Protein AF-0000000080321240 (afdb_homodimer)

Structure (mmCIF, N/CA/C/O backbone):
data_AF-0000000080321240-model_v1
#
loop_
_entity.id
_entity.type
_entity.pdbx_description
1 polymer 'Putative acetamidase/formamidase'
#
loop_
_atom_site.group_PDB
_atom_site.id
_atom_site.type_symbol
_atom_site.label_atom_id
_atom_site.label_alt_id
_atom_site.label_comp_id
_atom_site.label_asym_id
_atom_site.label_entity_id
_atom_site.label_seq_id
_atom_site.pdbx_PDB_ins_code
_atom_site.Cartn_x
_atom_site.Cartn_y
_atom_site.Cartn_z
_atom_site.occupancy
_atom_site.B_iso_or_equiv
_atom_site.auth_seq_id
_atom_site.auth_comp_id
_atom_site.auth_asym_id
_atom_site.auth_atom_id
_atom_site.pdbx_PDB_model_num
ATOM 1 N N . MET A 1 1 ? -25.672 -35.656 -16.016 1 33.12 1 MET A N 1
ATOM 2 C CA . MET A 1 1 ? -24.859 -36.25 -14.945 1 33.12 1 MET A CA 1
ATOM 3 C C . MET A 1 1 ? -25.25 -35.656 -13.594 1 33.12 1 MET A C 1
ATOM 5 O O . MET A 1 1 ? -25 -34.5 -13.312 1 33.12 1 MET A O 1
ATOM 9 N N . SER A 1 2 ? -26.344 -35.844 -13.008 1 41.62 2 SER A N 1
ATOM 10 C CA . SER A 1 2 ? -27.109 -35.344 -11.859 1 41.62 2 SER A CA 1
ATOM 11 C C . SER A 1 2 ? -26.234 -35.281 -10.609 1 41.62 2 SER A C 1
ATOM 13 O O . SER A 1 2 ? -26.234 -36.188 -9.789 1 41.62 2 SER A O 1
ATOM 15 N N . SER A 1 3 ? -24.781 -35.219 -10.641 1 54.66 3 SER A N 1
ATOM 16 C CA . SER A 1 3 ? -23.734 -35.75 -9.758 1 54.66 3 SER A CA 1
ATOM 17 C C . SER A 1 3 ? -23.828 -35.125 -8.375 1 54.66 3 SER A C 1
ATOM 19 O O . SER A 1 3 ? -23.938 -33.906 -8.242 1 54.66 3 SER A O 1
ATOM 21 N N . ASN A 1 4 ? -24.25 -35.938 -7.402 1 82.19 4 ASN A N 1
ATOM 22 C CA . ASN A 1 4 ? -24.406 -35.656 -5.977 1 82.19 4 ASN A CA 1
ATOM 23 C C . ASN A 1 4 ? -23.234 -34.875 -5.418 1 82.19 4 ASN A C 1
ATOM 25 O O . ASN A 1 4 ? -22.078 -35.188 -5.699 1 82.19 4 ASN A O 1
ATOM 29 N N . ALA A 1 5 ? -23.547 -33.75 -4.859 1 92.56 5 ALA A N 1
ATOM 30 C CA . ALA A 1 5 ? -22.547 -32.938 -4.184 1 92.56 5 ALA A CA 1
ATOM 31 C C . ALA A 1 5 ? -21.844 -33.719 -3.072 1 92.56 5 ALA A C 1
ATOM 33 O O . ALA A 1 5 ? -22.5 -34.5 -2.346 1 92.56 5 ALA A O 1
ATOM 34 N N . GLU A 1 6 ? -20.562 -33.75 -3.08 1 97.12 6 GLU A N 1
ATOM 35 C CA . GLU A 1 6 ? -19.766 -34.438 -2.059 1 97.12 6 GLU A CA 1
ATOM 36 C C . GLU A 1 6 ? -19.469 -33.5 -0.889 1 97.12 6 GLU A C 1
ATOM 38 O O . GLU A 1 6 ? -19.469 -32.281 -1.053 1 97.12 6 GLU A O 1
ATOM 43 N N . ASP A 1 7 ? -19.234 -34.125 0.281 1 98 7 ASP A N 1
ATOM 44 C CA . ASP A 1 7 ? -18.859 -33.344 1.445 1 98 7 ASP A CA 1
ATOM 45 C C . ASP A 1 7 ? -17.438 -32.781 1.31 1 98 7 ASP A C 1
ATOM 47 O O . ASP A 1 7 ? -17.125 -31.719 1.806 1 98 7 ASP A O 1
ATOM 51 N N . VAL A 1 8 ? -16.594 -33.656 0.767 1 98.5 8 VAL A N 1
ATOM 52 C CA . VAL A 1 8 ? -15.219 -33.281 0.484 1 98.5 8 VAL A CA 1
ATOM 53 C C . VAL A 1 8 ? -14.883 -33.594 -0.967 1 98.5 8 VAL A C 1
ATOM 55 O O . VAL A 1 8 ? -15.094 -34.75 -1.419 1 98.5 8 VAL A O 1
ATOM 58 N N . VAL A 1 9 ? -14.422 -32.625 -1.737 1 98.44 9 VAL A N 1
ATOM 59 C CA . VAL A 1 9 ? -13.945 -32.844 -3.102 1 98.44 9 VAL A CA 1
ATOM 60 C C . VAL A 1 9 ? -12.422 -32.719 -3.141 1 98.44 9 VAL A C 1
ATOM 62 O O . VAL A 1 9 ? -11.859 -31.734 -2.668 1 98.44 9 VAL A O 1
ATOM 65 N N . TYR A 1 10 ? -11.742 -33.75 -3.596 1 98.12 10 TYR A N 1
ATOM 66 C CA . TYR A 1 10 ? -10.312 -33.688 -3.877 1 98.12 10 TYR A CA 1
ATOM 67 C C . TYR A 1 10 ? -10.055 -33.344 -5.336 1 98.12 10 TYR A C 1
ATOM 69 O O . TYR A 1 10 ? -10.367 -34.125 -6.238 1 98.12 10 TYR A O 1
ATOM 77 N N . CYS A 1 11 ? -9.539 -32.188 -5.574 1 97.56 11 CYS A N 1
ATOM 78 C CA . CYS A 1 11 ? -9.328 -31.688 -6.93 1 97.56 11 CYS A CA 1
ATOM 79 C C . CYS A 1 11 ? -7.836 -31.625 -7.25 1 97.56 11 CYS A C 1
ATOM 81 O O . CYS A 1 11 ? -7.152 -30.688 -6.828 1 97.56 11 CYS A O 1
ATOM 83 N N . ASP A 1 12 ? -7.312 -32.5 -8.062 1 95.44 12 ASP A N 1
ATOM 84 C CA . ASP A 1 12 ? -5.918 -32.5 -8.5 1 95.44 12 ASP A CA 1
ATOM 85 C C . ASP A 1 12 ? -5.82 -32.344 -10.016 1 95.44 12 ASP A C 1
ATOM 87 O O . ASP A 1 12 ? -4.773 -32.594 -10.609 1 95.44 12 ASP A O 1
ATOM 91 N N . THR A 1 13 ? -6.949 -32 -10.594 1 96.19 13 THR A N 1
ATOM 92 C CA . THR A 1 13 ? -6.977 -31.719 -12.023 1 96.19 13 THR A CA 1
ATOM 93 C C . THR A 1 13 ? -6.711 -30.234 -12.266 1 96.19 13 THR A C 1
ATOM 95 O O . THR A 1 13 ? -7.262 -29.375 -11.578 1 96.19 13 THR A O 1
ATOM 98 N N . LEU A 1 14 ? -5.852 -29.938 -13.242 1 97 14 LEU A N 1
ATOM 99 C CA . LEU A 1 14 ? -5.465 -28.562 -13.531 1 97 14 LEU A CA 1
ATOM 100 C C . LEU A 1 14 ? -6.012 -28.125 -14.883 1 97 14 LEU A C 1
ATOM 102 O O . LEU A 1 14 ? -6.203 -28.953 -15.781 1 97 14 LEU A O 1
ATOM 106 N N . THR A 1 15 ? -6.293 -26.875 -15.031 1 96.06 15 THR A N 1
ATOM 107 C CA . THR A 1 15 ? -6.699 -26.312 -16.312 1 96.06 15 THR A CA 1
ATOM 108 C C . THR A 1 15 ? -5.484 -26.062 -17.203 1 96.06 15 THR A C 1
ATOM 110 O O . THR A 1 15 ? -4.344 -26.188 -16.75 1 96.06 15 THR A O 1
ATOM 113 N N . ASP A 1 16 ? -5.734 -25.781 -18.469 1 92.81 16 ASP A N 1
ATOM 114 C CA . ASP A 1 16 ? -4.664 -25.469 -19.406 1 92.81 16 ASP A CA 1
ATOM 115 C C . ASP A 1 16 ? -4.457 -23.969 -19.516 1 92.81 16 ASP A C 1
ATOM 117 O O . ASP A 1 16 ? -4.133 -23.453 -20.594 1 92.81 16 ASP A O 1
ATOM 121 N N . GLY A 1 17 ? -4.906 -23.219 -18.453 1 95.31 17 GLY A N 1
ATOM 122 C CA . GLY A 1 17 ? -4.691 -21.781 -18.406 1 95.31 17 GLY A CA 1
ATOM 123 C C . GLY A 1 17 ? -5.953 -20.984 -18.672 1 95.31 17 GLY A C 1
ATOM 124 O O . GLY A 1 17 ? -5.934 -19.75 -18.625 1 95.31 17 GLY A O 1
ATOM 125 N N . ILE A 1 18 ? -7.027 -21.656 -18.953 1 96.88 18 ILE A N 1
ATOM 126 C CA . ILE A 1 18 ? -8.289 -20.984 -19.25 1 96.88 18 ILE A CA 1
ATOM 127 C C . ILE A 1 18 ? -9.328 -21.344 -18.188 1 96.88 18 ILE A C 1
ATOM 129 O O . ILE A 1 18 ? -9.422 -22.5 -17.766 1 96.88 18 ILE A O 1
ATOM 133 N N . ILE A 1 19 ? -10.062 -20.359 -17.734 1 97.88 19 ILE A N 1
ATOM 134 C CA . ILE A 1 19 ? -11.195 -20.578 -16.844 1 97.88 19 ILE A CA 1
ATOM 135 C C . ILE A 1 19 ? -12.445 -19.922 -17.422 1 97.88 19 ILE A C 1
ATOM 137 O O . ILE A 1 19 ? -12.352 -19.062 -18.297 1 97.88 19 ILE A O 1
ATOM 141 N N . GLY A 1 20 ? -13.578 -20.359 -16.938 1 97.75 20 GLY A N 1
ATOM 142 C CA . GLY A 1 20 ? -14.852 -19.859 -17.422 1 97.75 20 GLY A CA 1
ATOM 143 C C . GLY A 1 20 ? -15.938 -20.922 -17.469 1 97.75 20 GLY A C 1
ATOM 144 O O . GLY A 1 20 ? -15.75 -22.016 -16.969 1 97.75 20 GLY A O 1
ATOM 145 N N . PRO A 1 21 ? -17.078 -20.562 -18.125 1 97.25 21 PRO A N 1
ATOM 146 C CA . PRO A 1 21 ? -18.266 -21.422 -18.047 1 97.25 21 PRO A CA 1
ATOM 147 C C . PRO A 1 21 ? -18.078 -22.75 -18.797 1 97.25 21 PRO A C 1
ATOM 149 O O . PRO A 1 21 ? -18.734 -23.734 -18.469 1 97.25 21 PRO A O 1
ATOM 152 N N . ASP A 1 22 ? -17.172 -22.797 -19.75 1 95.81 22 ASP A N 1
ATOM 153 C CA . ASP A 1 22 ? -17.078 -23.969 -20.609 1 95.81 22 ASP A CA 1
ATOM 154 C C . ASP A 1 22 ? -15.922 -24.875 -20.188 1 95.81 22 ASP A C 1
ATOM 156 O O . ASP A 1 22 ? -15.656 -25.891 -20.812 1 95.81 22 ASP A O 1
ATOM 160 N N . VAL A 1 23 ? -15.258 -24.484 -19.172 1 95.94 23 VAL A N 1
ATOM 161 C CA . VAL A 1 23 ? -14.109 -25.266 -18.719 1 95.94 23 VAL A CA 1
ATOM 162 C C . VAL A 1 23 ? -14.586 -26.453 -17.891 1 95.94 23 VAL A C 1
ATOM 164 O O . VAL A 1 23 ? -15.547 -26.344 -17.125 1 95.94 23 VAL A O 1
ATOM 167 N N . ARG A 1 24 ? -13.93 -27.547 -18.094 1 93.62 24 ARG A N 1
ATOM 168 C CA . ARG A 1 24 ? -14.258 -28.766 -17.359 1 93.62 24 ARG A CA 1
ATOM 169 C C . ARG A 1 24 ? -14.219 -28.547 -15.859 1 93.62 24 ARG A C 1
ATOM 171 O O . ARG A 1 24 ? -13.281 -27.922 -15.344 1 93.62 24 ARG A O 1
ATOM 178 N N . ARG A 1 25 ? -15.148 -29.125 -15.188 1 95.12 25 ARG A N 1
ATOM 179 C CA . ARG A 1 25 ? -15.25 -28.953 -13.742 1 95.12 25 ARG A CA 1
ATOM 180 C C . ARG A 1 25 ? -14.445 -30.016 -13.008 1 95.12 25 ARG A C 1
ATOM 182 O O . ARG A 1 25 ? -14.297 -31.141 -13.5 1 95.12 25 ARG A O 1
ATOM 189 N N . GLY A 1 26 ? -13.945 -29.594 -11.844 1 96.5 26 GLY A N 1
ATOM 190 C CA . GLY A 1 26 ? -13.172 -30.5 -11.008 1 96.5 26 GLY A CA 1
ATOM 191 C C . GLY A 1 26 ? -14.039 -31.297 -10.047 1 96.5 26 GLY A C 1
ATOM 192 O O . GLY A 1 26 ? -13.539 -32.188 -9.359 1 96.5 26 GLY A O 1
ATOM 193 N N . GLY A 1 27 ? -15.359 -31.016 -10.016 1 97.31 27 GLY A N 1
ATOM 194 C CA . GLY A 1 27 ? -16.297 -31.672 -9.109 1 97.31 27 GLY A CA 1
ATOM 195 C C . GLY A 1 27 ? -17.391 -30.75 -8.609 1 97.31 27 GLY A C 1
ATOM 196 O O . GLY A 1 27 ? -17.562 -29.656 -9.125 1 97.31 27 GLY A O 1
ATOM 197 N N . ARG A 1 28 ? -18.172 -31.344 -7.695 1 98.06 28 ARG A N 1
ATOM 198 C CA . ARG A 1 28 ? -19.266 -30.609 -7.055 1 98.06 28 ARG A CA 1
ATOM 199 C C . ARG A 1 28 ? -19.266 -30.844 -5.547 1 98.06 28 ARG A C 1
ATOM 201 O O . ARG A 1 28 ? -19.344 -31.984 -5.09 1 98.06 28 ARG A O 1
ATOM 208 N N . VAL A 1 29 ? -19.109 -29.797 -4.812 1 98.81 29 VAL A N 1
ATOM 209 C CA . VAL A 1 29 ? -19.031 -29.875 -3.359 1 98.81 29 VAL A CA 1
ATOM 210 C C . VAL A 1 29 ? -20.328 -29.391 -2.742 1 98.81 29 VAL A C 1
ATOM 212 O O . VAL A 1 29 ? -20.969 -28.469 -3.277 1 98.81 29 VAL A O 1
ATOM 215 N N . ALA A 1 30 ? -20.734 -29.969 -1.613 1 98.62 30 ALA A N 1
ATOM 216 C CA . ALA A 1 30 ? -21.922 -29.547 -0.881 1 98.62 30 ALA A CA 1
ATOM 217 C C . ALA A 1 30 ? -21.734 -28.172 -0.246 1 98.62 30 ALA A C 1
ATOM 219 O O . ALA A 1 30 ? -20.609 -27.781 0.077 1 98.62 30 ALA A O 1
ATOM 220 N N . ASP A 1 31 ? -22.859 -27.469 -0.11 1 98.31 31 ASP A N 1
ATOM 221 C CA . ASP A 1 31 ? -22.828 -26.266 0.719 1 98.31 31 ASP A CA 1
ATOM 222 C C . ASP A 1 31 ? -22.359 -26.594 2.137 1 98.31 31 ASP A C 1
ATOM 224 O O . ASP A 1 31 ? -22.969 -27.422 2.818 1 98.31 31 ASP A O 1
ATOM 228 N N . GLY A 1 32 ? -21.328 -25.953 2.516 1 98.31 32 GLY A N 1
ATOM 229 C CA . GLY A 1 32 ? -20.766 -26.281 3.814 1 98.31 32 GLY A CA 1
ATOM 230 C C . GLY A 1 32 ? -19.641 -27.297 3.738 1 98.31 32 GLY A C 1
ATOM 231 O O . GLY A 1 32 ? -19.047 -27.641 4.758 1 98.31 32 GLY A O 1
ATOM 232 N N . GLY A 1 33 ? -19.297 -27.719 2.516 1 98.69 33 GLY A N 1
ATOM 233 C CA . GLY A 1 33 ? -18.281 -28.75 2.328 1 98.69 33 GLY A CA 1
ATOM 234 C C . GLY A 1 33 ? -16.875 -28.203 2.223 1 98.69 33 GLY A C 1
ATOM 235 O O . GLY A 1 33 ? -16.641 -27.031 2.553 1 98.69 33 GLY A O 1
ATOM 236 N N . ARG A 1 34 ? -15.93 -29.125 1.853 1 98.81 34 ARG A N 1
ATOM 237 C CA . ARG A 1 34 ? -14.516 -28.797 1.747 1 98.81 34 ARG A CA 1
ATOM 238 C C . ARG A 1 34 ? -13.961 -29.172 0.377 1 98.81 34 ARG A C 1
ATOM 240 O O . ARG A 1 34 ? -14.461 -30.109 -0.259 1 98.81 34 ARG A O 1
ATOM 247 N N . ILE A 1 35 ? -13.047 -28.438 -0.063 1 98.94 35 ILE A N 1
ATOM 248 C CA . ILE A 1 35 ? -12.297 -28.734 -1.275 1 98.94 35 ILE A CA 1
ATOM 249 C C . ILE A 1 35 ? -10.805 -28.812 -0.95 1 98.94 35 ILE A C 1
ATOM 251 O O . ILE A 1 35 ? -10.266 -27.938 -0.263 1 98.94 35 ILE A O 1
ATOM 255 N N . VAL A 1 36 ? -10.133 -29.859 -1.313 1 98.88 36 VAL A N 1
ATOM 256 C CA . VAL A 1 36 ? -8.68 -29.984 -1.259 1 98.88 36 VAL A CA 1
ATOM 257 C C . VAL A 1 36 ? -8.094 -29.828 -2.66 1 98.88 36 VAL A C 1
ATOM 259 O O . VAL A 1 36 ? -8.344 -30.656 -3.543 1 98.88 36 VAL A O 1
ATOM 262 N N . PHE A 1 37 ? -7.359 -28.781 -2.885 1 98.62 37 PHE A N 1
ATOM 263 C CA . PHE A 1 37 ? -6.719 -28.516 -4.164 1 98.62 37 PHE A CA 1
ATOM 264 C C . PHE A 1 37 ? -5.254 -28.938 -4.141 1 98.62 37 PHE A C 1
ATOM 266 O O . PHE A 1 37 ? -4.539 -28.672 -3.172 1 98.62 37 PHE A O 1
ATOM 273 N N . VAL A 1 38 ? -4.789 -29.609 -5.105 1 98.25 38 VAL A N 1
ATOM 274 C CA . VAL A 1 38 ? -3.365 -29.797 -5.371 1 98.25 38 VAL A CA 1
ATOM 275 C C . VAL A 1 38 ? -2.971 -29.031 -6.637 1 98.25 38 VAL A C 1
ATOM 277 O O . VAL A 1 38 ? -3.422 -29.375 -7.734 1 98.25 38 VAL A O 1
ATOM 280 N N . THR A 1 39 ? -2.176 -28.047 -6.473 1 97.69 39 THR A N 1
ATOM 281 C CA . THR A 1 39 ? -1.915 -27.141 -7.586 1 97.69 39 THR A CA 1
ATOM 282 C C . THR A 1 39 ? -0.422 -27.094 -7.898 1 97.69 39 THR A C 1
ATOM 284 O O . THR A 1 39 ? 0.408 -27.391 -7.039 1 97.69 39 THR A O 1
ATOM 287 N N . SER A 1 40 ? -0.097 -26.766 -9.117 1 97.69 40 SER A N 1
ATOM 288 C CA . SER A 1 40 ? 1.268 -26.578 -9.594 1 97.69 40 SER A CA 1
ATOM 289 C C . SER A 1 40 ? 1.703 -25.125 -9.438 1 97.69 40 SER A C 1
ATOM 291 O O . SER A 1 40 ? 0.875 -24.25 -9.195 1 97.69 40 SER A O 1
ATOM 293 N N . PRO A 1 41 ? 3.102 -24.891 -9.516 1 97.44 41 PRO A N 1
ATOM 294 C CA . PRO A 1 41 ? 3.553 -23.5 -9.516 1 97.44 41 PRO A CA 1
ATOM 295 C C . PRO A 1 41 ? 2.926 -22.672 -10.633 1 97.44 41 PRO A C 1
ATOM 297 O O . PRO A 1 41 ? 2.754 -23.172 -11.75 1 97.44 41 PRO A O 1
ATOM 300 N N . GLY A 1 42 ? 2.592 -21.438 -10.328 1 94.81 42 GLY A N 1
ATOM 301 C CA . GLY A 1 42 ? 2.086 -20.531 -11.344 1 94.81 42 GLY A CA 1
ATOM 302 C C . GLY A 1 42 ? 3.182 -19.75 -12.047 1 94.81 42 GLY A C 1
ATOM 303 O O . GLY A 1 42 ? 4.367 -20.031 -11.859 1 94.81 42 GLY A O 1
ATOM 304 N N . CYS A 1 43 ? 2.793 -18.891 -13 1 94.19 43 CYS A N 1
ATOM 305 C CA . CYS A 1 43 ? 3.592 -17.906 -13.719 1 94.19 43 CYS A CA 1
ATOM 306 C C . CYS A 1 43 ? 4.652 -18.594 -14.578 1 94.19 43 CYS A C 1
ATOM 308 O O . CYS A 1 43 ? 4.352 -19.125 -15.648 1 94.19 43 CYS A O 1
ATOM 310 N N . TRP A 1 44 ? 5.887 -18.781 -14.125 1 95.62 44 TRP A N 1
ATOM 311 C CA . TRP A 1 44 ? 7.051 -19.109 -14.938 1 95.62 44 TRP A CA 1
ATOM 312 C C . TRP A 1 44 ? 6.859 -20.453 -15.641 1 95.62 44 TRP A C 1
ATOM 314 O O . TRP A 1 44 ? 7.102 -20.562 -16.844 1 95.62 44 TRP A O 1
ATOM 324 N N . GLY A 1 45 ? 6.445 -21.5 -14.977 1 96.44 45 GLY A N 1
ATOM 325 C CA . GLY A 1 45 ? 6.219 -22.797 -15.594 1 96.44 45 GLY A CA 1
ATOM 326 C C . GLY A 1 45 ? 5.309 -22.734 -16.812 1 96.44 45 GLY A C 1
ATOM 327 O O . GLY A 1 45 ? 5.73 -23.016 -17.922 1 96.44 45 GLY A O 1
ATOM 328 N N . PRO A 1 46 ? 4.059 -22.297 -16.531 1 96.38 46 PRO A N 1
ATOM 329 C CA . PRO A 1 46 ? 3.133 -22.141 -17.656 1 96.38 46 PRO A CA 1
ATOM 330 C C . PRO A 1 46 ? 3.645 -21.156 -18.703 1 96.38 46 PRO A C 1
ATOM 332 O O . PRO A 1 46 ? 3.42 -21.344 -19.906 1 96.38 46 PRO A O 1
ATOM 335 N N . MET A 1 47 ? 4.367 -20.109 -18.328 1 95.75 47 MET A N 1
ATOM 336 C CA . MET A 1 47 ? 4.875 -19.078 -19.234 1 95.75 47 MET A CA 1
ATOM 337 C C . MET A 1 47 ? 5.875 -19.672 -20.219 1 95.75 47 MET A C 1
ATOM 339 O O . MET A 1 47 ? 5.898 -19.266 -21.391 1 95.75 47 MET A O 1
ATOM 343 N N . ILE A 1 48 ? 6.719 -20.672 -19.797 1 96.19 48 ILE A N 1
ATOM 344 C CA . ILE A 1 48 ? 7.793 -21.141 -20.672 1 96.19 48 ILE A CA 1
ATOM 345 C C . ILE A 1 48 ? 7.355 -22.406 -21.406 1 96.19 48 ILE A C 1
ATOM 347 O O . ILE A 1 48 ? 8.102 -22.938 -22.219 1 96.19 48 ILE A O 1
ATOM 351 N N . THR A 1 49 ? 6.188 -22.938 -21.062 1 96.56 49 THR A N 1
ATOM 352 C CA . THR A 1 49 ? 5.633 -24.109 -21.734 1 96.56 49 THR A CA 1
ATOM 353 C C . THR A 1 49 ? 4.746 -23.703 -22.906 1 96.56 49 THR A C 1
ATOM 355 O O . THR A 1 49 ? 3.623 -23.234 -22.703 1 96.56 49 THR A O 1
ATOM 358 N N . PRO A 1 50 ? 5.129 -23.922 -24.062 1 94 50 PRO A N 1
ATOM 359 C CA . PRO A 1 50 ? 4.523 -23.266 -25.234 1 94 50 PRO A CA 1
ATOM 360 C C . PRO A 1 50 ? 3.074 -23.688 -25.453 1 94 50 PRO A C 1
ATOM 362 O O . PRO A 1 50 ? 2.285 -22.922 -26.016 1 94 50 PRO A O 1
ATOM 365 N N . ASN A 1 51 ? 2.645 -24.828 -25.094 1 93.69 51 ASN A N 1
ATOM 366 C CA . ASN A 1 51 ? 1.315 -25.281 -25.484 1 93.69 51 ASN A CA 1
ATOM 367 C C . ASN A 1 51 ? 0.293 -25.031 -24.375 1 93.69 51 ASN A C 1
ATOM 369 O O . ASN A 1 51 ? -0.863 -25.453 -24.5 1 93.69 51 ASN A O 1
ATOM 373 N N . ILE A 1 52 ? 0.67 -24.438 -23.25 1 94.81 52 ILE A N 1
ATOM 374 C CA . ILE A 1 52 ? -0.273 -23.984 -22.234 1 94.81 52 ILE A CA 1
ATOM 375 C C . ILE A 1 52 ? -0.85 -22.625 -22.656 1 94.81 52 ILE A C 1
ATOM 377 O O . ILE A 1 52 ? -0.112 -21.734 -23.078 1 94.81 52 ILE A O 1
ATOM 381 N N . ARG A 1 53 ? -2.096 -22.422 -22.594 1 93.38 53 ARG A N 1
ATOM 382 C CA . ARG A 1 53 ? -2.801 -21.297 -23.203 1 93.38 53 ARG A CA 1
ATOM 383 C C . ARG A 1 53 ? -2.799 -20.078 -22.266 1 93.38 53 ARG A C 1
ATOM 385 O O . ARG A 1 53 ? -3.047 -18.953 -22.703 1 93.38 53 ARG A O 1
ATOM 392 N N . GLY A 1 54 ? -2.498 -20.188 -21.062 1 90.56 54 GLY A N 1
ATOM 393 C CA . GLY A 1 54 ? -2.498 -19.094 -20.109 1 90.56 54 GLY A CA 1
ATOM 394 C C . GLY A 1 54 ? -1.223 -19.016 -19.281 1 90.56 54 GLY A C 1
ATOM 395 O O . GLY A 1 54 ? -0.288 -19.797 -19.516 1 90.56 54 GLY A O 1
ATOM 396 N N . GLY A 1 55 ? -1.198 -18 -18.375 1 91.38 55 GLY A N 1
ATOM 397 C CA . GLY A 1 55 ? -0.017 -17.734 -17.578 1 91.38 55 GLY A CA 1
ATOM 398 C C . GLY A 1 55 ? 0.06 -18.594 -16.328 1 91.38 55 GLY A C 1
ATOM 399 O O . GLY A 1 55 ? 1.087 -18.625 -15.648 1 91.38 55 GLY A O 1
ATOM 400 N N . HIS A 1 56 ? -1.005 -19.344 -16.016 1 95.38 56 HIS A N 1
ATOM 401 C CA . HIS A 1 56 ? -1.044 -20.219 -14.844 1 95.38 56 HIS A CA 1
ATOM 402 C C . HIS A 1 56 ? -1.731 -21.531 -15.164 1 95.38 56 HIS A C 1
ATOM 404 O O . HIS A 1 56 ? -2.477 -21.625 -16.141 1 95.38 56 HIS A O 1
ATOM 410 N N . GLU A 1 57 ? -1.409 -22.578 -14.414 1 94.06 57 GLU A N 1
ATOM 411 C CA . GLU A 1 57 ? -2.17 -23.812 -14.281 1 94.06 57 GLU A CA 1
ATOM 412 C C . GLU A 1 57 ? -2.896 -23.875 -12.945 1 94.06 57 GLU A C 1
ATOM 414 O O . GLU A 1 57 ? -2.314 -24.281 -11.93 1 94.06 57 GLU A O 1
ATOM 419 N N . VAL A 1 58 ? -4.113 -23.484 -13.008 1 97.31 58 VAL A N 1
ATOM 420 C CA . VAL A 1 58 ? -4.871 -23.5 -11.758 1 97.31 58 VAL A CA 1
ATOM 421 C C . VAL A 1 58 ? -5.727 -24.75 -11.688 1 97.31 58 VAL A C 1
ATOM 423 O O . VAL A 1 58 ? -5.887 -25.469 -12.68 1 97.31 58 VAL A O 1
ATOM 426 N N . ALA A 1 59 ? -6.227 -25.047 -10.508 1 98 59 ALA A N 1
ATOM 427 C CA . ALA A 1 59 ? -7.117 -26.188 -10.336 1 98 59 ALA A CA 1
ATOM 428 C C . ALA A 1 59 ? -8.422 -26 -11.102 1 98 59 ALA A C 1
ATOM 430 O O . ALA A 1 59 ? -8.922 -24.875 -11.211 1 98 59 ALA A O 1
ATOM 431 N N . ALA A 1 60 ? -8.945 -27.125 -11.57 1 97.88 60 ALA A N 1
ATOM 432 C CA . ALA A 1 60 ? -10.258 -27.078 -12.219 1 97.88 60 ALA A CA 1
ATOM 433 C C . ALA A 1 60 ? -11.328 -26.562 -11.258 1 97.88 60 ALA A C 1
ATOM 435 O O . ALA A 1 60 ? -11.32 -26.906 -10.07 1 97.88 60 ALA A O 1
ATOM 436 N N . PRO A 1 61 ? -12.211 -25.719 -11.805 1 98.5 61 PRO A N 1
ATOM 437 C CA . PRO A 1 61 ? -13.227 -25.141 -10.93 1 98.5 61 PRO A CA 1
ATOM 438 C C . PRO A 1 61 ? -14.156 -26.188 -10.32 1 98.5 61 PRO A C 1
ATOM 440 O O . PRO A 1 61 ? -14.562 -27.125 -11 1 98.5 61 PRO A O 1
ATOM 443 N N . VAL A 1 62 ? -14.453 -26.047 -9.07 1 98.81 62 VAL A N 1
ATOM 444 C CA . VAL A 1 62 ? -15.359 -26.938 -8.352 1 98.81 62 VAL A CA 1
ATOM 445 C C . VAL A 1 62 ? -16.688 -26.219 -8.102 1 98.81 62 VAL A C 1
ATOM 447 O O . VAL A 1 62 ? -16.719 -25.141 -7.5 1 98.81 62 VAL A O 1
ATOM 450 N N . GLU A 1 63 ? -17.797 -26.828 -8.5 1 98.5 63 GLU A N 1
ATOM 451 C CA . GLU A 1 63 ? -19.125 -26.25 -8.297 1 98.5 63 GLU A CA 1
ATOM 452 C C . GLU A 1 63 ? -19.562 -26.391 -6.848 1 98.5 63 GLU A C 1
ATOM 454 O O . GLU A 1 63 ? -19.312 -27.422 -6.211 1 98.5 63 GLU A O 1
ATOM 459 N N . VAL A 1 64 ? -20.156 -25.391 -6.359 1 98.81 64 VAL A N 1
ATOM 460 C CA . VAL A 1 64 ? -20.734 -25.453 -5.023 1 98.81 64 VAL A CA 1
ATOM 461 C C . VAL A 1 64 ? -22.25 -25.609 -5.129 1 98.81 64 VAL A C 1
ATOM 463 O O . VAL A 1 64 ? -22.938 -24.797 -5.754 1 98.81 64 VAL A O 1
ATOM 466 N N . GLU A 1 65 ? -22.75 -26.594 -4.492 1 98.5 65 GLU A N 1
ATOM 467 C CA . GLU A 1 65 ? -24.188 -26.891 -4.543 1 98.5 65 GLU A CA 1
ATOM 468 C C . GLU A 1 65 ? -25.016 -25.703 -4.035 1 98.5 65 GLU A C 1
ATOM 470 O O . GLU A 1 65 ? -24.734 -25.172 -2.959 1 98.5 65 GLU A O 1
ATOM 475 N N . GLY A 1 66 ? -25.938 -25.281 -4.91 1 98.12 66 GLY A N 1
ATOM 476 C CA . GLY A 1 66 ? -26.891 -24.281 -4.473 1 98.12 66 GLY A CA 1
ATOM 477 C C . GLY A 1 66 ? -26.484 -22.859 -4.852 1 98.12 66 GLY A C 1
ATOM 478 O O . GLY A 1 66 ? -27.281 -21.938 -4.77 1 98.12 66 GLY A O 1
ATOM 479 N N . ALA A 1 67 ? -25.281 -22.656 -5.254 1 98.69 67 ALA A N 1
ATOM 480 C CA . ALA A 1 67 ? -24.828 -21.312 -5.641 1 98.69 67 ALA A CA 1
ATOM 481 C C . ALA A 1 67 ? -25.453 -20.906 -6.973 1 98.69 67 ALA A C 1
ATOM 483 O O . ALA A 1 67 ? -25.422 -21.656 -7.945 1 98.69 67 ALA A O 1
ATOM 484 N N . GLU A 1 68 ? -26.062 -19.75 -7.004 1 98.5 68 GLU A N 1
ATOM 485 C CA . GLU A 1 68 ? -26.688 -19.188 -8.195 1 98.5 68 GLU A CA 1
ATOM 486 C C . GLU A 1 68 ? -26.203 -17.766 -8.461 1 98.5 68 GLU A C 1
ATOM 488 O O . GLU A 1 68 ? -25.734 -17.078 -7.547 1 98.5 68 GLU A O 1
ATOM 493 N N . VAL A 1 69 ? -26.297 -17.391 -9.711 1 98.38 69 VAL A N 1
ATOM 494 C CA . VAL A 1 69 ? -25.938 -16.016 -10.07 1 98.38 69 VAL A CA 1
ATOM 495 C C . VAL A 1 69 ? -26.641 -15.031 -9.148 1 98.38 69 VAL A C 1
ATOM 497 O O . VAL A 1 69 ? -27.859 -15.125 -8.953 1 98.38 69 VAL A O 1
ATOM 500 N N . GLY A 1 70 ? -25.859 -14.07 -8.586 1 97.12 70 GLY A N 1
ATOM 501 C CA . GLY A 1 70 ? -26.422 -13.125 -7.641 1 97.12 70 GLY A CA 1
ATOM 502 C C . GLY A 1 70 ? -26.094 -13.445 -6.199 1 97.12 70 GLY A C 1
ATOM 503 O O . GLY A 1 70 ? -26.25 -12.609 -5.312 1 97.12 70 GLY A O 1
ATOM 504 N N . ASP A 1 71 ? -25.641 -14.703 -5.957 1 98.62 71 ASP A N 1
ATOM 505 C CA . ASP A 1 71 ? -25.141 -15.109 -4.648 1 98.62 71 ASP A CA 1
ATOM 506 C C . ASP A 1 71 ? -23.656 -14.766 -4.5 1 98.62 71 ASP A C 1
ATOM 508 O O . ASP A 1 71 ? -23.047 -14.219 -5.418 1 98.62 71 ASP A O 1
ATOM 512 N N . ALA A 1 72 ? -23.156 -15.055 -3.357 1 98.88 72 ALA A N 1
ATOM 513 C CA . ALA A 1 72 ? -21.719 -15.086 -3.084 1 98.88 72 ALA A CA 1
ATOM 514 C C . ALA A 1 72 ? -21.312 -16.391 -2.416 1 98.88 72 ALA A C 1
ATOM 516 O O . ALA A 1 72 ? -22.172 -17.141 -1.912 1 98.88 72 ALA A O 1
ATOM 517 N N . ILE A 1 73 ? -20.078 -16.719 -2.506 1 98.94 73 ILE A N 1
ATOM 518 C CA . ILE A 1 73 ? -19.547 -17.922 -1.855 1 98.94 73 ILE A CA 1
ATOM 519 C C . ILE A 1 73 ? -18.484 -17.531 -0.842 1 98.94 73 ILE A C 1
ATOM 521 O O . ILE A 1 73 ? -17.531 -16.812 -1.177 1 98.94 73 ILE A O 1
ATOM 525 N N . VAL A 1 74 ? -18.672 -17.938 0.404 1 98.94 74 VAL A N 1
ATOM 526 C CA . VAL A 1 74 ? -17.672 -17.781 1.458 1 98.94 74 VAL A CA 1
ATOM 527 C C . VAL A 1 74 ? -16.625 -18.891 1.354 1 98.94 74 VAL A C 1
ATOM 529 O O . VAL A 1 74 ? -16.969 -20.078 1.36 1 98.94 74 VAL A O 1
ATOM 532 N N . ILE A 1 75 ? -15.414 -18.547 1.206 1 98.94 75 ILE A N 1
ATOM 533 C CA . ILE A 1 75 ? -14.305 -19.484 1.1 1 98.94 75 ILE A CA 1
ATOM 534 C C . ILE A 1 75 ? -13.328 -19.266 2.258 1 98.94 75 ILE A C 1
ATOM 536 O O . ILE A 1 75 ? -12.672 -18.219 2.344 1 98.94 75 ILE A O 1
ATOM 540 N N . ARG A 1 76 ? -13.211 -20.219 3.152 1 98.88 76 ARG A N 1
ATOM 541 C CA . ARG A 1 76 ? -12.273 -20.172 4.273 1 98.88 76 ARG A CA 1
ATOM 542 C C . ARG A 1 76 ? -11.031 -21 3.984 1 98.88 76 ARG A C 1
ATOM 544 O O . ARG A 1 76 ? -11.133 -22.203 3.707 1 98.88 76 ARG A O 1
ATOM 551 N N . VAL A 1 77 ? -9.867 -20.391 4.02 1 98.94 77 VAL A N 1
ATOM 552 C CA . VAL A 1 77 ? -8.633 -21.141 3.809 1 98.94 77 VAL A CA 1
ATOM 553 C C . VAL A 1 77 ? -8.203 -21.812 5.109 1 98.94 77 VAL A C 1
ATOM 555 O O . VAL A 1 77 ? -7.797 -21.141 6.059 1 98.94 77 VAL A O 1
ATOM 558 N N . GLU A 1 78 ? -8.203 -23.109 5.121 1 98.88 78 GLU A N 1
ATOM 559 C CA . GLU A 1 78 ? -7.914 -23.859 6.336 1 98.88 78 GLU A CA 1
ATOM 560 C C . GLU A 1 78 ? -6.426 -24.188 6.441 1 98.88 78 GLU A C 1
ATOM 562 O O . GLU A 1 78 ? -5.852 -24.141 7.531 1 98.88 78 GLU A O 1
ATOM 567 N N . SER A 1 79 ? -5.855 -24.547 5.305 1 98.81 79 SER A N 1
ATOM 568 C CA . SER A 1 79 ? -4.438 -24.891 5.328 1 98.81 79 SER A CA 1
ATOM 569 C C . SER A 1 79 ? -3.811 -24.75 3.945 1 98.81 79 SER A C 1
ATOM 571 O O . SER A 1 79 ? -4.5 -24.875 2.932 1 98.81 79 SER A O 1
ATOM 573 N N . ILE A 1 80 ? -2.607 -24.453 3.895 1 98.88 80 ILE A N 1
ATOM 574 C CA . ILE A 1 80 ? -1.746 -24.453 2.717 1 98.88 80 ILE A CA 1
ATOM 575 C C . ILE A 1 80 ? -0.444 -25.188 3.033 1 98.88 80 ILE A C 1
ATOM 577 O O . ILE A 1 80 ? 0.306 -24.781 3.922 1 98.88 80 ILE A O 1
ATOM 581 N N . ARG A 1 81 ? -0.206 -26.203 2.352 1 98.56 81 ARG A N 1
ATOM 582 C CA . ARG A 1 81 ? 1.023 -26.984 2.518 1 98.56 81 ARG A CA 1
ATOM 583 C C . ARG A 1 81 ? 1.89 -26.906 1.266 1 98.56 81 ARG A C 1
ATOM 585 O O . ARG A 1 81 ? 1.484 -27.359 0.196 1 98.56 81 ARG A O 1
ATOM 592 N N . VAL A 1 82 ? 3.059 -26.344 1.428 1 98.75 82 VAL A N 1
ATOM 593 C CA . VAL A 1 82 ? 4.012 -26.25 0.325 1 98.75 82 VAL A CA 1
ATOM 594 C C . VAL A 1 82 ? 4.609 -27.625 0.04 1 98.75 82 VAL A C 1
ATOM 596 O O . VAL A 1 82 ? 5.066 -28.312 0.956 1 98.75 82 VAL A O 1
ATOM 599 N N . LEU A 1 83 ? 4.609 -27.984 -1.221 1 98.62 83 LEU A N 1
ATOM 600 C CA . LEU A 1 83 ? 5.125 -29.297 -1.611 1 98.62 83 LEU A CA 1
ATOM 601 C C . LEU A 1 83 ? 6.477 -29.172 -2.299 1 98.62 83 LEU A C 1
ATOM 603 O O . LEU A 1 83 ? 7.316 -30.062 -2.205 1 98.62 83 LEU A O 1
ATOM 607 N N . SER A 1 84 ? 6.723 -28.109 -2.967 1 98.81 84 SER A N 1
ATOM 608 C CA . SER A 1 84 ? 7.98 -27.875 -3.67 1 98.81 84 SER A CA 1
ATOM 609 C C . SER A 1 84 ? 9.156 -27.828 -2.697 1 98.81 84 SER A C 1
ATOM 611 O O . SER A 1 84 ? 9.031 -27.281 -1.6 1 98.81 84 SER A O 1
ATOM 613 N N . LYS A 1 85 ? 10.258 -28.328 -3.139 1 98.5 85 LYS A N 1
ATOM 614 C CA . LYS A 1 85 ? 11.492 -28.25 -2.371 1 98.5 85 LYS A CA 1
ATOM 615 C C . LYS A 1 85 ? 12.328 -27.047 -2.789 1 98.5 85 LYS A C 1
ATOM 617 O O . LYS A 1 85 ? 13.188 -26.594 -2.035 1 98.5 85 LYS A O 1
ATOM 622 N N . ALA A 1 86 ? 12.117 -26.641 -3.979 1 98.75 86 ALA A N 1
ATOM 623 C CA . ALA A 1 86 ? 12.797 -25.469 -4.539 1 98.75 86 ALA A CA 1
ATOM 624 C C . ALA A 1 86 ? 11.859 -24.672 -5.445 1 98.75 86 ALA A C 1
ATOM 626 O O . ALA A 1 86 ? 10.836 -25.188 -5.898 1 98.75 86 ALA A O 1
ATOM 627 N N . ALA A 1 87 ? 12.156 -23.453 -5.668 1 98.69 87 ALA A N 1
ATOM 628 C CA . ALA A 1 87 ? 11.469 -22.547 -6.59 1 98.69 87 ALA A CA 1
ATOM 629 C C . ALA A 1 87 ? 12.445 -21.609 -7.27 1 98.69 87 ALA A C 1
ATOM 631 O O . ALA A 1 87 ? 13.586 -21.438 -6.816 1 98.69 87 ALA A O 1
ATOM 632 N N . SER A 1 88 ? 12.102 -21.062 -8.375 1 98.62 88 SER A N 1
ATOM 633 C CA . SER A 1 88 ? 12.906 -20.094 -9.102 1 98.62 88 SER A CA 1
ATOM 634 C C . SER A 1 88 ? 12.039 -18.953 -9.648 1 98.62 88 SER A C 1
ATOM 636 O O . SER A 1 88 ? 10.859 -19.172 -9.961 1 98.62 88 SER A O 1
ATOM 638 N N . SER A 1 89 ? 12.555 -17.766 -9.641 1 98.56 89 SER A N 1
ATOM 639 C CA . SER A 1 89 ? 11.852 -16.594 -10.18 1 98.56 89 SER A CA 1
ATOM 640 C C . SER A 1 89 ? 12.836 -15.5 -10.555 1 98.56 89 SER A C 1
ATOM 642 O O . SER A 1 89 ? 14.039 -15.617 -10.312 1 98.56 89 SER A O 1
ATOM 644 N N . GLY A 1 90 ? 12.328 -14.492 -11.156 1 98.19 90 GLY A N 1
ATOM 645 C CA . GLY A 1 90 ? 13.117 -13.367 -11.633 1 98.19 90 GLY A CA 1
ATOM 646 C C . GLY A 1 90 ? 12.328 -12.414 -12.508 1 98.19 90 GLY A C 1
ATOM 647 O O . GLY A 1 90 ? 11.102 -12.516 -12.602 1 98.19 90 GLY A O 1
ATOM 648 N N . VAL A 1 91 ? 13.047 -11.5 -13.07 1 98.25 91 VAL A N 1
ATOM 649 C CA . VAL A 1 91 ? 12.461 -10.5 -13.953 1 98.25 91 VAL A CA 1
ATOM 650 C C . VAL A 1 91 ? 12.445 -11.023 -15.391 1 98.25 91 VAL A C 1
ATOM 652 O O . VAL A 1 91 ? 13.445 -11.562 -15.867 1 98.25 91 VAL A O 1
ATOM 655 N N . ASP A 1 92 ? 11.328 -10.891 -16.094 1 97 92 ASP A N 1
ATOM 656 C CA . ASP A 1 92 ? 11.18 -11.461 -17.422 1 97 92 ASP A CA 1
ATOM 657 C C . ASP A 1 92 ? 11.453 -10.422 -18.5 1 97 92 ASP A C 1
ATOM 659 O O . ASP A 1 92 ? 11.445 -9.219 -18.219 1 97 92 ASP A O 1
ATOM 663 N N . GLU A 1 93 ? 11.734 -10.875 -19.641 1 95.94 93 GLU A N 1
ATOM 664 C CA . GLU A 1 93 ? 11.766 -10.148 -20.906 1 95.94 93 GLU A CA 1
ATOM 665 C C . GLU A 1 93 ? 11.117 -10.969 -22.031 1 95.94 93 GLU A C 1
ATOM 667 O O . GLU A 1 93 ? 11.523 -12.102 -22.297 1 95.94 93 GLU A O 1
ATOM 672 N N . PRO A 1 94 ? 10.062 -10.445 -22.672 1 94.94 94 PRO A N 1
ATOM 673 C CA . PRO A 1 94 ? 9.43 -11.203 -23.75 1 94.94 94 PRO A CA 1
ATOM 674 C C . PRO A 1 94 ? 10.359 -11.383 -24.953 1 94.94 94 PRO A C 1
ATOM 676 O O . PRO A 1 94 ? 11.164 -10.5 -25.266 1 94.94 94 PRO A O 1
ATOM 679 N N . VAL A 1 95 ? 10.219 -12.508 -25.578 1 94.06 95 VAL A N 1
ATOM 680 C CA . VAL A 1 95 ? 10.969 -12.789 -26.797 1 94.06 95 VAL A CA 1
ATOM 681 C C . VAL A 1 95 ? 10.172 -12.312 -28.016 1 94.06 95 VAL A C 1
ATOM 683 O O . VAL A 1 95 ? 9.07 -12.805 -28.281 1 94.06 95 VAL A O 1
ATOM 686 N N . GLU A 1 96 ? 10.766 -11.414 -28.719 1 91.56 96 GLU A N 1
ATOM 687 C CA . GLU A 1 96 ? 10.102 -10.883 -29.906 1 91.56 96 GLU A CA 1
ATOM 688 C C . GLU A 1 96 ? 9.781 -11.984 -30.906 1 91.56 96 GLU A C 1
ATOM 690 O O . GLU A 1 96 ? 10.609 -12.859 -31.156 1 91.56 96 GLU A O 1
ATOM 695 N N . GLY A 1 97 ? 8.57 -11.984 -31.438 1 92.5 97 GLY A N 1
ATOM 696 C CA . GLY A 1 97 ? 8.156 -12.953 -32.438 1 92.5 97 GLY A CA 1
ATOM 697 C C . GLY A 1 97 ? 7.594 -14.227 -31.844 1 92.5 97 GLY A C 1
ATOM 698 O O . GLY A 1 97 ? 7.051 -15.07 -32.562 1 92.5 97 GLY A O 1
ATOM 699 N N . ALA A 1 98 ? 7.633 -14.336 -30.531 1 94.75 98 ALA A N 1
ATOM 700 C CA . ALA A 1 98 ? 7.23 -15.586 -29.906 1 94.75 98 ALA A CA 1
ATOM 701 C C . ALA A 1 98 ? 5.797 -15.508 -29.391 1 94.75 98 ALA A C 1
ATOM 703 O O . ALA A 1 98 ? 5.359 -16.359 -28.609 1 94.75 98 ALA A O 1
ATOM 704 N N . PHE A 1 99 ? 5.055 -14.492 -29.75 1 94.06 99 PHE A N 1
ATOM 705 C CA . PHE A 1 99 ? 3.684 -14.312 -29.297 1 94.06 99 PHE A CA 1
ATOM 706 C C . PHE A 1 99 ? 2.918 -13.375 -30.219 1 94.06 99 PHE A C 1
ATOM 708 O O . PHE A 1 99 ? 3.518 -12.68 -31.031 1 94.06 99 PHE A O 1
ATOM 715 N N . THR A 1 100 ? 1.652 -13.43 -30.141 1 93.19 100 THR A N 1
ATOM 716 C CA . THR A 1 100 ? 0.766 -12.492 -30.812 1 93.19 100 THR A CA 1
ATOM 717 C C . THR A 1 100 ? 0.032 -11.617 -29.797 1 93.19 100 THR A C 1
ATOM 719 O O . THR A 1 100 ? -0.949 -12.055 -29.188 1 93.19 100 THR A O 1
ATOM 722 N N . GLY A 1 101 ? 0.453 -10.32 -29.656 1 89.94 101 GLY A N 1
ATOM 723 C CA . GLY A 1 101 ? -0.239 -9.367 -28.812 1 89.94 101 GLY A CA 1
ATOM 724 C C . GLY A 1 101 ? 0.089 -9.531 -27.344 1 89.94 101 GLY A C 1
ATOM 725 O O . GLY A 1 101 ? 0.363 -8.547 -26.641 1 89.94 101 GLY A O 1
ATOM 726 N N . ASP A 1 102 ? 0.012 -10.719 -26.781 1 92.88 102 ASP A N 1
ATOM 727 C CA . ASP A 1 102 ? 0.176 -11.016 -25.359 1 92.88 102 ASP A CA 1
ATOM 728 C C . ASP A 1 102 ? 1.021 -12.273 -25.156 1 92.88 102 ASP A C 1
ATOM 730 O O . ASP A 1 102 ? 0.552 -13.383 -25.391 1 92.88 102 ASP A O 1
ATOM 734 N N . PRO A 1 103 ? 2.221 -12.094 -24.656 1 91.75 103 PRO A N 1
ATOM 735 C CA . PRO A 1 103 ? 3.119 -13.242 -24.516 1 91.75 103 PRO A CA 1
ATOM 736 C C . PRO A 1 103 ? 2.662 -14.227 -23.453 1 91.75 103 PRO A C 1
ATOM 738 O O . PRO A 1 103 ? 3.127 -15.375 -23.422 1 91.75 103 PRO A O 1
ATOM 741 N N . PHE A 1 104 ? 1.775 -13.875 -22.547 1 91.69 104 PHE A N 1
ATOM 742 C CA . PHE A 1 104 ? 1.282 -14.75 -21.5 1 91.69 104 PHE A CA 1
ATOM 743 C C . PHE A 1 104 ? 0.204 -15.688 -22.016 1 91.69 104 PHE A C 1
ATOM 745 O O . PHE A 1 104 ? -0.108 -16.703 -21.391 1 91.69 104 PHE A O 1
ATOM 752 N N . VAL A 1 105 ? -0.365 -15.328 -23.172 1 91.62 105 VAL A N 1
ATOM 753 C CA . VAL A 1 105 ? -1.584 -15.992 -23.609 1 91.62 105 VAL A CA 1
ATOM 754 C C . VAL A 1 105 ? -1.377 -16.547 -25.016 1 91.62 105 VAL A C 1
ATOM 756 O O . VAL A 1 105 ? -1.549 -17.75 -25.25 1 91.62 105 VAL A O 1
ATOM 759 N N . ALA A 1 106 ? -0.947 -15.742 -25.969 1 93.62 106 ALA A N 1
ATOM 760 C CA . ALA A 1 106 ? -0.932 -16.078 -27.391 1 93.62 106 ALA A CA 1
ATOM 761 C C . ALA A 1 106 ? 0.481 -16.422 -27.859 1 93.62 106 ALA A C 1
ATOM 763 O O . ALA A 1 106 ? 1.061 -15.695 -28.672 1 93.62 106 ALA A O 1
ATOM 764 N N . LYS A 1 107 ? 0.939 -17.609 -27.469 1 95.75 107 LYS A N 1
ATOM 765 C CA . LYS A 1 107 ? 2.303 -18.062 -27.75 1 95.75 107 LYS A CA 1
ATOM 766 C C . LYS A 1 107 ? 2.422 -18.609 -29.172 1 95.75 107 LYS A C 1
ATOM 768 O O . LYS A 1 107 ? 1.469 -19.188 -29.703 1 95.75 107 LYS A O 1
ATOM 773 N N . ARG A 1 108 ? 3.572 -18.312 -29.766 1 95.62 108 ARG A N 1
ATOM 774 C CA . ARG A 1 108 ? 3.875 -18.844 -31.094 1 95.62 108 ARG A CA 1
ATOM 775 C C . ARG A 1 108 ? 5.363 -19.141 -31.234 1 95.62 108 ARG A C 1
ATOM 777 O O . ARG A 1 108 ? 6.199 -18.484 -30.594 1 95.62 108 ARG A O 1
ATOM 784 N N . CYS A 1 109 ? 5.645 -20.188 -32.062 1 96.25 109 CYS A N 1
ATOM 785 C CA . CYS A 1 109 ? 7.047 -20.469 -32.312 1 96.25 109 CYS A CA 1
ATOM 786 C C . CYS A 1 109 ? 7.676 -19.375 -33.156 1 96.25 109 CYS A C 1
ATOM 788 O O . CYS A 1 109 ? 7.176 -19.047 -34.25 1 96.25 109 CYS A O 1
ATOM 790 N N . PRO A 1 110 ? 8.734 -18.844 -32.625 1 93.94 110 PRO A N 1
ATOM 791 C CA . PRO A 1 110 ? 9.375 -17.781 -33.438 1 93.94 110 PRO A CA 1
ATOM 792 C C . PRO A 1 110 ? 10.047 -18.328 -34.688 1 93.94 110 PRO A C 1
ATOM 794 O O . PRO A 1 110 ? 10.352 -17.562 -35.594 1 93.94 110 PRO A O 1
ATOM 797 N N . GLY A 1 111 ? 10.336 -19.562 -34.75 1 94.56 111 GLY A N 1
ATOM 798 C CA . GLY A 1 111 ? 10.969 -20.188 -35.906 1 94.56 111 GLY A CA 1
ATOM 799 C C . GLY A 1 111 ? 10 -20.516 -37.031 1 94.56 111 GLY A C 1
ATOM 800 O O . GLY A 1 111 ? 10.164 -20.047 -38.156 1 94.56 111 GLY A O 1
ATOM 801 N N . CYS A 1 112 ? 8.93 -21.219 -36.719 1 96.94 112 CYS A N 1
ATOM 802 C CA . CYS A 1 112 ? 8.062 -21.703 -37.781 1 96.94 112 CYS A CA 1
ATOM 803 C C . CYS A 1 112 ? 6.676 -21.062 -37.688 1 96.94 112 CYS A C 1
ATOM 805 O O . CYS A 1 112 ? 5.828 -21.281 -38.562 1 96.94 112 CYS A O 1
ATOM 807 N N . GLY A 1 113 ? 6.344 -20.359 -36.625 1 95.12 113 GLY A N 1
ATOM 808 C CA . GLY A 1 113 ? 5.098 -19.609 -36.5 1 95.12 113 GLY A CA 1
ATOM 809 C C . GLY A 1 113 ? 3.959 -20.438 -35.938 1 95.12 113 GLY A C 1
ATOM 810 O O . GLY A 1 113 ? 2.857 -19.922 -35.719 1 95.12 113 GLY A O 1
ATOM 811 N N . GLU A 1 114 ? 4.27 -21.688 -35.656 1 95.88 114 GLU A N 1
ATOM 812 C CA . GLU A 1 114 ? 3.221 -22.547 -35.125 1 95.88 114 GLU A CA 1
ATOM 813 C C . GLU A 1 114 ? 2.668 -21.984 -33.812 1 95.88 114 GLU A C 1
ATOM 815 O O . GLU A 1 114 ? 3.43 -21.641 -32.906 1 95.88 114 GLU A O 1
ATOM 820 N N . GLU A 1 115 ? 1.331 -21.844 -33.781 1 95 115 GLU A N 1
ATOM 821 C CA . GLU A 1 115 ? 0.698 -21.406 -32.531 1 95 115 GLU A CA 1
ATOM 822 C C . GLU A 1 115 ? 0.654 -22.531 -31.5 1 95 115 GLU A C 1
ATOM 824 O O . GLU A 1 115 ? 0.289 -23.656 -31.828 1 95 115 GLU A O 1
ATOM 829 N N . TRP A 1 116 ? 1.078 -22.219 -30.281 1 95.31 116 TRP A N 1
ATOM 830 C CA . TRP A 1 116 ? 1.092 -23.172 -29.188 1 95.31 116 TRP A CA 1
ATOM 831 C C . TRP A 1 116 ? 1.686 -24.5 -29.641 1 95.31 116 TRP A C 1
ATOM 833 O O . TRP A 1 116 ? 1.032 -25.547 -29.547 1 95.31 116 TRP A O 1
ATOM 843 N N . PRO A 1 117 ? 2.873 -24.469 -30.047 1 95.88 117 PRO A N 1
ATOM 844 C CA . PRO A 1 117 ? 3.482 -25.672 -30.609 1 95.88 117 PRO A CA 1
ATOM 845 C C . PRO A 1 117 ? 3.701 -26.766 -29.562 1 95.88 117 PRO A C 1
ATOM 847 O O . PRO A 1 117 ? 3.912 -26.453 -28.391 1 95.88 117 PRO A O 1
ATOM 850 N N . ASP A 1 118 ? 3.633 -28.016 -30.016 1 96.88 118 ASP A N 1
ATOM 851 C CA . ASP A 1 118 ? 4.199 -29.078 -29.188 1 96.88 118 ASP A CA 1
ATOM 852 C C . ASP A 1 118 ? 5.695 -28.859 -28.969 1 96.88 118 ASP A C 1
ATOM 854 O O . ASP A 1 118 ? 6.34 -28.125 -29.719 1 96.88 118 ASP A O 1
ATOM 858 N N . TYR A 1 119 ? 6.215 -29.484 -27.906 1 97.31 119 TYR A N 1
ATOM 859 C CA . TYR A 1 119 ? 7.594 -29.156 -27.562 1 97.31 119 TYR A CA 1
ATOM 860 C C . TYR A 1 119 ? 8.328 -30.375 -27.031 1 97.31 119 TYR A C 1
ATOM 862 O O . TYR A 1 119 ? 7.703 -31.375 -26.656 1 97.31 119 TYR A O 1
ATOM 870 N N . ASP A 1 120 ? 9.594 -30.328 -27.062 1 97.44 120 ASP A N 1
ATOM 871 C CA . ASP A 1 120 ? 10.531 -31.219 -26.375 1 97.44 120 ASP A CA 1
ATOM 872 C C . ASP A 1 120 ? 11.422 -30.438 -25.406 1 97.44 120 ASP A C 1
ATOM 874 O O . ASP A 1 120 ? 11.641 -29.234 -25.594 1 97.44 120 ASP A O 1
ATOM 878 N N . VAL A 1 121 ? 11.742 -31.062 -24.328 1 97.88 121 VAL A N 1
ATOM 879 C CA . VAL A 1 121 ? 12.711 -30.484 -23.406 1 97.88 121 VAL A CA 1
ATOM 880 C C . VAL A 1 121 ? 14.078 -31.125 -23.625 1 97.88 121 VAL A C 1
ATOM 882 O O . VAL A 1 121 ? 14.227 -32.344 -23.484 1 97.88 121 VAL A O 1
ATOM 885 N N . VAL A 1 122 ? 15.031 -30.344 -24.031 1 97.44 122 VAL A N 1
ATOM 886 C CA . VAL A 1 122 ? 16.375 -30.828 -24.297 1 97.44 122 VAL A CA 1
ATOM 887 C C . VAL A 1 122 ? 17.375 -30.125 -23.375 1 97.44 122 VAL A C 1
ATOM 889 O O . VAL A 1 122 ? 17.641 -28.938 -23.531 1 97.44 122 VAL A O 1
ATOM 892 N N . GLY A 1 123 ? 17.922 -30.953 -22.422 1 97.06 123 GLY A N 1
ATOM 893 C CA . GLY A 1 123 ? 18.891 -30.391 -21.484 1 97.06 123 GLY A CA 1
ATOM 894 C C . GLY A 1 123 ? 18.266 -29.422 -20.5 1 97.06 123 GLY A C 1
ATOM 895 O O . GLY A 1 123 ? 17.141 -29.625 -20.047 1 97.06 123 GLY A O 1
ATOM 896 N N . THR A 1 124 ? 19.141 -28.516 -19.984 1 97.94 124 THR A N 1
ATOM 897 C CA . THR A 1 124 ? 18.75 -27.469 -19.062 1 97.94 124 THR A CA 1
ATOM 898 C C . THR A 1 124 ? 19.094 -26.078 -19.625 1 97.94 124 THR A C 1
ATOM 900 O O . THR A 1 124 ? 19.766 -25.984 -20.641 1 97.94 124 THR A O 1
ATOM 903 N N . GLY A 1 125 ? 18.609 -25.078 -18.938 1 96.81 125 GLY A N 1
ATOM 904 C CA . GLY A 1 125 ? 18.891 -23.719 -19.375 1 96.81 125 GLY A CA 1
ATOM 905 C C . GLY A 1 125 ? 17.719 -23.062 -20.062 1 96.81 125 GLY A C 1
ATOM 906 O O . GLY A 1 125 ? 16.672 -23.672 -20.25 1 96.81 125 GLY A O 1
ATOM 907 N N . GLN A 1 126 ? 17.875 -21.859 -20.484 1 95 126 GLN A N 1
ATOM 908 C CA . GLN A 1 126 ? 16.797 -21.016 -20.969 1 95 126 GLN A CA 1
ATOM 909 C C . GLN A 1 126 ? 16.312 -21.484 -22.344 1 95 126 GLN A C 1
ATOM 911 O O . GLN A 1 126 ? 15.195 -21.156 -22.75 1 95 126 GLN A O 1
ATOM 916 N N . GLU A 1 127 ? 17.094 -22.281 -23.062 1 95.31 127 GLU A N 1
ATOM 917 C CA . GLU A 1 127 ? 16.719 -22.719 -24.406 1 95.31 127 GLU A CA 1
ATOM 918 C C . GLU A 1 127 ? 16.297 -24.188 -24.406 1 95.31 127 GLU A C 1
ATOM 920 O O . GLU A 1 127 ? 16.156 -24.797 -25.469 1 95.31 127 GLU A O 1
ATOM 925 N N . ALA A 1 128 ? 16.094 -24.656 -23.219 1 97.44 128 ALA A N 1
ATOM 926 C CA . ALA A 1 128 ? 15.852 -26.094 -23.078 1 97.44 128 ALA A CA 1
ATOM 927 C C . ALA A 1 128 ? 14.539 -26.5 -23.719 1 97.44 128 ALA A C 1
ATOM 929 O O . ALA A 1 128 ? 14.398 -27.625 -24.203 1 97.44 128 ALA A O 1
ATOM 930 N N . VAL A 1 129 ? 13.5 -25.641 -23.766 1 97.75 129 VAL A N 1
ATOM 931 C CA . VAL A 1 129 ? 12.195 -25.938 -24.344 1 97.75 129 VAL A CA 1
ATOM 932 C C . VAL A 1 129 ? 12.203 -25.641 -25.828 1 97.75 129 VAL A C 1
ATOM 934 O O . VAL A 1 129 ? 12.352 -24.484 -26.234 1 97.75 129 VAL A O 1
ATOM 937 N N . ARG A 1 130 ? 11.969 -26.672 -26.625 1 97.56 130 ARG A N 1
ATOM 938 C CA . ARG A 1 130 ? 12.156 -26.516 -28.062 1 97.56 130 ARG A CA 1
ATOM 939 C C . ARG A 1 130 ? 10.922 -26.953 -28.828 1 97.56 130 ARG A C 1
ATOM 941 O O . ARG A 1 130 ? 10.266 -27.938 -28.453 1 97.56 130 ARG A O 1
ATOM 948 N N . CYS A 1 131 ? 10.672 -26.266 -29.906 1 97.69 131 CYS A N 1
ATOM 949 C CA . CYS A 1 131 ? 9.57 -26.609 -30.797 1 97.69 131 CYS A CA 1
ATOM 950 C C . CYS A 1 131 ? 9.789 -27.984 -31.406 1 97.69 131 CYS A C 1
ATOM 952 O O . CYS A 1 131 ? 10.82 -28.234 -32.031 1 97.69 131 CYS A O 1
ATOM 954 N N . LYS A 1 132 ? 8.773 -28.781 -31.25 1 97.25 132 LYS A N 1
ATOM 955 C CA . LYS A 1 132 ? 8.891 -30.125 -31.797 1 97.25 132 LYS A CA 1
ATOM 956 C C . LYS A 1 132 ? 8.953 -30.094 -33.312 1 97.25 132 LYS A C 1
ATOM 958 O O . LYS A 1 132 ? 9.609 -30.938 -33.938 1 97.25 132 LYS A O 1
ATOM 963 N N . LYS A 1 133 ? 8.242 -29.188 -33.875 1 96.88 133 LYS A N 1
ATOM 964 C CA . LYS A 1 133 ? 8.117 -29.094 -35.344 1 96.88 133 LYS A CA 1
ATOM 965 C C . LYS A 1 133 ? 9.414 -28.625 -35.969 1 96.88 133 LYS A C 1
ATOM 967 O O . LYS A 1 133 ? 9.867 -29.188 -36.969 1 96.88 133 LYS A O 1
ATOM 972 N N . CYS A 1 134 ? 10.055 -27.578 -35.5 1 97.5 134 CYS A N 1
ATOM 973 C CA . CYS A 1 134 ? 11.188 -27.016 -36.219 1 97.5 134 CYS A CA 1
ATOM 974 C C . CYS A 1 134 ? 12.445 -27.047 -35.344 1 97.5 134 CYS A C 1
ATOM 976 O O . CYS A 1 134 ? 13.539 -26.734 -35.844 1 97.5 134 CYS A O 1
ATOM 978 N N . GLY A 1 135 ? 12.352 -27.312 -34.062 1 96.44 135 GLY A N 1
ATOM 979 C CA . GLY A 1 135 ? 13.516 -27.5 -33.219 1 96.44 135 GLY A CA 1
ATOM 980 C C . GLY A 1 135 ? 13.992 -26.219 -32.562 1 96.44 135 GLY A C 1
ATOM 981 O O . GLY A 1 135 ? 14.883 -26.234 -31.703 1 96.44 135 GLY A O 1
ATOM 982 N N . SER A 1 136 ? 13.453 -25.125 -32.875 1 95.56 136 SER A N 1
ATOM 983 C CA . SER A 1 136 ? 13.867 -23.828 -32.312 1 95.56 136 SER A CA 1
ATOM 984 C C . SER A 1 136 ? 13.414 -23.688 -30.859 1 95.56 136 SER A C 1
ATOM 986 O O . SER A 1 136 ? 12.414 -24.281 -30.453 1 95.56 136 SER A O 1
ATOM 988 N N . PRO A 1 137 ? 14.234 -22.922 -30.078 1 94.94 137 PRO A N 1
ATOM 989 C CA . PRO A 1 137 ? 13.688 -22.578 -28.766 1 94.94 137 PRO A CA 1
ATOM 990 C C . PRO A 1 137 ? 12.289 -21.969 -28.844 1 94.94 137 PRO A C 1
ATOM 992 O O . PRO A 1 137 ? 12.055 -21.078 -29.672 1 94.94 137 PRO A O 1
ATOM 995 N N . ALA A 1 138 ? 11.406 -22.391 -27.984 1 94.25 138 ALA A N 1
ATOM 996 C CA . ALA A 1 138 ? 10 -22.047 -28.188 1 94.25 138 ALA A CA 1
ATOM 997 C C . ALA A 1 138 ? 9.43 -21.312 -26.984 1 94.25 138 ALA A C 1
ATOM 999 O O . ALA A 1 138 ? 8.25 -20.938 -26.984 1 94.25 138 ALA A O 1
ATOM 1000 N N . SER A 1 139 ? 10.227 -21.062 -25.906 1 92.75 139 SER A N 1
ATOM 1001 C CA . SER A 1 139 ? 9.742 -20.281 -24.766 1 92.75 139 SER A CA 1
ATOM 1002 C C . SER A 1 139 ? 9.602 -18.812 -25.109 1 92.75 139 SER A C 1
ATOM 1004 O O . SER A 1 139 ? 10.555 -18.188 -25.594 1 92.75 139 SER A O 1
ATOM 1006 N N . PRO A 1 140 ? 8.477 -18.172 -24.781 1 93.75 140 PRO A N 1
ATOM 1007 C CA . PRO A 1 140 ? 8.273 -16.781 -25.172 1 93.75 140 PRO A CA 1
ATOM 1008 C C . PRO A 1 140 ? 8.93 -15.789 -24.219 1 93.75 140 PRO A C 1
ATOM 1010 O O . PRO A 1 140 ? 8.852 -14.578 -24.422 1 93.75 140 PRO A O 1
ATOM 1013 N N . PHE A 1 141 ? 9.531 -16.281 -23.156 1 95.12 141 PHE A N 1
ATOM 1014 C CA . PHE A 1 141 ? 10.125 -15.391 -22.156 1 95.12 141 PHE A CA 1
ATOM 1015 C C . PHE A 1 141 ? 11.57 -15.789 -21.875 1 95.12 141 PHE A C 1
ATOM 1017 O O . PHE A 1 141 ? 11.914 -16.969 -21.953 1 95.12 141 PHE A O 1
ATOM 1024 N N . ARG A 1 142 ? 12.312 -14.805 -21.625 1 95.12 142 ARG A N 1
ATOM 1025 C CA . ARG A 1 142 ? 13.625 -14.969 -21 1 95.12 142 ARG A CA 1
ATOM 1026 C C . ARG A 1 142 ? 13.633 -14.422 -19.578 1 95.12 142 ARG A C 1
ATOM 1028 O O . ARG A 1 142 ? 12.859 -13.508 -19.25 1 95.12 142 ARG A O 1
ATOM 1035 N N . MET A 1 143 ? 14.414 -15.047 -18.75 1 97.31 143 MET A N 1
ATOM 1036 C CA . MET A 1 143 ? 14.68 -14.516 -17.406 1 97.31 143 MET A CA 1
ATOM 1037 C C . MET A 1 143 ? 15.977 -13.719 -17.391 1 97.31 143 MET A C 1
ATOM 1039 O O . MET A 1 143 ? 17.062 -14.297 -17.422 1 97.31 143 MET A O 1
ATOM 1043 N N . VAL A 1 144 ? 15.898 -12.422 -17.25 1 96.75 144 VAL A N 1
ATOM 1044 C CA . VAL A 1 144 ? 17.062 -11.562 -17.438 1 96.75 144 VAL A CA 1
ATOM 1045 C C . VAL A 1 144 ? 17.875 -11.484 -16.156 1 96.75 144 VAL A C 1
ATOM 1047 O O . VAL A 1 144 ? 19.078 -11.227 -16.188 1 96.75 144 VAL A O 1
ATOM 1050 N N . HIS A 1 145 ? 17.281 -11.594 -15.023 1 98.38 145 HIS A N 1
ATOM 1051 C CA . HIS A 1 145 ? 17.875 -11.625 -13.695 1 98.38 145 HIS A CA 1
ATOM 1052 C C . HIS A 1 145 ? 17.031 -12.469 -12.734 1 98.38 145 HIS A C 1
ATOM 1054 O O . HIS A 1 145 ? 15.852 -12.195 -12.539 1 98.38 145 HIS A O 1
ATOM 1060 N N . GLY A 1 146 ? 17.594 -13.539 -12.258 1 98.25 146 GLY A N 1
ATOM 1061 C CA . GLY A 1 146 ? 16.781 -14.453 -11.477 1 98.25 146 GLY A CA 1
ATOM 1062 C C . GLY A 1 146 ? 17.578 -15.266 -10.477 1 98.25 146 GLY A C 1
ATOM 1063 O O . GLY A 1 146 ? 18.781 -15.039 -10.305 1 98.25 146 GLY A O 1
ATOM 1064 N N . TYR A 1 147 ? 16.891 -16.078 -9.727 1 98.75 147 TYR A N 1
ATOM 1065 C CA . TYR A 1 147 ? 17.453 -16.828 -8.617 1 98.75 147 TYR A CA 1
ATOM 1066 C C . TYR A 1 147 ? 16.734 -18.156 -8.438 1 98.75 147 TYR A C 1
ATOM 1068 O O . TYR A 1 147 ? 15.617 -18.344 -8.945 1 98.75 147 TYR A O 1
ATOM 1076 N N . THR A 1 148 ? 17.344 -19.078 -7.898 1 98.81 148 THR A N 1
ATOM 1077 C CA . THR A 1 148 ? 16.781 -20.328 -7.434 1 98.81 148 THR A CA 1
ATOM 1078 C C . THR A 1 148 ? 16.844 -20.422 -5.91 1 98.81 148 THR A C 1
ATOM 1080 O O . THR A 1 148 ? 17.875 -20.141 -5.309 1 98.81 148 THR A O 1
ATOM 1083 N N . LEU A 1 149 ? 15.742 -20.766 -5.328 1 98.75 149 LEU A N 1
ATOM 1084 C CA . LEU A 1 149 ? 15.617 -20.875 -3.877 1 98.75 149 LEU A CA 1
ATOM 1085 C C . LEU A 1 149 ? 15.43 -22.328 -3.461 1 98.75 149 LEU A C 1
ATOM 1087 O O . LEU A 1 149 ? 14.695 -23.078 -4.109 1 98.75 149 LEU A O 1
ATOM 1091 N N . VAL A 1 150 ? 16.094 -22.719 -2.4 1 98.62 150 VAL A N 1
ATOM 1092 C CA . VAL A 1 150 ? 15.688 -23.922 -1.679 1 98.62 150 VAL A CA 1
ATOM 1093 C C . VAL A 1 150 ? 14.75 -23.531 -0.536 1 98.62 150 VAL A C 1
ATOM 1095 O O . VAL A 1 150 ? 14.93 -22.5 0.103 1 98.62 150 VAL A O 1
ATOM 1098 N N . ILE A 1 151 ? 13.797 -24.328 -0.313 1 98.56 151 ILE A N 1
ATOM 1099 C CA . ILE A 1 151 ? 12.781 -24.078 0.697 1 98.56 151 ILE A CA 1
ATOM 1100 C C . ILE A 1 151 ? 12.836 -25.156 1.772 1 98.56 151 ILE A C 1
ATOM 1102 O O . ILE A 1 151 ? 12.672 -26.344 1.477 1 98.56 151 ILE A O 1
ATOM 1106 N N . GLU A 1 152 ? 13.094 -24.797 2.98 1 97.38 152 GLU A N 1
ATOM 1107 C CA . GLU A 1 152 ? 13.234 -25.719 4.094 1 97.38 152 GLU A CA 1
ATOM 1108 C C . GLU A 1 152 ? 12.875 -25.062 5.422 1 97.38 152 GLU A C 1
ATOM 1110 O O . GLU A 1 152 ? 13.312 -23.938 5.695 1 97.38 152 GLU A O 1
ATOM 1115 N N . ASP A 1 153 ? 12.016 -25.734 6.258 1 95.81 153 ASP A N 1
ATOM 1116 C CA . ASP A 1 153 ? 11.727 -25.375 7.641 1 95.81 153 ASP A CA 1
ATOM 1117 C C . ASP A 1 153 ? 11.18 -23.953 7.734 1 95.81 153 ASP A C 1
ATOM 1119 O O . ASP A 1 153 ? 11.586 -23.172 8.609 1 95.81 153 ASP A O 1
ATOM 1123 N N . GLY A 1 154 ? 10.367 -23.578 6.77 1 97.38 154 GLY A N 1
ATOM 1124 C CA . GLY A 1 154 ? 9.68 -22.297 6.84 1 97.38 154 GLY A CA 1
ATOM 1125 C C . GLY A 1 154 ? 10.516 -21.141 6.316 1 97.38 154 GLY A C 1
ATOM 1126 O O . GLY A 1 154 ? 10.109 -19.984 6.418 1 97.38 154 GLY A O 1
ATOM 1127 N N . PHE A 1 155 ? 11.719 -21.469 5.746 1 98.38 155 PHE A N 1
ATOM 1128 C CA . PHE A 1 155 ? 12.609 -20.453 5.199 1 98.38 155 PHE A CA 1
ATOM 1129 C C . PHE A 1 155 ? 13.062 -20.828 3.791 1 98.38 155 PHE A C 1
ATOM 1131 O O . PHE A 1 155 ? 12.859 -21.969 3.354 1 98.38 155 PHE A O 1
ATOM 1138 N N . ALA A 1 156 ? 13.516 -19.875 3.043 1 98.62 156 ALA A N 1
ATOM 1139 C CA . ALA A 1 156 ? 14.094 -20.078 1.719 1 98.62 156 ALA A CA 1
ATOM 1140 C C . ALA A 1 156 ? 15.453 -19.391 1.602 1 98.62 156 ALA A C 1
ATOM 1142 O O . ALA A 1 156 ? 15.656 -18.297 2.16 1 98.62 156 ALA A O 1
ATOM 1143 N N . VAL A 1 157 ? 16.391 -19.969 0.917 1 98.62 157 VAL A N 1
ATOM 1144 C CA . VAL A 1 157 ? 17.719 -19.422 0.674 1 98.62 157 VAL A CA 1
ATOM 1145 C C . VAL A 1 157 ? 18.062 -19.562 -0.805 1 98.62 157 VAL A C 1
ATOM 1147 O O . VAL A 1 157 ? 17.922 -20.641 -1.389 1 98.62 157 VAL A O 1
ATOM 1150 N N . SER A 1 158 ? 18.469 -18.453 -1.436 1 98.75 158 SER A N 1
ATOM 1151 C CA . SER A 1 158 ? 18.891 -18.547 -2.828 1 98.75 158 SER A CA 1
ATOM 1152 C C . SER A 1 158 ? 20.25 -19.234 -2.949 1 98.75 158 SER A C 1
ATOM 1154 O O . SER A 1 158 ? 21.125 -19.016 -2.113 1 98.75 158 SER A O 1
ATOM 1156 N N . VAL A 1 159 ? 20.438 -19.984 -4.012 1 98.62 159 VAL A N 1
ATOM 1157 C CA . VAL A 1 159 ? 21.578 -20.891 -4.074 1 98.62 159 VAL A CA 1
ATOM 1158 C C . VAL A 1 159 ? 22.609 -20.375 -5.082 1 98.62 159 VAL A C 1
ATOM 1160 O O . VAL A 1 159 ? 22.328 -19.422 -5.824 1 98.62 159 VAL A O 1
ATOM 1163 N N . SER A 1 160 ? 23.766 -20.984 -5.051 1 98.25 160 SER A N 1
ATOM 1164 C CA . SER A 1 160 ? 24.844 -20.688 -6 1 98.25 160 SER A CA 1
ATOM 1165 C C . SER A 1 160 ? 24.578 -21.328 -7.352 1 98.25 160 SER A C 1
ATOM 1167 O O . SER A 1 160 ? 23.656 -22.141 -7.488 1 98.25 160 SER A O 1
ATOM 1169 N N . ARG A 1 161 ? 25.344 -20.969 -8.312 1 97.94 161 ARG A N 1
ATOM 1170 C CA . ARG A 1 161 ? 25.188 -21.453 -9.68 1 97.94 161 ARG A CA 1
ATOM 1171 C C . ARG A 1 161 ? 25.312 -22.969 -9.742 1 97.94 161 ARG A C 1
ATOM 1173 O O . ARG A 1 161 ? 24.516 -23.641 -10.414 1 97.94 161 ARG A O 1
ATOM 1180 N N . ASP A 1 162 ? 26.297 -23.516 -9.031 1 97.69 162 ASP A N 1
ATOM 1181 C CA . ASP A 1 162 ? 26.516 -24.953 -9.062 1 97.69 162 ASP A CA 1
ATOM 1182 C C . ASP A 1 162 ? 25.312 -25.719 -8.531 1 97.69 162 ASP A C 1
ATOM 1184 O O . ASP A 1 162 ? 24.906 -26.734 -9.102 1 97.69 162 ASP A O 1
ATOM 1188 N N . VAL A 1 163 ? 24.781 -25.219 -7.457 1 98.25 163 VAL A N 1
ATOM 1189 C CA . VAL A 1 163 ? 23.625 -25.875 -6.848 1 98.25 163 VAL A CA 1
ATOM 1190 C C . VAL A 1 163 ? 22.391 -25.703 -7.738 1 98.25 163 VAL A C 1
ATOM 1192 O O . VAL A 1 163 ? 21.594 -26.625 -7.898 1 98.25 163 VAL A O 1
ATOM 1195 N N . ALA A 1 164 ? 22.219 -24.516 -8.297 1 98.62 164 ALA A N 1
ATOM 1196 C CA . ALA A 1 164 ? 21.109 -24.25 -9.203 1 98.62 164 ALA A CA 1
ATOM 1197 C C . ALA A 1 164 ? 21.141 -25.203 -10.398 1 98.62 164 ALA A C 1
ATOM 1199 O O . ALA A 1 164 ? 20.094 -25.672 -10.859 1 98.62 164 ALA A O 1
ATOM 1200 N N . GLU A 1 165 ? 22.297 -25.453 -10.922 1 98.19 165 GLU A N 1
ATOM 1201 C CA . GLU A 1 165 ? 22.453 -26.359 -12.055 1 98.19 165 GLU A CA 1
ATOM 1202 C C . GLU A 1 165 ? 22.062 -27.797 -11.672 1 98.19 165 GLU A C 1
ATOM 1204 O O . GLU A 1 165 ? 21.422 -28.5 -12.453 1 98.19 165 GLU A O 1
ATOM 1209 N N . LYS A 1 166 ? 22.453 -28.172 -10.5 1 97.88 166 LYS A N 1
ATOM 1210 C CA . LYS A 1 166 ? 22.078 -29.5 -10.016 1 97.88 166 LYS A CA 1
ATOM 1211 C C . LYS A 1 166 ? 20.562 -29.609 -9.867 1 97.88 166 LYS A C 1
ATOM 1213 O O . LYS A 1 166 ? 19.969 -30.641 -10.219 1 97.88 166 LYS A O 1
ATOM 1218 N N . ILE A 1 167 ? 19.969 -28.594 -9.32 1 98.44 167 ILE A N 1
ATOM 1219 C CA . ILE A 1 167 ? 18.516 -28.562 -9.164 1 98.44 167 ILE A CA 1
ATOM 1220 C C . ILE A 1 167 ? 17.844 -28.594 -10.531 1 98.44 167 ILE A C 1
ATOM 1222 O O . ILE A 1 167 ? 16.828 -29.266 -10.711 1 98.44 167 ILE A O 1
ATOM 1226 N N . ALA A 1 168 ? 18.422 -27.906 -11.469 1 98.75 168 ALA A N 1
ATOM 1227 C CA . ALA A 1 168 ? 17.875 -27.844 -12.82 1 98.75 168 ALA A CA 1
ATOM 1228 C C . ALA A 1 168 ? 17.828 -29.234 -13.445 1 98.75 168 ALA A C 1
ATOM 1230 O O . ALA A 1 168 ? 16.891 -29.562 -14.18 1 98.75 168 ALA A O 1
ATOM 1231 N N . GLU A 1 169 ? 18.797 -30.062 -13.188 1 98.25 169 GLU A N 1
ATOM 1232 C CA . GLU A 1 169 ? 18.875 -31.422 -13.727 1 98.25 169 GLU A CA 1
ATOM 1233 C C . GLU A 1 169 ? 17.766 -32.312 -13.148 1 98.25 169 GLU A C 1
ATOM 1235 O O . GLU A 1 169 ? 17.438 -33.344 -13.727 1 98.25 169 GLU A O 1
ATOM 1240 N N . ASN A 1 170 ? 17.219 -31.906 -12.031 1 97.75 170 ASN A N 1
ATOM 1241 C CA . ASN A 1 170 ? 16.141 -32.625 -11.367 1 97.75 170 ASN A CA 1
ATOM 1242 C C . ASN A 1 170 ? 14.938 -31.734 -11.117 1 97.75 170 ASN A C 1
ATOM 1244 O O . ASN A 1 170 ? 14.297 -31.812 -10.062 1 97.75 170 ASN A O 1
ATOM 1248 N N . ALA A 1 171 ? 14.703 -30.875 -12.031 1 98.38 171 ALA A N 1
ATOM 1249 C CA . ALA A 1 171 ? 13.742 -29.781 -11.883 1 98.38 171 ALA A CA 1
ATOM 1250 C C . ALA A 1 171 ? 12.352 -30.312 -11.531 1 98.38 171 ALA A C 1
ATOM 1252 O O . ALA A 1 171 ? 11.656 -29.734 -10.695 1 98.38 171 ALA A O 1
ATOM 1253 N N . TRP A 1 172 ? 11.875 -31.406 -12.133 1 97.62 172 TRP A N 1
ATOM 1254 C CA . TRP A 1 172 ? 10.539 -31.938 -11.922 1 97.62 172 TRP A CA 1
ATOM 1255 C C . TRP A 1 172 ? 10.375 -32.438 -10.484 1 97.62 172 TRP A C 1
ATOM 1257 O O . TRP A 1 172 ? 9.328 -32.25 -9.875 1 97.62 172 TRP A O 1
ATOM 1267 N N . GLU A 1 173 ? 11.375 -33.062 -9.992 1 97.12 173 GLU A N 1
ATOM 1268 C CA . GLU A 1 173 ? 11.336 -33.562 -8.625 1 97.12 173 GLU A CA 1
ATOM 1269 C C . GLU A 1 173 ? 11.328 -32.438 -7.609 1 97.12 173 GLU A C 1
ATOM 1271 O O . GLU A 1 173 ? 10.531 -32.438 -6.664 1 97.12 173 GLU A O 1
ATOM 1276 N N . TYR A 1 174 ? 12.195 -31.453 -7.82 1 98.44 174 TYR A N 1
ATOM 1277 C CA . TYR A 1 174 ? 12.305 -30.344 -6.879 1 98.44 174 TYR A CA 1
ATOM 1278 C C . TYR A 1 174 ? 11.055 -29.484 -6.898 1 98.44 174 TYR A C 1
ATOM 1280 O O . TYR A 1 174 ? 10.656 -28.938 -5.871 1 98.44 174 TYR A O 1
ATOM 1288 N N . ALA A 1 175 ? 10.43 -29.375 -8.031 1 98.31 175 ALA A N 1
ATOM 1289 C CA . ALA A 1 175 ? 9.203 -28.594 -8.156 1 98.31 175 ALA A CA 1
ATOM 1290 C C . ALA A 1 175 ? 8.016 -29.344 -7.555 1 98.31 175 ALA A C 1
ATOM 1292 O O . ALA A 1 175 ? 6.992 -28.734 -7.23 1 98.31 175 ALA A O 1
ATOM 1293 N N . ALA A 1 176 ? 8.117 -30.625 -7.441 1 98.12 176 ALA A N 1
ATOM 1294 C CA . ALA A 1 176 ? 7.051 -31.469 -6.934 1 98.12 176 ALA A CA 1
ATOM 1295 C C . ALA A 1 176 ? 5.754 -31.25 -7.711 1 98.12 176 ALA A C 1
ATOM 1297 O O . ALA A 1 176 ? 4.699 -31.016 -7.121 1 98.12 176 ALA A O 1
ATOM 1298 N N . LEU A 1 177 ? 5.77 -31.344 -8.977 1 96.69 177 LEU A N 1
ATOM 1299 C CA . LEU A 1 177 ? 4.613 -31.078 -9.828 1 96.69 177 LEU A CA 1
ATOM 1300 C C . LEU A 1 177 ? 3.559 -32.188 -9.648 1 96.69 177 LEU A C 1
ATOM 1302 O O . LEU A 1 177 ? 3.893 -33.344 -9.547 1 96.69 177 LEU A O 1
ATOM 1306 N N . PRO A 1 178 ? 2.297 -31.75 -9.602 1 95.25 178 PRO A N 1
ATOM 1307 C CA . PRO A 1 178 ? 1.251 -32.781 -9.664 1 95.25 178 PRO A CA 1
ATOM 1308 C C . PRO A 1 178 ? 1.258 -33.531 -10.984 1 95.25 178 PRO A C 1
ATOM 1310 O O . PRO A 1 178 ? 1.724 -33.031 -12 1 95.25 178 PRO A O 1
ATOM 1313 N N . LYS A 1 179 ? 0.701 -34.719 -10.938 1 93.12 179 LYS A N 1
ATOM 1314 C CA . LYS A 1 179 ? 0.704 -35.625 -12.094 1 93.12 179 LYS A CA 1
ATOM 1315 C C . LYS A 1 179 ? -0.022 -34.969 -13.273 1 93.12 179 LYS A C 1
ATOM 1317 O O . LYS A 1 179 ? 0.344 -35.219 -14.43 1 93.12 179 LYS A O 1
ATOM 1322 N N . SER A 1 180 ? -1.001 -34.188 -12.945 1 93.31 180 SER A N 1
ATOM 1323 C CA . SER A 1 180 ? -1.847 -33.625 -14 1 93.31 180 SER A CA 1
ATOM 1324 C C . SER A 1 180 ? -1.22 -32.375 -14.617 1 93.31 180 SER A C 1
ATOM 1326 O O . SER A 1 180 ? -1.726 -31.859 -15.609 1 93.31 180 SER A O 1
ATOM 1328 N N . SER A 1 181 ? -0.115 -31.922 -14.062 1 95.75 181 SER A N 1
ATOM 1329 C CA . SER A 1 181 ? 0.524 -30.719 -14.594 1 95.75 181 SER A CA 1
ATOM 1330 C C . SER A 1 181 ? 1.268 -31.016 -15.891 1 95.75 181 SER A C 1
ATOM 1332 O O . SER A 1 181 ? 1.895 -32.062 -16.031 1 95.75 181 SER A O 1
ATOM 1334 N N . LYS A 1 182 ? 1.191 -30.094 -16.828 1 93.75 182 LYS A N 1
ATOM 1335 C CA . LYS A 1 182 ? 1.879 -30.234 -18.109 1 93.75 182 LYS A CA 1
ATOM 1336 C C . LYS A 1 182 ? 3.041 -29.25 -18.219 1 93.75 182 LYS A C 1
ATOM 1338 O O . LYS A 1 182 ? 3.738 -29.219 -19.234 1 93.75 182 LYS A O 1
ATOM 1343 N N . GLN A 1 183 ? 3.256 -28.516 -17.172 1 96.81 183 GLN A N 1
ATOM 1344 C CA . GLN A 1 183 ? 4.215 -27.438 -17.312 1 96.81 183 GLN A CA 1
ATOM 1345 C C . GLN A 1 183 ? 5.648 -27.953 -17.219 1 96.81 183 GLN A C 1
ATOM 1347 O O . GLN A 1 183 ? 5.902 -28.984 -16.594 1 96.81 183 GLN A O 1
ATOM 1352 N N . VAL A 1 184 ? 6.559 -27.281 -17.938 1 97.81 184 VAL A N 1
ATOM 1353 C CA . VAL A 1 184 ? 7.988 -27.406 -17.672 1 97.81 184 VAL A CA 1
ATOM 1354 C C . VAL A 1 184 ? 8.367 -26.547 -16.469 1 97.81 184 VAL A C 1
ATOM 1356 O O . VAL A 1 184 ? 8.094 -25.344 -16.453 1 97.81 184 VAL A O 1
ATOM 1359 N N . PRO A 1 185 ? 8.938 -27.172 -15.422 1 98.06 185 PRO A N 1
ATOM 1360 C CA . PRO A 1 185 ? 9.289 -26.344 -14.266 1 98.06 185 PRO A CA 1
ATOM 1361 C C . PRO A 1 185 ? 10.359 -25.312 -14.578 1 98.06 185 PRO A C 1
ATOM 1363 O O . PRO A 1 185 ? 11.344 -25.609 -15.258 1 98.06 185 PRO A O 1
ATOM 1366 N N . VAL A 1 186 ? 10.18 -24.109 -14.07 1 98.25 186 VAL A N 1
ATOM 1367 C CA . VAL A 1 186 ? 11.086 -22.984 -14.344 1 98.25 186 VAL A CA 1
ATOM 1368 C C . VAL A 1 186 ? 12.461 -23.281 -13.742 1 98.25 186 VAL A C 1
ATOM 1370 O O . VAL A 1 186 ? 13.461 -22.703 -14.172 1 98.25 186 VAL A O 1
ATOM 1373 N N . LEU A 1 187 ? 12.555 -24.234 -12.805 1 98.69 187 LEU A N 1
ATOM 1374 C CA . LEU A 1 187 ? 13.812 -24.641 -12.188 1 98.69 187 LEU A CA 1
ATOM 1375 C C . LEU A 1 187 ? 14.812 -25.094 -13.242 1 98.69 187 LEU A C 1
ATOM 1377 O O . LEU A 1 187 ? 16.031 -25.094 -13 1 98.69 187 LEU A O 1
ATOM 1381 N N . ILE A 1 188 ? 14.328 -25.5 -14.43 1 98.56 188 ILE A N 1
ATOM 1382 C CA . ILE A 1 188 ? 15.164 -26.016 -15.5 1 98.56 188 ILE A CA 1
ATOM 1383 C C . ILE A 1 188 ? 16.125 -24.922 -15.977 1 98.56 188 ILE A C 1
ATOM 1385 O O . ILE A 1 188 ? 17.141 -25.219 -16.609 1 98.56 188 ILE A O 1
ATOM 1389 N N . PHE A 1 189 ? 15.797 -23.625 -15.688 1 98.31 189 PHE A N 1
ATOM 1390 C CA . PHE A 1 189 ? 16.625 -22.516 -16.141 1 98.31 189 PHE A CA 1
ATOM 1391 C C . PHE A 1 189 ? 17.922 -22.453 -15.367 1 98.31 189 PHE A C 1
ATOM 1393 O O . PHE A 1 189 ? 18.922 -21.906 -15.852 1 98.31 189 PHE A O 1
ATOM 1400 N N . GLY A 1 190 ? 17.953 -22.906 -14.164 1 98.38 190 GLY A N 1
ATOM 1401 C CA . GLY A 1 190 ? 19.141 -22.953 -13.344 1 98.38 190 GLY A CA 1
ATOM 1402 C C . GLY A 1 190 ? 19.703 -21.562 -13.031 1 98.38 190 GLY A C 1
ATOM 1403 O O . GLY A 1 190 ? 20.906 -21.359 -13.07 1 98.38 190 GLY A O 1
ATOM 1404 N N . LYS A 1 191 ? 18.875 -20.578 -12.789 1 98.19 191 LYS A N 1
ATOM 1405 C CA . LYS A 1 191 ? 19.297 -19.203 -12.562 1 98.19 191 LYS A CA 1
ATOM 1406 C C . LYS A 1 191 ? 19.859 -19.016 -11.148 1 98.19 191 LYS A C 1
ATOM 1408 O O . LYS A 1 191 ? 19.328 -19.609 -10.195 1 98.19 191 LYS A O 1
ATOM 1413 N N . ALA A 1 192 ? 20.906 -18.219 -10.984 1 98.5 192 ALA A N 1
ATOM 1414 C CA . ALA A 1 192 ? 21.531 -17.984 -9.68 1 98.5 192 ALA A CA 1
ATOM 1415 C C . ALA A 1 192 ? 22.25 -16.641 -9.641 1 98.5 192 ALA A C 1
ATOM 1417 O O . ALA A 1 192 ? 23.422 -16.578 -9.266 1 98.5 192 ALA A O 1
ATOM 1418 N N . ASP A 1 193 ? 21.547 -15.594 -9.969 1 98.5 193 ASP A N 1
ATOM 1419 C CA . ASP A 1 193 ? 22.172 -14.273 -10.078 1 98.5 193 ASP A CA 1
ATOM 1420 C C . ASP A 1 193 ? 22.312 -13.617 -8.703 1 98.5 193 ASP A C 1
ATOM 1422 O O . ASP A 1 193 ? 23.031 -12.641 -8.555 1 98.5 193 ASP A O 1
ATOM 1426 N N . ILE A 1 194 ? 21.609 -14.125 -7.637 1 98.19 194 ILE A N 1
ATOM 1427 C CA . ILE A 1 194 ? 21.656 -13.555 -6.293 1 98.19 194 ILE A CA 1
ATOM 1428 C C . ILE A 1 194 ? 21.844 -14.664 -5.266 1 98.19 194 ILE A C 1
ATOM 1430 O O . ILE A 1 194 ? 20.953 -14.938 -4.453 1 98.19 194 ILE A O 1
ATOM 1434 N N . PRO A 1 195 ? 22.969 -15.273 -5.199 1 98.06 195 PRO A N 1
ATOM 1435 C CA . PRO A 1 195 ? 23.172 -16.312 -4.191 1 98.06 195 PRO A CA 1
ATOM 1436 C C . PRO A 1 195 ? 23.188 -15.766 -2.768 1 98.06 195 PRO A C 1
ATOM 1438 O O . PRO A 1 195 ? 23.703 -14.664 -2.535 1 98.06 195 PRO A O 1
ATOM 1441 N N . GLY A 1 196 ? 22.625 -16.469 -1.841 1 98 196 GLY A N 1
ATOM 1442 C CA . GLY A 1 196 ? 22.781 -16.172 -0.423 1 98 196 GLY A CA 1
ATOM 1443 C C . GLY A 1 196 ? 21.656 -15.32 0.136 1 98 196 GLY A C 1
ATOM 1444 O O . GLY A 1 196 ? 21.625 -15.031 1.334 1 98 196 GLY A O 1
ATOM 1445 N N . MET A 1 197 ? 20.734 -14.953 -0.685 1 98.19 197 MET A N 1
ATOM 1446 C CA . MET A 1 197 ? 19.578 -14.211 -0.218 1 98.19 197 MET A CA 1
ATOM 1447 C C . MET A 1 197 ? 18.672 -15.094 0.643 1 98.19 197 MET A C 1
ATOM 1449 O O . MET A 1 197 ? 18.453 -16.266 0.319 1 98.19 197 MET A O 1
ATOM 1453 N N . VAL A 1 198 ? 18.141 -14.57 1.75 1 98 198 VAL A N 1
ATOM 1454 C CA . VAL A 1 198 ? 17.312 -15.336 2.678 1 98 198 VAL A CA 1
ATOM 1455 C C . VAL A 1 198 ? 15.914 -14.727 2.74 1 98 198 VAL A C 1
ATOM 1457 O O . VAL A 1 198 ? 15.766 -13.5 2.707 1 98 198 VAL A O 1
ATOM 1460 N N . SER A 1 199 ? 14.922 -15.5 2.773 1 98.5 199 SER A N 1
ATOM 1461 C CA . SER A 1 199 ? 13.539 -15.047 2.818 1 98.5 199 SER A CA 1
ATOM 1462 C C . SER A 1 199 ? 12.695 -15.93 3.725 1 98.5 199 SER A C 1
ATOM 1464 O O . SER A 1 199 ? 13.023 -17.109 3.936 1 98.5 199 SER A O 1
ATOM 1466 N N . ARG A 1 200 ? 11.68 -15.477 4.348 1 98.56 200 ARG A N 1
ATOM 1467 C CA . ARG A 1 200 ? 10.672 -16.234 5.078 1 98.56 200 ARG A CA 1
ATOM 1468 C C . ARG A 1 200 ? 9.641 -16.828 4.125 1 98.56 200 ARG A C 1
ATOM 1470 O O . ARG A 1 200 ? 9.25 -16.188 3.148 1 98.56 200 ARG A O 1
ATOM 1477 N N . VAL A 1 201 ? 9.266 -17.984 4.41 1 98.69 201 VAL A N 1
ATOM 1478 C CA . VAL A 1 201 ? 8.18 -18.609 3.66 1 98.69 201 VAL A CA 1
ATOM 1479 C C . VAL A 1 201 ? 6.84 -18.281 4.316 1 98.69 201 VAL A C 1
ATOM 1481 O O . VAL A 1 201 ? 6.641 -18.547 5.504 1 98.69 201 VAL A O 1
ATOM 1484 N N . ARG A 1 202 ? 5.969 -17.625 3.625 1 98.62 202 ARG A N 1
ATOM 1485 C CA . ARG A 1 202 ? 4.629 -17.203 4.02 1 98.62 202 ARG A CA 1
ATOM 1486 C C . ARG A 1 202 ? 3.617 -17.484 2.912 1 98.62 202 ARG A C 1
ATOM 1488 O O . ARG A 1 202 ? 3.119 -16.562 2.271 1 98.62 202 ARG A O 1
ATOM 1495 N N . PRO A 1 203 ? 3.307 -18.75 2.74 1 98.81 203 PRO A N 1
ATOM 1496 C CA . PRO A 1 203 ? 2.559 -19.156 1.547 1 98.81 203 PRO A CA 1
ATOM 1497 C C . PRO A 1 203 ? 1.158 -18.547 1.495 1 98.81 203 PRO A C 1
ATOM 1499 O O . PRO A 1 203 ? 0.495 -18.438 2.527 1 98.81 203 PRO A O 1
ATOM 1502 N N . HIS A 1 204 ? 0.711 -18.203 0.348 1 98.81 204 HIS A N 1
ATOM 1503 C CA . HIS A 1 204 ? -0.643 -17.719 0.116 1 98.81 204 HIS A CA 1
ATOM 1504 C C . HIS A 1 204 ? -1.109 -18.031 -1.301 1 98.81 204 HIS A C 1
ATOM 1506 O O . HIS A 1 204 ? -0.303 -18.406 -2.154 1 98.81 204 HIS A O 1
ATOM 1512 N N . LEU A 1 205 ? -2.355 -17.938 -1.532 1 98.81 205 LEU A N 1
ATOM 1513 C CA . LEU A 1 205 ? -2.957 -18.203 -2.834 1 98.81 205 LEU A CA 1
ATOM 1514 C C . LEU A 1 205 ? -2.99 -16.938 -3.689 1 98.81 205 LEU A C 1
ATOM 1516 O O . LEU A 1 205 ? -3.715 -15.992 -3.377 1 98.81 205 LEU A O 1
ATOM 1520 N N . GLY A 1 206 ? -2.236 -16.938 -4.777 1 98.56 206 GLY A N 1
ATOM 1521 C CA . GLY A 1 206 ? -2.352 -15.844 -5.723 1 98.56 206 GLY A CA 1
ATOM 1522 C C . GLY A 1 206 ? -3.695 -15.805 -6.426 1 98.56 206 GLY A C 1
ATOM 1523 O O . GLY A 1 206 ? -4.172 -14.727 -6.797 1 98.56 206 GLY A O 1
ATOM 1524 N N . GLN A 1 207 ? -4.223 -17 -6.66 1 98.62 207 GLN A N 1
ATOM 1525 C CA . GLN A 1 207 ? -5.559 -17.109 -7.238 1 98.62 207 GLN A CA 1
ATOM 1526 C C . GLN A 1 207 ? -6.5 -17.859 -6.297 1 98.62 207 GLN A C 1
ATOM 1528 O O . GLN A 1 207 ? -6.199 -18.984 -5.875 1 98.62 207 GLN A O 1
ATOM 1533 N N . LEU A 1 208 ? -7.547 -17.312 -5.969 1 98.94 208 LEU A N 1
ATOM 1534 C CA . LEU A 1 208 ? -8.641 -17.891 -5.207 1 98.94 208 LEU A CA 1
ATOM 1535 C C . LEU A 1 208 ? -9.945 -17.141 -5.465 1 98.94 208 LEU A C 1
ATOM 1537 O O . LEU A 1 208 ? -10.008 -15.922 -5.305 1 98.94 208 LEU A O 1
ATOM 1541 N N . GLY A 1 209 ? -10.906 -17.781 -5.855 1 98.75 209 GLY A N 1
ATOM 1542 C CA . GLY A 1 209 ? -12.203 -17.172 -6.09 1 98.75 209 GLY A CA 1
ATOM 1543 C C . GLY A 1 209 ? -13.125 -18.031 -6.926 1 98.75 209 GLY A C 1
ATOM 1544 O O . GLY A 1 209 ? -13.18 -19.25 -6.75 1 98.75 209 GLY A O 1
ATOM 1545 N N . THR A 1 210 ? -13.945 -17.375 -7.762 1 98.88 210 THR A N 1
ATOM 1546 C CA . THR A 1 210 ? -14.906 -18.031 -8.641 1 98.88 210 THR A CA 1
ATOM 1547 C C . THR A 1 210 ? -14.617 -17.719 -10.102 1 98.88 210 THR A C 1
ATOM 1549 O O . THR A 1 210 ? -13.805 -16.828 -10.398 1 98.88 210 THR A O 1
ATOM 1552 N N . ILE A 1 211 ? -15.219 -18.469 -10.961 1 98.62 211 ILE A N 1
ATOM 1553 C CA . ILE A 1 211 ? -14.93 -18.281 -12.375 1 98.62 211 ILE A CA 1
ATOM 1554 C C . ILE A 1 211 ? -15.758 -17.125 -12.93 1 98.62 211 ILE A C 1
ATOM 1556 O O . ILE A 1 211 ? -16.844 -16.828 -12.422 1 98.62 211 ILE A O 1
ATOM 1560 N N . PRO A 1 212 ? -15.18 -16.375 -13.906 1 98.69 212 PRO A N 1
ATOM 1561 C CA . PRO A 1 212 ? -15.938 -15.344 -14.617 1 98.69 212 PRO A CA 1
ATOM 1562 C C . PRO A 1 212 ? -17.031 -15.922 -15.523 1 98.69 212 PRO A C 1
ATOM 1564 O O . PRO A 1 212 ? -17.062 -17.141 -15.742 1 98.69 212 PRO A O 1
ATOM 1567 N N . SER A 1 213 ? -17.875 -15.07 -16.078 1 98.62 213 SER A N 1
ATOM 1568 C CA . SER A 1 213 ? -18.984 -15.531 -16.891 1 98.62 213 SER A CA 1
ATOM 1569 C C . SER A 1 213 ? -18.578 -15.609 -18.359 1 98.62 213 SER A C 1
ATOM 1571 O O . SER A 1 213 ? -19.438 -15.742 -19.234 1 98.62 213 SER A O 1
ATOM 1573 N N . VAL A 1 214 ? -17.328 -15.453 -18.703 1 98.25 214 VAL A N 1
ATOM 1574 C CA . VAL A 1 214 ? -16.75 -15.633 -20.031 1 98.25 214 VAL A CA 1
ATOM 1575 C C . VAL A 1 214 ? -15.43 -16.406 -19.922 1 98.25 214 VAL A C 1
ATOM 1577 O O . VAL A 1 214 ? -14.789 -16.406 -18.875 1 98.25 214 VAL A O 1
ATOM 1580 N N . ASN A 1 215 ? -15.125 -17.203 -20.969 1 97.69 215 ASN A N 1
ATOM 1581 C CA . ASN A 1 215 ? -13.852 -17.906 -20.969 1 97.69 215 ASN A CA 1
ATOM 1582 C C . ASN A 1 215 ? -12.68 -16.953 -21.141 1 97.69 215 ASN A C 1
ATOM 1584 O O . ASN A 1 215 ? -12.594 -16.25 -22.156 1 97.69 215 ASN A O 1
ATOM 1588 N N . ILE A 1 216 ? -11.797 -16.875 -20.234 1 98 216 ILE A N 1
ATOM 1589 C CA . ILE A 1 216 ? -10.625 -16.016 -20.312 1 98 216 ILE A CA 1
ATOM 1590 C C . ILE A 1 216 ? -9.406 -16.734 -19.734 1 98 216 ILE A C 1
ATOM 1592 O O . ILE A 1 216 ? -9.547 -17.719 -19.016 1 98 216 ILE A O 1
ATOM 1596 N N . PRO A 1 217 ? -8.172 -16.266 -20.094 1 97.38 217 PRO A N 1
ATOM 1597 C CA . PRO A 1 217 ? -7.008 -16.719 -19.328 1 97.38 217 PRO A CA 1
ATOM 1598 C C . PRO A 1 217 ? -7.133 -16.438 -17.844 1 97.38 217 PRO A C 1
ATOM 1600 O O . PRO A 1 217 ? -7.523 -15.336 -17.453 1 97.38 217 PRO A O 1
ATOM 1603 N N . ASP A 1 218 ? -6.848 -17.422 -17 1 97.44 218 ASP A N 1
ATOM 1604 C CA . ASP A 1 218 ? -7.043 -17.297 -15.555 1 97.44 218 ASP A CA 1
ATOM 1605 C C . ASP A 1 218 ? -6.254 -16.125 -14.992 1 97.44 218 ASP A C 1
ATOM 1607 O O . ASP A 1 218 ? -6.715 -15.438 -14.07 1 97.44 218 ASP A O 1
ATOM 1611 N N . SER A 1 219 ? -5.07 -15.789 -15.562 1 96.44 219 SER A N 1
ATOM 1612 C CA . SER A 1 219 ? -4.207 -14.703 -15.117 1 96.44 219 SER A CA 1
ATOM 1613 C C . SER A 1 219 ? -4.859 -13.344 -15.352 1 96.44 219 SER A C 1
ATOM 1615 O O . SER A 1 219 ? -4.398 -12.328 -14.828 1 96.44 219 SER A O 1
ATOM 1617 N N . HIS A 1 220 ? -5.914 -13.305 -16.156 1 97.62 220 HIS A N 1
ATOM 1618 C CA . HIS A 1 220 ? -6.527 -12.039 -16.562 1 97.62 220 HIS A CA 1
ATOM 1619 C C . HIS A 1 220 ? -7.859 -11.828 -15.859 1 97.62 220 HIS A C 1
ATOM 1621 O O . HIS A 1 220 ? -8.602 -10.891 -16.188 1 97.62 220 HIS A O 1
ATOM 1627 N N . ASN A 1 221 ? -8.18 -12.711 -14.852 1 98.25 221 ASN A N 1
ATOM 1628 C CA . ASN A 1 221 ? -9.445 -12.586 -14.125 1 98.25 221 ASN A CA 1
ATOM 1629 C C . ASN A 1 221 ? -9.344 -11.555 -13 1 98.25 221 ASN A C 1
ATOM 1631 O O . ASN A 1 221 ? -9.656 -11.852 -11.852 1 98.25 221 ASN A O 1
ATOM 1635 N N . ALA A 1 222 ? -8.906 -10.406 -13.258 1 98.06 222 ALA A N 1
ATOM 1636 C CA . ALA A 1 222 ? -8.852 -9.203 -12.43 1 98.06 222 ALA A CA 1
ATOM 1637 C C . ALA A 1 222 ? -8.703 -7.953 -13.289 1 98.06 222 ALA A C 1
ATOM 1639 O O . ALA A 1 222 ? -8.281 -8.031 -14.445 1 98.06 222 ALA A O 1
ATOM 1640 N N . GLY A 1 223 ? -8.977 -6.824 -12.75 1 97.12 223 GLY A N 1
ATOM 1641 C CA . GLY A 1 223 ? -9.078 -5.594 -13.516 1 97.12 223 GLY A CA 1
ATOM 1642 C C . GLY A 1 223 ? -7.754 -5.16 -14.125 1 97.12 223 GLY A C 1
ATOM 1643 O O . GLY A 1 223 ? -7.73 -4.516 -15.172 1 97.12 223 GLY A O 1
ATOM 1644 N N . ASP A 1 224 ? -6.641 -5.438 -13.484 1 97 224 ASP A N 1
ATOM 1645 C CA . ASP A 1 224 ? -5.348 -4.984 -13.992 1 97 224 ASP A CA 1
ATOM 1646 C C . ASP A 1 224 ? -4.973 -5.715 -15.281 1 97 224 ASP A C 1
ATOM 1648 O O . ASP A 1 224 ? -4.867 -5.098 -16.344 1 97 224 ASP A O 1
ATOM 1652 N N . PHE A 1 225 ? -4.957 -7.047 -15.297 1 96.38 225 PHE A N 1
ATOM 1653 C CA . PHE A 1 225 ? -4.574 -7.793 -16.484 1 96.38 225 PHE A CA 1
ATOM 1654 C C . PHE A 1 225 ? -5.773 -8.008 -17.406 1 96.38 225 PHE A C 1
ATOM 1656 O O . PHE A 1 225 ? -5.613 -8.188 -18.609 1 96.38 225 PHE A O 1
ATOM 1663 N N . GLY A 1 226 ? -6.977 -8.023 -16.828 1 97.5 226 GLY A N 1
ATOM 1664 C CA . GLY A 1 226 ? -8.18 -8.141 -17.641 1 97.5 226 GLY A CA 1
ATOM 1665 C C . GLY A 1 226 ? -8.297 -7.059 -18.703 1 97.5 226 GLY A C 1
ATOM 1666 O O . GLY A 1 226 ? -8.867 -7.281 -19.766 1 97.5 226 GLY A O 1
ATOM 1667 N N . THR A 1 227 ? -7.758 -5.906 -18.391 1 97.06 227 THR A N 1
ATOM 1668 C CA . THR A 1 227 ? -7.84 -4.773 -19.312 1 97.06 227 THR A CA 1
ATOM 1669 C C . THR A 1 227 ? -7.133 -5.094 -20.625 1 97.06 227 THR A C 1
ATOM 1671 O O . THR A 1 227 ? -7.527 -4.594 -21.672 1 97.06 227 THR A O 1
ATOM 1674 N N . PHE A 1 228 ? -6.168 -5.992 -20.625 1 96.31 228 PHE A N 1
ATOM 1675 C CA . PHE A 1 228 ? -5.383 -6.34 -21.812 1 96.31 228 PHE A CA 1
ATOM 1676 C C . PHE A 1 228 ? -6.203 -7.188 -22.781 1 96.31 228 PHE A C 1
ATOM 1678 O O . PHE A 1 228 ? -5.82 -7.363 -23.938 1 96.31 228 PHE A O 1
ATOM 1685 N N . LEU A 1 229 ? -7.273 -7.727 -22.312 1 97.56 229 LEU A N 1
ATOM 1686 C CA . LEU A 1 229 ? -8.094 -8.594 -23.156 1 97.56 229 LEU A CA 1
ATOM 1687 C C . LEU A 1 229 ? -9.055 -7.766 -24.016 1 97.56 229 LEU A C 1
ATOM 1689 O O . LEU A 1 229 ? -9.633 -8.273 -24.969 1 97.56 229 LEU A O 1
ATOM 1693 N N . ILE A 1 230 ? -9.266 -6.523 -23.562 1 98 230 ILE A N 1
ATOM 1694 C CA . ILE A 1 230 ? -10.219 -5.684 -24.281 1 98 230 ILE A CA 1
ATOM 1695 C C . ILE A 1 230 ? -9.742 -5.477 -25.719 1 98 230 ILE A C 1
ATOM 1697 O O . ILE A 1 230 ? -8.742 -4.801 -25.953 1 98 230 ILE A O 1
ATOM 1701 N N . GLY A 1 231 ? -10.398 -6.051 -26.688 1 97.31 231 GLY A N 1
ATOM 1702 C CA . GLY A 1 231 ? -10.047 -5.902 -28.094 1 97.31 231 GLY A CA 1
ATOM 1703 C C . GLY A 1 231 ? -8.703 -6.508 -28.438 1 97.31 231 GLY A C 1
ATOM 1704 O O . GLY A 1 231 ? -8.047 -6.066 -29.375 1 97.31 231 GLY A O 1
ATOM 1705 N N . ALA A 1 232 ? -8.297 -7.508 -27.688 1 96.69 232 ALA A N 1
ATOM 1706 C CA . ALA A 1 232 ? -7 -8.141 -27.938 1 96.69 232 ALA A CA 1
ATOM 1707 C C . ALA A 1 232 ? -6.973 -8.844 -29.281 1 96.69 232 ALA A C 1
ATOM 1709 O O . ALA A 1 232 ? -8.023 -9.234 -29.812 1 96.69 232 ALA A O 1
ATOM 1710 N N . PRO A 1 233 ? -5.82 -9.023 -29.953 1 95.56 233 PRO A N 1
ATOM 1711 C CA . PRO A 1 233 ? -5.703 -9.617 -31.297 1 95.56 233 PRO A CA 1
ATOM 1712 C C . PRO A 1 233 ? -5.707 -11.141 -31.266 1 95.56 233 PRO A C 1
ATOM 1714 O O . PRO A 1 233 ? -5.312 -11.781 -32.25 1 95.56 233 PRO A O 1
ATOM 1717 N N . HIS A 1 234 ? -6.074 -11.719 -30.172 1 93.31 234 HIS A N 1
ATOM 1718 C CA . HIS A 1 234 ? -6.113 -13.18 -30.062 1 93.31 234 HIS A CA 1
ATOM 1719 C C . HIS A 1 234 ? -7.492 -13.656 -29.625 1 93.31 234 HIS A C 1
ATOM 1721 O O . HIS A 1 234 ? -8.375 -12.852 -29.328 1 93.31 234 HIS A O 1
ATOM 1727 N N . ARG A 1 235 ? -7.707 -14.938 -29.578 1 93 235 ARG A N 1
ATOM 1728 C CA . ARG A 1 235 ? -9.031 -15.539 -29.531 1 93 235 ARG A CA 1
ATOM 1729 C C . ARG A 1 235 ? -9.688 -15.32 -28.172 1 93 235 ARG A C 1
ATOM 1731 O O . ARG A 1 235 ? -10.891 -15.539 -28.016 1 93 235 ARG A O 1
ATOM 1738 N N . TYR A 1 236 ? -9 -14.812 -27.172 1 94.06 236 TYR A N 1
ATOM 1739 C CA . TYR A 1 236 ? -9.562 -14.648 -25.828 1 94.06 236 TYR A CA 1
ATOM 1740 C C . TYR A 1 236 ? -9.945 -13.195 -25.578 1 94.06 236 TYR A C 1
ATOM 1742 O O . TYR A 1 236 ? -10.148 -12.797 -24.422 1 94.06 236 TYR A O 1
ATOM 1750 N N . ALA A 1 237 ? -9.969 -12.422 -26.641 1 97.06 237 ALA A N 1
ATOM 1751 C CA . ALA A 1 237 ? -10.414 -11.031 -26.531 1 97.06 237 ALA A CA 1
ATOM 1752 C C . ALA A 1 237 ? -11.82 -10.945 -25.953 1 97.06 237 ALA A C 1
ATOM 1754 O O . ALA A 1 237 ? -12.664 -11.797 -26.234 1 97.06 237 ALA A O 1
ATOM 1755 N N . ILE A 1 238 ? -12.039 -9.906 -25.141 1 98.06 238 ILE A N 1
ATOM 1756 C CA . ILE A 1 238 ? -13.383 -9.633 -24.625 1 98.06 238 ILE A CA 1
ATOM 1757 C C . ILE A 1 238 ? -13.758 -8.18 -24.891 1 98.06 238 ILE A C 1
ATOM 1759 O O . ILE A 1 238 ? -12.906 -7.379 -25.297 1 98.06 238 ILE A O 1
ATOM 1763 N N . THR A 1 239 ? -15.062 -7.816 -24.734 1 98.38 239 THR A N 1
ATOM 1764 C CA . THR A 1 239 ? -15.539 -6.445 -24.875 1 98.38 239 THR A CA 1
ATOM 1765 C C . THR A 1 239 ? -15.328 -5.664 -23.594 1 98.38 239 THR A C 1
ATOM 1767 O O . THR A 1 239 ? -15.062 -6.25 -22.531 1 98.38 239 THR A O 1
ATOM 1770 N N . ARG A 1 240 ? -15.375 -4.344 -23.75 1 97.44 240 ARG A N 1
ATOM 1771 C CA . ARG A 1 240 ? -15.305 -3.488 -22.562 1 97.44 240 ARG A CA 1
ATOM 1772 C C . ARG A 1 240 ? -16.422 -3.826 -21.578 1 97.44 240 ARG A C 1
ATOM 1774 O O . ARG A 1 240 ? -16.219 -3.762 -20.359 1 97.44 240 ARG A O 1
ATOM 1781 N N . GLU A 1 241 ? -17.578 -4.125 -22.078 1 97.94 241 GLU A N 1
ATOM 1782 C CA . GLU A 1 241 ? -18.719 -4.504 -21.234 1 97.94 241 GLU A CA 1
ATOM 1783 C C . GLU A 1 241 ? -18.422 -5.785 -20.469 1 97.94 241 GLU A C 1
ATOM 1785 O O . GLU A 1 241 ? -18.703 -5.875 -19.266 1 97.94 241 GLU A O 1
ATOM 1790 N N . GLN A 1 242 ? -17.875 -6.758 -21.109 1 98 242 GLN A N 1
ATOM 1791 C CA . GLN A 1 242 ? -17.516 -8.008 -20.453 1 98 242 GLN A CA 1
ATOM 1792 C C . GLN A 1 242 ? -16.453 -7.789 -19.391 1 98 242 GLN A C 1
ATOM 1794 O O . GLN A 1 242 ? -16.5 -8.383 -18.312 1 98 242 GLN A O 1
ATOM 1799 N N . TYR A 1 243 ? -15.516 -6.918 -19.781 1 97.94 243 TYR A N 1
ATOM 1800 C CA . TYR A 1 243 ? -14.508 -6.527 -18.797 1 97.94 243 TYR A CA 1
ATOM 1801 C C . TYR A 1 243 ? -15.156 -5.977 -17.531 1 97.94 243 TYR A C 1
ATOM 1803 O O . TYR A 1 243 ? -14.742 -6.316 -16.422 1 97.94 243 TYR A O 1
ATOM 1811 N N . GLN A 1 244 ? -16.141 -5.262 -17.641 1 96.56 244 GLN A N 1
ATOM 1812 C CA . GLN A 1 244 ? -16.766 -4.555 -16.531 1 96.56 244 GLN A CA 1
ATOM 1813 C C . GLN A 1 244 ? -17.703 -5.473 -15.758 1 96.56 244 GLN A C 1
ATOM 1815 O O . GLN A 1 244 ? -17.922 -5.285 -14.555 1 96.56 244 GLN A O 1
ATOM 1820 N N . THR A 1 245 ? -18.188 -6.551 -16.406 1 96.94 245 THR A N 1
ATOM 1821 C CA . THR A 1 245 ? -19.328 -7.227 -15.781 1 96.94 245 THR A CA 1
ATOM 1822 C C . THR A 1 245 ? -19 -8.695 -15.523 1 96.94 245 THR A C 1
ATOM 1824 O O . THR A 1 245 ? -19.625 -9.336 -14.68 1 96.94 245 THR A O 1
ATOM 1827 N N . SER A 1 246 ? -18.016 -9.258 -16.203 1 98.31 246 SER A N 1
ATOM 1828 C CA . SER A 1 246 ? -17.875 -10.711 -16.203 1 98.31 246 SER A CA 1
ATOM 1829 C C . SER A 1 246 ? -16.781 -11.164 -15.242 1 98.31 246 SER A C 1
ATOM 1831 O O . SER A 1 246 ? -16.812 -12.297 -14.75 1 98.31 246 SER A O 1
ATOM 1833 N N . LEU A 1 247 ? -15.789 -10.359 -15.023 1 98.56 247 LEU A N 1
ATOM 1834 C CA . LEU A 1 247 ? -14.656 -10.742 -14.188 1 98.56 247 LEU A CA 1
ATOM 1835 C C . LEU A 1 247 ? -15.078 -10.875 -12.727 1 98.56 247 LEU A C 1
ATOM 1837 O O . LEU A 1 247 ? -16.016 -10.211 -12.289 1 98.56 247 LEU A O 1
ATOM 1841 N N . THR A 1 248 ? -14.367 -11.719 -11.984 1 98.75 248 THR A N 1
ATOM 1842 C CA . THR A 1 248 ? -14.703 -11.945 -10.578 1 98.75 248 THR A CA 1
ATOM 1843 C C . THR A 1 248 ? -13.539 -11.555 -9.672 1 98.75 248 THR A C 1
ATOM 1845 O O . THR A 1 248 ? -13.641 -11.641 -8.453 1 98.75 248 THR A O 1
ATOM 1848 N N . ASP A 1 249 ? -12.422 -11.109 -10.281 1 98.62 249 ASP A N 1
ATOM 1849 C CA . ASP A 1 249 ? -11.219 -10.719 -9.555 1 98.62 249 ASP A CA 1
ATOM 1850 C C . ASP A 1 249 ? -10.68 -11.883 -8.727 1 98.62 249 ASP A C 1
ATOM 1852 O O . ASP A 1 249 ? -10.336 -11.711 -7.555 1 98.62 249 ASP A O 1
ATOM 1856 N N . GLY A 1 250 ? -10.586 -13.078 -9.312 1 98.5 250 GLY A N 1
ATOM 1857 C CA . GLY A 1 250 ? -10.031 -14.25 -8.656 1 98.5 250 GLY A CA 1
ATOM 1858 C C . GLY A 1 250 ? -8.516 -14.297 -8.695 1 98.5 250 GLY A C 1
ATOM 1859 O O . GLY A 1 250 ? -7.891 -15.07 -7.965 1 98.5 250 GLY A O 1
ATOM 1860 N N . HIS A 1 251 ? -7.91 -13.531 -9.617 1 98.31 251 HIS A N 1
ATOM 1861 C CA . HIS A 1 251 ? -6.461 -13.375 -9.656 1 98.31 251 HIS A CA 1
ATOM 1862 C C . HIS A 1 251 ? -6.004 -12.234 -8.75 1 98.31 251 HIS A C 1
ATOM 1864 O O . HIS A 1 251 ? -5.719 -11.133 -9.227 1 98.31 251 HIS A O 1
ATOM 1870 N N . LEU A 1 252 ? -5.816 -12.5 -7.484 1 97.56 252 LEU A N 1
ATOM 1871 C CA . LEU A 1 252 ? -5.664 -11.5 -6.438 1 97.56 252 LEU A CA 1
ATOM 1872 C C . LEU A 1 252 ? -4.199 -11.109 -6.266 1 97.56 252 LEU A C 1
ATOM 1874 O O . LEU A 1 252 ? -3.854 -9.93 -6.363 1 97.56 252 LEU A O 1
ATOM 1878 N N . ASP A 1 253 ? -3.346 -12.156 -6.031 1 98 253 ASP A N 1
ATOM 1879 C CA . ASP A 1 253 ? -1.958 -11.93 -5.645 1 98 253 ASP A CA 1
ATOM 1880 C C . ASP A 1 253 ? -1.871 -10.992 -4.438 1 98 253 ASP A C 1
ATOM 1882 O O . ASP A 1 253 ? -1.083 -10.047 -4.438 1 98 253 ASP A O 1
ATOM 1886 N N . VAL A 1 254 ? -2.76 -11.148 -3.479 1 98.62 254 VAL A N 1
ATOM 1887 C CA . VAL A 1 254 ? -2.746 -10.477 -2.182 1 98.62 254 VAL A CA 1
ATOM 1888 C C . VAL A 1 254 ? -2.166 -11.406 -1.122 1 98.62 254 VAL A C 1
ATOM 1890 O O . VAL A 1 254 ? -2.676 -12.516 -0.911 1 98.62 254 VAL A O 1
ATOM 1893 N N . ASP A 1 255 ? -1.108 -11.008 -0.44 1 98.5 255 ASP A N 1
ATOM 1894 C CA . ASP A 1 255 ? -0.315 -11.922 0.381 1 98.5 255 ASP A CA 1
ATOM 1895 C C . ASP A 1 255 ? -1.059 -12.297 1.661 1 98.5 255 ASP A C 1
ATOM 1897 O O . ASP A 1 255 ? -0.668 -13.234 2.361 1 98.5 255 ASP A O 1
ATOM 1901 N N . SER A 1 256 ? -2.203 -11.641 1.939 1 98.69 256 SER A N 1
ATOM 1902 C CA . SER A 1 256 ? -2.973 -11.984 3.133 1 98.69 256 SER A CA 1
ATOM 1903 C C . SER A 1 256 ? -3.998 -13.07 2.834 1 98.69 256 SER A C 1
ATOM 1905 O O . SER A 1 256 ? -4.688 -13.547 3.738 1 98.69 256 SER A O 1
ATOM 1907 N N . VAL A 1 257 ? -4.133 -13.477 1.575 1 98.88 257 VAL A N 1
ATOM 1908 C CA . VAL A 1 257 ? -4.984 -14.609 1.219 1 98.88 257 VAL A CA 1
ATOM 1909 C C . VAL A 1 257 ? -4.27 -15.914 1.541 1 98.88 257 VAL A C 1
ATOM 1911 O O . VAL A 1 257 ? -3.92 -16.672 0.637 1 98.88 257 VAL A O 1
ATOM 1914 N N . ARG A 1 258 ? -4.094 -16.172 2.756 1 98.69 258 ARG A N 1
ATOM 1915 C CA . ARG A 1 258 ? -3.348 -17.297 3.307 1 98.69 258 ARG A CA 1
ATOM 1916 C C . ARG A 1 258 ? -4.148 -18.016 4.391 1 98.69 258 ARG A C 1
ATOM 1918 O O . ARG A 1 258 ? -5.324 -17.703 4.602 1 98.69 258 ARG A O 1
ATOM 1925 N N . GLU A 1 259 ? -3.568 -19.047 4.98 1 98.81 259 GLU A N 1
ATOM 1926 C CA . GLU A 1 259 ? -4.23 -19.812 6.039 1 98.81 259 GLU A CA 1
ATOM 1927 C C . GLU A 1 259 ? -4.859 -18.875 7.07 1 98.81 259 GLU A C 1
ATOM 1929 O O . GLU A 1 259 ? -4.211 -17.953 7.551 1 98.81 259 GLU A O 1
ATOM 1934 N N . GLY A 1 260 ? -6.164 -19.047 7.293 1 98.69 260 GLY A N 1
ATOM 1935 C CA . GLY A 1 260 ? -6.855 -18.297 8.32 1 98.69 260 GLY A CA 1
ATOM 1936 C C . GLY A 1 260 ? -7.68 -17.141 7.77 1 98.69 260 GLY A C 1
ATOM 1937 O O . GLY A 1 260 ? -8.422 -16.5 8.508 1 98.69 260 GLY A O 1
ATOM 1938 N N . CYS A 1 261 ? -7.605 -16.891 6.516 1 98.81 261 CYS A N 1
ATOM 1939 C CA . CYS A 1 261 ? -8.398 -15.812 5.945 1 98.81 261 CYS A CA 1
ATOM 1940 C C . CYS A 1 261 ? -9.742 -16.328 5.445 1 98.81 261 CYS A C 1
ATOM 1942 O O . CYS A 1 261 ? -9.969 -17.531 5.383 1 98.81 261 CYS A O 1
ATOM 1944 N N . ILE A 1 262 ? -10.664 -15.438 5.129 1 98.94 262 ILE A N 1
ATOM 1945 C CA . ILE A 1 262 ? -11.922 -15.695 4.441 1 98.94 262 ILE A CA 1
ATOM 1946 C C . ILE A 1 262 ? -12.039 -14.805 3.207 1 98.94 262 ILE A C 1
ATOM 1948 O O . ILE A 1 262 ? -11.812 -13.594 3.285 1 98.94 262 ILE A O 1
ATOM 1952 N N . VAL A 1 263 ? -12.273 -15.414 2.105 1 98.94 263 VAL A N 1
ATOM 1953 C CA . VAL A 1 263 ? -12.609 -14.688 0.883 1 98.94 263 VAL A CA 1
ATOM 1954 C C . VAL A 1 263 ? -14.086 -14.906 0.548 1 98.94 263 VAL A C 1
ATOM 1956 O O . VAL A 1 263 ? -14.57 -16.031 0.557 1 98.94 263 VAL A O 1
ATOM 1959 N N . ILE A 1 264 ? -14.82 -13.875 0.355 1 98.94 264 ILE A N 1
ATOM 1960 C CA . ILE A 1 264 ? -16.172 -13.938 -0.174 1 98.94 264 ILE A CA 1
ATOM 1961 C C . ILE A 1 264 ? -16.172 -13.547 -1.648 1 98.94 264 ILE A C 1
ATOM 1963 O O . ILE A 1 264 ? -15.852 -12.406 -1.992 1 98.94 264 ILE A O 1
ATOM 1967 N N . ALA A 1 265 ? -16.562 -14.445 -2.504 1 98.94 265 ALA A N 1
ATOM 1968 C CA . ALA A 1 265 ? -16.406 -14.258 -3.945 1 98.94 265 ALA A CA 1
ATOM 1969 C C . ALA A 1 265 ? -17.766 -14.172 -4.633 1 98.94 265 ALA A C 1
ATOM 1971 O O . ALA A 1 265 ? -18.719 -14.828 -4.215 1 98.94 265 ALA A O 1
ATOM 1972 N N . PRO A 1 266 ? -17.844 -13.406 -5.668 1 98.81 266 PRO A N 1
ATOM 1973 C CA . PRO A 1 266 ? -19.109 -13.281 -6.391 1 98.81 266 PRO A CA 1
ATOM 1974 C C . PRO A 1 266 ? -19.453 -14.523 -7.211 1 98.81 266 PRO A C 1
ATOM 1976 O O . PRO A 1 266 ? -18.547 -15.211 -7.699 1 98.81 266 PRO A O 1
ATOM 1979 N N . VAL A 1 267 ? -20.719 -14.805 -7.379 1 98.81 267 VAL A N 1
ATOM 1980 C CA . VAL A 1 267 ? -21.172 -15.875 -8.266 1 98.81 267 VAL A CA 1
ATOM 1981 C C . VAL A 1 267 ? -21.719 -15.281 -9.555 1 98.81 267 VAL A C 1
ATOM 1983 O O . VAL A 1 267 ? -22.766 -14.609 -9.555 1 98.81 267 VAL A O 1
ATOM 1986 N N . LYS A 1 268 ? -21.016 -15.531 -10.609 1 98.44 268 LYS A N 1
ATOM 1987 C CA . LYS A 1 268 ? -21.438 -14.992 -11.898 1 98.44 268 LYS A CA 1
ATOM 1988 C C . LYS A 1 268 ? -21.859 -16.109 -12.859 1 98.44 268 LYS A C 1
ATOM 1990 O O . LYS A 1 268 ? -22.344 -15.844 -13.961 1 98.44 268 LYS A O 1
ATOM 1995 N N . VAL A 1 269 ? -21.609 -17.328 -12.492 1 98.19 269 VAL A N 1
ATOM 1996 C CA . VAL A 1 269 ? -22.062 -18.562 -13.133 1 98.19 269 VAL A CA 1
ATOM 1997 C C . VAL A 1 269 ? -22.688 -19.484 -12.094 1 98.19 269 VAL A C 1
ATOM 1999 O O . VAL A 1 269 ? -22.172 -19.625 -10.984 1 98.19 269 VAL A O 1
ATOM 2002 N N . ASP A 1 270 ? -23.875 -20.172 -12.5 1 98 270 ASP A N 1
ATOM 2003 C CA . ASP A 1 270 ? -24.453 -21.125 -11.555 1 98 270 ASP A CA 1
ATOM 2004 C C . ASP A 1 270 ? -23.422 -22.125 -11.078 1 98 270 ASP A C 1
ATOM 2006 O O . ASP A 1 270 ? -22.625 -22.625 -11.875 1 98 270 ASP A O 1
ATOM 2010 N N . GLY A 1 271 ? -23.344 -22.359 -9.719 1 98.12 271 GLY A N 1
ATOM 2011 C CA . GLY A 1 271 ? -22.359 -23.219 -9.117 1 98.12 271 GLY A CA 1
ATOM 2012 C C . GLY A 1 271 ? -21.109 -22.484 -8.672 1 98.12 271 GLY A C 1
ATOM 2013 O O . GLY A 1 271 ? -20.312 -23 -7.879 1 98.12 271 GLY A O 1
ATOM 2014 N N . GLY A 1 272 ? -20.875 -21.234 -9.234 1 98.56 272 GLY A N 1
ATOM 2015 C CA . GLY A 1 272 ? -19.797 -20.359 -8.836 1 98.56 272 GLY A CA 1
ATOM 2016 C C . GLY A 1 272 ? -18.453 -20.75 -9.438 1 98.56 272 GLY A C 1
ATOM 2017 O O . GLY A 1 272 ? -17.75 -19.906 -9.977 1 98.56 272 GLY A O 1
ATOM 2018 N N . GLY A 1 273 ? -18.203 -22.125 -9.328 1 98.69 273 GLY A N 1
ATOM 2019 C CA . GLY A 1 273 ? -16.922 -22.609 -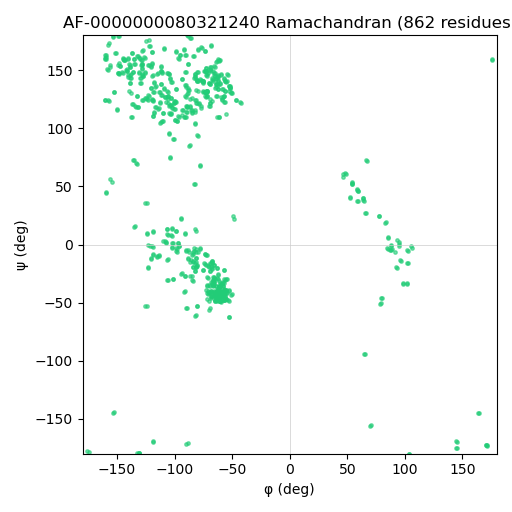9.828 1 98.69 273 GLY A CA 1
ATOM 2020 C C . GLY A 1 273 ? -15.742 -22.109 -9.023 1 98.69 273 GLY A C 1
ATOM 2021 O O . GLY A 1 273 ? -14.922 -21.344 -9.539 1 98.69 273 GLY A O 1
ATOM 2022 N N . VAL A 1 274 ? -15.57 -22.609 -7.812 1 98.94 274 VAL A N 1
ATOM 2023 C CA . VAL A 1 274 ? -14.453 -22.219 -6.957 1 98.94 274 VAL A CA 1
ATOM 2024 C C . VAL A 1 274 ? -13.156 -22.828 -7.48 1 98.94 274 VAL A C 1
ATOM 2026 O O . VAL A 1 274 ? -13.102 -24.031 -7.762 1 98.94 274 VAL A O 1
ATOM 2029 N N . TYR A 1 275 ? -12.148 -22 -7.684 1 98.75 275 TYR A N 1
ATOM 2030 C CA . TYR A 1 275 ? -10.852 -22.484 -8.141 1 98.75 275 TYR A CA 1
ATOM 2031 C C . TYR A 1 275 ? -9.719 -21.844 -7.352 1 98.75 275 TYR A C 1
ATOM 2033 O O . TYR A 1 275 ? -9.922 -20.844 -6.664 1 98.75 275 TYR A O 1
ATOM 2041 N N . ALA A 1 276 ? -8.562 -22.438 -7.344 1 98.75 276 ALA A N 1
ATOM 2042 C CA . ALA A 1 276 ? -7.371 -21.969 -6.633 1 98.75 276 ALA A CA 1
ATOM 2043 C C . ALA A 1 276 ? -6.102 -22.344 -7.395 1 98.75 276 ALA A C 1
ATOM 2045 O O . ALA A 1 276 ? -6.09 -23.281 -8.188 1 98.75 276 ALA A O 1
ATOM 2046 N N . GLY A 1 277 ? -5.109 -21.609 -7.207 1 98.19 277 GLY A N 1
ATOM 2047 C CA . GLY A 1 277 ? -3.807 -21.891 -7.785 1 98.19 277 GLY A CA 1
ATOM 2048 C C . GLY A 1 277 ? -2.814 -20.766 -7.602 1 98.19 277 GLY A C 1
ATOM 2049 O O . GLY A 1 277 ? -3.045 -19.859 -6.805 1 98.19 277 GLY A O 1
ATOM 2050 N N . ASP A 1 278 ? -1.648 -20.969 -8.266 1 98 278 ASP A N 1
ATOM 2051 C CA . ASP A 1 278 ? -0.614 -19.938 -8.242 1 98 278 ASP A CA 1
ATOM 2052 C C . ASP A 1 278 ? -0.177 -19.625 -6.809 1 98 278 ASP A C 1
ATOM 2054 O O . ASP A 1 278 ? -0.198 -18.469 -6.379 1 98 278 ASP A O 1
ATOM 2058 N N . VAL A 1 279 ? 0.09 -20.688 -6.035 1 98.75 279 VAL A N 1
ATOM 2059 C CA . VAL A 1 279 ? 0.511 -20.5 -4.652 1 98.75 279 VAL A CA 1
ATOM 2060 C C . VAL A 1 279 ? 1.911 -19.891 -4.609 1 98.75 279 VAL A C 1
ATOM 2062 O O . VAL A 1 279 ? 2.842 -20.422 -5.223 1 98.75 279 VAL A O 1
ATOM 2065 N N . HIS A 1 280 ? 1.994 -18.766 -3.988 1 98.75 280 HIS A N 1
ATOM 2066 C CA . HIS A 1 280 ? 3.266 -18.094 -3.744 1 98.75 280 HIS A CA 1
ATOM 2067 C C . HIS A 1 280 ? 3.891 -18.562 -2.432 1 98.75 280 HIS A C 1
ATOM 2069 O O . HIS A 1 280 ? 3.232 -18.562 -1.39 1 98.75 280 HIS A O 1
ATOM 2075 N N . ALA A 1 281 ? 5.184 -18.938 -2.494 1 98.81 281 ALA A N 1
ATOM 2076 C CA . ALA A 1 281 ? 5.879 -19.25 -1.245 1 98.81 281 ALA A CA 1
ATOM 2077 C C . ALA A 1 281 ? 5.953 -18.016 -0.346 1 98.81 281 ALA A C 1
ATOM 2079 O O . ALA A 1 281 ? 5.852 -18.125 0.878 1 98.81 281 ALA A O 1
ATOM 2080 N N . MET A 1 282 ? 6.188 -16.938 -0.942 1 98.75 282 MET A N 1
ATOM 2081 C CA . MET A 1 282 ? 6.137 -15.617 -0.32 1 98.75 282 MET A CA 1
ATOM 2082 C C . MET A 1 282 ? 5.992 -14.531 -1.373 1 98.75 282 MET A C 1
ATOM 2084 O O . MET A 1 282 ? 6.281 -14.75 -2.551 1 98.75 282 MET A O 1
ATOM 2088 N N . GLN A 1 283 ? 5.559 -13.445 -0.958 1 98.56 283 GLN A N 1
ATOM 2089 C CA . GLN A 1 283 ? 5.434 -12.289 -1.842 1 98.56 283 GLN A CA 1
ATOM 2090 C C . GLN A 1 283 ? 5.348 -10.992 -1.042 1 98.56 283 GLN A C 1
ATOM 2092 O O . GLN A 1 283 ? 4.539 -10.875 -0.12 1 98.56 283 GLN A O 1
ATOM 2097 N N . GLY A 1 284 ? 6.234 -10.086 -1.338 1 98.5 284 GLY A N 1
ATOM 2098 C CA . GLY A 1 284 ? 6.008 -8.734 -0.87 1 98.5 284 GLY A CA 1
ATOM 2099 C C . GLY A 1 284 ? 4.902 -8.016 -1.625 1 98.5 284 GLY A C 1
ATOM 2100 O O . GLY A 1 284 ? 4.719 -8.242 -2.824 1 98.5 284 GLY A O 1
ATOM 2101 N N . ASP A 1 285 ? 4.238 -7.055 -0.935 1 98.5 285 ASP A N 1
ATOM 2102 C CA . ASP A 1 285 ? 3.213 -6.254 -1.596 1 98.5 285 ASP A CA 1
ATOM 2103 C C . ASP A 1 285 ? 3.74 -5.648 -2.896 1 98.5 285 ASP A C 1
ATOM 2105 O O . ASP A 1 285 ? 4.867 -5.152 -2.943 1 98.5 285 ASP A O 1
ATOM 2109 N N . GLY A 1 286 ? 2.887 -5.785 -3.891 1 98.19 286 GLY A N 1
ATOM 2110 C CA . GLY A 1 286 ? 3.209 -5.234 -5.199 1 98.19 286 GLY A CA 1
ATOM 2111 C C . GLY A 1 286 ? 3.684 -6.281 -6.188 1 98.19 286 GLY A C 1
ATOM 2112 O O . GLY A 1 286 ? 3.459 -6.152 -7.391 1 98.19 286 GLY A O 1
ATOM 2113 N N . GLU A 1 287 ? 4.422 -7.344 -5.633 1 98.19 287 GLU A N 1
ATOM 2114 C CA . GLU A 1 287 ? 5.027 -8.336 -6.52 1 98.19 287 GLU A CA 1
ATOM 2115 C C . GLU A 1 287 ? 5.781 -7.656 -7.66 1 98.19 287 GLU A C 1
ATOM 2117 O O . GLU A 1 287 ? 5.539 -7.953 -8.836 1 98.19 287 GLU A O 1
ATOM 2122 N N . VAL A 1 288 ? 6.727 -6.93 -7.371 1 98.31 288 VAL A N 1
ATOM 2123 C CA . VAL A 1 288 ? 7.16 -5.852 -8.25 1 98.31 288 VAL A CA 1
ATOM 2124 C C . VAL A 1 288 ? 8.102 -6.402 -9.32 1 98.31 288 VAL A C 1
ATOM 2126 O O . VAL A 1 288 ? 8.375 -5.73 -10.32 1 98.31 288 VAL A O 1
ATOM 2129 N N . ALA A 1 289 ? 8.586 -7.582 -9.148 1 97.81 289 ALA A N 1
ATOM 2130 C CA . ALA A 1 289 ? 9.406 -8.203 -10.188 1 97.81 289 ALA A CA 1
ATOM 2131 C C . ALA A 1 289 ? 8.539 -8.812 -11.281 1 97.81 289 ALA A C 1
ATOM 2133 O O . ALA A 1 289 ? 9.047 -9.273 -12.305 1 97.81 289 ALA A O 1
ATOM 2134 N N . GLY A 1 290 ? 7.234 -8.789 -11.016 1 94.44 290 GLY A N 1
ATOM 2135 C CA . GLY A 1 290 ? 6.32 -9.391 -11.969 1 94.44 290 GLY A CA 1
ATOM 2136 C C . GLY A 1 290 ? 5.902 -10.805 -11.586 1 94.44 290 GLY A C 1
ATOM 2137 O O . GLY A 1 290 ? 4.789 -11.227 -11.891 1 94.44 290 GLY A O 1
ATOM 2138 N N . HIS A 1 291 ? 6.828 -11.461 -10.984 1 95.31 291 HIS A N 1
ATOM 2139 C CA . HIS A 1 291 ? 6.633 -12.844 -10.555 1 95.31 291 HIS A CA 1
ATOM 2140 C C . HIS A 1 291 ? 7.289 -13.094 -9.195 1 95.31 291 HIS A C 1
ATOM 2142 O O . HIS A 1 291 ? 8.227 -12.391 -8.82 1 95.31 291 HIS A O 1
ATOM 2148 N N . THR A 1 292 ? 6.715 -13.953 -8.492 1 97.06 292 THR A N 1
ATOM 2149 C CA . THR A 1 292 ? 7.316 -14.336 -7.219 1 97.06 292 THR A CA 1
ATOM 2150 C C . THR A 1 292 ? 7.664 -15.828 -7.211 1 97.06 292 THR A C 1
ATOM 2152 O O . THR A 1 292 ? 7.758 -16.453 -8.266 1 97.06 292 THR A O 1
ATOM 2155 N N . ALA A 1 293 ? 8.031 -16.406 -6.012 1 97.62 293 ALA A N 1
ATOM 2156 C CA . ALA A 1 293 ? 8.383 -17.812 -5.898 1 97.62 293 ALA A CA 1
ATOM 2157 C C . ALA A 1 293 ? 7.133 -18.688 -5.82 1 97.62 293 ALA A C 1
ATOM 2159 O O . ALA A 1 293 ? 6.625 -18.969 -4.73 1 97.62 293 ALA A O 1
ATOM 2160 N N . ASP A 1 294 ? 6.75 -19.156 -6.98 1 98.31 294 ASP A N 1
ATOM 2161 C CA . ASP A 1 294 ? 5.57 -20.016 -7.051 1 98.31 294 ASP A CA 1
ATOM 2162 C C . ASP A 1 294 ? 5.922 -21.469 -6.707 1 98.31 294 ASP A C 1
ATOM 2164 O O . ASP A 1 294 ? 6.98 -21.953 -7.098 1 98.31 294 ASP A O 1
ATOM 2168 N N . VAL A 1 295 ? 4.977 -22.125 -6.047 1 98.81 295 VAL A N 1
ATOM 2169 C CA . VAL A 1 295 ? 5.27 -23.469 -5.562 1 98.81 295 VAL A CA 1
ATOM 2170 C C . VAL A 1 295 ? 4.059 -24.375 -5.781 1 98.81 295 VAL A C 1
ATOM 2172 O O . VAL A 1 295 ? 2.926 -23.891 -5.887 1 98.81 295 VAL A O 1
ATOM 2175 N N . SER A 1 296 ? 4.336 -25.625 -5.926 1 98.62 296 SER A N 1
ATOM 2176 C CA . SER A 1 296 ? 3.277 -26.625 -5.754 1 98.62 296 SER A CA 1
ATOM 2177 C C . SER A 1 296 ? 2.795 -26.672 -4.309 1 98.62 296 SER A C 1
ATOM 2179 O O . SER A 1 296 ? 3.592 -26.531 -3.379 1 98.62 296 SER A O 1
ATOM 2181 N N . ALA A 1 297 ? 1.511 -26.859 -4.199 1 98.69 297 ALA A N 1
ATOM 2182 C CA . ALA A 1 297 ? 0.974 -26.859 -2.844 1 98.69 297 ALA A CA 1
ATOM 2183 C C . ALA A 1 297 ? -0.33 -27.641 -2.764 1 98.69 297 ALA A C 1
ATOM 2185 O O . ALA A 1 297 ? -0.988 -27.875 -3.783 1 98.69 297 ALA A O 1
ATOM 2186 N N . GLU A 1 298 ? -0.601 -28.125 -1.637 1 98.75 298 GLU A N 1
ATOM 2187 C CA . GLU A 1 298 ? -1.907 -28.656 -1.256 1 98.75 298 GLU A CA 1
ATOM 2188 C C . GLU A 1 298 ? -2.65 -27.688 -0.345 1 98.75 298 GLU A C 1
ATOM 2190 O O . GLU A 1 298 ? -2.143 -27.297 0.71 1 98.75 298 GLU A O 1
ATOM 2195 N N . THR A 1 299 ? -3.809 -27.234 -0.787 1 98.81 299 THR A N 1
ATOM 2196 C CA . THR A 1 299 ? -4.605 -26.266 -0.043 1 98.81 299 THR A CA 1
ATOM 2197 C C . THR A 1 299 ? -5.98 -26.844 0.289 1 98.81 299 THR A C 1
ATOM 2199 O O . THR A 1 299 ? -6.641 -27.422 -0.574 1 98.81 299 THR A O 1
ATOM 2202 N N . THR A 1 300 ? -6.422 -26.672 1.508 1 98.94 300 THR A N 1
ATOM 2203 C CA . THR A 1 300 ? -7.773 -27.031 1.919 1 98.94 300 THR A CA 1
ATOM 2204 C C . THR A 1 300 ? -8.602 -25.781 2.23 1 98.94 300 THR A C 1
ATOM 2206 O O . THR A 1 300 ? -8.164 -24.922 2.992 1 98.94 300 THR A O 1
ATOM 2209 N N . VAL A 1 301 ? -9.766 -25.75 1.617 1 98.94 301 VAL A N 1
ATOM 2210 C CA . VAL A 1 301 ? -10.688 -24.656 1.912 1 98.94 301 VAL A CA 1
ATOM 2211 C C . VAL A 1 301 ? -12.062 -25.219 2.271 1 98.94 301 VAL A C 1
ATOM 2213 O O . VAL A 1 301 ? -12.422 -26.312 1.831 1 98.94 301 VAL A O 1
ATOM 2216 N N . SER A 1 302 ? -12.812 -24.531 3.059 1 98.88 302 SER A N 1
ATOM 2217 C CA . SER A 1 302 ? -14.242 -24.781 3.238 1 98.88 302 SER A CA 1
ATOM 2218 C C . SER A 1 302 ? -15.078 -23.703 2.551 1 98.88 302 SER A C 1
ATOM 2220 O O . SER A 1 302 ? -14.656 -22.547 2.457 1 98.88 302 SER A O 1
ATOM 2222 N N . VAL A 1 303 ? -16.281 -24.141 2.057 1 98.88 303 VAL A N 1
ATOM 2223 C CA . VAL A 1 303 ? -17.094 -23.203 1.271 1 98.88 303 VAL A CA 1
ATOM 2224 C C . VAL A 1 303 ? -18.531 -23.203 1.788 1 98.88 303 VAL A C 1
ATOM 2226 O O . VAL A 1 303 ? -19.016 -24.219 2.275 1 98.88 303 VAL A O 1
ATOM 2229 N N . SER A 1 304 ? -19.172 -22.094 1.693 1 98.69 304 SER A N 1
ATOM 2230 C CA . SER A 1 304 ? -20.594 -21.953 1.969 1 98.69 304 SER A CA 1
ATOM 2231 C C . SER A 1 304 ? -21.219 -20.875 1.102 1 98.69 304 SER A C 1
ATOM 2233 O O . SER A 1 304 ? -20.562 -19.875 0.774 1 98.69 304 SER A O 1
ATOM 2235 N N . VAL A 1 305 ? -22.469 -21.062 0.744 1 98.75 305 VAL A N 1
ATOM 2236 C CA . VAL A 1 305 ? -23.172 -20.125 -0.133 1 98.75 305 VAL A CA 1
ATOM 2237 C C . VAL A 1 305 ? -23.875 -19.062 0.702 1 98.75 305 VAL A C 1
ATOM 2239 O O . VAL A 1 305 ? -24.516 -19.375 1.703 1 98.75 305 VAL A O 1
ATOM 2242 N N . LEU A 1 306 ? -23.641 -17.859 0.403 1 98.56 306 LEU A N 1
ATOM 2243 C CA . LEU A 1 306 ? -24.406 -16.734 0.911 1 98.56 306 LEU A CA 1
ATOM 2244 C C . LEU A 1 306 ? -25.438 -16.266 -0.112 1 98.56 306 LEU A C 1
ATOM 2246 O O . LEU A 1 306 ? -25.109 -15.578 -1.075 1 98.56 306 LEU A O 1
ATOM 2250 N N . LYS A 1 307 ? -26.672 -16.562 0.186 1 98 307 LYS A N 1
ATOM 2251 C CA . LYS A 1 307 ? -27.734 -16.297 -0.771 1 98 307 LYS A CA 1
ATOM 2252 C C . LYS A 1 307 ? -28.016 -14.797 -0.878 1 98 307 LYS A C 1
ATOM 2254 O O . LYS A 1 307 ? -28.078 -14.094 0.135 1 98 307 LYS A O 1
ATOM 2259 N N . GLY A 1 308 ? -28.078 -14.289 -2.066 1 97.5 308 GLY A N 1
ATOM 2260 C CA . GLY A 1 308 ? -28.609 -12.953 -2.336 1 97.5 308 GLY A CA 1
ATOM 2261 C C . GLY A 1 308 ? -27.562 -11.867 -2.164 1 97.5 308 GLY A C 1
ATOM 2262 O O . GLY A 1 308 ? -27.859 -10.68 -2.359 1 97.5 308 GLY A O 1
ATOM 2263 N N . LEU A 1 309 ? -26.375 -12.172 -1.733 1 97.88 309 LEU A N 1
ATOM 2264 C CA . LEU A 1 309 ? -25.344 -11.148 -1.649 1 97.88 309 LEU A CA 1
ATOM 2265 C C . LEU A 1 309 ? -24.688 -10.93 -3.008 1 97.88 309 LEU A C 1
ATOM 2267 O O . LEU A 1 309 ? -23.797 -11.695 -3.406 1 97.88 309 LEU A O 1
ATOM 2271 N N . GLN A 1 310 ? -25.062 -9.836 -3.609 1 95.88 310 GLN A N 1
ATOM 2272 C CA . GLN A 1 310 ? -24.5 -9.477 -4.906 1 95.88 310 GLN A CA 1
ATOM 2273 C C . GLN A 1 310 ? -23.297 -8.562 -4.746 1 95.88 310 GLN A C 1
ATOM 2275 O O . GLN A 1 310 ? -23.422 -7.441 -4.242 1 95.88 310 GLN A O 1
ATOM 2280 N N . ILE A 1 311 ? -22.141 -9.055 -5.148 1 97.62 311 ILE A N 1
ATOM 2281 C CA . ILE A 1 311 ? -20.938 -8.25 -5.059 1 97.62 311 ILE A CA 1
ATOM 2282 C C . ILE A 1 311 ? -20.219 -8.242 -6.406 1 97.62 311 ILE A C 1
ATOM 2284 O O . ILE A 1 311 ? -20.344 -9.188 -7.191 1 97.62 311 ILE A O 1
ATOM 2288 N N . GLU A 1 312 ? -19.422 -7.18 -6.691 1 95.06 312 GLU A N 1
ATOM 2289 C CA . GLU A 1 312 ? -18.734 -7.008 -7.965 1 95.06 312 GLU A CA 1
ATOM 2290 C C . GLU A 1 312 ? -17.344 -7.629 -7.93 1 95.06 312 GLU A C 1
ATOM 2292 O O . GLU A 1 312 ? -16.781 -7.957 -8.977 1 95.06 312 GLU A O 1
ATOM 2297 N N . GLY A 1 313 ? -16.781 -7.707 -6.852 1 97 313 GLY A N 1
ATOM 2298 C CA . GLY A 1 313 ? -15.484 -8.305 -6.555 1 97 313 GLY A CA 1
ATOM 2299 C C . GLY A 1 313 ? -15.414 -8.906 -5.164 1 97 313 GLY A C 1
ATOM 2300 O O . GLY A 1 313 ? -16.375 -8.852 -4.406 1 97 313 GLY A O 1
ATOM 2301 N N . PRO A 1 314 ? -14.312 -9.445 -4.852 1 98.69 314 PRO A N 1
ATOM 2302 C CA . PRO A 1 314 ? -14.211 -10.18 -3.582 1 98.69 314 PRO A CA 1
ATOM 2303 C C . PRO A 1 314 ? -14.188 -9.25 -2.371 1 98.69 314 PRO A C 1
ATOM 2305 O O . PRO A 1 314 ? -13.766 -8.094 -2.482 1 98.69 314 PRO A O 1
ATOM 2308 N N . ILE A 1 315 ? -14.703 -9.766 -1.315 1 98.88 315 ILE A N 1
ATOM 2309 C CA . ILE A 1 315 ? -14.484 -9.258 0.036 1 98.88 315 ILE A CA 1
ATOM 2310 C C . ILE A 1 315 ? -13.477 -10.156 0.762 1 98.88 315 ILE A C 1
ATOM 2312 O O . ILE A 1 315 ? -13.5 -11.375 0.603 1 98.88 315 ILE A O 1
ATOM 2316 N N . LEU A 1 316 ? -12.609 -9.555 1.495 1 98.94 316 LEU A N 1
ATOM 2317 C CA . LEU A 1 316 ? -11.586 -10.32 2.205 1 98.94 316 LEU A CA 1
ATOM 2318 C C . LEU A 1 316 ? -11.633 -10.023 3.701 1 98.94 316 LEU A C 1
ATOM 2320 O O . LEU A 1 316 ? -11.719 -8.867 4.109 1 98.94 316 LEU A O 1
ATOM 2324 N N . LEU A 1 317 ? -11.758 -10.992 4.504 1 98.94 317 LEU A N 1
ATOM 2325 C CA . LEU A 1 317 ? -11.438 -10.961 5.926 1 98.94 317 LEU A CA 1
ATOM 2326 C C . LEU A 1 317 ? -10.094 -11.617 6.195 1 98.94 317 LEU A C 1
ATOM 2328 O O . LEU A 1 317 ? -10.023 -12.828 6.43 1 98.94 317 LEU A O 1
ATOM 2332 N N . PRO A 1 318 ? -9.023 -10.844 6.168 1 98.88 318 PRO A N 1
ATOM 2333 C CA . PRO A 1 318 ? -7.699 -11.422 6.379 1 98.88 318 PRO A CA 1
ATOM 2334 C C . PRO A 1 318 ? -7.449 -11.812 7.832 1 98.88 318 PRO A C 1
ATOM 2336 O O . PRO A 1 318 ? -8.25 -11.477 8.711 1 98.88 318 PRO A O 1
ATOM 2339 N N . PRO A 1 319 ? -6.352 -12.617 8.078 1 98.62 319 PRO A N 1
ATOM 2340 C CA . PRO A 1 319 ? -5.957 -12.781 9.477 1 98.62 319 PRO A CA 1
ATOM 2341 C C . PRO A 1 319 ? -5.734 -11.445 10.18 1 98.62 319 PRO A C 1
ATOM 2343 O O . PRO A 1 319 ? -5.238 -10.492 9.57 1 98.62 319 PRO A O 1
ATOM 2346 N N . GLU A 1 320 ? -6.051 -11.445 11.438 1 98.12 320 GLU A N 1
ATOM 2347 C CA . GLU A 1 320 ? -5.984 -10.203 12.211 1 98.12 320 GLU A CA 1
ATOM 2348 C C . GLU A 1 320 ? -4.617 -9.539 12.07 1 98.12 320 GLU A C 1
ATOM 2350 O O . GLU A 1 320 ? -4.523 -8.32 11.938 1 98.12 320 GLU A O 1
ATOM 2355 N N . GLU A 1 321 ? -3.557 -10.328 12.07 1 97.38 321 GLU A N 1
ATOM 2356 C CA . GLU A 1 321 ? -2.199 -9.789 12.07 1 97.38 321 GLU A CA 1
ATOM 2357 C C . GLU A 1 321 ? -1.887 -9.086 10.758 1 97.38 321 GLU A C 1
ATOM 2359 O O . GLU A 1 321 ? -0.925 -8.312 10.672 1 97.38 321 GLU A O 1
ATOM 2364 N N . ASP A 1 322 ? -2.707 -9.328 9.734 1 98.19 322 ASP A N 1
ATOM 2365 C CA . ASP A 1 322 ? -2.434 -8.766 8.422 1 98.19 322 ASP A CA 1
ATOM 2366 C C . ASP A 1 322 ? -3.254 -7.5 8.18 1 98.19 322 ASP A C 1
ATOM 2368 O O . ASP A 1 322 ? -3.117 -6.852 7.145 1 98.19 322 ASP A O 1
ATOM 2372 N N . LEU A 1 323 ? -4.133 -7.133 9.141 1 98.62 323 LEU A N 1
ATOM 2373 C CA . LEU A 1 323 ? -4.902 -5.898 9.039 1 98.62 323 LEU A CA 1
ATOM 2374 C C . LEU A 1 323 ? -4.027 -4.688 9.352 1 98.62 323 LEU A C 1
ATOM 2376 O O . LEU A 1 323 ? -3.162 -4.75 10.227 1 98.62 323 LEU A O 1
ATOM 2380 N N . PRO A 1 324 ? -4.238 -3.588 8.578 1 98.31 324 PRO A N 1
ATOM 2381 C CA . PRO A 1 324 ? -3.535 -2.367 8.984 1 98.31 324 PRO A CA 1
ATOM 2382 C C . PRO A 1 324 ? -3.941 -1.889 10.375 1 98.31 324 PRO A C 1
ATOM 2384 O O . PRO A 1 324 ? -5.027 -2.225 10.859 1 98.31 324 PRO A O 1
ATOM 2387 N N . PRO A 1 325 ? -3.143 -1.12 11.008 1 97.62 325 PRO A N 1
ATOM 2388 C CA . PRO A 1 325 ? -3.301 -0.788 12.43 1 97.62 325 PRO A CA 1
ATOM 2389 C C . PRO A 1 325 ? -4.672 -0.195 12.742 1 97.62 325 PRO A C 1
ATOM 2391 O O . PRO A 1 325 ? -5.301 -0.577 13.734 1 97.62 325 PRO A O 1
ATOM 2394 N N . LEU A 1 326 ? -5.184 0.676 11.906 1 98.5 326 LEU A N 1
ATOM 2395 C CA . LEU A 1 326 ? -6.414 1.389 12.234 1 98.5 326 LEU A CA 1
ATOM 2396 C C . LEU A 1 326 ? -7.637 0.528 11.945 1 98.5 326 LEU A C 1
ATOM 2398 O O . LEU A 1 326 ? -8.742 0.845 12.383 1 98.5 326 LEU A O 1
ATOM 2402 N N . ALA A 1 327 ? -7.43 -0.586 11.25 1 98.62 327 ALA A N 1
ATOM 2403 C CA . ALA A 1 327 ? -8.555 -1.441 10.891 1 98.62 327 ALA A CA 1
ATOM 2404 C C . ALA A 1 327 ? -8.633 -2.668 11.797 1 98.62 327 ALA A C 1
ATOM 2406 O O . ALA A 1 327 ? -9.547 -3.484 11.672 1 98.62 327 ALA A O 1
ATOM 2407 N N . LYS A 1 328 ? -7.707 -2.848 12.727 1 98.5 328 LYS A N 1
ATOM 2408 C CA . LYS A 1 328 ? -7.699 -4.004 13.609 1 98.5 328 LYS A CA 1
ATOM 2409 C C . LYS A 1 328 ? -8.977 -4.074 14.438 1 98.5 328 LYS A C 1
ATOM 2411 O O . LYS A 1 328 ? -9.555 -3.039 14.781 1 98.5 328 LYS A O 1
ATOM 2416 N N . PRO A 1 329 ? -9.43 -5.266 14.727 1 98.5 329 PRO A N 1
ATOM 2417 C CA . PRO A 1 329 ? -10.656 -5.406 15.508 1 98.5 329 PRO A CA 1
ATOM 2418 C C . PRO A 1 329 ? -10.539 -4.816 16.906 1 98.5 329 PRO A C 1
ATOM 2420 O O . PRO A 1 329 ? -9.461 -4.875 17.516 1 98.5 329 PRO A O 1
ATOM 2423 N N . TRP A 1 330 ? -11.641 -4.277 17.359 1 97.81 330 TRP A N 1
ATOM 2424 C CA . TRP A 1 330 ? -11.688 -3.752 18.719 1 97.81 330 TRP A CA 1
ATOM 2425 C C . TRP A 1 330 ? -11.727 -4.887 19.75 1 97.81 330 TRP A C 1
ATOM 2427 O O . TRP A 1 330 ? -12.461 -5.863 19.562 1 97.81 330 TRP A O 1
ATOM 2437 N N . ARG A 1 331 ? -10.883 -4.773 20.703 1 97.25 331 ARG A N 1
ATOM 2438 C CA . ARG A 1 331 ? -10.922 -5.707 21.828 1 97.25 331 ARG A CA 1
ATOM 2439 C C . ARG A 1 331 ? -11.719 -5.137 22.984 1 97.25 331 ARG A C 1
ATOM 2441 O O . ARG A 1 331 ? -12 -3.936 23.016 1 97.25 331 ARG A O 1
ATOM 2448 N N . LYS A 1 332 ? -12.125 -6 23.922 1 96.75 332 LYS A N 1
ATOM 2449 C CA . LYS A 1 332 ? -13.062 -5.645 24.984 1 96.75 332 LYS A CA 1
ATOM 2450 C C . LYS A 1 332 ? -12.586 -4.414 25.75 1 96.75 332 LYS A C 1
ATOM 2452 O O . LYS A 1 332 ? -13.359 -3.484 25.984 1 96.75 332 LYS A O 1
ATOM 2457 N N . ASP A 1 333 ? -11.32 -4.375 26.156 1 96.75 333 ASP A N 1
ATOM 2458 C CA . ASP A 1 333 ? -10.781 -3.27 26.953 1 96.75 333 ASP A CA 1
ATOM 2459 C C . ASP A 1 333 ? -10.789 -1.973 26.141 1 96.75 333 ASP A C 1
ATOM 2461 O O . ASP A 1 333 ? -11.141 -0.913 26.656 1 96.75 333 ASP A O 1
ATOM 2465 N N . GLU A 1 334 ? -10.375 -2.008 24.891 1 96.62 334 GLU A N 1
ATOM 2466 C CA . GLU A 1 334 ? -10.398 -0.846 24 1 96.62 334 GLU A CA 1
ATOM 2467 C C . GLU A 1 334 ? -11.828 -0.344 23.797 1 96.62 334 GLU A C 1
ATOM 2469 O O . GLU A 1 334 ? -12.078 0.863 23.828 1 96.62 334 GLU A O 1
ATOM 2474 N N . TRP A 1 335 ? -12.711 -1.322 23.578 1 96.88 335 TRP A N 1
ATOM 2475 C CA . TRP A 1 335 ? -14.102 -0.951 23.328 1 96.88 335 TRP A CA 1
ATOM 2476 C C . TRP A 1 335 ? -14.703 -0.261 24.547 1 96.88 335 TRP A C 1
ATOM 2478 O O . TRP A 1 335 ? -15.43 0.73 24.406 1 96.88 335 TRP A O 1
ATOM 2488 N N . ASP A 1 336 ? -14.453 -0.833 25.719 1 96.94 336 ASP A N 1
ATOM 2489 C CA . ASP A 1 336 ? -14.953 -0.214 26.938 1 96.94 336 ASP A CA 1
ATOM 2490 C C . ASP A 1 336 ? -14.453 1.222 27.078 1 96.94 336 ASP A C 1
ATOM 2492 O O . ASP A 1 336 ? -15.195 2.109 27.5 1 96.94 336 ASP A O 1
ATOM 2496 N N . ALA A 1 337 ? -13.219 1.455 26.719 1 97.19 337 ALA A N 1
ATOM 2497 C CA . ALA A 1 337 ? -12.625 2.785 26.797 1 97.19 337 ALA A CA 1
ATOM 2498 C C . ALA A 1 337 ? -13.312 3.756 25.844 1 97.19 337 ALA A C 1
ATOM 2500 O O . ALA A 1 337 ? -13.68 4.863 26.234 1 97.19 337 ALA A O 1
ATOM 2501 N N . VAL A 1 338 ? -13.5 3.361 24.578 1 97.31 338 VAL A N 1
ATOM 2502 C CA . VAL A 1 338 ? -14.102 4.266 23.594 1 97.31 338 VAL A CA 1
ATOM 2503 C C . VAL A 1 338 ? -15.578 4.473 23.922 1 97.31 338 VAL A C 1
ATOM 2505 O O . VAL A 1 338 ? -16.141 5.539 23.656 1 97.31 338 VAL A O 1
ATOM 2508 N N . ALA A 1 339 ? -16.234 3.457 24.422 1 96.69 339 ALA A N 1
ATOM 2509 C CA . ALA A 1 339 ? -17.625 3.602 24.844 1 96.69 339 ALA A CA 1
ATOM 2510 C C . ALA A 1 339 ? -17.766 4.621 25.969 1 96.69 339 ALA A C 1
ATOM 2512 O O . ALA A 1 339 ? -18.734 5.391 26.016 1 96.69 339 ALA A O 1
ATOM 2513 N N . ARG A 1 340 ? -16.875 4.578 26.891 1 97.5 340 ARG A N 1
ATOM 2514 C CA . ARG A 1 340 ? -16.875 5.543 27.984 1 97.5 340 ARG A CA 1
ATOM 2515 C C . ARG A 1 340 ? -16.688 6.965 27.469 1 97.5 340 ARG A C 1
ATOM 2517 O O . ARG A 1 340 ? -17.375 7.887 27.906 1 97.5 340 ARG A O 1
ATOM 2524 N N . ILE A 1 341 ? -15.711 7.16 26.562 1 97.75 341 ILE A N 1
ATOM 2525 C CA . ILE A 1 341 ? -15.461 8.469 25.969 1 97.75 341 ILE A CA 1
ATOM 2526 C C . ILE A 1 341 ? -16.719 8.945 25.25 1 97.75 341 ILE A C 1
ATOM 2528 O O . ILE A 1 341 ? -17.109 10.109 25.359 1 97.75 341 ILE A O 1
ATOM 2532 N N . ALA A 1 342 ? -17.344 8.039 24.5 1 97.56 342 ALA A N 1
ATOM 2533 C CA . ALA A 1 342 ? -18.562 8.367 23.781 1 97.56 342 ALA A CA 1
ATOM 2534 C C . ALA A 1 342 ? -19.672 8.789 24.734 1 97.56 342 ALA A C 1
ATOM 2536 O O . ALA A 1 342 ? -20.328 9.812 24.531 1 97.56 342 ALA A O 1
ATOM 2537 N N . GLU A 1 343 ? -19.875 8.023 25.766 1 97.12 343 GLU A N 1
ATOM 2538 C CA . GLU A 1 343 ? -20.922 8.297 26.75 1 97.12 343 GLU A CA 1
ATOM 2539 C C . GLU A 1 343 ? -20.703 9.648 27.422 1 97.12 343 GLU A C 1
ATOM 2541 O O . GLU A 1 343 ? -21.656 10.406 27.625 1 97.12 343 GLU A O 1
ATOM 2546 N N . LYS A 1 344 ? -19.5 9.906 27.797 1 96.94 344 LYS A N 1
ATOM 2547 C CA . LYS A 1 344 ? -19.141 11.172 28.422 1 96.94 344 LYS A CA 1
ATOM 2548 C C . LYS A 1 344 ? -19.547 12.352 27.547 1 96.94 344 LYS A C 1
ATOM 2550 O O . LYS A 1 344 ? -19.828 13.438 28.047 1 96.94 344 LYS A O 1
ATOM 2555 N N . ASN A 1 345 ? -19.562 12.164 26.25 1 95.62 345 ASN A N 1
ATOM 2556 C CA . ASN A 1 345 ? -19.875 13.234 25.312 1 95.62 345 ASN A CA 1
ATOM 2557 C C . ASN A 1 345 ? -21.297 13.102 24.781 1 95.62 345 ASN A C 1
ATOM 2559 O O . ASN A 1 345 ? -21.656 13.734 23.781 1 95.62 345 ASN A O 1
ATOM 2563 N N . GLY A 1 346 ? -22.094 12.211 25.297 1 95.38 346 GLY A N 1
ATOM 2564 C CA . GLY A 1 346 ? -23.5 12.062 24.953 1 95.38 346 GLY A CA 1
ATOM 2565 C C . GLY A 1 346 ? -23.719 11.352 23.625 1 95.38 346 GLY A C 1
ATOM 2566 O O . GLY A 1 346 ? -24.688 11.625 22.922 1 95.38 346 GLY A O 1
ATOM 2567 N N . ILE A 1 347 ? -22.781 10.578 23.234 1 95.06 347 ILE A N 1
ATOM 2568 C CA . ILE A 1 347 ? -22.859 9.875 21.953 1 95.06 347 ILE A CA 1
ATOM 2569 C C . ILE A 1 347 ? -22.797 8.367 22.203 1 95.06 347 ILE A C 1
ATOM 2571 O O . ILE A 1 347 ? -22.359 7.922 23.266 1 95.06 347 ILE A O 1
ATOM 2575 N N . GLU A 1 348 ? -23.359 7.664 21.312 1 94.81 348 GLU A N 1
ATOM 2576 C CA . GLU A 1 348 ? -23.219 6.211 21.328 1 94.81 348 GLU A CA 1
ATOM 2577 C C . GLU A 1 348 ? -22.172 5.754 20.328 1 94.81 348 GLU A C 1
ATOM 2579 O O . GLU A 1 348 ? -22.25 6.094 19.141 1 94.81 348 GLU A O 1
ATOM 2584 N N . ALA A 1 349 ? -21.188 5.027 20.859 1 96.94 349 ALA A N 1
ATOM 2585 C CA . ALA A 1 349 ? -20.172 4.469 19.969 1 96.94 349 ALA A CA 1
ATOM 2586 C C . ALA A 1 349 ? -20.781 3.449 19.016 1 96.94 349 ALA A C 1
ATOM 2588 O O . ALA A 1 349 ? -21.625 2.643 19.406 1 96.94 349 ALA A O 1
ATOM 2589 N N . GLU A 1 350 ? -20.438 3.514 17.766 1 96.88 350 GLU A N 1
ATOM 2590 C CA . GLU A 1 350 ? -20.969 2.633 16.734 1 96.88 350 GLU A CA 1
ATOM 2591 C C . GLU A 1 350 ? -20.188 1.325 16.672 1 96.88 350 GLU A C 1
ATOM 2593 O O . GLU A 1 350 ? -19 1.324 16.344 1 96.88 350 GLU A O 1
ATOM 2598 N N . PRO A 1 351 ? -20.828 0.137 16.984 1 97.5 351 PRO A N 1
ATOM 2599 C CA . PRO A 1 351 ? -20.125 -1.137 16.812 1 97.5 351 PRO A CA 1
ATOM 2600 C C . PRO A 1 351 ? -19.75 -1.396 15.352 1 97.5 351 PRO A C 1
ATOM 2602 O O . PRO A 1 351 ? -20.562 -1.181 14.445 1 97.5 351 PRO A O 1
ATOM 2605 N N . VAL A 1 352 ? -18.516 -1.819 15.109 1 98.56 352 VAL A N 1
ATOM 2606 C CA . VAL A 1 352 ? -17.984 -1.972 13.758 1 98.56 352 VAL A CA 1
ATOM 2607 C C . VAL A 1 352 ? -17.203 -3.275 13.648 1 98.56 352 VAL A C 1
ATOM 2609 O O . VAL A 1 352 ? -16.859 -3.889 14.664 1 98.56 352 VAL A O 1
ATOM 2612 N N . ALA A 1 353 ? -16.906 -3.756 12.461 1 98.75 353 ALA A N 1
ATOM 2613 C CA . ALA A 1 353 ? -16 -4.871 12.164 1 98.75 353 ALA A CA 1
ATOM 2614 C C . ALA A 1 353 ? -15.133 -4.559 10.953 1 98.75 353 ALA A C 1
ATOM 2616 O O . ALA A 1 353 ? -15.562 -3.871 10.023 1 98.75 353 ALA A O 1
ATOM 2617 N N . PRO A 1 354 ? -13.906 -5.082 11.016 1 98.69 354 PRO A N 1
ATOM 2618 C CA . PRO A 1 354 ? -13.039 -4.871 9.852 1 98.69 354 PRO A CA 1
ATOM 2619 C C . PRO A 1 354 ? -13.469 -5.691 8.641 1 98.69 354 PRO A C 1
ATOM 2621 O O . PRO A 1 354 ? -13.742 -6.887 8.766 1 98.69 354 PRO A O 1
ATOM 2624 N N . VAL A 1 355 ? -13.539 -5.059 7.516 1 98.81 355 VAL A N 1
ATOM 2625 C CA . VAL A 1 355 ? -13.805 -5.699 6.234 1 98.81 355 VAL A CA 1
ATOM 2626 C C . VAL A 1 355 ? -12.914 -5.094 5.152 1 98.81 355 VAL A C 1
ATOM 2628 O O . VAL A 1 355 ? -12.641 -3.893 5.168 1 98.81 355 VAL A O 1
ATOM 2631 N N . GLN A 1 356 ? -12.391 -5.91 4.289 1 98.94 356 GLN A N 1
ATOM 2632 C CA . GLN A 1 356 ? -11.656 -5.406 3.135 1 98.94 356 GLN A CA 1
ATOM 2633 C C . GLN A 1 356 ? -12.438 -5.629 1.843 1 98.94 356 GLN A C 1
ATOM 2635 O O . GLN A 1 356 ? -13.023 -6.695 1.646 1 98.94 356 GLN A O 1
ATOM 2640 N N . VAL A 1 357 ? -12.5 -4.641 1.034 1 98.88 357 VAL A N 1
ATOM 2641 C CA . VAL A 1 357 ? -13.023 -4.73 -0.325 1 98.88 357 VAL A CA 1
ATOM 2642 C C . VAL A 1 357 ? -11.867 -4.691 -1.327 1 98.88 357 VAL A C 1
ATOM 2644 O O . VAL A 1 357 ? -11.023 -3.797 -1.271 1 98.88 357 VAL A O 1
ATOM 2647 N N . ILE A 1 358 ? -11.836 -5.648 -2.213 1 98.88 358 ILE A N 1
ATOM 2648 C CA . ILE A 1 358 ? -10.773 -5.695 -3.217 1 98.88 358 ILE A CA 1
ATOM 2649 C C . ILE A 1 358 ? -11.117 -4.758 -4.371 1 98.88 358 ILE A C 1
ATOM 2651 O O . ILE A 1 358 ? -12.227 -4.812 -4.914 1 98.88 358 ILE A O 1
ATOM 2655 N N . GLY A 1 359 ? -10.227 -3.82 -4.688 1 98.81 359 GLY A N 1
ATOM 2656 C CA . GLY A 1 359 ? -10.289 -3.035 -5.91 1 98.81 359 GLY A CA 1
ATOM 2657 C C . GLY A 1 359 ? -9.281 -3.479 -6.957 1 98.81 359 GLY A C 1
ATOM 2658 O O . GLY A 1 359 ? -8.172 -3.885 -6.621 1 98.81 359 GLY A O 1
ATOM 2659 N N . SER A 1 360 ? -9.672 -3.439 -8.203 1 98.62 360 SER A N 1
ATOM 2660 C CA . SER A 1 360 ? -8.781 -3.807 -9.297 1 98.62 360 SER A CA 1
ATOM 2661 C C . SER A 1 360 ? -8.969 -2.881 -10.5 1 98.62 360 SER A C 1
ATOM 2663 O O . SER A 1 360 ? -10.07 -2.385 -10.742 1 98.62 360 SER A O 1
ATOM 2665 N N . GLY A 1 361 ? -7.941 -2.584 -11.188 1 98.38 361 GLY A N 1
ATOM 2666 C CA . GLY A 1 361 ? -7.918 -1.738 -12.375 1 98.38 361 GLY A CA 1
ATOM 2667 C C . GLY A 1 361 ? -6.559 -1.678 -13.039 1 98.38 361 GLY A C 1
ATOM 2668 O O . GLY A 1 361 ? -5.621 -2.354 -12.609 1 98.38 361 GLY A O 1
ATOM 2669 N N . PRO A 1 362 ? -6.445 -0.906 -14.102 1 98 362 PRO A N 1
ATOM 2670 C CA . PRO A 1 362 ? -5.199 -0.862 -14.867 1 98 362 PRO A CA 1
ATOM 2671 C C . PRO A 1 362 ? -4.035 -0.275 -14.07 1 98 362 PRO A C 1
ATOM 2673 O O . PRO A 1 362 ? -2.871 -0.549 -14.375 1 98 362 PRO A O 1
ATOM 2676 N N . THR A 1 363 ? -4.301 0.612 -13.109 1 98.56 363 THR A N 1
ATOM 2677 C CA . THR A 1 363 ? -3.303 1.215 -12.234 1 98.56 363 THR A CA 1
ATOM 2678 C C . THR A 1 363 ? -3.754 1.153 -10.781 1 98.56 363 THR A C 1
ATOM 2680 O O . THR A 1 363 ? -4.93 0.913 -10.5 1 98.56 363 THR A O 1
ATOM 2683 N N . ILE A 1 364 ? -2.824 1.327 -9.859 1 98.81 364 ILE A N 1
ATOM 2684 C CA . ILE A 1 364 ? -3.154 1.317 -8.438 1 98.81 364 ILE A CA 1
ATOM 2685 C C . ILE A 1 364 ? -4.156 2.43 -8.133 1 98.81 364 ILE A C 1
ATOM 2687 O O . ILE A 1 364 ? -5.102 2.23 -7.363 1 98.81 364 ILE A O 1
ATOM 2691 N N . ASN A 1 365 ? -3.965 3.611 -8.734 1 98.75 365 ASN A N 1
ATOM 2692 C CA . ASN A 1 365 ? -4.883 4.719 -8.5 1 98.75 365 ASN A CA 1
ATOM 2693 C C . ASN A 1 365 ? -6.297 4.391 -8.969 1 98.75 365 ASN A C 1
ATOM 2695 O O . ASN A 1 365 ? -7.27 4.629 -8.25 1 98.75 365 ASN A O 1
ATOM 2699 N N . GLU A 1 366 ? -6.441 3.838 -10.102 1 98.62 366 GLU A N 1
ATOM 2700 C CA . GLU A 1 366 ? -7.75 3.461 -10.625 1 98.62 366 GLU A CA 1
ATOM 2701 C C . GLU A 1 366 ? -8.352 2.311 -9.82 1 98.62 366 GLU A C 1
ATOM 2703 O O . GLU A 1 366 ? -9.562 2.271 -9.602 1 98.62 366 GLU A O 1
ATOM 2708 N N . ALA A 1 367 ? -7.508 1.364 -9.445 1 98.81 367 ALA A N 1
ATOM 2709 C CA . ALA A 1 367 ? -7.969 0.253 -8.617 1 98.81 367 ALA A CA 1
ATOM 2710 C C . ALA A 1 367 ? -8.547 0.755 -7.293 1 98.81 367 ALA A C 1
ATOM 2712 O O . ALA A 1 367 ? -9.562 0.245 -6.82 1 98.81 367 ALA A O 1
ATOM 2713 N N . ALA A 1 368 ? -7.863 1.71 -6.688 1 98.81 368 ALA A N 1
ATOM 2714 C CA . ALA A 1 368 ? -8.352 2.293 -5.441 1 98.81 368 ALA A CA 1
ATOM 2715 C C . ALA A 1 368 ? -9.719 2.943 -5.633 1 98.81 368 ALA A C 1
ATOM 2717 O O . ALA A 1 368 ? -10.633 2.711 -4.844 1 98.81 368 ALA A O 1
ATOM 2718 N N . GLU A 1 369 ? -9.836 3.76 -6.684 1 98.56 369 GLU A N 1
ATOM 2719 C CA . GLU A 1 369 ? -11.109 4.406 -6.973 1 98.56 369 GLU A CA 1
ATOM 2720 C C . GLU A 1 369 ? -12.234 3.383 -7.125 1 98.56 369 GLU A C 1
ATOM 2722 O O . GLU A 1 369 ? -13.32 3.559 -6.578 1 98.56 369 GLU A O 1
ATOM 2727 N N . ARG A 1 370 ? -11.953 2.334 -7.844 1 98.38 370 ARG A N 1
ATOM 2728 C CA . ARG A 1 370 ? -12.945 1.284 -8.023 1 98.38 370 ARG A CA 1
ATOM 2729 C C . ARG A 1 370 ? -13.273 0.599 -6.703 1 98.38 370 ARG A C 1
ATOM 2731 O O . ARG A 1 370 ? -14.422 0.23 -6.453 1 98.38 370 ARG A O 1
ATOM 2738 N N . GLY A 1 371 ? -12.227 0.344 -5.895 1 98.75 371 GLY A N 1
ATOM 2739 C CA . GLY A 1 371 ? -12.453 -0.22 -4.574 1 98.75 371 GLY A CA 1
ATOM 2740 C C . GLY A 1 371 ? -13.367 0.63 -3.713 1 98.75 371 GLY A C 1
ATOM 2741 O O . GLY A 1 371 ? -14.25 0.105 -3.029 1 98.75 371 GLY A O 1
ATOM 2742 N N . PHE A 1 372 ? -13.141 1.958 -3.744 1 98.81 372 PHE A N 1
ATOM 2743 C CA . PHE A 1 372 ? -13.992 2.873 -2.99 1 98.81 372 PHE A CA 1
ATOM 2744 C C . PHE A 1 372 ? -15.43 2.818 -3.496 1 98.81 372 PHE A C 1
ATOM 2746 O O . PHE A 1 372 ? -16.375 2.797 -2.703 1 98.81 372 PHE A O 1
ATOM 2753 N N . GLU A 1 373 ? -15.594 2.814 -4.773 1 98.69 373 GLU A N 1
ATOM 2754 C CA . GLU A 1 373 ? -16.922 2.764 -5.379 1 98.69 373 GLU A CA 1
ATOM 2755 C C . GLU A 1 373 ? -17.641 1.463 -5.031 1 98.69 373 GLU A C 1
ATOM 2757 O O . GLU A 1 373 ? -18.828 1.465 -4.742 1 98.69 373 GLU A O 1
ATOM 2762 N N . ARG A 1 374 ? -16.906 0.357 -5.102 1 98.44 374 ARG A N 1
ATOM 2763 C CA . ARG A 1 374 ? -17.484 -0.933 -4.715 1 98.44 374 ARG A CA 1
ATOM 2764 C C . ARG A 1 374 ? -17.953 -0.912 -3.268 1 98.44 374 ARG A C 1
ATOM 2766 O O . ARG A 1 374 ? -19.031 -1.422 -2.953 1 98.44 374 ARG A O 1
ATOM 2773 N N . ALA A 1 375 ? -17.125 -0.36 -2.414 1 98.75 375 ALA A N 1
ATOM 2774 C CA . ALA A 1 375 ? -17.484 -0.269 -1 1 98.75 375 ALA A CA 1
ATOM 2775 C C . ALA A 1 375 ? -18.719 0.593 -0.798 1 98.75 375 ALA A C 1
ATOM 2777 O O . ALA A 1 375 ? -19.625 0.22 -0.052 1 98.75 375 ALA A O 1
ATOM 2778 N N . ALA A 1 376 ? -18.703 1.773 -1.442 1 98.81 376 ALA A N 1
ATOM 2779 C CA . ALA A 1 376 ? -19.828 2.682 -1.323 1 98.81 376 ALA A CA 1
ATOM 2780 C C . ALA A 1 376 ? -21.141 1.989 -1.725 1 98.81 376 ALA A C 1
ATOM 2782 O O . ALA A 1 376 ? -22.141 2.082 -1.017 1 98.81 376 ALA A O 1
ATOM 2783 N N . LYS A 1 377 ? -21.109 1.309 -2.846 1 98.38 377 LYS A N 1
ATOM 2784 C CA . LYS A 1 377 ? -22.281 0.59 -3.344 1 98.38 377 LYS A CA 1
ATOM 2785 C C . LYS A 1 377 ? -22.672 -0.549 -2.406 1 98.38 377 LYS A C 1
ATOM 2787 O O . LYS A 1 377 ? -23.844 -0.709 -2.066 1 98.38 377 LYS A O 1
ATOM 2792 N N . LEU A 1 378 ? -21.766 -1.335 -1.99 1 98.38 378 LEU A N 1
ATOM 2793 C CA . LEU A 1 378 ? -21.984 -2.508 -1.153 1 98.38 378 LEU A CA 1
ATOM 2794 C C . LEU A 1 378 ? -22.609 -2.111 0.183 1 98.38 378 LEU A C 1
ATOM 2796 O O . LEU A 1 378 ? -23.516 -2.773 0.668 1 98.38 378 LEU A O 1
ATOM 2800 N N . PHE A 1 379 ? -22.062 -1.06 0.737 1 98.38 379 PHE A N 1
ATOM 2801 C CA . PHE A 1 379 ? -22.453 -0.713 2.1 1 98.38 379 PHE A CA 1
ATOM 2802 C C . PHE A 1 379 ? -23.547 0.344 2.098 1 98.38 379 PHE A C 1
ATOM 2804 O O . PHE A 1 379 ? -24.031 0.748 3.158 1 98.38 379 PHE A O 1
ATOM 2811 N N . GLY A 1 380 ? -24 0.835 0.923 1 97.94 380 GLY A N 1
ATOM 2812 C CA . GLY A 1 380 ? -25.016 1.867 0.838 1 97.94 380 GLY A CA 1
ATOM 2813 C C . GLY A 1 380 ? -24.578 3.188 1.444 1 97.94 380 GLY A C 1
ATOM 2814 O O . GLY A 1 380 ? -25.344 3.82 2.178 1 97.94 380 GLY A O 1
ATOM 2815 N N . MET A 1 381 ? -23.328 3.57 1.234 1 97.94 381 MET A N 1
ATOM 2816 C CA . MET A 1 381 ? -22.734 4.801 1.761 1 97.94 381 MET A CA 1
ATOM 2817 C C . MET A 1 381 ? -22.438 5.789 0.636 1 97.94 381 MET A C 1
ATOM 2819 O O . MET A 1 381 ? -22.203 5.387 -0.505 1 97.94 381 MET A O 1
ATOM 2823 N N . ARG A 1 382 ? -22.469 7.051 1.107 1 97.56 382 ARG A N 1
ATOM 2824 C CA . ARG A 1 382 ? -21.859 8.039 0.225 1 97.56 382 ARG A CA 1
ATOM 2825 C C . ARG A 1 382 ? -20.375 7.742 0.019 1 97.56 382 ARG A C 1
ATOM 2827 O O . ARG A 1 382 ? -19.688 7.309 0.947 1 97.56 382 ARG A O 1
ATOM 2834 N N . LEU A 1 383 ? -19.969 7.973 -1.24 1 98.62 383 LEU A N 1
ATOM 2835 C CA . LEU A 1 383 ? -18.547 7.797 -1.515 1 98.62 383 LEU A CA 1
ATOM 2836 C C . LEU A 1 383 ? -17.703 8.562 -0.503 1 98.62 383 LEU A C 1
ATOM 2838 O O . LEU A 1 383 ? -16.688 8.047 -0.016 1 98.62 383 LEU A O 1
ATOM 2842 N N . GLU A 1 384 ? -18.047 9.797 -0.148 1 98.62 384 GLU A N 1
ATOM 2843 C CA . GLU A 1 384 ? -17.297 10.633 0.78 1 98.62 384 GLU A CA 1
ATOM 2844 C C . GLU A 1 384 ? -17.219 10 2.164 1 98.62 384 GLU A C 1
ATOM 2846 O O . GLU A 1 384 ? -16.219 10.141 2.863 1 98.62 384 GLU A O 1
ATOM 2851 N N . GLU A 1 385 ? -18.25 9.336 2.572 1 98.69 385 GLU A N 1
ATOM 2852 C CA . GLU A 1 385 ? -18.219 8.648 3.857 1 98.69 385 GLU A CA 1
ATOM 2853 C C . GLU A 1 385 ? -17.203 7.504 3.842 1 98.69 385 GLU A C 1
ATOM 2855 O O . GLU A 1 385 ? -16.469 7.301 4.812 1 98.69 385 GLU A O 1
ATOM 2860 N N . VAL A 1 386 ? -17.203 6.73 2.727 1 98.88 386 VAL A N 1
ATOM 2861 C CA . VAL A 1 386 ? -16.234 5.652 2.576 1 98.88 386 VAL A CA 1
ATOM 2862 C C . VAL A 1 386 ? -14.812 6.215 2.682 1 98.88 386 VAL A C 1
ATOM 2864 O O . VAL A 1 386 ? -13.984 5.688 3.426 1 98.88 386 VAL A O 1
ATOM 2867 N N . LEU A 1 387 ? -14.562 7.277 1.978 1 98.81 387 LEU A N 1
ATOM 2868 C CA . LEU A 1 387 ? -13.242 7.898 1.985 1 98.81 387 LEU A CA 1
ATOM 2869 C C . LEU A 1 387 ? -12.859 8.352 3.391 1 98.81 387 LEU A C 1
ATOM 2871 O O . LEU A 1 387 ? -11.727 8.156 3.826 1 98.81 387 LEU A O 1
ATOM 2875 N N . ASN A 1 388 ? -13.773 8.977 4.098 1 98.75 388 ASN A N 1
ATOM 2876 C CA . ASN A 1 388 ? -13.531 9.422 5.465 1 98.75 388 ASN A CA 1
ATOM 2877 C C . ASN A 1 388 ? -13.227 8.25 6.391 1 98.75 388 ASN A C 1
ATOM 2879 O O . ASN A 1 388 ? -12.258 8.289 7.152 1 98.75 388 ASN A O 1
ATOM 2883 N N . ARG A 1 389 ? -14.047 7.191 6.309 1 98.81 389 ARG A N 1
ATOM 2884 C CA . ARG A 1 389 ? -13.875 6.031 7.18 1 98.81 389 ARG A CA 1
ATOM 2885 C C . ARG A 1 389 ? -12.555 5.324 6.887 1 98.81 389 ARG A C 1
ATOM 2887 O O . ARG A 1 389 ? -11.828 4.945 7.812 1 98.81 389 ARG A O 1
ATOM 2894 N N . VAL A 1 390 ? -12.234 5.129 5.617 1 98.88 390 VAL A N 1
ATOM 2895 C CA . VAL A 1 390 ? -10.977 4.477 5.25 1 98.88 390 VAL A CA 1
ATOM 2896 C C . VAL A 1 390 ? -9.805 5.289 5.785 1 98.88 390 VAL A C 1
ATOM 2898 O O . VAL A 1 390 ? -8.797 4.723 6.219 1 98.88 390 VAL A O 1
ATOM 2901 N N . THR A 1 391 ? -9.875 6.555 5.828 1 98.75 391 THR A N 1
ATOM 2902 C CA . THR A 1 391 ? -8.789 7.453 6.199 1 98.75 391 THR A CA 1
ATOM 2903 C C . THR A 1 391 ? -8.5 7.367 7.695 1 98.75 391 THR A C 1
ATOM 2905 O O . THR A 1 391 ? -7.344 7.43 8.117 1 98.75 391 THR A O 1
ATOM 2908 N N . ILE A 1 392 ? -9.5 7.176 8.547 1 98.5 392 ILE A N 1
ATOM 2909 C CA . ILE A 1 392 ? -9.188 7.312 9.969 1 98.5 392 ILE A CA 1
ATOM 2910 C C . ILE A 1 392 ? -9.453 5.992 10.68 1 98.5 392 ILE A C 1
ATOM 2912 O O . ILE A 1 392 ? -9.109 5.832 11.859 1 98.5 392 ILE A O 1
ATOM 2916 N N . THR A 1 393 ? -10.102 4.957 9.984 1 98.62 393 THR A N 1
ATOM 2917 C CA . THR A 1 393 ? -10.367 3.666 10.609 1 98.62 393 THR A CA 1
ATOM 2918 C C . THR A 1 393 ? -10 2.521 9.664 1 98.62 393 THR A C 1
ATOM 2920 O O . THR A 1 393 ? -10.422 1.382 9.867 1 98.62 393 THR A O 1
ATOM 2923 N N . GLY A 1 394 ? -9.258 2.756 8.656 1 98.69 394 GLY A N 1
ATOM 2924 C CA . GLY A 1 394 ? -8.914 1.768 7.645 1 98.69 394 GLY A CA 1
ATOM 2925 C C . GLY A 1 394 ? -7.594 2.055 6.953 1 98.69 394 GLY A C 1
ATOM 2926 O O . GLY A 1 394 ? -6.633 2.484 7.594 1 98.69 394 GLY A O 1
ATOM 2927 N N . ALA A 1 395 ? -7.516 1.731 5.633 1 98.81 395 ALA A N 1
ATOM 2928 C CA . ALA A 1 395 ? -6.34 1.947 4.793 1 98.81 395 ALA A CA 1
ATOM 2929 C C . ALA A 1 395 ? -6.555 1.383 3.391 1 98.81 395 ALA A C 1
ATOM 2931 O O . ALA A 1 395 ? -7.465 0.578 3.172 1 98.81 395 ALA A O 1
ATOM 2932 N N . VAL A 1 396 ? -5.789 1.856 2.467 1 98.81 396 VAL A N 1
ATOM 2933 C CA . VAL A 1 396 ? -5.652 1.223 1.16 1 98.81 396 VAL A CA 1
ATOM 2934 C C . VAL A 1 396 ? -4.242 0.654 1.007 1 98.81 396 VAL A C 1
ATOM 2936 O O . VAL A 1 396 ? -3.256 1.369 1.192 1 98.81 396 VAL A O 1
ATOM 2939 N N . GLU A 1 397 ? -4.125 -0.579 0.77 1 98.62 397 GLU A N 1
ATOM 2940 C CA . GLU A 1 397 ? -2.842 -1.258 0.598 1 98.62 397 GLU A CA 1
ATOM 2941 C C . GLU A 1 397 ? -2.732 -1.888 -0.787 1 98.62 397 GLU A C 1
ATOM 2943 O O . GLU A 1 397 ? -3.746 -2.174 -1.427 1 98.62 397 GLU A O 1
ATOM 2948 N N . ILE A 1 398 ? -1.495 -2.064 -1.203 1 98.75 398 ILE A N 1
ATOM 2949 C CA . ILE A 1 398 ? -1.247 -2.666 -2.51 1 98.75 398 ILE A CA 1
ATOM 2950 C C . ILE A 1 398 ? -1.233 -4.188 -2.383 1 98.75 398 ILE A C 1
ATOM 2952 O O . ILE A 1 398 ? -0.553 -4.738 -1.514 1 98.75 398 ILE A O 1
ATOM 2956 N N . GLY A 1 399 ? -2.031 -4.867 -3.146 1 98.38 399 GLY A N 1
ATOM 2957 C CA . GLY A 1 399 ? -1.852 -6.297 -3.346 1 98.38 399 GLY A CA 1
ATOM 2958 C C . GLY A 1 399 ? -0.795 -6.625 -4.383 1 98.38 399 GLY A C 1
ATOM 2959 O O . GLY A 1 399 ? 0.285 -7.113 -4.043 1 98.38 399 GLY A O 1
ATOM 2960 N N . ARG A 1 400 ? -1.11 -6.141 -5.547 1 97.88 400 ARG A N 1
ATOM 2961 C CA . ARG A 1 400 ? -0.21 -6.352 -6.676 1 97.88 400 ARG A CA 1
ATOM 2962 C C . ARG A 1 400 ? -0.114 -5.098 -7.539 1 97.88 400 ARG A C 1
ATOM 2964 O O . ARG A 1 400 ? -1.13 -4.473 -7.848 1 97.88 400 ARG A O 1
ATOM 2971 N N . LEU A 1 401 ? 1.104 -4.707 -7.867 1 96.94 401 LEU A N 1
ATOM 2972 C CA . LEU A 1 401 ? 1.333 -3.752 -8.945 1 96.94 401 LEU A CA 1
ATOM 2973 C C . LEU A 1 401 ? 1.193 -4.426 -10.305 1 96.94 401 LEU A C 1
ATOM 2975 O O . LEU A 1 401 ? 1.784 -5.48 -10.547 1 96.94 401 LEU A O 1
ATOM 2979 N N . PRO A 1 402 ? 0.254 -4.051 -11.25 1 94.88 402 PRO A N 1
ATOM 2980 C CA . PRO A 1 402 ? 0.035 -2.611 -11.391 1 94.88 402 PRO A CA 1
ATOM 2981 C C . PRO A 1 402 ? -1.287 -2.154 -10.773 1 94.88 402 PRO A C 1
ATOM 2983 O O . PRO A 1 402 ? -1.511 -0.953 -10.602 1 94.88 402 PRO A O 1
ATOM 2986 N N . GLY A 1 403 ? -2.254 -3.17 -10.406 1 98.31 403 GLY A N 1
ATOM 2987 C CA . GLY A 1 403 ? -3.529 -2.523 -10.141 1 98.31 403 GLY A CA 1
ATOM 2988 C C . GLY A 1 403 ? -4.465 -3.375 -9.297 1 98.31 403 GLY A C 1
ATOM 2989 O O . GLY A 1 403 ? -5.641 -3.523 -9.633 1 98.31 403 GLY A O 1
ATOM 2990 N N . ILE A 1 404 ? -4.027 -4.035 -8.188 1 98.81 404 ILE A N 1
ATOM 2991 C CA . ILE A 1 404 ? -4.867 -4.688 -7.188 1 98.81 404 ILE A CA 1
ATOM 2992 C C . ILE A 1 404 ? -4.664 -4.02 -5.832 1 98.81 404 ILE A C 1
ATOM 2994 O O . ILE A 1 404 ? -3.527 -3.822 -5.391 1 98.81 404 ILE A O 1
ATOM 2998 N N . VAL A 1 405 ? -5.766 -3.688 -5.168 1 98.88 405 VAL A N 1
ATOM 2999 C CA . VAL A 1 405 ? -5.645 -3.051 -3.861 1 98.88 405 VAL A CA 1
ATOM 3000 C C . VAL A 1 405 ? -6.625 -3.695 -2.881 1 98.88 405 VAL A C 1
ATOM 3002 O O . VAL A 1 405 ? -7.594 -4.336 -3.295 1 98.88 405 VAL A O 1
ATOM 3005 N N . GLN A 1 406 ? -6.312 -3.615 -1.63 1 98.88 406 GLN A N 1
ATOM 3006 C CA . GLN A 1 406 ? -7.219 -3.889 -0.52 1 98.88 406 GLN A CA 1
ATOM 3007 C C . GLN A 1 406 ? -7.699 -2.594 0.128 1 98.88 406 GLN A C 1
ATOM 3009 O O . GLN A 1 406 ? -6.891 -1.79 0.598 1 98.88 406 GLN A O 1
ATOM 3014 N N . VAL A 1 407 ? -8.953 -2.4 0.116 1 98.88 407 VAL A N 1
ATOM 3015 C CA . VAL A 1 407 ? -9.539 -1.283 0.847 1 98.88 407 VAL A CA 1
ATOM 3016 C C . VAL A 1 407 ? -10.07 -1.769 2.193 1 98.88 407 VAL A C 1
ATOM 3018 O O . VAL A 1 407 ? -11.117 -2.422 2.256 1 98.88 407 VAL A O 1
ATOM 3021 N N . SER A 1 408 ? -9.375 -1.443 3.248 1 98.88 408 SER A N 1
ATOM 3022 C CA . SER A 1 408 ? -9.773 -1.828 4.598 1 98.88 408 SER A CA 1
ATOM 3023 C C . SER A 1 408 ? -10.664 -0.768 5.238 1 98.88 408 SER A C 1
ATOM 3025 O O . SER A 1 408 ? -10.375 0.428 5.148 1 98.88 408 SER A O 1
ATOM 3027 N N . MET A 1 409 ? -11.68 -1.201 5.879 1 97.94 409 MET A N 1
ATOM 3028 C CA . MET A 1 409 ? -12.602 -0.288 6.539 1 97.94 409 MET A CA 1
ATOM 3029 C C . MET A 1 409 ? -13.195 -0.927 7.793 1 97.94 409 MET A C 1
ATOM 3031 O O . MET A 1 409 ? -13.336 -2.148 7.863 1 97.94 409 MET A O 1
ATOM 3035 N N . GLN A 1 410 ? -13.461 -0.117 8.789 1 98.69 410 GLN A N 1
ATOM 3036 C CA . GLN A 1 410 ? -14.367 -0.503 9.859 1 98.69 410 GLN A CA 1
ATOM 3037 C C . GLN A 1 410 ? -15.82 -0.228 9.484 1 98.69 410 GLN A C 1
ATOM 3039 O O . GLN A 1 410 ? -16.234 0.93 9.359 1 98.69 410 GLN A O 1
ATOM 3044 N N . VAL A 1 411 ? -16.578 -1.248 9.328 1 98.75 411 VAL A N 1
ATOM 3045 C CA . VAL A 1 411 ? -17.938 -1.114 8.828 1 98.75 411 VAL A CA 1
ATOM 3046 C C . VAL A 1 411 ? -18.938 -1.314 9.977 1 98.75 411 VAL A C 1
ATOM 3048 O O . VAL A 1 411 ? -18.812 -2.268 10.742 1 98.75 411 VAL A O 1
ATOM 3051 N N . PRO A 1 412 ? -19.906 -0.421 10.109 1 98.56 412 PRO A N 1
ATOM 3052 C CA . PRO A 1 412 ? -20.922 -0.62 11.141 1 98.56 412 PRO A CA 1
ATOM 3053 C C . PRO A 1 412 ? -21.578 -2.002 11.07 1 98.56 412 PRO A C 1
ATOM 3055 O O . PRO A 1 412 ? -21.953 -2.457 9.984 1 98.56 412 PRO A O 1
ATOM 3058 N N . LEU A 1 413 ? -21.766 -2.648 12.172 1 98.25 413 LEU A N 1
ATOM 3059 C CA . LEU A 1 413 ? -22.312 -4.004 12.227 1 98.25 413 LEU A CA 1
ATOM 3060 C C . LEU A 1 413 ? -23.719 -4.047 11.648 1 98.25 413 LEU A C 1
ATOM 3062 O O . LEU A 1 413 ? -24.109 -5.047 11.039 1 98.25 413 LEU A O 1
ATOM 3066 N N . ARG A 1 414 ? -24.5 -3.002 11.875 1 97.81 414 ARG A N 1
ATOM 3067 C CA . ARG A 1 414 ? -25.859 -2.959 11.367 1 97.81 414 ARG A CA 1
ATOM 3068 C C . ARG A 1 414 ? -25.891 -3.107 9.852 1 97.81 414 ARG A C 1
ATOM 3070 O O . ARG A 1 414 ? -26.812 -3.699 9.297 1 97.81 414 ARG A O 1
ATOM 3077 N N . ILE A 1 415 ? -24.906 -2.559 9.188 1 98.56 415 ILE A N 1
ATOM 3078 C CA . ILE A 1 415 ? -24.812 -2.676 7.738 1 98.56 415 ILE A CA 1
ATOM 3079 C C . ILE A 1 415 ? -24.438 -4.105 7.359 1 98.56 415 ILE A C 1
ATOM 3081 O O . ILE A 1 415 ? -25 -4.68 6.426 1 98.56 415 ILE A O 1
ATOM 3085 N N . LEU A 1 416 ? -23.484 -4.707 8.086 1 98.56 416 LEU A N 1
ATOM 3086 C CA . LEU A 1 416 ? -23.047 -6.07 7.82 1 98.56 416 LEU A CA 1
ATOM 3087 C C . LEU A 1 416 ? -24.172 -7.066 8.086 1 98.56 416 LEU A C 1
ATOM 3089 O O . LEU A 1 416 ? -24.25 -8.102 7.426 1 98.56 416 LEU A O 1
ATOM 3093 N N . GLU A 1 417 ? -25.016 -6.762 9.062 1 98.06 417 GLU A N 1
ATOM 3094 C CA . GLU A 1 417 ? -26.188 -7.59 9.328 1 98.06 417 GLU A CA 1
ATOM 3095 C C . GLU A 1 417 ? -27.141 -7.609 8.133 1 98.06 417 GLU A C 1
ATOM 3097 O O . GLU A 1 417 ? -27.641 -8.664 7.742 1 98.06 417 GLU A O 1
ATOM 3102 N N . ARG A 1 418 ? -27.328 -6.449 7.578 1 97.38 418 ARG A N 1
ATOM 3103 C CA . ARG A 1 418 ? -28.203 -6.352 6.402 1 97.38 418 ARG A CA 1
ATOM 3104 C C . ARG A 1 418 ? -27.625 -7.152 5.238 1 97.38 418 ARG A C 1
ATOM 3106 O O . ARG A 1 418 ? -28.375 -7.711 4.434 1 97.38 418 ARG A O 1
ATOM 3113 N N . LEU A 1 419 ? -26.328 -7.258 5.215 1 97.56 419 LEU A N 1
ATOM 3114 C CA . LEU A 1 419 ? -25.641 -7.953 4.129 1 97.56 419 LEU A CA 1
ATOM 3115 C C . LEU A 1 419 ? -25.516 -9.445 4.438 1 97.56 419 LEU A C 1
ATOM 3117 O O . LEU A 1 419 ? -25.109 -10.227 3.578 1 97.56 419 LEU A O 1
ATOM 3121 N N . GLY A 1 420 ? -25.766 -9.852 5.629 1 97.5 420 GLY A N 1
ATOM 3122 C CA . GLY A 1 420 ? -25.734 -11.25 6.016 1 97.5 420 GLY A CA 1
ATOM 3123 C C . GLY A 1 420 ? -24.328 -11.742 6.348 1 97.5 420 GLY A C 1
ATOM 3124 O O . GLY A 1 420 ? -24.062 -12.945 6.328 1 97.5 420 GLY A O 1
ATOM 3125 N N . ILE A 1 421 ? -23.359 -10.781 6.648 1 97.94 421 ILE A N 1
ATOM 3126 C CA . ILE A 1 421 ? -22 -11.242 6.887 1 97.94 421 ILE A CA 1
ATOM 3127 C C . ILE A 1 421 ? -21.531 -10.773 8.258 1 97.94 421 ILE A C 1
ATOM 3129 O O . ILE A 1 421 ? -20.344 -10.875 8.586 1 97.94 421 ILE A O 1
ATOM 3133 N N . ALA A 1 422 ? -22.406 -10.203 9.109 1 98 422 ALA A N 1
ATOM 3134 C CA . ALA A 1 422 ? -22.031 -9.727 10.445 1 98 422 ALA A CA 1
ATOM 3135 C C . ALA A 1 422 ? -21.484 -10.867 11.297 1 98 422 ALA A C 1
ATOM 3137 O O . ALA A 1 422 ? -20.438 -10.734 11.945 1 98 422 ALA A O 1
ATOM 3138 N N . GLU A 1 423 ? -22.203 -11.977 11.336 1 97.44 423 GLU A N 1
ATOM 3139 C CA . GLU A 1 423 ? -21.797 -13.109 12.164 1 97.44 423 GLU A CA 1
ATOM 3140 C C . GLU A 1 423 ? -20.438 -13.648 11.727 1 97.44 423 GLU A C 1
ATOM 3142 O O . GLU A 1 423 ? -19.641 -14.062 12.562 1 97.44 423 GLU A O 1
ATOM 3147 N N . LEU A 1 424 ? -20.25 -13.703 10.43 1 97.81 424 LEU A N 1
ATOM 3148 C CA . LEU A 1 424 ? -18.984 -14.164 9.875 1 97.81 424 LEU A CA 1
ATOM 3149 C C . LEU A 1 424 ? -17.828 -13.312 10.398 1 97.81 424 LEU A C 1
ATOM 3151 O O . LEU A 1 424 ? -16.812 -13.852 10.844 1 97.81 424 LEU A O 1
ATOM 3155 N N . ALA A 1 425 ? -17.953 -11.984 10.359 1 98.38 425 ALA A N 1
ATOM 3156 C CA . ALA A 1 425 ? -16.906 -11.062 10.789 1 98.38 425 ALA A CA 1
ATOM 3157 C C . ALA A 1 425 ? -16.703 -11.133 12.305 1 98.38 425 ALA A C 1
ATOM 3159 O O . ALA A 1 425 ? -15.578 -11.125 12.781 1 98.38 425 ALA A O 1
ATOM 3160 N N . VAL A 1 426 ? -17.828 -11.219 13.062 1 98.19 426 VAL A N 1
ATOM 3161 C CA . VAL A 1 426 ? -17.766 -11.258 14.516 1 98.19 426 VAL A CA 1
ATOM 3162 C C . VAL A 1 426 ? -17.047 -12.523 14.977 1 98.19 426 VAL A C 1
ATOM 3164 O O . VAL A 1 426 ? -16.188 -12.477 15.859 1 98.19 426 VAL A O 1
ATOM 3167 N N . GLU A 1 427 ? -17.391 -13.617 14.375 1 98 427 GLU A N 1
ATOM 3168 C CA . GLU A 1 427 ? -16.766 -14.883 14.734 1 98 427 GLU A CA 1
ATOM 3169 C C . GLU A 1 427 ? -15.297 -14.906 14.32 1 98 427 GLU A C 1
ATOM 3171 O O . GLU A 1 427 ? -14.43 -15.312 15.102 1 98 427 GLU A O 1
ATOM 3176 N N . HIS A 1 428 ? -15.016 -14.445 13.133 1 98.5 428 HIS A N 1
ATOM 3177 C CA . HIS A 1 428 ? -13.672 -14.469 12.586 1 98.5 428 HIS A CA 1
ATOM 3178 C C . HIS A 1 428 ? -12.703 -13.664 13.445 1 98.5 428 HIS A C 1
ATOM 3180 O O . HIS A 1 428 ? -11.562 -14.078 13.656 1 98.5 428 HIS A O 1
ATOM 3186 N N . TYR A 1 429 ? -13.164 -12.523 13.953 1 98.5 429 TYR A N 1
ATOM 3187 C CA . TYR A 1 429 ? -12.266 -11.609 14.656 1 98.5 429 TYR A CA 1
ATOM 3188 C C . TYR A 1 429 ? -12.547 -11.633 16.156 1 98.5 429 TYR A C 1
ATOM 3190 O O . TYR A 1 429 ? -11.945 -10.867 16.922 1 98.5 429 TYR A O 1
ATOM 3198 N N . LYS A 1 430 ? -13.516 -12.477 16.625 1 97.5 430 LYS A N 1
ATOM 3199 C CA . LYS A 1 430 ? -13.852 -12.609 18.047 1 97.5 430 LYS A CA 1
ATOM 3200 C C . LYS A 1 430 ? -14.18 -11.258 18.672 1 97.5 430 LYS A C 1
ATOM 3202 O O . LYS A 1 430 ? -13.602 -10.883 19.688 1 97.5 430 LYS A O 1
ATOM 3207 N N . LEU A 1 431 ? -15.07 -10.547 18.047 1 96.88 431 LEU A N 1
ATOM 3208 C CA . LEU A 1 431 ? -15.422 -9.203 18.5 1 96.88 431 LEU A CA 1
ATOM 3209 C C . LEU A 1 431 ? -16.219 -9.258 19.797 1 96.88 431 LEU A C 1
ATOM 3211 O O . LEU A 1 431 ? -16.953 -10.211 20.047 1 96.88 431 LEU A O 1
ATOM 3215 N N . PRO A 1 432 ? -16.078 -8.32 20.609 1 91.25 432 PRO A N 1
ATOM 3216 C CA . PRO A 1 432 ? -16.625 -8.359 21.969 1 91.25 432 PRO A CA 1
ATOM 3217 C C . PRO A 1 432 ? -18.125 -8.07 22.016 1 91.25 432 PRO A C 1
ATOM 3219 O O . PRO A 1 432 ? -18.719 -8.07 23.094 1 91.25 432 PRO A O 1
ATOM 3222 N N . TYR A 1 433 ? -18.75 -7.785 21.031 1 81.81 433 TYR A N 1
ATOM 3223 C CA . TYR A 1 433 ? -20.172 -7.465 21.047 1 81.81 433 TYR A CA 1
ATOM 3224 C C . TYR A 1 433 ? -20.938 -8.336 20.062 1 81.81 433 TYR A C 1
ATOM 3226 O O . TYR A 1 433 ? -20.344 -8.867 19.109 1 81.81 433 TYR A O 1
ATOM 3234 N N . MET B 1 1 ? 25.562 36.812 11.5 1 32.84 1 MET B N 1
ATOM 3235 C CA . MET B 1 1 ? 25.109 36.438 12.836 1 32.84 1 MET B CA 1
AT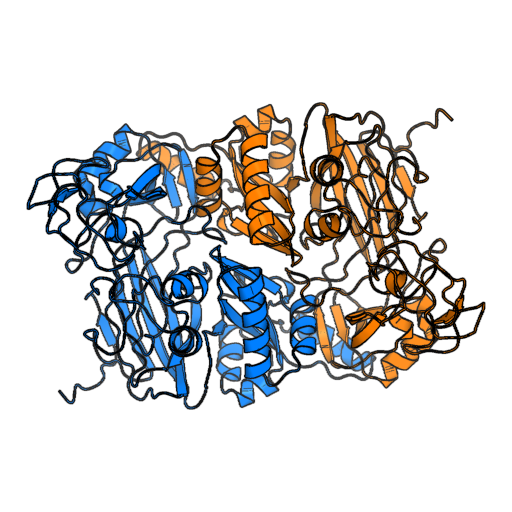OM 3236 C C . MET B 1 1 ? 25.562 35 13.188 1 32.84 1 MET B C 1
ATOM 3238 O O . MET B 1 1 ? 25.062 34.031 12.609 1 32.84 1 MET B O 1
ATOM 3242 N N . SER B 1 2 ? 26.766 34.688 13.398 1 41.66 2 SER B N 1
ATOM 3243 C CA . SER B 1 2 ? 27.594 33.5 13.57 1 41.66 2 SER B CA 1
ATOM 3244 C C . SER B 1 2 ? 26.984 32.531 14.594 1 41.66 2 SER B C 1
ATOM 3246 O O . SER B 1 2 ? 27.312 32.594 15.781 1 41.66 2 SER B O 1
ATOM 3248 N N . SER B 1 3 ? 25.578 32.531 14.867 1 55.44 3 SER B N 1
ATOM 3249 C CA . SER B 1 3 ? 24.875 32.094 16.062 1 55.44 3 SER B CA 1
ATOM 3250 C C . SER B 1 3 ? 25.219 30.641 16.422 1 55.44 3 SER B C 1
ATOM 3252 O O . SER B 1 3 ? 25.234 29.766 15.539 1 55.44 3 SER B O 1
ATOM 3254 N N . ASN B 1 4 ? 25.906 30.453 17.516 1 82.25 4 ASN B N 1
ATOM 3255 C CA . ASN B 1 4 ? 26.344 29.219 18.141 1 82.25 4 ASN B CA 1
ATOM 3256 C C . ASN B 1 4 ? 25.25 28.156 18.125 1 82.25 4 ASN B C 1
ATOM 3258 O O . ASN B 1 4 ? 24.094 28.438 18.453 1 82.25 4 ASN B O 1
ATOM 3262 N N . ALA B 1 5 ? 25.578 27.047 17.531 1 92.62 5 ALA B N 1
ATOM 3263 C CA . ALA B 1 5 ? 24.672 25.906 17.531 1 92.62 5 ALA B CA 1
ATOM 3264 C C . ALA B 1 5 ? 24.312 25.484 18.953 1 92.62 5 ALA B C 1
ATOM 3266 O O . ALA B 1 5 ? 25.172 25.484 19.844 1 92.62 5 ALA B O 1
ATOM 3267 N N . GLU B 1 6 ? 23.078 25.375 19.234 1 97.19 6 GLU B N 1
ATOM 3268 C CA . GLU B 1 6 ? 22.594 24.938 20.547 1 97.19 6 GLU B CA 1
ATOM 3269 C C . GLU B 1 6 ? 22.469 23.422 20.594 1 97.19 6 GLU B C 1
ATOM 3271 O O . GLU B 1 6 ? 22.297 22.766 19.562 1 97.19 6 GLU B O 1
ATOM 3276 N N . ASP B 1 7 ? 22.547 22.891 21.844 1 98 7 ASP B N 1
ATOM 3277 C CA . ASP B 1 7 ? 22.359 21.453 22.016 1 98 7 ASP B CA 1
ATOM 3278 C C . ASP B 1 7 ? 20.891 21.078 21.828 1 98 7 ASP B C 1
ATOM 3280 O O . ASP B 1 7 ? 20.578 19.969 21.375 1 98 7 ASP B O 1
ATOM 3284 N N . VAL B 1 8 ? 20.047 21.953 22.344 1 98.5 8 VAL B N 1
ATOM 3285 C CA . VAL B 1 8 ? 18.609 21.781 22.172 1 98.5 8 VAL B CA 1
ATOM 3286 C C . VAL B 1 8 ? 18 23.062 21.625 1 98.5 8 VAL B C 1
ATOM 3288 O O . VAL B 1 8 ? 18.219 24.156 22.172 1 98.5 8 VAL B O 1
ATOM 3291 N N . VAL B 1 9 ? 17.297 23 20.516 1 98.44 9 VAL B N 1
ATOM 3292 C CA . VAL B 1 9 ? 16.547 24.125 19.938 1 98.44 9 VAL B CA 1
ATOM 3293 C C . VAL B 1 9 ? 15.055 23.922 20.156 1 98.44 9 VAL B C 1
ATOM 3295 O O . VAL B 1 9 ? 14.508 22.875 19.812 1 98.44 9 VAL B O 1
ATOM 3298 N N . TYR B 1 10 ? 14.406 24.828 20.812 1 98.12 10 TYR B N 1
ATOM 3299 C CA . TYR B 1 10 ? 12.953 24.875 20.922 1 98.12 10 TYR B CA 1
ATOM 3300 C C . TYR B 1 10 ? 12.344 25.734 19.828 1 98.12 10 TYR B C 1
ATOM 3302 O O . TYR B 1 10 ? 12.523 26.969 19.812 1 98.12 10 TYR B O 1
ATOM 3310 N N . CYS B 1 11 ? 11.68 25.141 18.906 1 97.56 11 CYS B N 1
ATOM 3311 C CA . CYS B 1 11 ? 11.117 25.844 17.75 1 97.56 11 CYS B CA 1
ATOM 3312 C C . CYS B 1 11 ? 9.602 25.891 17.828 1 97.56 11 CYS B C 1
ATOM 3314 O O . CYS B 1 11 ? 8.93 24.906 17.516 1 97.56 11 CYS B O 1
ATOM 3316 N N . ASP B 1 12 ? 9.008 27.016 18.125 1 95.38 12 ASP B N 1
ATOM 3317 C CA . ASP B 1 12 ? 7.559 27.203 18.156 1 95.38 12 ASP B CA 1
ATOM 3318 C C . ASP B 1 12 ? 7.121 28.25 17.141 1 95.38 12 ASP B C 1
ATOM 3320 O O . ASP B 1 12 ? 6 28.75 17.203 1 95.38 12 ASP B O 1
ATOM 3324 N N . THR B 1 13 ? 8.062 28.609 16.297 1 96.12 13 THR B N 1
ATOM 3325 C CA . THR B 1 13 ? 7.746 29.516 15.195 1 96.12 13 THR B CA 1
ATOM 3326 C C . THR B 1 13 ? 7.281 28.734 13.969 1 96.12 13 THR B C 1
ATOM 3328 O O . THR B 1 13 ? 7.883 27.719 13.609 1 96.12 13 THR B O 1
ATOM 3331 N N . LEU B 1 14 ? 6.207 29.203 13.344 1 96.94 14 LEU B N 1
ATOM 3332 C CA . LEU B 1 14 ? 5.629 28.516 12.195 1 96.94 14 LEU B CA 1
ATOM 3333 C C . LEU B 1 14 ? 5.816 29.328 10.922 1 96.94 14 LEU B C 1
ATOM 3335 O O . LEU B 1 14 ? 5.887 30.562 10.977 1 96.94 14 LEU B O 1
ATOM 3339 N N . THR B 1 15 ? 5.938 28.672 9.828 1 95.94 15 THR B N 1
ATOM 3340 C CA . THR B 1 15 ? 5.992 29.344 8.531 1 95.94 15 THR B CA 1
ATOM 3341 C C . THR B 1 15 ? 4.594 29.734 8.062 1 95.94 15 THR B C 1
ATOM 3343 O O . THR B 1 15 ? 3.598 29.359 8.68 1 95.94 15 THR B O 1
ATOM 3346 N N . ASP B 1 16 ? 4.535 30.562 7.035 1 92.81 16 ASP B N 1
ATOM 3347 C CA . ASP B 1 16 ? 3.258 30.969 6.457 1 92.81 16 ASP B CA 1
ATOM 3348 C C . ASP B 1 16 ? 2.877 30.094 5.273 1 92.81 16 ASP B C 1
ATOM 3350 O O . ASP B 1 16 ? 2.27 30.562 4.312 1 92.81 16 ASP B O 1
ATOM 3354 N N . GLY B 1 17 ? 3.473 28.844 5.258 1 95.25 17 GLY B N 1
ATOM 3355 C CA . GLY B 1 17 ? 3.123 27.859 4.234 1 95.25 17 GLY B CA 1
ATOM 3356 C C . GLY B 1 17 ? 4.199 27.703 3.176 1 95.25 17 GLY B C 1
ATOM 3357 O O . GLY B 1 17 ? 4.059 26.875 2.266 1 95.25 17 GLY B O 1
ATOM 3358 N N . ILE B 1 18 ? 5.258 28.453 3.293 1 96.88 18 ILE B N 1
ATOM 3359 C CA . ILE B 1 18 ? 6.344 28.391 2.324 1 96.88 18 ILE B CA 1
ATOM 3360 C C . ILE B 1 18 ? 7.621 27.922 3.016 1 96.88 18 ILE B C 1
ATOM 3362 O O . ILE B 1 18 ? 7.93 28.344 4.129 1 96.88 18 ILE B O 1
ATOM 3366 N N . ILE B 1 19 ? 8.328 27.016 2.369 1 97.88 19 ILE B N 1
ATOM 3367 C CA . ILE B 1 19 ? 9.641 26.578 2.828 1 97.88 19 ILE B CA 1
ATOM 3368 C C . ILE B 1 19 ? 10.664 26.75 1.7 1 97.88 19 ILE B C 1
ATOM 3370 O O . ILE B 1 19 ? 10.289 26.875 0.532 1 97.88 19 ILE B O 1
ATOM 3374 N N . GLY B 1 20 ? 11.93 26.781 2.086 1 97.75 20 GLY B N 1
ATOM 3375 C CA . GLY B 1 20 ? 13 26.969 1.126 1 97.75 20 GLY B CA 1
ATOM 3376 C C . GLY B 1 20 ? 14.156 27.781 1.676 1 97.75 20 GLY B C 1
ATOM 3377 O O . GLY B 1 20 ? 14.195 28.078 2.871 1 97.75 20 GLY B O 1
ATOM 3378 N N . PRO B 1 21 ? 15.086 28.172 0.777 1 97.19 21 PRO B N 1
ATOM 3379 C CA . PRO B 1 21 ? 16.344 28.781 1.219 1 97.19 21 PRO B CA 1
ATOM 3380 C C . PRO B 1 21 ? 16.141 30.172 1.823 1 97.19 21 PRO B C 1
ATOM 3382 O O . PRO B 1 21 ? 16.938 30.609 2.645 1 97.19 21 PRO B O 1
ATOM 3385 N N . ASP B 1 22 ? 15.047 30.844 1.484 1 95.75 22 ASP B N 1
ATOM 3386 C CA . ASP B 1 22 ? 14.898 32.25 1.893 1 95.75 22 ASP B CA 1
ATOM 3387 C C . ASP B 1 22 ? 13.953 32.375 3.084 1 95.75 22 ASP B C 1
ATOM 3389 O O . ASP B 1 22 ? 13.664 33.469 3.545 1 95.75 22 ASP B O 1
ATOM 3393 N N . VAL B 1 23 ? 13.484 31.266 3.533 1 95.88 23 VAL B N 1
ATOM 3394 C CA . VAL B 1 23 ? 12.547 31.297 4.648 1 95.88 23 VAL B CA 1
ATOM 3395 C C . VAL B 1 23 ? 13.305 31.469 5.961 1 95.88 23 VAL B C 1
ATOM 3397 O O . VAL B 1 23 ? 14.398 30.922 6.133 1 95.88 23 VAL B O 1
ATOM 3400 N N . ARG B 1 24 ? 12.742 32.25 6.836 1 93.5 24 ARG B N 1
ATOM 3401 C CA . ARG B 1 24 ? 13.336 32.5 8.141 1 93.5 24 ARG B CA 1
ATOM 3402 C C . ARG B 1 24 ? 13.609 31.203 8.883 1 93.5 24 ARG B C 1
ATOM 3404 O O . ARG B 1 24 ? 12.766 30.312 8.906 1 93.5 24 ARG B O 1
ATOM 3411 N N . ARG B 1 25 ? 14.703 31.156 9.539 1 95.12 25 ARG B N 1
ATOM 3412 C CA . ARG B 1 25 ? 15.102 29.953 10.258 1 95.12 25 ARG B CA 1
ATOM 3413 C C . ARG B 1 25 ? 14.594 29.969 11.695 1 95.12 25 ARG B C 1
ATOM 3415 O O . ARG B 1 25 ? 14.445 31.047 12.289 1 95.12 25 ARG B O 1
ATOM 3422 N N . GLY B 1 26 ? 14.32 28.75 12.172 1 96.44 26 GLY B N 1
ATOM 3423 C CA . GLY B 1 26 ? 13.852 28.594 13.531 1 96.44 26 GLY B CA 1
ATOM 3424 C C . GLY B 1 26 ? 14.977 28.469 14.547 1 96.44 26 GLY B C 1
ATOM 3425 O O . GLY B 1 26 ? 14.734 28.453 15.75 1 96.44 26 GLY B O 1
ATOM 3426 N N . GLY B 1 27 ? 16.234 28.391 14.062 1 97.31 27 GLY B N 1
ATOM 3427 C CA . GLY B 1 27 ? 17.406 28.219 14.914 1 97.31 27 GLY B CA 1
ATOM 3428 C C . GLY B 1 27 ? 18.484 27.359 14.273 1 97.31 27 GLY B C 1
ATOM 3429 O O . GLY B 1 27 ? 18.422 27.078 13.078 1 97.31 27 GLY B O 1
ATOM 3430 N N . ARG B 1 28 ? 19.516 27.125 15.109 1 98.06 28 ARG B N 1
ATOM 3431 C CA . ARG B 1 28 ? 20.641 26.281 14.703 1 98.06 28 ARG B CA 1
ATOM 3432 C C . ARG B 1 28 ? 21 25.281 15.789 1 98.06 28 ARG B C 1
ATOM 3434 O O . ARG B 1 28 ? 21.281 25.672 16.922 1 98.06 28 ARG B O 1
ATOM 3441 N N . VAL B 1 29 ? 20.891 24.031 15.461 1 98.81 29 VAL B N 1
ATOM 3442 C CA . VAL B 1 29 ? 21.141 22.953 16.422 1 98.81 29 VAL B CA 1
ATOM 3443 C C . VAL B 1 29 ? 22.484 22.312 16.141 1 98.81 29 VAL B C 1
ATOM 3445 O O . VAL B 1 29 ? 22.891 22.203 14.977 1 98.81 29 VAL B O 1
ATOM 3448 N N . ALA B 1 30 ? 23.172 21.859 17.188 1 98.62 30 ALA B N 1
ATOM 3449 C CA . ALA B 1 30 ? 24.453 21.156 17.047 1 98.62 30 ALA B CA 1
ATOM 3450 C C . ALA B 1 30 ? 24.266 19.781 16.422 1 98.62 30 ALA B C 1
ATOM 3452 O O . ALA B 1 30 ? 23.203 19.172 16.562 1 98.62 30 ALA B O 1
ATOM 3453 N N . ASP B 1 31 ? 25.312 19.344 15.703 1 98.38 31 ASP B N 1
ATOM 3454 C CA . ASP B 1 31 ? 25.328 17.938 15.297 1 98.38 31 ASP B CA 1
ATOM 3455 C C . ASP B 1 31 ? 25.219 17.016 16.5 1 98.38 31 ASP B C 1
ATOM 3457 O O . ASP B 1 31 ? 26.047 17.078 17.422 1 98.38 31 ASP B O 1
ATOM 3461 N N . GLY B 1 32 ? 24.25 16.219 16.469 1 98.31 32 GLY B N 1
ATOM 3462 C CA . GLY B 1 32 ? 24 15.35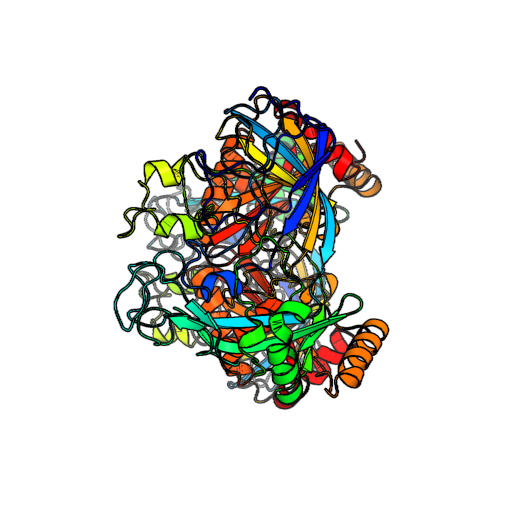9 17.625 1 98.31 32 GLY B CA 1
ATOM 3463 C C . GLY B 1 32 ? 23.016 15.953 18.609 1 98.31 32 GLY B C 1
ATOM 3464 O O . GLY B 1 32 ? 22.688 15.328 19.609 1 98.31 32 GLY B O 1
ATOM 3465 N N . GLY B 1 33 ? 22.438 17.125 18.266 1 98.69 33 GLY B N 1
ATOM 3466 C CA . GLY B 1 33 ? 21.531 17.812 19.156 1 98.69 33 GLY B CA 1
ATOM 3467 C C . GLY B 1 33 ? 20.094 17.406 18.969 1 98.69 33 GLY B C 1
ATOM 3468 O O . GLY B 1 33 ? 19.797 16.375 18.328 1 98.69 33 GLY B O 1
ATOM 3469 N N . ARG B 1 34 ? 19.188 18.172 19.672 1 98.81 34 ARG B N 1
ATOM 3470 C CA . ARG B 1 34 ? 17.75 17.891 19.656 1 98.81 34 ARG B CA 1
ATOM 3471 C C . ARG B 1 34 ? 16.953 19.125 19.234 1 98.81 34 ARG B C 1
ATOM 3473 O O . ARG B 1 34 ? 17.391 20.266 19.453 1 98.81 34 ARG B O 1
ATOM 3480 N N . ILE B 1 35 ? 15.898 18.906 18.609 1 98.94 35 ILE B N 1
ATOM 3481 C CA . ILE B 1 35 ? 14.938 19.953 18.266 1 98.94 35 ILE B CA 1
ATOM 3482 C C . ILE B 1 35 ? 13.57 19.594 18.844 1 98.94 35 ILE B C 1
ATOM 3484 O O . ILE B 1 35 ? 13.102 18.453 18.703 1 98.94 35 ILE B O 1
ATOM 3488 N N . VAL B 1 36 ? 12.938 20.469 19.562 1 98.88 36 VAL B N 1
ATOM 3489 C CA . VAL B 1 36 ? 11.555 20.344 20.016 1 98.88 36 VAL B CA 1
ATOM 3490 C C . VAL B 1 36 ? 10.664 21.266 19.172 1 98.88 36 VAL B C 1
ATOM 3492 O O . VAL B 1 36 ? 10.805 22.484 19.219 1 98.88 36 VAL B O 1
ATOM 3495 N N . PHE B 1 37 ? 9.797 20.688 18.391 1 98.62 37 PHE B N 1
ATOM 3496 C CA . PHE B 1 37 ? 8.867 21.438 17.547 1 98.62 37 PHE B CA 1
ATOM 3497 C C . PHE B 1 37 ? 7.5 21.531 18.203 1 98.62 37 PHE B C 1
ATOM 3499 O O . PHE B 1 37 ? 6.984 20.547 18.734 1 98.62 37 PHE B O 1
ATOM 3506 N N . VAL B 1 38 ? 6.902 22.656 18.234 1 98.25 38 VAL B N 1
ATOM 3507 C CA . VAL B 1 38 ? 5.484 22.828 18.531 1 98.25 38 VAL B CA 1
ATOM 3508 C C . VAL B 1 38 ? 4.746 23.266 17.281 1 98.25 38 VAL B C 1
ATOM 3510 O O . VAL B 1 38 ? 4.977 24.375 16.781 1 98.25 38 VAL B O 1
ATOM 3513 N N . THR B 1 39 ? 3.908 22.438 16.797 1 97.69 39 THR B N 1
ATOM 3514 C CA . THR B 1 39 ? 3.318 22.703 15.492 1 97.69 39 THR B CA 1
ATOM 3515 C C . THR B 1 39 ? 1.795 22.734 15.586 1 97.69 39 THR B C 1
ATOM 3517 O O . THR B 1 39 ? 1.208 22.188 16.516 1 97.69 39 THR B O 1
ATOM 3520 N N . SER B 1 40 ? 1.185 23.438 14.672 1 97.62 40 SER B N 1
ATOM 3521 C CA . SER B 1 40 ? -0.264 23.531 14.531 1 97.62 40 SER B CA 1
ATOM 3522 C C . SER B 1 40 ? -0.805 22.453 13.602 1 97.62 40 SER B C 1
ATOM 3524 O O . SER B 1 40 ? -0.039 21.797 12.891 1 97.62 40 SER B O 1
ATOM 3526 N N . PRO B 1 41 ? -2.205 22.219 13.688 1 97.38 41 PRO B N 1
ATOM 3527 C CA . PRO B 1 41 ? -2.787 21.281 12.719 1 97.38 41 PRO B CA 1
ATOM 3528 C C . PRO B 1 41 ? -2.512 21.688 11.273 1 97.38 41 PRO B C 1
ATOM 3530 O O . PRO B 1 41 ? -2.543 22.875 10.938 1 97.38 41 PRO B O 1
ATOM 3533 N N . GLY B 1 42 ? -2.234 20.703 10.445 1 94.69 42 GLY B N 1
ATOM 3534 C CA . GLY B 1 42 ? -2.059 20.953 9.023 1 94.69 42 GLY B CA 1
ATOM 3535 C C . GLY B 1 42 ? -3.354 20.875 8.234 1 94.69 42 GLY B C 1
ATOM 3536 O O . GLY B 1 42 ? -4.434 20.766 8.82 1 94.69 42 GLY B O 1
ATOM 3537 N N . CYS B 1 43 ? -3.271 21.109 6.918 1 94.19 43 CYS B N 1
ATOM 3538 C CA . CYS B 1 43 ? -4.305 20.953 5.902 1 94.19 43 CYS B CA 1
ATOM 3539 C C . CYS B 1 43 ? -5.453 21.938 6.133 1 94.19 43 CYS B C 1
ATOM 3541 O O . CYS B 1 43 ? -5.332 23.125 5.836 1 94.19 43 CYS B O 1
ATOM 3543 N N . TRP B 1 44 ? -6.527 21.578 6.82 1 95.62 44 TRP B N 1
ATOM 3544 C CA . TRP B 1 44 ? -7.797 22.297 6.828 1 95.62 44 TRP B CA 1
ATOM 3545 C C . TRP B 1 44 ? -7.625 23.703 7.391 1 95.62 44 TRP B C 1
ATOM 3547 O O . TRP B 1 44 ? -8.117 24.672 6.809 1 95.62 44 TRP B O 1
ATOM 3557 N N . GLY B 1 45 ? -6.965 23.906 8.516 1 96.44 45 GLY B N 1
ATOM 3558 C CA . GLY B 1 45 ? -6.75 25.219 9.078 1 96.44 45 GLY B CA 1
ATOM 3559 C C . GLY B 1 45 ? -6.137 26.203 8.094 1 96.44 45 GLY B C 1
ATOM 3560 O O . GLY B 1 45 ? -6.762 27.203 7.73 1 96.44 45 GLY B O 1
ATOM 3561 N N . PRO B 1 46 ? -4.918 25.859 7.652 1 96.31 46 PRO B N 1
ATOM 3562 C CA . PRO B 1 46 ? -4.285 26.703 6.645 1 96.31 46 PRO B CA 1
ATOM 3563 C C . PRO B 1 46 ? -5.113 26.828 5.367 1 96.31 46 PRO B C 1
ATOM 3565 O O . PRO B 1 46 ? -5.133 27.891 4.738 1 96.31 46 PRO B O 1
ATOM 3568 N N . MET B 1 47 ? -5.832 25.812 4.969 1 95.69 47 MET B N 1
ATOM 3569 C CA . MET B 1 47 ? -6.625 25.781 3.744 1 95.69 47 MET B CA 1
ATOM 3570 C C . MET B 1 47 ? -7.754 26.812 3.809 1 95.69 47 MET B C 1
ATOM 3572 O O . MET B 1 47 ? -8.078 27.438 2.805 1 95.69 47 MET B O 1
ATOM 3576 N N . ILE B 1 48 ? -8.367 27.047 5.016 1 96.19 48 ILE B N 1
ATOM 3577 C CA . ILE B 1 48 ? -9.555 27.906 5.078 1 96.19 48 ILE B CA 1
ATOM 3578 C C . ILE B 1 48 ? -9.156 29.312 5.52 1 96.19 48 ILE B C 1
ATOM 3580 O O . ILE B 1 48 ? -10 30.203 5.602 1 96.19 48 ILE B O 1
ATOM 3584 N N . THR B 1 49 ? -7.898 29.5 5.879 1 96.62 49 THR B N 1
ATOM 3585 C CA . THR B 1 49 ? -7.379 30.812 6.25 1 96.62 49 THR B CA 1
ATOM 3586 C C . THR B 1 49 ? -6.82 31.547 5.031 1 96.62 49 THR B C 1
ATOM 3588 O O . THR B 1 49 ? -5.734 31.219 4.547 1 96.62 49 THR B O 1
ATOM 3591 N N . PRO B 1 50 ? -7.422 32.531 4.574 1 94 50 PRO B N 1
ATOM 3592 C CA . PRO B 1 50 ? -7.16 33.062 3.236 1 94 50 PRO B CA 1
ATOM 3593 C C . PRO B 1 50 ? -5.758 33.656 3.102 1 94 50 PRO B C 1
ATOM 3595 O O . PRO B 1 50 ? -5.195 33.688 2.006 1 94 50 PRO B O 1
ATOM 3598 N N . ASN B 1 51 ? -5.141 34.156 4.098 1 93.75 51 ASN B N 1
ATOM 3599 C CA . ASN B 1 51 ? -3.891 34.875 3.922 1 93.75 51 ASN B CA 1
ATOM 3600 C C . ASN B 1 51 ? -2.68 34 4.188 1 93.75 51 ASN B C 1
ATOM 3602 O O . ASN B 1 51 ? -1.542 34.469 4.18 1 93.75 51 ASN B O 1
ATOM 3606 N N . ILE B 1 52 ? -2.863 32.719 4.504 1 94.75 52 ILE B N 1
ATOM 3607 C CA . ILE B 1 52 ? -1.773 31.734 4.555 1 94.75 52 ILE B CA 1
ATOM 3608 C C . ILE B 1 52 ? -1.44 31.266 3.143 1 94.75 52 ILE B C 1
ATOM 3610 O O . ILE B 1 52 ? -2.338 30.938 2.361 1 94.75 52 ILE B O 1
ATOM 3614 N N . ARG B 1 53 ? -0.237 31.234 2.754 1 93.38 53 ARG B N 1
ATOM 3615 C CA . ARG B 1 53 ? 0.204 31.062 1.374 1 93.38 53 ARG B CA 1
ATOM 3616 C C . ARG B 1 53 ? 0.283 29.578 1.005 1 93.38 53 ARG B C 1
ATOM 3618 O O . ARG B 1 53 ? 0.33 29.234 -0.177 1 93.38 53 ARG B O 1
ATOM 3625 N N . GLY B 1 54 ? 0.236 28.688 1.876 1 90.38 54 GLY B N 1
ATOM 3626 C CA . GLY B 1 54 ? 0.327 27.266 1.607 1 90.38 54 GLY B CA 1
ATOM 3627 C C . GLY B 1 54 ? -0.74 26.453 2.318 1 90.38 54 GLY B C 1
ATOM 3628 O O . GLY B 1 54 ? -1.617 27.016 2.977 1 90.38 54 GLY B O 1
ATOM 3629 N N . GLY B 1 55 ? -0.664 25.109 2.1 1 91.19 55 GLY B N 1
ATOM 3630 C CA . GLY B 1 55 ? -1.662 24.203 2.643 1 91.19 55 GLY B CA 1
ATOM 3631 C C . GLY B 1 55 ? -1.371 23.781 4.07 1 91.19 55 GLY B C 1
ATOM 3632 O O . GLY B 1 55 ? -2.215 23.172 4.727 1 91.19 55 GLY B O 1
ATOM 3633 N N . HIS B 1 56 ? -0.188 24.109 4.594 1 95.19 56 HIS B N 1
ATOM 3634 C CA . HIS B 1 56 ? 0.197 23.766 5.957 1 95.19 56 HIS B CA 1
ATOM 3635 C C . HIS B 1 56 ? 0.935 24.922 6.629 1 95.19 56 HIS B C 1
ATOM 3637 O O . HIS B 1 56 ? 1.469 25.797 5.953 1 95.19 56 HIS B O 1
ATOM 3643 N N . GLU B 1 57 ? 0.884 24.969 7.949 1 94.06 57 GLU B N 1
ATOM 3644 C CA . GLU B 1 57 ? 1.779 25.734 8.812 1 94.06 57 GLU B CA 1
ATOM 3645 C C . GLU B 1 57 ? 2.785 24.828 9.508 1 94.06 57 GLU B C 1
ATOM 3647 O O . GLU B 1 57 ? 2.484 24.25 10.555 1 94.06 57 GLU B O 1
ATOM 3652 N N . VAL B 1 58 ? 3.906 24.75 8.906 1 97.25 58 VAL B N 1
ATOM 3653 C CA . VAL B 1 58 ? 4.918 23.875 9.508 1 97.25 58 VAL B CA 1
ATOM 3654 C C . VAL B 1 58 ? 5.891 24.719 10.328 1 97.25 58 VAL B C 1
ATOM 3656 O O . VAL B 1 58 ? 5.898 25.953 10.234 1 97.25 58 VAL B O 1
ATOM 3659 N N . ALA B 1 59 ? 6.668 24.062 11.141 1 97.94 59 ALA B N 1
ATOM 3660 C CA . ALA B 1 59 ? 7.684 24.75 11.938 1 97.94 59 ALA B CA 1
ATOM 3661 C C . ALA B 1 59 ? 8.758 25.359 11.039 1 97.94 59 ALA B C 1
ATOM 3663 O O . ALA B 1 59 ? 9.094 24.797 9.992 1 97.94 59 ALA B O 1
ATOM 3664 N N . ALA B 1 60 ? 9.289 26.484 11.516 1 97.88 60 ALA B N 1
ATOM 3665 C CA . ALA B 1 60 ? 10.414 27.094 10.82 1 97.88 60 ALA B CA 1
ATOM 3666 C C . ALA B 1 60 ? 11.609 26.141 10.773 1 97.88 60 ALA B C 1
ATOM 3668 O O . ALA B 1 60 ? 11.891 25.438 11.742 1 97.88 60 ALA B O 1
ATOM 3669 N N . PRO B 1 61 ? 12.258 26.109 9.602 1 98.5 61 PRO B N 1
ATOM 3670 C CA . PRO B 1 61 ? 13.367 25.156 9.461 1 98.5 61 PRO B CA 1
ATOM 3671 C C . PRO B 1 61 ? 14.508 25.453 10.43 1 98.5 61 PRO B C 1
ATOM 3673 O O . PRO B 1 61 ? 14.867 26.609 10.648 1 98.5 61 PRO B O 1
ATOM 3676 N N . VAL B 1 62 ? 15.047 24.453 11.016 1 98.81 62 VAL B N 1
ATOM 3677 C CA . VAL B 1 62 ? 16.172 24.547 11.938 1 98.81 62 VAL B CA 1
ATOM 3678 C C . VAL B 1 62 ? 17.453 24.047 11.258 1 98.81 62 VAL B C 1
ATOM 3680 O O . VAL B 1 62 ? 17.5 22.906 10.789 1 98.81 62 VAL B O 1
ATOM 3683 N N . GLU B 1 63 ? 18.5 24.844 11.234 1 98.5 63 GLU B N 1
ATOM 3684 C CA . GLU B 1 63 ? 19.766 24.453 10.633 1 98.5 63 GLU B CA 1
ATOM 3685 C C . GLU B 1 63 ? 20.531 23.484 11.523 1 98.5 63 GLU B C 1
ATOM 3687 O O . GLU B 1 63 ? 20.531 23.625 12.75 1 98.5 63 GLU B O 1
ATOM 3692 N N . VAL B 1 64 ? 21.109 22.531 10.922 1 98.81 64 VAL B N 1
ATOM 3693 C CA . VAL B 1 64 ? 21.969 21.609 11.648 1 98.81 64 VAL B CA 1
ATOM 3694 C C . VAL B 1 64 ? 23.438 21.953 11.383 1 98.81 64 VAL B C 1
ATOM 3696 O O . VAL B 1 64 ? 23.875 21.984 10.227 1 98.81 64 VAL B O 1
ATOM 3699 N N . GLU B 1 65 ? 24.172 22.141 12.414 1 98.5 65 GLU B N 1
ATOM 3700 C CA . GLU B 1 65 ? 25.578 22.516 12.297 1 98.5 65 GLU B CA 1
ATOM 3701 C C . GLU B 1 65 ? 26.359 21.469 11.523 1 98.5 65 GLU B C 1
ATOM 3703 O O . GLU B 1 65 ? 26.281 20.266 11.828 1 98.5 65 GLU B O 1
ATOM 3708 N N . GLY B 1 66 ? 27.016 21.953 10.469 1 98.12 66 GLY B N 1
ATOM 3709 C CA . GLY B 1 66 ? 27.938 21.062 9.758 1 98.12 66 GLY B CA 1
ATOM 3710 C C . GLY B 1 66 ? 27.312 20.422 8.539 1 98.12 66 GLY B C 1
ATOM 3711 O O . GLY B 1 66 ? 28.016 19.859 7.699 1 98.12 66 GLY B O 1
ATOM 3712 N N . ALA B 1 67 ? 26.047 20.469 8.391 1 98.69 67 ALA B N 1
ATOM 3713 C CA . ALA B 1 67 ? 25.391 19.875 7.223 1 98.69 67 ALA B CA 1
ATOM 3714 C C . ALA B 1 67 ? 25.656 20.688 5.965 1 98.69 67 ALA B C 1
ATOM 3716 O O . ALA B 1 67 ? 25.5 21.922 5.969 1 98.69 67 ALA B O 1
ATOM 3717 N N . GLU B 1 68 ? 26.109 20.062 4.934 1 98.5 68 GLU B N 1
ATOM 3718 C CA . GLU B 1 68 ? 26.406 20.688 3.646 1 98.5 68 GLU B CA 1
ATOM 3719 C C . GLU B 1 68 ? 25.734 19.938 2.502 1 98.5 68 GLU B C 1
ATOM 3721 O O . GLU B 1 68 ? 25.422 18.75 2.629 1 98.5 68 GLU B O 1
ATOM 3726 N N . VAL B 1 69 ? 25.516 20.656 1.441 1 98.31 69 VAL B N 1
ATOM 3727 C CA . VAL B 1 69 ? 24.938 20.031 0.253 1 98.31 69 VAL B CA 1
ATOM 3728 C C . VAL B 1 69 ? 25.734 18.781 -0.103 1 98.31 69 VAL B C 1
ATOM 3730 O O . VAL B 1 69 ? 26.969 18.812 -0.172 1 98.31 69 VAL B O 1
ATOM 3733 N N . GLY B 1 70 ? 25 17.656 -0.325 1 96.94 70 GLY B N 1
ATOM 3734 C CA . GLY B 1 70 ? 25.656 16.391 -0.6 1 96.94 70 GLY B CA 1
ATOM 3735 C C . GLY B 1 70 ? 25.688 15.453 0.595 1 96.94 70 GLY B C 1
ATOM 3736 O O . GLY B 1 70 ? 25.953 14.258 0.451 1 96.94 70 GLY B O 1
ATOM 3737 N N . ASP B 1 71 ? 25.422 16.016 1.799 1 98.62 71 ASP B N 1
ATOM 3738 C CA . ASP B 1 71 ? 25.266 15.219 3.01 1 98.62 71 ASP B CA 1
ATOM 3739 C C . ASP B 1 71 ? 23.828 14.734 3.158 1 98.62 71 ASP B C 1
ATOM 3741 O O . ASP B 1 71 ? 22.969 15.031 2.314 1 98.62 71 ASP B O 1
ATOM 3745 N N . ALA B 1 72 ? 23.609 13.984 4.18 1 98.88 72 ALA B N 1
ATOM 3746 C CA . ALA B 1 72 ? 22.281 13.648 4.676 1 98.88 72 ALA B CA 1
ATOM 3747 C C . ALA B 1 72 ? 22.172 13.93 6.172 1 98.88 72 ALA B C 1
ATOM 3749 O O . ALA B 1 72 ? 23.172 14.102 6.855 1 98.88 72 ALA B O 1
ATOM 3750 N N . ILE B 1 73 ? 20.984 14.078 6.633 1 98.94 73 ILE B N 1
ATOM 3751 C CA . ILE B 1 73 ? 20.734 14.281 8.055 1 98.94 73 ILE B CA 1
ATOM 3752 C C . ILE B 1 73 ? 19.875 13.141 8.602 1 98.94 73 ILE B C 1
ATOM 3754 O O . ILE B 1 73 ? 18.812 12.844 8.055 1 98.94 73 ILE B O 1
ATOM 3758 N N . VAL B 1 74 ? 20.359 12.469 9.633 1 98.94 74 VAL B N 1
ATOM 3759 C CA . VAL B 1 74 ? 19.609 11.453 10.359 1 98.94 74 VAL B CA 1
ATOM 3760 C C . VAL B 1 74 ? 18.688 12.125 11.375 1 98.94 74 VAL B C 1
ATOM 3762 O O . VAL B 1 74 ? 19.141 12.906 12.219 1 98.94 74 VAL B O 1
ATOM 3765 N N . ILE B 1 75 ? 17.438 11.898 11.281 1 98.94 75 ILE B N 1
ATOM 3766 C CA . ILE B 1 75 ? 16.438 12.461 12.18 1 98.94 75 ILE B CA 1
ATOM 3767 C C . ILE B 1 75 ? 15.727 11.336 12.922 1 98.94 75 ILE B C 1
ATOM 3769 O O . ILE B 1 75 ? 15 10.547 12.32 1 98.94 75 ILE B O 1
ATOM 3773 N N . ARG B 1 76 ? 15.906 11.25 14.227 1 98.81 76 ARG B N 1
ATOM 3774 C CA . ARG B 1 76 ? 15.242 10.266 15.07 1 98.81 76 ARG B CA 1
ATOM 3775 C C . ARG B 1 76 ? 14.055 10.883 15.805 1 98.81 76 ARG B C 1
ATOM 3777 O O . ARG B 1 76 ? 14.219 11.867 16.531 1 98.81 76 ARG B O 1
ATOM 3784 N N . VAL B 1 77 ? 12.867 10.344 15.609 1 98.94 77 VAL B N 1
ATOM 3785 C CA . VAL B 1 77 ? 11.695 10.852 16.312 1 98.94 77 VAL B CA 1
ATOM 3786 C C . VAL B 1 77 ? 11.633 10.234 17.719 1 98.94 77 VAL B C 1
ATOM 3788 O O . VAL B 1 77 ? 11.383 9.031 17.859 1 98.94 77 VAL B O 1
ATOM 3791 N N . GLU B 1 78 ? 11.781 11.047 18.719 1 98.88 78 GLU B N 1
ATOM 3792 C CA . GLU B 1 78 ? 11.836 10.57 20.094 1 98.88 78 GLU B CA 1
ATOM 3793 C C . GLU B 1 78 ? 10.445 10.539 20.734 1 98.88 78 GLU B C 1
ATOM 3795 O O . GLU B 1 78 ? 10.125 9.609 21.469 1 98.88 78 GLU B O 1
ATOM 3800 N N . SER B 1 79 ? 9.68 11.57 20.422 1 98.81 79 SER B N 1
ATOM 3801 C CA . SER B 1 79 ? 8.344 11.617 21.016 1 98.81 79 SER B CA 1
ATOM 3802 C C . SER B 1 79 ? 7.422 12.523 20.203 1 98.81 79 SER B C 1
ATOM 3804 O O . SER B 1 79 ? 7.883 13.453 19.531 1 98.81 79 SER B O 1
ATOM 3806 N N . ILE B 1 80 ? 6.215 12.266 20.203 1 98.88 80 ILE B N 1
ATOM 3807 C CA . ILE B 1 80 ? 5.125 13.078 19.688 1 98.88 80 ILE B CA 1
ATOM 3808 C C . ILE B 1 80 ? 4.004 13.164 20.719 1 98.88 80 ILE B C 1
ATOM 3810 O O . ILE B 1 80 ? 3.422 12.148 21.094 1 98.88 80 ILE B O 1
ATOM 3814 N N . ARG B 1 81 ? 3.732 14.305 21.156 1 98.5 81 ARG B N 1
ATOM 3815 C CA . ARG B 1 81 ? 2.658 14.539 22.109 1 98.5 81 ARG B CA 1
ATOM 3816 C C . ARG B 1 81 ? 1.536 15.359 21.484 1 98.5 81 ARG B C 1
ATOM 3818 O O . ARG B 1 81 ? 1.744 16.516 21.094 1 98.5 81 ARG B O 1
ATOM 3825 N N . VAL B 1 82 ? 0.379 14.75 21.406 1 98.69 82 VAL B N 1
ATOM 3826 C CA . VAL B 1 82 ? -0.794 15.438 20.859 1 98.69 82 VAL B CA 1
ATOM 3827 C C . VAL B 1 82 ? -1.293 16.469 21.875 1 98.69 82 VAL B C 1
ATOM 3829 O O . VAL B 1 82 ? -1.468 16.156 23.062 1 98.69 82 VAL B O 1
ATOM 3832 N N . LEU B 1 83 ? -1.526 17.672 21.391 1 98.62 83 LEU B N 1
ATOM 3833 C CA . LEU B 1 83 ? -1.974 18.75 22.266 1 98.62 83 LEU B CA 1
ATOM 3834 C C . LEU B 1 83 ? -3.451 19.047 22.047 1 98.62 83 LEU B C 1
ATOM 3836 O O . LEU B 1 83 ? -4.152 19.469 22.984 1 98.62 83 LEU B O 1
ATOM 3840 N N . SER B 1 84 ? -3.945 18.859 20.891 1 98.81 84 SER B N 1
ATOM 3841 C CA . SER B 1 84 ? -5.344 19.125 20.562 1 98.81 84 SER B CA 1
ATOM 3842 C C . SER B 1 84 ? -6.277 18.219 21.359 1 98.81 84 SER B C 1
ATOM 3844 O O . SER B 1 84 ? -5.977 17.047 21.578 1 98.81 84 SER B O 1
ATOM 3846 N N . LYS B 1 85 ? -7.398 18.766 21.734 1 98.44 85 LYS B N 1
ATOM 3847 C CA . LYS B 1 85 ? -8.438 18 22.406 1 98.44 85 LYS B CA 1
ATOM 3848 C C . LYS B 1 85 ? -9.469 17.469 21.406 1 98.44 85 LYS B C 1
ATOM 3850 O O . LYS B 1 85 ? -10.188 16.516 21.703 1 98.44 85 LYS B O 1
ATOM 3855 N N . ALA B 1 86 ? -9.555 18.141 20.312 1 98.75 86 ALA B N 1
ATOM 3856 C CA . ALA B 1 86 ? -10.461 17.766 19.234 1 98.75 86 ALA B CA 1
ATOM 3857 C C . ALA B 1 86 ? -9.828 18.047 17.875 1 98.75 86 ALA B C 1
ATOM 3859 O O . ALA B 1 86 ? -8.883 18.828 17.766 1 98.75 86 ALA B O 1
ATOM 3860 N N . ALA B 1 87 ? -10.297 17.422 16.875 1 98.69 87 ALA B N 1
ATOM 3861 C CA . ALA B 1 87 ? -9.922 17.625 15.477 1 98.69 87 ALA B CA 1
ATOM 3862 C C . ALA B 1 87 ? -11.125 17.453 14.555 1 98.69 87 ALA B C 1
ATOM 3864 O O . ALA B 1 87 ? -12.141 16.891 14.953 1 98.69 87 ALA B O 1
ATOM 3865 N N . SER B 1 88 ? -11.07 17.984 13.398 1 98.62 88 SER B N 1
ATOM 3866 C CA . SER B 1 88 ? -12.109 17.844 12.383 1 98.62 88 SER B CA 1
ATOM 3867 C C . SER B 1 88 ? -11.5 17.641 11 1 98.62 88 SER B C 1
ATOM 3869 O O . SER B 1 88 ? -10.406 18.125 10.711 1 98.62 88 SER B O 1
ATOM 3871 N N . SER B 1 89 ? -12.125 16.828 10.188 1 98.56 89 SER B N 1
ATOM 3872 C CA . SER B 1 89 ? -11.688 16.562 8.82 1 98.56 89 SER B CA 1
ATOM 3873 C C . SER B 1 89 ? -12.836 16.047 7.961 1 98.56 89 SER B C 1
ATOM 3875 O O . SER B 1 89 ? -13.93 15.805 8.461 1 98.56 89 SER B O 1
ATOM 3877 N N . GLY B 1 90 ? -12.57 15.945 6.719 1 98.12 90 GLY B N 1
ATOM 3878 C CA . GLY B 1 90 ? -13.555 15.508 5.742 1 98.12 90 GLY B CA 1
ATOM 3879 C C . GLY B 1 90 ? -13.086 15.664 4.309 1 98.12 90 GLY B C 1
ATOM 3880 O O . GLY B 1 90 ? -11.914 15.953 4.062 1 98.12 90 GLY B O 1
ATOM 3881 N N . VAL B 1 91 ? -13.992 15.422 3.42 1 98.19 91 VAL B N 1
ATOM 3882 C CA . VAL B 1 91 ? -13.719 15.523 1.991 1 98.19 91 VAL B CA 1
ATOM 3883 C C . VAL B 1 91 ? -13.961 16.969 1.524 1 98.19 91 VAL B C 1
ATOM 3885 O O . VAL B 1 91 ? -14.977 17.562 1.862 1 98.19 91 VAL B O 1
ATOM 3888 N N . ASP B 1 92 ? -13.039 17.531 0.77 1 97 92 ASP B N 1
ATOM 3889 C CA . ASP B 1 92 ? -13.117 18.938 0.368 1 97 92 ASP B CA 1
ATOM 3890 C C . ASP B 1 92 ? -13.727 19.078 -1.023 1 97 92 ASP B C 1
ATOM 3892 O O . ASP B 1 92 ? -13.789 18.109 -1.781 1 97 92 ASP B O 1
ATOM 3896 N N . GLU B 1 93 ? -14.203 20.203 -1.308 1 95.94 93 GLU B N 1
ATOM 3897 C CA . GLU B 1 93 ? -14.586 20.719 -2.621 1 95.94 93 GLU B CA 1
ATOM 3898 C C . GLU B 1 93 ? -14.109 22.156 -2.814 1 95.94 93 GLU B C 1
ATOM 3900 O O . GLU B 1 93 ? -14.445 23.031 -2.02 1 95.94 93 GLU B O 1
ATOM 3905 N N . PRO B 1 94 ? -13.289 22.422 -3.83 1 95 94 PRO B N 1
ATOM 3906 C CA . PRO B 1 94 ? -12.836 23.797 -4.047 1 95 94 PRO B CA 1
ATOM 3907 C C . PRO B 1 94 ? -13.977 24.75 -4.426 1 95 94 PRO B C 1
ATOM 3909 O O . PRO B 1 94 ? -14.914 24.344 -5.113 1 95 94 PRO B O 1
ATOM 3912 N N . VAL B 1 95 ? -13.867 25.953 -3.973 1 94.19 95 VAL B N 1
ATOM 3913 C CA . VAL B 1 95 ? -14.828 26.984 -4.332 1 94.19 95 VAL B CA 1
ATOM 3914 C C . VAL B 1 95 ? -14.375 27.703 -5.605 1 94.19 95 VAL B C 1
ATOM 3916 O O . VAL B 1 95 ? -13.312 28.328 -5.633 1 94.19 95 VAL B O 1
ATOM 3919 N N . GLU B 1 96 ? -15.195 27.594 -6.59 1 91.69 96 GLU B N 1
ATOM 3920 C CA . GLU B 1 96 ? -14.867 28.234 -7.863 1 91.69 96 GLU B CA 1
ATOM 3921 C C . GLU B 1 96 ? -14.656 29.734 -7.695 1 91.69 96 GLU B C 1
ATOM 3923 O O . GLU B 1 96 ? -15.43 30.406 -6.996 1 91.69 96 GLU B O 1
ATOM 3928 N N . GLY B 1 97 ? -13.602 30.281 -8.281 1 92.56 97 GLY B N 1
ATOM 3929 C CA . GLY B 1 97 ? -13.312 31.703 -8.234 1 92.56 97 GLY B CA 1
ATOM 3930 C C . GLY B 1 97 ? -12.5 32.125 -7.023 1 92.56 97 GLY B C 1
ATOM 3931 O O . GLY B 1 97 ? -12.047 33.25 -6.934 1 92.56 97 GLY B O 1
ATOM 3932 N N . ALA B 1 98 ? -12.25 31.172 -6.137 1 94.75 98 ALA B N 1
ATOM 3933 C CA . ALA B 1 98 ? -11.586 31.531 -4.883 1 94.75 98 ALA B CA 1
ATOM 3934 C C . ALA B 1 98 ? -10.094 31.234 -4.945 1 94.75 98 ALA B C 1
ATOM 3936 O O . ALA B 1 98 ? -9.406 31.25 -3.92 1 94.75 98 ALA B O 1
ATOM 3937 N N . PHE B 1 99 ? -9.562 30.953 -6.102 1 94.06 99 PHE B N 1
ATOM 3938 C CA . PHE B 1 99 ? -8.148 30.625 -6.258 1 94.06 99 PHE B CA 1
ATOM 3939 C C . PHE B 1 99 ? -7.707 30.812 -7.703 1 94.06 99 PHE B C 1
ATOM 3941 O O . PHE B 1 99 ? -8.539 30.938 -8.602 1 94.06 99 PHE B O 1
ATOM 3948 N N . THR B 1 100 ? -6.457 30.938 -7.879 1 93.12 100 THR B N 1
ATOM 3949 C CA . THR B 1 100 ? -5.844 30.953 -9.203 1 93.12 100 THR B CA 1
ATOM 3950 C C . THR B 1 100 ? -5.004 29.688 -9.414 1 93.12 100 THR B C 1
ATOM 3952 O O . THR B 1 100 ? -3.877 29.609 -8.922 1 93.12 100 THR B O 1
ATOM 3955 N N . GLY B 1 101 ? -5.523 28.719 -10.25 1 89.88 101 GLY B N 1
ATOM 3956 C CA . GLY B 1 101 ? -4.77 27.531 -10.617 1 89.88 101 GLY B CA 1
ATOM 3957 C C . GLY B 1 101 ? -4.758 26.469 -9.539 1 89.88 101 GLY B C 1
ATOM 3958 O O . GLY B 1 101 ? -4.992 25.297 -9.812 1 89.88 101 GLY B O 1
ATOM 3959 N N . ASP B 1 102 ? -4.422 26.797 -8.305 1 92.81 102 ASP B N 1
ATOM 3960 C CA . ASP B 1 102 ? -4.242 25.875 -7.184 1 92.81 102 ASP B CA 1
ATOM 3961 C C . ASP B 1 102 ? -4.883 26.422 -5.91 1 92.81 102 ASP B C 1
ATOM 3963 O O . ASP B 1 102 ? -4.363 27.375 -5.305 1 92.81 102 ASP B O 1
ATOM 3967 N N . PRO B 1 103 ? -5.957 25.812 -5.484 1 91.75 103 PRO B N 1
ATOM 3968 C CA . PRO B 1 103 ? -6.68 26.344 -4.328 1 91.75 103 PRO B CA 1
ATOM 3969 C C . PRO B 1 103 ? -5.895 26.188 -3.023 1 91.75 103 PRO B C 1
ATOM 3971 O O . PRO B 1 103 ? -6.219 26.844 -2.029 1 91.75 103 PRO B O 1
ATOM 3974 N N . PHE B 1 104 ? -4.875 25.375 -2.947 1 91.62 104 PHE B N 1
ATOM 3975 C CA . PHE B 1 104 ? -4.07 25.172 -1.747 1 91.62 104 PHE B CA 1
ATOM 3976 C C . PHE B 1 104 ? -3.047 26.281 -1.586 1 91.62 104 PHE B C 1
ATOM 3978 O O . PHE B 1 104 ? -2.506 26.484 -0.496 1 91.62 104 PHE B O 1
ATOM 3985 N N . VAL B 1 105 ? -2.775 26.984 -2.672 1 91.44 105 VAL B N 1
ATOM 3986 C CA . VAL B 1 105 ? -1.618 27.875 -2.705 1 91.44 105 VAL B CA 1
ATOM 3987 C C . VAL B 1 105 ? -2.062 29.297 -3.072 1 91.44 105 VAL B C 1
ATOM 3989 O O . VAL B 1 105 ? -1.796 30.25 -2.336 1 91.44 105 VAL B O 1
ATOM 3992 N N . ALA B 1 106 ? -2.779 29.453 -4.168 1 93.56 106 ALA B N 1
ATOM 3993 C CA . ALA B 1 106 ? -3.07 30.75 -4.762 1 93.56 106 ALA B CA 1
ATOM 3994 C C . ALA B 1 106 ? -4.508 31.172 -4.477 1 93.56 106 ALA B C 1
ATOM 3996 O O . ALA B 1 106 ? -5.324 31.281 -5.395 1 93.56 106 ALA B O 1
ATOM 3997 N N . LYS B 1 107 ? -4.742 31.609 -3.219 1 95.69 107 LYS B N 1
ATOM 3998 C CA . LYS B 1 107 ? -6.082 31.953 -2.748 1 95.69 107 LYS B CA 1
ATOM 3999 C C . LYS B 1 107 ? -6.449 33.375 -3.148 1 95.69 107 LYS B C 1
ATOM 4001 O O . LYS B 1 107 ? -5.582 34.25 -3.238 1 95.69 107 LYS B O 1
ATOM 4006 N N . ARG B 1 108 ? -7.727 33.531 -3.484 1 95.69 108 ARG B N 1
ATOM 4007 C CA . ARG B 1 108 ? -8.258 34.844 -3.816 1 95.69 108 ARG B CA 1
ATOM 4008 C C . ARG B 1 108 ? -9.703 35 -3.348 1 95.69 108 ARG B C 1
ATOM 4010 O O . ARG B 1 108 ? -10.438 34 -3.283 1 95.69 108 ARG B O 1
ATOM 4017 N N . CYS B 1 109 ? -10.047 36.25 -2.977 1 96.25 109 CYS B N 1
ATOM 4018 C CA . CYS B 1 109 ? -11.438 36.5 -2.615 1 96.25 109 CYS B CA 1
ATOM 4019 C C . CYS B 1 109 ? -12.344 36.375 -3.834 1 96.25 109 CYS B C 1
ATOM 4021 O O . CYS B 1 109 ? -12.125 37.062 -4.844 1 96.25 109 CYS B O 1
ATOM 4023 N N . PRO B 1 110 ? -13.305 35.5 -3.697 1 94 110 PRO B N 1
ATOM 4024 C CA . PRO B 1 110 ? -14.211 35.406 -4.844 1 94 110 PRO B CA 1
ATOM 4025 C C . PRO B 1 110 ? -15.078 36.625 -5.047 1 94 110 PRO B C 1
ATOM 4027 O O . PRO B 1 110 ? -15.648 36.812 -6.125 1 94 110 PRO B O 1
ATOM 4030 N N . GLY B 1 111 ? -15.258 37.438 -4.066 1 94.75 111 GLY B N 1
ATOM 4031 C CA . GLY B 1 111 ? -16.062 38.656 -4.148 1 94.75 111 GLY B CA 1
ATOM 4032 C C . GLY B 1 111 ? -15.328 39.812 -4.789 1 94.75 111 GLY B C 1
ATOM 4033 O O . GLY B 1 111 ? -15.789 40.375 -5.789 1 94.75 111 GLY B O 1
ATOM 4034 N N . CYS B 1 112 ? -14.148 40.156 -4.312 1 96.94 112 CYS B N 1
ATOM 4035 C CA . CYS B 1 112 ? -13.492 41.344 -4.777 1 96.94 112 CYS B CA 1
ATOM 4036 C C . CYS B 1 112 ? -12.195 41.031 -5.504 1 96.94 112 CYS B C 1
ATOM 4038 O O . CYS B 1 112 ? -11.547 41.906 -6.059 1 96.94 112 CYS B O 1
ATOM 4040 N N . GLY B 1 113 ? -11.711 39.781 -5.469 1 95.19 113 GLY B N 1
ATOM 4041 C CA . GLY B 1 113 ? -10.555 39.344 -6.246 1 95.19 113 GLY B CA 1
ATOM 4042 C C . GLY B 1 113 ? -9.242 39.562 -5.52 1 95.19 113 GLY B C 1
ATOM 4043 O O . GLY B 1 113 ? -8.18 39.188 -6.027 1 95.19 113 GLY B O 1
ATOM 4044 N N . GLU B 1 114 ? -9.352 40.125 -4.328 1 95.94 114 GLU B N 1
ATOM 4045 C CA . GLU B 1 114 ? -8.125 40.344 -3.57 1 95.94 114 GLU B CA 1
ATOM 4046 C C . GLU B 1 114 ? -7.359 39.062 -3.326 1 95.94 114 GLU B C 1
ATOM 4048 O O . GLU B 1 114 ? -7.938 38.062 -2.883 1 95.94 114 GLU B O 1
ATOM 4053 N N . GLU B 1 115 ? -6.066 39.062 -3.695 1 95.06 115 GLU B N 1
ATOM 4054 C CA . GLU B 1 115 ? -5.23 37.906 -3.424 1 95.06 115 GLU B CA 1
ATOM 4055 C C . GLU B 1 115 ? -4.848 37.844 -1.947 1 95.06 115 GLU B C 1
ATOM 4057 O O . GLU B 1 115 ? -4.449 38.844 -1.354 1 95.06 115 GLU B O 1
ATOM 4062 N N . TRP B 1 116 ? -5.02 36.656 -1.364 1 95.38 116 TRP B N 1
ATOM 4063 C CA . TRP B 1 116 ? -4.695 36.438 0.038 1 95.38 116 TRP B CA 1
ATOM 4064 C C . TRP B 1 116 ? -5.234 37.531 0.918 1 95.38 116 TRP B C 1
ATOM 4066 O O . TRP B 1 116 ? -4.473 38.188 1.633 1 95.38 116 TRP B O 1
ATOM 4076 N N . PRO B 1 117 ? -6.48 37.719 0.888 1 95.94 117 PRO B N 1
ATOM 4077 C CA . PRO B 1 117 ? -7.07 38.844 1.611 1 95.94 117 PRO B CA 1
ATOM 4078 C C . PRO B 1 117 ? -6.941 38.719 3.127 1 95.94 117 PRO B C 1
ATOM 4080 O O . PRO B 1 117 ? -6.914 37.594 3.648 1 95.94 117 PRO B O 1
ATOM 4083 N N . ASP B 1 118 ? -6.852 39.844 3.803 1 96.94 118 ASP B N 1
ATOM 4084 C CA . ASP B 1 118 ? -7.113 39.812 5.238 1 96.94 118 ASP B CA 1
ATOM 4085 C C . ASP B 1 118 ? -8.539 39.375 5.531 1 96.94 118 ASP B C 1
ATOM 4087 O O . ASP B 1 118 ? -9.398 39.406 4.652 1 96.94 118 ASP B O 1
ATOM 4091 N N . TYR B 1 119 ? -8.742 38.906 6.762 1 97.31 119 TYR B N 1
ATOM 4092 C CA . TYR B 1 119 ? -10.039 38.281 7.02 1 97.31 119 TYR B CA 1
ATOM 4093 C C . TYR B 1 119 ? -10.508 38.562 8.445 1 97.31 119 TYR B C 1
ATOM 4095 O O . TYR B 1 119 ? -9.711 38.969 9.289 1 97.31 119 TYR B O 1
ATOM 4103 N N . ASP B 1 120 ? -11.742 38.438 8.656 1 97.44 120 ASP B N 1
ATOM 4104 C CA . ASP B 1 120 ? -12.406 38.375 9.953 1 97.44 120 ASP B CA 1
ATOM 4105 C C . ASP B 1 120 ? -13.141 37.062 10.133 1 97.44 120 ASP B C 1
ATOM 4107 O O . ASP B 1 120 ? -13.523 36.406 9.148 1 97.44 120 ASP B O 1
ATOM 4111 N N . VAL B 1 121 ? -13.156 36.594 11.344 1 97.81 121 VAL B N 1
ATOM 4112 C CA . VAL B 1 121 ? -13.961 35.406 11.656 1 97.81 121 VAL B CA 1
ATOM 4113 C C . VAL B 1 121 ? -15.266 35.844 12.32 1 97.81 121 VAL B C 1
ATOM 4115 O O . VAL B 1 121 ? -15.25 36.5 13.375 1 97.81 121 VAL B O 1
ATOM 4118 N N . VAL B 1 122 ? -16.359 35.562 11.672 1 97.38 122 VAL B N 1
ATOM 4119 C CA . VAL B 1 122 ? -17.672 35.938 12.18 1 97.38 122 VAL B CA 1
ATOM 4120 C C . VAL B 1 122 ? -18.516 34.688 12.414 1 97.38 122 VAL B C 1
ATOM 4122 O O . VAL B 1 122 ? -18.922 34 11.461 1 97.38 122 VAL B O 1
ATOM 4125 N N . GLY B 1 123 ? -18.75 34.406 13.734 1 97 123 GLY B N 1
ATOM 4126 C CA . GLY B 1 123 ? -19.547 33.219 14.078 1 97 123 GLY B CA 1
ATOM 4127 C C . GLY B 1 123 ? -18.828 31.922 13.805 1 97 123 GLY B C 1
ATOM 4128 O O . GLY B 1 123 ? -17.609 31.828 13.992 1 97 123 GLY B O 1
ATOM 4129 N N . THR B 1 124 ? -19.656 30.875 13.602 1 97.94 124 THR B N 1
ATOM 4130 C CA . THR B 1 124 ? -19.188 29.547 13.273 1 97.94 124 THR B CA 1
ATOM 4131 C C . THR B 1 124 ? -19.781 29.062 11.953 1 97.94 124 THR B C 1
ATOM 4133 O O . THR B 1 124 ? -20.672 29.703 11.398 1 97.94 124 THR B O 1
ATOM 4136 N N . GLY B 1 125 ? -19.266 27.953 11.492 1 96.69 125 GLY B N 1
ATOM 4137 C CA . GLY B 1 125 ? -19.781 27.391 10.258 1 96.69 125 GLY B CA 1
ATOM 4138 C C . GLY B 1 125 ? -18.859 27.625 9.07 1 96.69 125 GLY B C 1
ATOM 4139 O O . GLY B 1 125 ? -17.812 28.266 9.203 1 96.69 125 GLY B O 1
ATOM 4140 N N . GLN B 1 126 ? -19.25 27.156 7.934 1 95 126 GLN B N 1
ATOM 4141 C CA . GLN B 1 126 ? -18.391 27.109 6.746 1 95 126 GLN B CA 1
ATOM 4142 C C . GLN B 1 126 ? -18.156 28.5 6.176 1 95 126 GLN B C 1
ATOM 4144 O O . GLN B 1 126 ? -17.203 28.719 5.434 1 95 126 GLN B O 1
ATOM 4149 N N . GLU B 1 127 ? -18.984 29.484 6.527 1 95.31 127 GLU B N 1
ATOM 4150 C CA . GLU B 1 127 ? -18.859 30.828 5.973 1 95.31 127 GLU B CA 1
ATOM 4151 C C . GLU B 1 127 ? -18.297 31.812 7.008 1 95.31 127 GLU B C 1
ATOM 4153 O O . GLU B 1 127 ? -18.328 33.031 6.801 1 95.31 127 GLU B O 1
ATOM 4158 N N . ALA B 1 128 ? -17.797 31.219 8.039 1 97.44 128 ALA B N 1
ATOM 4159 C CA . ALA B 1 128 ? -17.391 32.031 9.18 1 97.44 128 ALA B CA 1
ATOM 4160 C C . ALA B 1 128 ? -16.203 32.938 8.812 1 97.44 128 ALA B C 1
ATOM 4162 O O . ALA B 1 128 ? -16.062 34.031 9.359 1 97.44 128 ALA B O 1
ATOM 4163 N N . VAL B 1 129 ? -15.305 32.531 7.902 1 97.81 129 VAL B N 1
ATOM 4164 C CA . VAL B 1 129 ? -14.125 33.312 7.504 1 97.81 129 VAL B CA 1
ATOM 4165 C C . VAL B 1 129 ? -14.492 34.281 6.371 1 97.81 129 VAL B C 1
ATOM 4167 O O . VAL B 1 129 ? -14.852 33.844 5.273 1 97.81 129 VAL B O 1
ATOM 4170 N N . ARG B 1 130 ? -14.328 35.531 6.637 1 97.62 130 ARG B N 1
ATOM 4171 C CA . ARG B 1 130 ? -14.844 36.531 5.691 1 97.62 130 ARG B CA 1
ATOM 4172 C C . ARG B 1 130 ? -13.758 37.531 5.297 1 97.62 130 ARG B C 1
ATOM 4174 O O . ARG B 1 130 ? -12.938 37.906 6.129 1 97.62 130 ARG B O 1
ATOM 4181 N N . CYS B 1 131 ? -13.836 37.938 4.047 1 97.75 131 CYS B N 1
ATOM 4182 C CA . CYS B 1 131 ? -12.922 38.938 3.537 1 97.75 131 CYS B CA 1
ATOM 4183 C C . CYS B 1 131 ? -13.125 40.25 4.266 1 97.75 131 CYS B C 1
ATOM 4185 O O . CYS B 1 131 ? -14.234 40.781 4.316 1 97.75 131 CYS B O 1
ATOM 4187 N N . LYS B 1 132 ? -12.016 40.75 4.75 1 97.31 132 LYS B N 1
ATOM 4188 C CA . LYS B 1 132 ? -12.109 42.031 5.477 1 97.31 132 LYS B CA 1
ATOM 4189 C C . LYS B 1 132 ? -12.5 43.156 4.543 1 97.31 132 LYS B C 1
ATOM 4191 O O . LYS B 1 132 ? -13.18 44.094 4.957 1 97.31 132 LYS B O 1
ATOM 4196 N N . LYS B 1 133 ? -12.031 43.062 3.348 1 96.94 133 LYS B N 1
ATOM 4197 C CA . LYS B 1 133 ? -12.227 44.156 2.373 1 96.94 133 LYS B CA 1
ATOM 4198 C C . LYS B 1 133 ? -13.68 44.219 1.909 1 96.94 133 LYS B C 1
ATOM 4200 O O . LYS B 1 133 ? -14.273 45.281 1.851 1 96.94 133 LYS B O 1
ATOM 4205 N N . CYS B 1 134 ? -14.305 43.094 1.55 1 97.5 134 CYS B N 1
ATOM 4206 C CA . CYS B 1 134 ? -15.625 43.188 0.929 1 97.5 134 CYS B CA 1
ATOM 4207 C C . CYS B 1 134 ? -16.656 42.438 1.746 1 97.5 134 CYS B C 1
ATOM 4209 O O . CYS B 1 134 ? -17.859 42.469 1.453 1 97.5 134 CYS B O 1
ATOM 4211 N N . GLY B 1 135 ? -16.25 41.625 2.715 1 96.5 135 GLY B N 1
ATOM 4212 C CA . GLY B 1 135 ? -17.172 40.938 3.629 1 96.5 135 GLY B CA 1
ATOM 4213 C C . GLY B 1 135 ? -17.641 39.594 3.137 1 96.5 135 GLY B C 1
ATOM 4214 O O . GLY B 1 135 ? -18.312 38.844 3.865 1 96.5 135 GLY B O 1
ATOM 4215 N N . SER B 1 136 ? -17.297 39.188 2 1 95.62 136 SER B N 1
ATOM 4216 C CA . SER B 1 136 ? -17.703 37.906 1.438 1 95.62 136 SER B CA 1
ATOM 4217 C C . SER B 1 136 ? -16.969 36.75 2.094 1 95.62 136 SER B C 1
ATOM 4219 O O . SER B 1 136 ? -15.844 36.906 2.578 1 95.62 136 SER B O 1
ATOM 4221 N N . PRO B 1 137 ? -17.672 35.562 2.158 1 95.06 137 PRO B N 1
ATOM 4222 C CA . PRO B 1 137 ? -16.891 34.406 2.572 1 95.06 137 PRO B CA 1
ATOM 4223 C C . PRO B 1 137 ? -15.609 34.219 1.746 1 95.06 137 PRO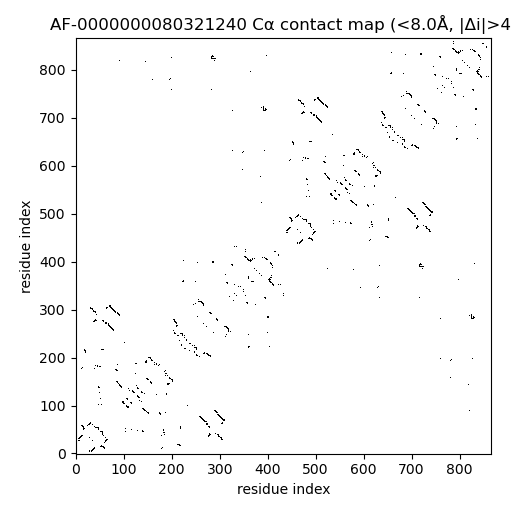 B C 1
ATOM 4225 O O . PRO B 1 137 ? -15.648 34.312 0.517 1 95.06 137 PRO B O 1
ATOM 4228 N N . ALA B 1 138 ? -14.523 33.938 2.408 1 94.38 138 ALA B N 1
ATOM 4229 C CA . ALA B 1 138 ? -13.234 34.031 1.719 1 94.38 138 ALA B CA 1
ATOM 4230 C C . ALA B 1 138 ? -12.5 32.688 1.745 1 94.38 138 ALA B C 1
ATOM 4232 O O . ALA B 1 138 ? -11.398 32.562 1.197 1 94.38 138 ALA B O 1
ATOM 4233 N N . SER B 1 139 ? -13.062 31.609 2.381 1 92.94 139 SER B N 1
ATOM 4234 C CA . SER B 1 139 ? -12.422 30.297 2.375 1 92.94 139 SER B CA 1
ATOM 4235 C C . SER B 1 139 ? -12.516 29.641 1 1 92.94 139 SER B C 1
ATOM 4237 O O . SER B 1 139 ? -13.602 29.516 0.44 1 92.94 139 SER B O 1
ATOM 4239 N N . PRO B 1 140 ? -11.422 29.125 0.46 1 93.81 140 PRO B N 1
ATOM 4240 C CA . PRO B 1 140 ? -11.445 28.547 -0.89 1 93.81 140 PRO B CA 1
ATOM 4241 C C . PRO B 1 140 ? -11.977 27.125 -0.92 1 93.81 140 PRO B C 1
ATOM 4243 O O . PRO B 1 140 ? -12.078 26.516 -1.992 1 93.81 140 PRO B O 1
ATOM 4246 N N . PHE B 1 141 ? -12.273 26.547 0.228 1 95.19 141 PHE B N 1
ATOM 4247 C CA . PHE B 1 141 ? -12.734 25.172 0.278 1 95.19 141 PHE B CA 1
ATOM 4248 C C . PHE B 1 141 ? -14.023 25.062 1.077 1 95.19 141 PHE B C 1
ATOM 4250 O O . PHE B 1 141 ? -14.25 25.828 2.014 1 95.19 141 PHE B O 1
ATOM 4257 N N . ARG B 1 142 ? -14.789 24.156 0.643 1 95.12 142 ARG B N 1
ATOM 4258 C CA . ARG B 1 142 ? -15.906 23.641 1.425 1 95.12 142 ARG B CA 1
ATOM 4259 C C . ARG B 1 142 ? -15.664 22.203 1.864 1 95.12 142 ARG B C 1
ATOM 4261 O O . ARG B 1 142 ? -14.938 21.469 1.201 1 95.12 142 ARG B O 1
ATOM 4268 N N . MET B 1 143 ? -16.203 21.875 3.02 1 97.31 143 MET B N 1
ATOM 4269 C CA . MET B 1 143 ? -16.219 20.5 3.475 1 97.31 143 MET B CA 1
ATOM 4270 C C . MET B 1 143 ? -17.562 19.844 3.154 1 97.31 143 MET B C 1
ATOM 4272 O O . MET B 1 143 ? -18.562 20.109 3.814 1 97.31 143 MET B O 1
ATOM 4276 N N . VAL B 1 144 ? -17.562 18.922 2.229 1 96.69 144 VAL B N 1
ATOM 4277 C CA . VAL B 1 144 ? -18.828 18.391 1.695 1 96.69 144 VAL B CA 1
ATOM 4278 C C . VAL B 1 144 ? -19.344 17.281 2.6 1 96.69 144 VAL B C 1
ATOM 4280 O O . VAL B 1 144 ? -20.562 17.031 2.639 1 96.69 144 VAL B O 1
ATOM 4283 N N . HIS B 1 145 ? -18.516 16.547 3.234 1 98.38 145 HIS B N 1
ATOM 4284 C CA . HIS B 1 145 ? -18.812 15.492 4.195 1 98.38 145 HIS B CA 1
ATOM 4285 C C . HIS B 1 145 ? -17.703 15.367 5.234 1 98.38 145 HIS B C 1
ATOM 4287 O O . HIS B 1 145 ? -16.531 15.156 4.883 1 98.38 145 HIS B O 1
ATOM 4293 N N . GLY B 1 146 ? -18.031 15.633 6.469 1 98.25 146 GLY B N 1
ATOM 4294 C CA . GLY B 1 146 ? -16.969 15.68 7.461 1 98.25 146 GLY B CA 1
ATOM 4295 C C . GLY B 1 146 ? -17.453 15.352 8.859 1 98.25 146 GLY B C 1
ATOM 4296 O O . GLY B 1 146 ? -18.594 14.953 9.055 1 98.25 146 GLY B O 1
ATOM 4297 N N . TYR B 1 147 ? -16.531 15.359 9.797 1 98.75 147 TYR B N 1
ATOM 4298 C CA . TYR B 1 147 ? -16.766 14.938 11.172 1 98.75 147 TYR B CA 1
ATOM 4299 C C . TYR B 1 147 ? -15.883 15.719 12.133 1 98.75 147 TYR B C 1
ATOM 4301 O O . TYR B 1 147 ? -14.898 16.344 11.727 1 98.75 147 TYR B O 1
ATOM 4309 N N . THR B 1 148 ? -16.266 15.812 13.297 1 98.81 148 THR B N 1
ATOM 4310 C CA . THR B 1 148 ? -15.484 16.312 14.414 1 98.81 148 THR B CA 1
ATOM 4311 C C . THR B 1 148 ? -15.203 15.203 15.422 1 98.81 148 THR B C 1
ATOM 4313 O O . THR B 1 148 ? -16.109 14.445 15.789 1 98.81 148 THR B O 1
ATOM 4316 N N . LEU B 1 149 ? -13.977 15.086 15.805 1 98.75 149 LEU B N 1
ATOM 4317 C CA . LEU B 1 149 ? -13.531 14.062 16.734 1 98.75 149 LEU B CA 1
ATOM 4318 C C . LEU B 1 149 ? -13.109 14.688 18.062 1 98.75 149 LEU B C 1
ATOM 4320 O O . LEU B 1 149 ? -12.469 15.742 18.094 1 98.75 149 LEU B O 1
ATOM 4324 N N . VAL B 1 150 ? -13.492 14.039 19.141 1 98.62 150 VAL B N 1
ATOM 4325 C CA . VAL B 1 150 ? -12.812 14.289 20.406 1 98.62 150 VAL B CA 1
ATOM 4326 C C . VAL B 1 150 ? -11.695 13.273 20.609 1 98.62 150 VAL B C 1
ATOM 4328 O O . VAL B 1 150 ? -11.836 12.102 20.234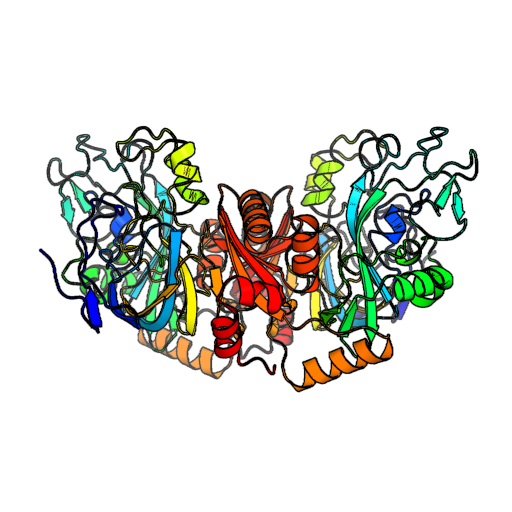 1 98.62 150 VAL B O 1
ATOM 4331 N N . ILE B 1 151 ? -10.633 13.703 21.141 1 98.56 151 ILE B N 1
ATOM 4332 C CA . ILE B 1 151 ? -9.445 12.875 21.344 1 98.56 151 ILE B CA 1
ATOM 4333 C C . ILE B 1 151 ? -9.156 12.734 22.828 1 98.56 151 ILE B C 1
ATOM 4335 O O . ILE B 1 151 ? -8.945 13.727 23.531 1 98.56 151 ILE B O 1
ATOM 4339 N N . GLU B 1 152 ? -9.188 11.547 23.328 1 97.38 152 GLU B N 1
ATOM 4340 C CA . GLU B 1 152 ? -8.984 11.273 24.75 1 97.38 152 GLU B CA 1
ATOM 4341 C C . GLU B 1 152 ? -8.422 9.875 24.969 1 97.38 152 GLU B C 1
ATOM 4343 O O . GLU B 1 152 ? -8.906 8.906 24.375 1 97.38 152 GLU B O 1
ATOM 4348 N N . ASP B 1 153 ? -7.324 9.75 25.797 1 95.81 153 ASP B N 1
ATOM 4349 C CA . ASP B 1 153 ? -6.781 8.484 26.297 1 95.81 153 ASP B CA 1
ATOM 4350 C C . ASP B 1 153 ? -6.375 7.57 25.141 1 95.81 153 ASP B C 1
ATOM 4352 O O . ASP B 1 153 ? -6.652 6.367 25.172 1 95.81 153 ASP B O 1
ATOM 4356 N N . GLY B 1 154 ? -5.848 8.156 24.109 1 97.31 154 GLY B N 1
ATOM 4357 C CA . GLY B 1 154 ? -5.297 7.363 23.016 1 97.31 154 GLY B CA 1
ATOM 4358 C C . GLY B 1 154 ? -6.34 6.941 22 1 97.31 154 GLY B C 1
ATOM 4359 O O . GLY B 1 154 ? -6.047 6.168 21.078 1 97.31 154 GLY B O 1
ATOM 4360 N N . PHE B 1 155 ? -7.598 7.465 22.156 1 98.38 155 PHE B N 1
ATOM 4361 C CA . PHE B 1 155 ? -8.688 7.148 21.25 1 98.38 155 PHE B CA 1
ATOM 4362 C C . PHE B 1 155 ? -9.391 8.422 20.781 1 98.38 155 PHE B C 1
ATOM 4364 O O . PHE B 1 155 ? -9.164 9.5 21.344 1 98.38 155 PHE B O 1
ATOM 4371 N N . ALA B 1 156 ? -10.094 8.336 19.703 1 98.62 156 ALA B N 1
ATOM 4372 C CA . ALA B 1 156 ? -10.93 9.422 19.188 1 98.62 156 ALA B CA 1
ATOM 4373 C C . ALA B 1 156 ? -12.336 8.93 18.875 1 98.62 156 ALA B C 1
ATOM 4375 O O . ALA B 1 156 ? -12.523 7.793 18.438 1 98.62 156 ALA B O 1
ATOM 4376 N N . VAL B 1 157 ? -13.336 9.734 19.109 1 98.62 157 VAL B N 1
ATOM 4377 C CA . VAL B 1 157 ? -14.734 9.43 18.828 1 98.62 157 VAL B CA 1
ATOM 4378 C C . VAL B 1 157 ? -15.383 10.617 18.109 1 98.62 157 VAL B C 1
ATOM 4380 O O . VAL B 1 157 ? -15.258 11.758 18.562 1 98.62 157 VAL B O 1
ATOM 4383 N N . SER B 1 158 ? -16.016 10.359 16.969 1 98.75 158 SER B N 1
ATOM 4384 C CA . SER B 1 158 ? -16.734 11.438 16.297 1 98.75 158 SER B CA 1
ATOM 4385 C C . SER B 1 158 ? -18 11.82 17.031 1 98.75 158 SER B C 1
ATOM 4387 O O . SER B 1 158 ? -18.703 10.961 17.578 1 98.75 158 SER B O 1
ATOM 4389 N N . VAL B 1 159 ? -18.344 13.102 17.016 1 98.62 159 VAL B N 1
ATOM 4390 C CA . VAL B 1 159 ? -19.359 13.609 17.922 1 98.62 159 VAL B CA 1
ATOM 4391 C C . VAL B 1 159 ? -20.625 13.945 17.125 1 98.62 159 VAL B C 1
ATOM 4393 O O . VAL B 1 159 ? -20.625 13.945 15.898 1 98.62 159 VAL B O 1
ATOM 4396 N N . SER B 1 160 ? -21.688 14.18 17.875 1 98.25 160 SER B N 1
ATOM 4397 C CA . SER B 1 160 ? -22.969 14.609 17.312 1 98.25 160 SER B CA 1
ATOM 4398 C C . SER B 1 160 ? -22.938 16.078 16.922 1 98.25 160 SER B C 1
ATOM 4400 O O . SER B 1 160 ? -21.984 16.797 17.25 1 98.25 160 SER B O 1
ATOM 4402 N N . ARG B 1 161 ? -23.922 16.516 16.219 1 97.94 161 ARG B N 1
ATOM 4403 C CA . ARG B 1 161 ? -24.031 17.875 15.734 1 97.94 161 ARG B CA 1
ATOM 4404 C C . ARG B 1 161 ? -24 18.875 16.891 1 97.94 161 ARG B C 1
ATOM 4406 O O . ARG B 1 161 ? -23.312 19.891 16.828 1 97.94 161 ARG B O 1
ATOM 4413 N N . ASP B 1 162 ? -24.734 18.578 17.938 1 97.69 162 ASP B N 1
ATOM 4414 C CA . ASP B 1 162 ? -24.812 19.484 19.078 1 97.69 162 ASP B CA 1
ATOM 4415 C C . ASP B 1 162 ? -23.453 19.688 19.719 1 97.69 162 ASP B C 1
ATOM 4417 O O . ASP B 1 162 ? -23.078 20.812 20.062 1 97.69 162 ASP B O 1
ATOM 4421 N N . VAL B 1 163 ? -22.75 18.609 19.875 1 98.19 163 VAL B N 1
ATOM 4422 C CA . VAL B 1 163 ? -21.438 18.672 20.5 1 98.19 163 VAL B CA 1
ATOM 4423 C C . VAL B 1 163 ? -20.453 19.375 19.562 1 98.19 163 VAL B C 1
ATOM 4425 O O . VAL B 1 163 ? -19.609 20.156 20 1 98.19 163 VAL B O 1
ATOM 4428 N N . ALA B 1 164 ? -20.516 19.062 18.281 1 98.56 164 ALA B N 1
ATOM 4429 C CA . ALA B 1 164 ? -19.656 19.703 17.297 1 98.56 164 ALA B CA 1
ATOM 4430 C C . ALA B 1 164 ? -19.859 21.219 17.312 1 98.56 164 ALA B C 1
ATOM 4432 O O . ALA B 1 164 ? -18.891 21.984 17.156 1 98.56 164 ALA B O 1
ATOM 4433 N N . GLU B 1 165 ? -21.062 21.672 17.438 1 98.19 165 GLU B N 1
ATOM 4434 C CA . GLU B 1 165 ? -21.375 23.094 17.484 1 98.19 165 GLU B CA 1
ATOM 4435 C C . GLU B 1 165 ? -20.766 23.75 18.719 1 98.19 165 GLU B C 1
ATOM 4437 O O . GLU B 1 165 ? -20.234 24.859 18.656 1 98.19 165 GLU B O 1
ATOM 4442 N N . LYS B 1 166 ? -20.859 23.047 19.812 1 97.88 166 LYS B N 1
ATOM 4443 C CA . LYS B 1 166 ? -20.234 23.562 21.031 1 97.88 166 LYS B CA 1
ATOM 4444 C C . LYS B 1 166 ? -18.719 23.672 20.875 1 97.88 166 LYS B C 1
ATOM 4446 O O . LYS B 1 166 ? -18.125 24.656 21.328 1 97.88 166 LYS B O 1
ATOM 4451 N N . ILE B 1 167 ? -18.141 22.672 20.297 1 98.44 167 ILE B N 1
ATOM 4452 C CA . ILE B 1 167 ? -16.703 22.672 20.062 1 98.44 167 ILE B CA 1
ATOM 4453 C C . ILE B 1 167 ? -16.344 23.812 19.109 1 98.44 167 ILE B C 1
ATOM 4455 O O . ILE B 1 167 ? -15.312 24.484 19.297 1 98.44 167 ILE B O 1
ATOM 4459 N N . ALA B 1 168 ? -17.172 24.047 18.125 1 98.75 168 ALA B N 1
ATOM 4460 C CA . ALA B 1 168 ? -16.938 25.109 17.156 1 98.75 168 ALA B CA 1
ATOM 4461 C C . ALA B 1 168 ? -16.875 26.469 17.828 1 98.75 168 ALA B C 1
ATOM 4463 O O . ALA B 1 168 ? -16.094 27.328 17.438 1 98.75 168 ALA B O 1
ATOM 4464 N N . GLU B 1 169 ? -17.672 26.688 18.828 1 98.25 169 GLU B N 1
ATOM 4465 C CA . GLU B 1 169 ? -17.719 27.953 19.562 1 98.25 169 GLU B CA 1
ATOM 4466 C C . GLU B 1 169 ? -16.438 28.188 20.344 1 98.25 169 GLU B C 1
ATOM 4468 O O . GLU B 1 169 ? -16.125 29.312 20.719 1 98.25 169 GLU B O 1
ATOM 4473 N N . ASN B 1 170 ? -15.703 27.125 20.609 1 97.69 170 ASN B N 1
ATOM 4474 C CA . ASN B 1 170 ? -14.438 27.172 21.328 1 97.69 170 ASN B CA 1
ATOM 4475 C C . ASN B 1 170 ? -13.305 26.547 20.531 1 97.69 170 ASN B C 1
ATOM 4477 O O . ASN B 1 170 ? -12.453 25.859 21.078 1 97.69 170 ASN B O 1
ATOM 4481 N N . ALA B 1 171 ? -13.367 26.734 19.266 1 98.31 171 ALA B N 1
ATOM 4482 C CA . ALA B 1 171 ? -12.516 26.031 18.312 1 98.31 171 ALA B CA 1
ATOM 4483 C C . ALA B 1 171 ? -11.039 26.234 18.625 1 98.31 171 ALA B C 1
ATOM 4485 O O . ALA B 1 171 ? -10.234 25.312 18.531 1 98.31 171 ALA B O 1
ATOM 4486 N N . TRP B 1 172 ? -10.594 27.438 19 1 97.56 172 TRP B N 1
ATOM 4487 C CA . TRP B 1 172 ? -9.195 27.766 19.25 1 97.56 172 TRP B CA 1
ATOM 4488 C C . TRP B 1 172 ? -8.672 27 20.469 1 97.56 172 TRP B C 1
ATOM 4490 O O . TRP B 1 172 ? -7.535 26.516 20.453 1 97.56 172 TRP B O 1
ATOM 4500 N N . GLU B 1 173 ? -9.469 26.906 21.453 1 97.06 173 GLU B N 1
ATOM 4501 C CA . GLU B 1 173 ? -9.086 26.188 22.672 1 97.06 173 GLU B CA 1
ATOM 4502 C C . GLU B 1 173 ? -8.969 24.688 22.406 1 97.06 173 GLU B C 1
ATOM 4504 O O . GLU B 1 173 ? -7.992 24.047 22.812 1 97.06 173 GLU B O 1
ATOM 4509 N N . TYR B 1 174 ? -9.961 24.141 21.719 1 98.44 174 TYR B N 1
ATOM 4510 C CA . TYR B 1 174 ? -9.977 22.703 21.453 1 98.44 174 TYR B CA 1
ATOM 4511 C C . TYR B 1 174 ? -8.852 22.297 20.516 1 98.44 174 TYR B C 1
ATOM 4513 O O . TYR B 1 174 ? -8.305 21.203 20.625 1 98.44 174 TYR B O 1
ATOM 4521 N N . ALA B 1 175 ? -8.508 23.156 19.609 1 98.25 175 ALA B N 1
ATOM 4522 C CA . ALA B 1 175 ? -7.426 22.891 18.672 1 98.25 175 ALA B CA 1
ATOM 4523 C C . ALA B 1 175 ? -6.066 23.031 19.344 1 98.25 175 ALA B C 1
ATOM 4525 O O . ALA B 1 175 ? -5.066 22.5 18.859 1 98.25 175 ALA B O 1
ATOM 4526 N N . ALA B 1 176 ? -6.012 23.75 20.406 1 98.12 176 ALA B N 1
ATOM 4527 C CA . ALA B 1 176 ? -4.773 24.016 21.141 1 98.12 176 ALA B CA 1
ATOM 4528 C C . ALA B 1 176 ? -3.709 24.594 20.219 1 98.12 176 ALA B C 1
ATOM 4530 O O . ALA B 1 176 ? -2.58 24.109 20.172 1 98.12 176 ALA B O 1
ATOM 4531 N N . LEU B 1 177 ? -3.988 25.625 19.531 1 96.56 177 LEU B N 1
ATOM 4532 C CA . LEU B 1 177 ? -3.074 26.234 18.562 1 96.56 177 LEU B CA 1
ATOM 4533 C C . LEU B 1 177 ? -1.9 26.891 19.281 1 96.56 177 LEU B C 1
ATOM 4535 O O . LEU B 1 177 ? -2.08 27.531 20.312 1 96.56 177 LEU B O 1
ATOM 4539 N N . PRO B 1 178 ? -0.709 26.719 18.719 1 95.12 178 PRO B N 1
ATOM 4540 C CA . PRO B 1 178 ? 0.398 27.516 19.234 1 95.12 178 PRO B CA 1
ATOM 4541 C C . PRO B 1 178 ? 0.185 29.016 19.031 1 95.12 178 PRO B C 1
ATOM 4543 O O . PRO B 1 178 ? -0.535 29.422 18.109 1 95.12 178 PRO B O 1
ATOM 4546 N N . LYS B 1 179 ? 0.86 29.797 19.828 1 93 179 LYS B N 1
ATOM 4547 C CA . LYS B 1 179 ? 0.697 31.25 19.812 1 93 179 LYS B CA 1
ATOM 4548 C C . LYS B 1 179 ? 1.081 31.828 18.453 1 93 179 LYS B C 1
ATOM 4550 O O . LYS B 1 179 ? 0.5 32.812 18 1 93 179 LYS B O 1
ATOM 4555 N N . SER B 1 180 ? 2.014 31.172 17.828 1 93.19 180 SER B N 1
ATOM 4556 C CA . SER B 1 180 ? 2.551 31.719 16.594 1 93.19 180 SER B CA 1
ATOM 4557 C C . SER B 1 180 ? 1.679 31.344 15.398 1 93.19 180 SER B C 1
ATOM 4559 O O . SER B 1 180 ? 1.896 31.828 14.281 1 93.19 180 SER B O 1
ATOM 4561 N N . SER B 1 181 ? 0.673 30.5 15.609 1 95.69 181 SER B N 1
ATOM 4562 C CA . SER B 1 181 ? -0.185 30.078 14.508 1 95.69 181 SER B CA 1
ATOM 4563 C C . SER B 1 181 ? -1.162 31.172 14.117 1 95.69 181 SER B C 1
ATOM 4565 O O . SER B 1 181 ? -1.693 31.875 14.977 1 95.69 181 SER B O 1
ATOM 4567 N N . LYS B 1 182 ? -1.388 31.328 12.828 1 93.56 182 LYS B N 1
ATOM 4568 C CA . LYS B 1 182 ? -2.32 32.312 12.312 1 93.56 182 LYS B CA 1
ATOM 4569 C C . LYS B 1 182 ? -3.574 31.672 11.75 1 93.56 182 LYS B C 1
ATOM 4571 O O . LYS B 1 182 ? -4.477 32.344 11.258 1 93.56 182 LYS B O 1
ATOM 4576 N N . GLN B 1 183 ? -3.633 30.391 11.867 1 96.81 183 GLN B N 1
ATOM 4577 C CA . GLN B 1 183 ? -4.707 29.703 11.156 1 96.81 183 GLN B CA 1
ATOM 4578 C C . GLN B 1 183 ? -6.023 29.797 11.922 1 96.81 183 GLN B C 1
ATOM 4580 O O . GLN B 1 183 ? -6.027 29.938 13.148 1 96.81 183 GLN B O 1
ATOM 4585 N N . VAL B 1 184 ? -7.121 29.828 11.18 1 97.81 184 VAL B N 1
ATOM 4586 C CA . VAL B 1 184 ? -8.445 29.562 11.734 1 97.81 184 VAL B CA 1
ATOM 4587 C C . VAL B 1 184 ? -8.633 28.047 11.883 1 97.81 184 VAL B C 1
ATOM 4589 O O . VAL B 1 184 ? -8.492 27.297 10.914 1 97.81 184 VAL B O 1
ATOM 4592 N N . PRO B 1 185 ? -8.891 27.578 13.125 1 98.06 185 PRO B N 1
ATOM 4593 C CA . PRO B 1 185 ? -9.07 26.141 13.273 1 98.06 185 PRO B CA 1
ATOM 4594 C C . PRO B 1 185 ? -10.289 25.609 12.516 1 98.06 185 PRO B C 1
ATOM 4596 O O . PRO B 1 185 ? -11.359 26.219 12.562 1 98.06 185 PRO B O 1
ATOM 4599 N N . VAL B 1 186 ? -10.133 24.484 11.867 1 98.19 186 VAL B N 1
ATOM 4600 C CA . VAL B 1 186 ? -11.188 23.891 11.047 1 98.19 186 VAL B CA 1
ATOM 4601 C C . VAL B 1 186 ? -12.359 23.469 11.93 1 98.19 186 VAL B C 1
ATOM 4603 O O . VAL B 1 186 ? -13.484 23.328 11.453 1 98.19 186 VAL B O 1
ATOM 4606 N N . LEU B 1 187 ? -12.148 23.344 13.242 1 98.69 187 LEU B N 1
ATOM 4607 C CA . LEU B 1 187 ? -13.195 23 14.195 1 98.69 187 LEU B CA 1
ATOM 4608 C C . LEU B 1 187 ? -14.352 24 14.125 1 98.69 187 LEU B C 1
ATOM 4610 O O . LEU B 1 187 ? -15.469 23.688 14.531 1 98.69 187 LEU B O 1
ATOM 4614 N N . ILE B 1 188 ? -14.086 25.203 13.617 1 98.56 188 ILE B N 1
ATOM 4615 C CA . ILE B 1 188 ? -15.078 26.266 13.547 1 98.56 188 ILE B CA 1
ATOM 4616 C C . ILE B 1 188 ? -16.219 25.844 12.633 1 98.56 188 ILE B C 1
ATOM 4618 O O . ILE B 1 188 ? -17.328 26.406 12.703 1 98.56 188 ILE B O 1
ATOM 4622 N N . PHE B 1 189 ? -15.984 24.844 11.742 1 98.31 189 PHE B N 1
ATOM 4623 C CA . PHE B 1 189 ? -17 24.391 10.797 1 98.31 189 PHE B CA 1
ATOM 4624 C C . PHE B 1 189 ? -18.109 23.625 11.5 1 98.31 189 PHE B C 1
ATOM 4626 O O . PHE B 1 189 ? -19.234 23.547 11 1 98.31 189 PHE B O 1
ATOM 4633 N N . GLY B 1 190 ? -17.812 22.984 12.586 1 98.44 190 GLY B N 1
ATOM 4634 C CA . GLY B 1 190 ? -18.797 22.266 13.367 1 98.44 190 GLY B CA 1
ATOM 4635 C C . GLY B 1 190 ? -19.406 21.094 12.617 1 98.44 190 GLY B C 1
ATOM 4636 O O . GLY B 1 190 ? -20.609 20.859 12.695 1 98.44 190 GLY B O 1
ATOM 4637 N N . LYS B 1 191 ? -18.656 20.359 11.82 1 98.19 191 LYS B N 1
ATOM 4638 C CA . LYS B 1 191 ? -19.172 19.266 10.992 1 98.19 191 LYS B CA 1
ATOM 4639 C C . LYS B 1 191 ? -19.406 18.016 11.836 1 98.19 191 LYS B C 1
ATOM 4641 O O . LYS B 1 191 ? -18.641 17.719 12.75 1 98.19 191 LYS B O 1
ATOM 4646 N N . ALA B 1 192 ? -20.484 17.266 11.539 1 98.44 192 ALA B N 1
ATOM 4647 C CA . ALA B 1 192 ? -20.812 16.047 12.289 1 98.44 192 ALA B CA 1
ATOM 4648 C C . ALA B 1 192 ? -21.656 15.102 11.438 1 98.44 192 ALA B C 1
ATOM 4650 O O . ALA B 1 192 ? -22.719 14.641 11.875 1 98.44 192 ALA B O 1
ATOM 4651 N N . ASP B 1 193 ? -21.156 14.742 10.297 1 98.5 193 ASP B N 1
ATOM 4652 C CA . ASP B 1 193 ? -21.906 13.93 9.352 1 98.5 193 ASP B CA 1
ATOM 4653 C C . ASP B 1 193 ? -21.812 12.445 9.711 1 98.5 193 ASP B C 1
ATOM 4655 O O . ASP B 1 193 ? -22.594 11.633 9.203 1 98.5 193 ASP B O 1
ATOM 4659 N N . ILE B 1 194 ? -20.844 12.023 10.594 1 98.25 194 ILE B N 1
ATOM 4660 C CA . ILE B 1 194 ? -20.656 10.633 10.977 1 98.25 194 ILE B CA 1
ATOM 4661 C C . ILE B 1 194 ? -20.516 10.523 12.492 1 98.25 194 ILE B C 1
ATOM 4663 O O . ILE B 1 194 ? -19.469 10.148 13 1 98.25 194 ILE B O 1
ATOM 4667 N N . PRO B 1 195 ? -21.516 10.75 13.234 1 98.06 195 PRO B N 1
ATOM 4668 C CA . PRO B 1 195 ? -21.406 10.617 14.688 1 98.06 195 PRO B CA 1
ATOM 4669 C C . PRO B 1 195 ? -21.172 9.18 15.133 1 98.06 195 PRO B C 1
ATOM 4671 O O . PRO B 1 195 ? -21.734 8.25 14.547 1 98.06 195 PRO B O 1
ATOM 4674 N N . GLY B 1 196 ? -20.344 8.969 16.109 1 98 196 GLY B N 1
ATOM 4675 C CA . GLY B 1 196 ? -20.219 7.688 16.781 1 98 196 GLY B CA 1
ATOM 4676 C C . GLY B 1 196 ? -19.109 6.832 16.219 1 98 196 GLY B C 1
ATOM 4677 O O . GLY B 1 196 ? -18.844 5.73 16.719 1 98 196 GLY B O 1
ATOM 4678 N N . MET B 1 197 ? -18.422 7.32 15.25 1 98.19 197 MET B N 1
ATOM 4679 C CA . MET B 1 197 ? -17.266 6.613 14.711 1 98.19 197 MET B CA 1
ATOM 4680 C C . MET B 1 197 ? -16.125 6.605 15.711 1 98.19 197 MET B C 1
ATOM 4682 O O . MET B 1 197 ? -15.852 7.617 16.359 1 98.19 197 MET B O 1
ATOM 4686 N N . VAL B 1 198 ? -15.414 5.484 15.867 1 98 198 VAL B N 1
ATOM 4687 C CA . VAL B 1 198 ? -14.328 5.34 16.828 1 98 198 VAL B CA 1
ATOM 4688 C C . VAL B 1 198 ? -13.023 5.055 16.094 1 98 198 VAL B C 1
ATOM 4690 O O . VAL B 1 198 ? -13.008 4.324 15.102 1 98 198 VAL B O 1
ATOM 4693 N N . SER B 1 199 ? -11.977 5.617 16.5 1 98.5 199 SER B N 1
ATOM 4694 C CA . SER B 1 199 ? -10.672 5.445 15.875 1 98.5 199 SER B CA 1
ATOM 4695 C C . SER B 1 199 ? -9.562 5.398 16.922 1 98.5 199 SER B C 1
ATOM 4697 O O . SER B 1 199 ? -9.711 5.945 18.016 1 98.5 199 SER B O 1
ATOM 4699 N N . ARG B 1 200 ? -8.492 4.734 16.719 1 98.56 200 ARG B N 1
ATOM 4700 C CA . ARG B 1 200 ? -7.273 4.766 17.531 1 98.56 200 ARG B CA 1
ATOM 4701 C C . ARG B 1 200 ? -6.418 5.977 17.188 1 98.56 200 ARG B C 1
ATOM 4703 O O . ARG B 1 200 ? -6.312 6.359 16.016 1 98.56 200 ARG B O 1
ATOM 4710 N N . VAL B 1 201 ? -5.863 6.523 18.141 1 98.69 201 VAL B N 1
ATOM 4711 C CA . VAL B 1 201 ? -4.906 7.605 17.938 1 98.69 201 VAL B CA 1
ATOM 4712 C C . VAL B 1 201 ? -3.5 7.031 17.781 1 98.69 201 VAL B C 1
ATOM 4714 O O . VAL B 1 201 ? -3.021 6.309 18.672 1 98.69 201 VAL B O 1
ATOM 4717 N N . ARG B 1 202 ? -2.871 7.242 16.688 1 98.62 202 ARG B N 1
ATOM 4718 C CA . ARG B 1 202 ? -1.529 6.812 16.297 1 98.62 202 ARG B CA 1
ATOM 4719 C C . ARG B 1 202 ? -0.761 7.941 15.625 1 98.62 202 ARG B C 1
ATOM 4721 O O . ARG B 1 202 ? -0.511 7.895 14.422 1 98.62 202 ARG B O 1
ATOM 4728 N N . PRO B 1 203 ? -0.361 8.906 16.422 1 98.81 203 PRO B N 1
ATOM 4729 C CA . PRO B 1 203 ? 0.145 10.156 15.859 1 98.81 203 PRO B CA 1
ATOM 4730 C C . PRO B 1 203 ? 1.43 9.961 15.055 1 98.81 203 PRO B C 1
ATOM 4732 O O . PRO B 1 203 ? 2.285 9.156 15.438 1 98.81 203 PRO B O 1
ATOM 4735 N N . HIS B 1 204 ? 1.572 10.664 13.992 1 98.81 204 HIS B N 1
ATOM 4736 C CA . HIS B 1 204 ? 2.785 10.68 13.18 1 98.81 204 HIS B CA 1
ATOM 4737 C C . HIS B 1 204 ? 2.963 12.016 12.469 1 98.81 204 HIS B C 1
ATOM 4739 O O . HIS B 1 204 ? 2.033 12.82 12.422 1 98.81 204 HIS B O 1
ATOM 4745 N N . LEU B 1 205 ? 4.117 12.25 11.977 1 98.81 205 LEU B N 1
ATOM 4746 C CA . LEU B 1 205 ? 4.445 13.484 11.273 1 98.81 205 LEU B CA 1
ATOM 4747 C C . LEU B 1 205 ? 4.16 13.344 9.781 1 98.81 205 LEU B C 1
ATOM 4749 O O . LEU B 1 205 ? 4.832 12.578 9.086 1 98.81 205 LEU B O 1
ATOM 4753 N N . GLY B 1 206 ? 3.191 14.102 9.289 1 98.56 206 GLY B N 1
ATOM 4754 C CA . GLY B 1 206 ? 2.984 14.148 7.848 1 98.56 206 GLY B CA 1
ATOM 4755 C C . GLY B 1 206 ? 4.133 14.797 7.098 1 98.56 206 GLY B C 1
ATOM 4756 O O . GLY B 1 206 ? 4.398 14.453 5.945 1 98.56 206 GLY B O 1
ATOM 4757 N N . GLN B 1 207 ? 4.719 15.789 7.754 1 98.62 207 GLN B N 1
ATOM 4758 C CA . GLN B 1 207 ? 5.902 16.438 7.207 1 98.62 207 GLN B CA 1
ATOM 4759 C C . GLN B 1 207 ? 7.098 16.297 8.148 1 98.62 207 GLN B C 1
ATOM 4761 O O . GLN B 1 207 ? 7.012 16.656 9.32 1 98.62 207 GLN B O 1
ATOM 4766 N N . LEU B 1 208 ? 8.125 15.789 7.688 1 98.94 208 LEU B N 1
ATOM 4767 C CA . LEU B 1 208 ? 9.414 15.688 8.367 1 98.94 208 LEU B CA 1
ATOM 4768 C C . LEU B 1 208 ? 10.547 15.547 7.355 1 98.94 208 LEU B C 1
ATOM 4770 O O . LEU B 1 208 ? 10.523 14.656 6.508 1 98.94 208 LEU B O 1
ATOM 4774 N N . GLY B 1 209 ? 11.453 16.359 7.387 1 98.75 209 GLY B N 1
ATOM 4775 C CA . GLY B 1 209 ? 12.602 16.281 6.496 1 98.75 209 GLY B CA 1
ATOM 4776 C C . GLY B 1 209 ? 13.406 17.578 6.453 1 98.75 209 GLY B C 1
ATOM 4777 O O . GLY B 1 209 ? 13.625 18.219 7.484 1 98.75 209 GLY B O 1
ATOM 4778 N N . THR B 1 210 ? 13.961 17.891 5.266 1 98.88 210 THR B N 1
ATOM 4779 C CA . THR B 1 210 ? 14.766 19.078 5.035 1 98.88 210 THR B CA 1
ATOM 4780 C C . THR B 1 210 ? 14.133 19.969 3.971 1 98.88 210 THR B C 1
ATOM 4782 O O . THR B 1 210 ? 13.195 19.547 3.289 1 98.88 210 THR B O 1
ATOM 4785 N N . ILE B 1 211 ? 14.609 21.156 3.9 1 98.62 211 ILE B N 1
ATOM 4786 C CA . ILE B 1 211 ? 14 22.094 2.967 1 98.62 211 ILE B CA 1
ATOM 4787 C C . ILE B 1 211 ? 14.562 21.875 1.565 1 98.62 211 ILE B C 1
ATOM 4789 O O . ILE B 1 211 ? 15.695 21.406 1.411 1 98.62 211 ILE B O 1
ATOM 4793 N N . PRO B 1 212 ? 13.711 22.094 0.522 1 98.69 212 PRO B N 1
ATOM 4794 C CA . PRO B 1 212 ? 14.188 22.062 -0.861 1 98.69 212 PRO B CA 1
ATOM 4795 C C . PRO B 1 212 ? 15.109 23.234 -1.191 1 98.69 212 PRO B C 1
ATOM 4797 O O . PRO B 1 212 ? 15.219 24.172 -0.402 1 98.69 212 PRO B O 1
ATOM 4800 N N . SER B 1 213 ? 15.727 23.188 -2.355 1 98.56 213 SER B N 1
ATOM 4801 C CA . SER B 1 213 ? 16.672 24.234 -2.74 1 98.56 213 SER B CA 1
ATOM 4802 C C . SER B 1 213 ? 15.977 25.359 -3.492 1 98.56 213 SER B C 1
ATOM 4804 O O . SER B 1 213 ? 16.625 26.203 -4.117 1 98.56 213 SER B O 1
ATOM 4806 N N . VAL B 1 214 ? 14.656 25.391 -3.539 1 98.25 214 VAL B N 1
ATOM 4807 C CA . VAL B 1 214 ? 13.82 26.453 -4.082 1 98.25 214 VAL B CA 1
ATOM 4808 C C . VAL B 1 214 ? 12.656 26.734 -3.135 1 98.25 214 VAL B C 1
ATOM 4810 O O . VAL B 1 214 ? 12.258 25.859 -2.359 1 98.25 214 VAL B O 1
ATOM 4813 N N . ASN B 1 215 ? 12.211 28 -3.1 1 97.69 215 ASN B N 1
ATOM 4814 C CA . ASN B 1 215 ? 11.047 28.328 -2.279 1 97.69 215 ASN B CA 1
ATOM 4815 C C . ASN B 1 215 ? 9.773 27.734 -2.871 1 97.69 215 ASN B C 1
ATOM 4817 O O . ASN B 1 215 ? 9.398 28.062 -3.998 1 97.69 215 ASN B O 1
ATOM 4821 N N . ILE B 1 216 ? 9.109 26.891 -2.178 1 98 216 ILE B N 1
ATOM 4822 C CA . ILE B 1 216 ? 7.863 26.281 -2.639 1 98 216 ILE B CA 1
ATOM 4823 C C . ILE B 1 216 ? 6.883 26.172 -1.475 1 98 216 ILE B C 1
ATOM 4825 O O . ILE B 1 216 ? 7.277 26.281 -0.311 1 98 216 ILE B O 1
ATOM 4829 N N . PRO B 1 217 ? 5.551 26.031 -1.783 1 97.38 217 PRO B N 1
ATOM 4830 C CA . PRO B 1 217 ? 4.641 25.609 -0.711 1 97.38 217 PRO B CA 1
ATOM 4831 C C . PRO B 1 217 ? 5.055 24.297 -0.056 1 97.38 217 PRO B C 1
ATOM 4833 O O . PRO B 1 217 ? 5.398 23.344 -0.751 1 97.38 217 PRO B O 1
ATOM 4836 N N . ASP B 1 218 ? 5.074 24.25 1.263 1 97.44 218 ASP B N 1
ATOM 4837 C CA . ASP B 1 218 ? 5.566 23.094 1.998 1 97.44 218 ASP B CA 1
ATOM 4838 C C . ASP B 1 218 ? 4.801 21.828 1.609 1 97.44 218 ASP B C 1
ATOM 4840 O O . ASP B 1 218 ? 5.379 20.734 1.539 1 97.44 218 ASP B O 1
ATOM 4844 N N . SER B 1 219 ? 3.492 21.922 1.282 1 96.44 219 SER B N 1
ATOM 4845 C CA . SER B 1 219 ? 2.643 20.797 0.913 1 96.44 219 SER B CA 1
ATOM 4846 C C . SER B 1 219 ? 3.072 20.203 -0.42 1 96.44 219 SER B C 1
ATOM 4848 O O . SER B 1 219 ? 2.637 19.109 -0.78 1 96.44 219 SER B O 1
ATOM 4850 N N . HIS B 1 220 ? 3.898 20.906 -1.179 1 97.62 220 HIS B N 1
ATOM 4851 C CA . HIS B 1 220 ? 4.273 20.484 -2.523 1 97.62 220 HIS B CA 1
ATOM 4852 C C . HIS B 1 220 ? 5.699 19.938 -2.551 1 97.62 220 HIS B C 1
ATOM 4854 O O . HIS B 1 220 ? 6.242 19.672 -3.625 1 97.62 220 HIS B O 1
ATOM 4860 N N . ASN B 1 221 ? 6.332 19.766 -1.346 1 98.25 221 ASN B N 1
ATOM 4861 C CA . ASN B 1 221 ? 7.699 19.266 -1.276 1 98.25 221 ASN B CA 1
ATOM 4862 C C . ASN B 1 221 ? 7.746 17.734 -1.364 1 98.25 221 ASN B C 1
ATOM 4864 O O . ASN B 1 221 ? 8.336 17.078 -0.507 1 98.25 221 ASN B O 1
ATOM 4868 N N . ALA B 1 222 ? 7.156 17.156 -2.309 1 98.06 222 ALA B N 1
ATOM 4869 C CA . ALA B 1 222 ? 7.152 15.75 -2.713 1 98.06 222 ALA B CA 1
ATOM 4870 C C . ALA B 1 222 ? 6.699 15.594 -4.16 1 98.06 222 ALA B C 1
ATOM 4872 O O . ALA B 1 222 ? 6.062 16.5 -4.719 1 98.06 222 ALA B O 1
ATOM 4873 N N . GLY B 1 223 ? 6.953 14.484 -4.742 1 97 223 GLY B N 1
ATOM 4874 C CA . GLY B 1 223 ? 6.762 14.297 -6.172 1 97 223 GLY B CA 1
ATOM 4875 C C . GLY B 1 223 ? 5.305 14.352 -6.594 1 97 223 GLY B C 1
ATOM 4876 O O . GLY B 1 223 ? 4.996 14.719 -7.727 1 97 223 GLY B O 1
ATOM 4877 N N . ASP B 1 224 ? 4.383 13.953 -5.75 1 96.94 224 ASP B N 1
ATOM 4878 C CA . ASP B 1 224 ? 2.973 13.922 -6.121 1 96.94 224 ASP B CA 1
ATOM 4879 C C . ASP B 1 224 ? 2.416 15.344 -6.266 1 96.94 224 ASP B C 1
ATOM 4881 O O . ASP B 1 224 ? 2.072 15.766 -7.371 1 96.94 224 ASP B O 1
ATOM 4885 N N . PHE B 1 225 ? 2.51 16.188 -5.238 1 96.31 225 PHE B N 1
ATOM 4886 C CA . PHE B 1 225 ? 1.958 17.531 -5.301 1 96.31 225 PHE B CA 1
ATOM 4887 C C . PHE B 1 225 ? 2.945 18.484 -5.957 1 96.31 225 PHE B C 1
ATOM 4889 O O . PHE B 1 225 ? 2.547 19.516 -6.52 1 96.31 225 PHE B O 1
ATOM 4896 N N . GLY B 1 226 ? 4.234 18.188 -5.859 1 97.44 226 GLY B N 1
ATOM 4897 C CA . GLY B 1 226 ? 5.238 19.016 -6.52 1 97.44 226 GLY B CA 1
ATOM 4898 C C . GLY B 1 226 ? 5.012 19.141 -8.016 1 97.44 226 GLY B C 1
ATOM 4899 O O . GLY B 1 226 ? 5.359 20.156 -8.617 1 97.44 226 GLY B O 1
ATOM 4900 N N . THR B 1 227 ? 4.438 18.125 -8.594 1 97.06 227 THR B N 1
ATOM 4901 C CA . THR B 1 227 ? 4.203 18.109 -10.031 1 97.06 227 THR B CA 1
ATOM 4902 C C . THR B 1 227 ? 3.268 19.25 -10.438 1 97.06 227 THR B C 1
ATOM 4904 O O . THR B 1 227 ? 3.369 19.781 -11.539 1 97.06 227 THR B O 1
ATOM 4907 N N . PHE B 1 228 ? 2.414 19.719 -9.539 1 96.19 228 PHE B N 1
ATOM 4908 C CA . PHE B 1 228 ? 1.436 20.766 -9.812 1 96.19 228 PHE B CA 1
ATOM 4909 C C . PHE B 1 228 ? 2.113 22.125 -9.93 1 96.19 228 PHE B C 1
ATOM 4911 O O . PHE B 1 228 ? 1.512 23.094 -10.414 1 96.19 228 PHE B O 1
ATOM 4918 N N . LEU B 1 229 ? 3.314 22.234 -9.469 1 97.56 229 LEU B N 1
ATOM 4919 C CA . LEU B 1 229 ? 4.023 23.516 -9.5 1 97.56 229 LEU B CA 1
ATOM 4920 C C . LEU B 1 229 ? 4.691 23.734 -10.852 1 97.56 229 LEU B C 1
ATOM 4922 O O . LEU B 1 229 ? 5.094 24.844 -11.18 1 97.56 229 LEU B O 1
ATOM 4926 N N . ILE B 1 230 ? 4.859 22.609 -11.578 1 98 230 ILE B N 1
ATOM 4927 C CA . ILE B 1 230 ? 5.547 22.734 -12.859 1 98 230 ILE B CA 1
ATOM 4928 C C . ILE B 1 230 ? 4.758 23.656 -13.789 1 98 230 ILE B C 1
ATOM 4930 O O . ILE B 1 230 ? 3.662 23.297 -14.234 1 98 230 ILE B O 1
ATOM 4934 N N . GLY B 1 231 ? 5.238 24.828 -14.07 1 97.31 231 GLY B N 1
ATOM 4935 C CA . GLY B 1 231 ? 4.586 25.781 -14.961 1 97.31 231 GLY B CA 1
ATOM 4936 C C . GLY B 1 231 ? 3.268 26.297 -14.414 1 97.31 231 GLY B C 1
ATOM 4937 O O . GLY B 1 231 ? 2.375 26.656 -15.18 1 97.31 231 GLY B O 1
ATOM 4938 N N . ALA B 1 232 ? 3.131 26.312 -13.109 1 96.69 232 ALA B N 1
ATOM 4939 C CA . ALA B 1 232 ? 1.889 26.766 -12.492 1 96.69 232 ALA B CA 1
ATOM 4940 C C . ALA B 1 232 ? 1.646 28.25 -12.766 1 96.69 232 ALA B C 1
ATOM 4942 O O . ALA B 1 232 ? 2.59 29 -13.016 1 96.69 232 ALA B O 1
ATOM 4943 N N . PRO B 1 233 ? 0.4 28.766 -12.797 1 95.5 233 PRO B N 1
ATOM 4944 C CA . PRO B 1 233 ? 0.065 30.156 -13.125 1 95.5 233 PRO B CA 1
ATOM 4945 C C . PRO B 1 233 ? 0.241 31.094 -11.945 1 95.5 233 PRO B C 1
ATOM 4947 O O . PRO B 1 233 ? -0.24 32.219 -11.984 1 95.5 233 PRO B O 1
ATOM 4950 N N . HIS B 1 234 ? 0.853 30.656 -10.914 1 93.31 234 HIS B N 1
ATOM 4951 C CA . HIS B 1 234 ? 1.066 31.5 -9.742 1 93.31 234 HIS B CA 1
ATOM 4952 C C . HIS B 1 234 ? 2.551 31.609 -9.414 1 93.31 234 HIS B C 1
ATOM 4954 O O . HIS B 1 234 ? 3.385 30.969 -10.047 1 93.31 234 HIS B O 1
ATOM 4960 N N . ARG B 1 235 ? 2.906 32.406 -8.438 1 92.94 235 ARG B N 1
ATOM 4961 C CA . ARG B 1 235 ? 4.266 32.906 -8.242 1 92.94 235 ARG B CA 1
ATOM 4962 C C . ARG B 1 235 ? 5.176 31.781 -7.727 1 92.94 235 ARG B C 1
ATOM 4964 O O . ARG B 1 235 ? 6.398 31.922 -7.73 1 92.94 235 ARG B O 1
ATOM 4971 N N . TYR B 1 236 ? 4.676 30.609 -7.352 1 94 236 TYR B N 1
ATOM 4972 C CA . TYR B 1 236 ? 5.496 29.547 -6.789 1 94 236 TYR B CA 1
ATOM 4973 C C . TYR B 1 236 ? 5.773 28.469 -7.832 1 94 236 TYR B C 1
ATOM 4975 O O . TYR B 1 236 ? 6.176 27.344 -7.488 1 94 236 TYR B O 1
ATOM 4983 N N . ALA B 1 237 ? 5.496 28.797 -9.078 1 97.06 237 ALA B N 1
ATOM 4984 C CA . ALA B 1 237 ? 5.801 27.891 -10.18 1 97.06 237 ALA B CA 1
ATOM 4985 C C . ALA B 1 237 ? 7.285 27.531 -10.195 1 97.06 237 ALA B C 1
ATOM 4987 O O . ALA B 1 237 ? 8.133 28.359 -9.891 1 97.06 237 ALA B O 1
ATOM 4988 N N . ILE B 1 238 ? 7.566 26.25 -10.547 1 98.06 238 ILE B N 1
ATOM 4989 C CA . ILE B 1 238 ? 8.945 25.828 -10.734 1 98.06 238 ILE B CA 1
ATOM 4990 C C . ILE B 1 238 ? 9.102 25.156 -12.094 1 98.06 238 ILE B C 1
ATOM 4992 O O . ILE B 1 238 ? 8.109 24.859 -12.758 1 98.06 238 ILE B O 1
ATOM 4996 N N . THR B 1 239 ? 10.367 24.922 -12.555 1 98.38 239 THR B N 1
ATOM 4997 C CA . THR B 1 239 ? 10.656 24.203 -13.789 1 98.38 239 THR B CA 1
ATOM 4998 C C . THR B 1 239 ? 10.648 22.703 -13.562 1 98.38 239 THR B C 1
ATOM 5000 O O . THR B 1 239 ? 10.68 22.25 -12.414 1 98.38 239 THR B O 1
ATOM 5003 N N . ARG B 1 240 ? 10.531 21.984 -14.664 1 97.56 240 ARG B N 1
ATOM 5004 C CA . ARG B 1 240 ? 10.633 20.531 -14.594 1 97.56 240 ARG B CA 1
ATOM 5005 C C . ARG B 1 240 ? 11.961 20.109 -13.977 1 97.56 240 ARG B C 1
ATOM 5007 O O . ARG B 1 240 ? 12.023 19.125 -13.234 1 97.56 240 ARG B O 1
ATOM 5014 N N . GLU B 1 241 ? 13 20.797 -14.305 1 97.94 241 GLU B N 1
ATOM 5015 C CA . GLU B 1 241 ? 14.328 20.516 -13.75 1 97.94 241 GLU B CA 1
ATOM 5016 C C . GLU B 1 241 ? 14.344 20.719 -12.234 1 97.94 241 GLU B C 1
ATOM 5018 O O . GLU B 1 241 ? 14.891 19.891 -11.508 1 97.94 241 GLU B O 1
ATOM 5023 N N . GLN B 1 242 ? 13.781 21.766 -11.773 1 98 242 GLN B N 1
ATOM 5024 C CA . GLN B 1 242 ? 13.703 22.031 -10.336 1 98 242 GLN B CA 1
ATOM 5025 C C . GLN B 1 242 ? 12.875 20.969 -9.625 1 98 242 GLN B C 1
ATOM 5027 O O . GLN B 1 242 ? 13.227 20.516 -8.531 1 98 242 GLN B O 1
ATOM 5032 N N . TYR B 1 243 ? 11.789 20.609 -10.32 1 97.94 243 TYR B N 1
ATOM 5033 C CA . TYR B 1 243 ? 10.977 19.516 -9.805 1 97.94 243 TYR B CA 1
ATOM 5034 C C . TYR B 1 243 ? 11.82 18.266 -9.602 1 97.94 243 TYR B C 1
ATOM 5036 O O . TYR B 1 243 ? 11.695 17.578 -8.578 1 97.94 243 TYR B O 1
ATOM 5044 N N . GLN B 1 244 ? 12.68 17.984 -10.43 1 96.5 244 GLN B N 1
ATOM 5045 C CA . GLN B 1 244 ? 13.453 16.75 -10.438 1 96.5 244 GLN B CA 1
ATOM 5046 C C . GLN B 1 244 ? 14.633 16.844 -9.469 1 96.5 244 GLN B C 1
ATOM 5048 O O . GLN B 1 244 ? 15.078 15.828 -8.93 1 96.5 244 GLN B O 1
ATOM 5053 N N . THR B 1 245 ? 15.086 18.078 -9.141 1 96.94 245 THR B N 1
ATOM 5054 C CA . THR B 1 245 ? 16.391 18.141 -8.492 1 96.94 245 THR B CA 1
ATOM 5055 C C . THR B 1 245 ? 16.281 18.859 -7.145 1 96.94 245 THR B C 1
ATOM 5057 O O . THR B 1 245 ? 17.141 18.672 -6.273 1 96.94 245 THR B O 1
ATOM 5060 N N . SER B 1 246 ? 15.234 19.625 -6.914 1 98.31 246 SER B N 1
ATOM 5061 C CA . SER B 1 246 ? 15.25 20.531 -5.773 1 98.31 246 SER B CA 1
ATOM 5062 C C . SER B 1 246 ? 14.445 19.969 -4.605 1 98.31 246 SER B C 1
ATOM 5064 O O . SER B 1 246 ? 14.688 20.328 -3.451 1 98.31 246 SER B O 1
ATOM 5066 N N . LEU B 1 247 ? 13.445 19.188 -4.879 1 98.56 247 LEU B N 1
ATOM 5067 C CA . LEU B 1 247 ? 12.562 18.688 -3.834 1 98.56 247 LEU B CA 1
ATOM 5068 C C . LEU B 1 247 ? 13.297 17.688 -2.943 1 98.56 247 LEU B C 1
ATOM 5070 O O . LEU B 1 247 ? 14.242 17.031 -3.387 1 98.56 247 LEU B O 1
ATOM 5074 N N . THR B 1 248 ? 12.859 17.578 -1.693 1 98.75 248 THR B N 1
ATOM 5075 C CA . THR B 1 248 ? 13.508 16.688 -0.743 1 98.75 248 THR B CA 1
ATOM 5076 C C . THR B 1 248 ? 12.539 15.617 -0.242 1 98.75 248 THR B C 1
ATOM 5078 O O . THR B 1 248 ? 12.914 14.75 0.542 1 98.75 248 THR B O 1
ATOM 5081 N N . ASP B 1 249 ? 11.273 15.688 -0.708 1 98.56 249 ASP B N 1
ATOM 5082 C CA . ASP B 1 249 ? 10.219 14.758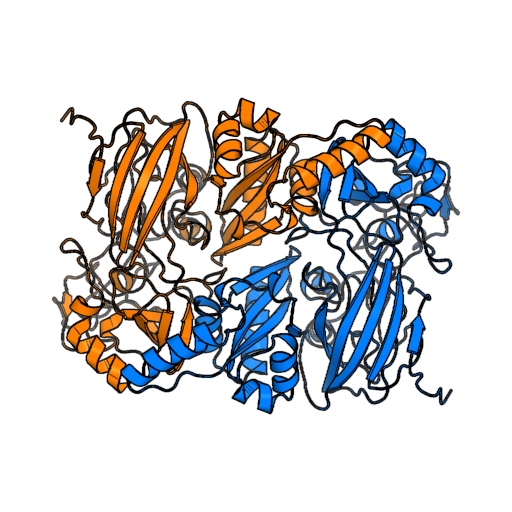 -0.308 1 98.56 249 ASP B CA 1
ATOM 5083 C C . ASP B 1 249 ? 9.992 14.797 1.201 1 98.56 249 ASP B C 1
ATOM 5085 O O . ASP B 1 249 ? 9.891 13.75 1.849 1 98.56 249 ASP B O 1
ATOM 5089 N N . GLY B 1 250 ? 9.914 16 1.776 1 98.44 250 GLY B N 1
ATOM 5090 C CA . GLY B 1 250 ? 9.641 16.172 3.193 1 98.44 250 GLY B CA 1
ATOM 5091 C C . GLY B 1 250 ? 8.164 16.078 3.531 1 98.44 250 GLY B C 1
ATOM 5092 O O . GLY B 1 250 ? 7.797 15.945 4.699 1 98.44 250 GLY B O 1
ATOM 5093 N N . HIS B 1 251 ? 7.297 16.25 2.518 1 98.31 251 HIS B N 1
ATOM 5094 C CA . HIS B 1 251 ? 5.863 16.031 2.684 1 98.31 251 HIS B CA 1
ATOM 5095 C C . HIS B 1 251 ? 5.504 14.562 2.453 1 98.31 251 HIS B C 1
ATOM 5097 O O . HIS B 1 251 ? 5.027 14.195 1.374 1 98.31 251 HIS B O 1
ATOM 5103 N N . LEU B 1 252 ? 5.613 13.734 3.469 1 97.5 252 LEU B N 1
ATOM 5104 C CA . LEU B 1 252 ? 5.586 12.273 3.367 1 97.5 252 LEU B CA 1
ATOM 5105 C C . LEU B 1 252 ? 4.16 11.75 3.492 1 97.5 252 LEU B C 1
ATOM 5107 O O . LEU B 1 252 ? 3.678 11.039 2.607 1 97.5 252 LEU B O 1
ATOM 5111 N N . ASP B 1 253 ? 3.49 12.148 4.621 1 97.94 253 ASP B N 1
ATOM 5112 C CA . ASP B 1 253 ? 2.205 11.562 4.984 1 97.94 253 ASP B CA 1
ATOM 5113 C C . ASP B 1 253 ? 2.291 10.031 5.008 1 97.94 253 ASP B C 1
ATOM 5115 O O . ASP B 1 253 ? 1.434 9.352 4.445 1 97.94 253 ASP B O 1
ATOM 5119 N N . VAL B 1 254 ? 3.369 9.484 5.523 1 98.62 254 VAL B N 1
ATOM 5120 C CA . VAL B 1 254 ? 3.57 8.062 5.797 1 98.62 254 VAL B CA 1
ATOM 5121 C C . VAL B 1 254 ? 3.338 7.785 7.281 1 98.62 254 VAL B C 1
ATOM 5123 O O . VAL B 1 254 ? 3.99 8.383 8.141 1 98.62 254 VAL B O 1
ATOM 5126 N N . ASP B 1 255 ? 2.43 6.902 7.613 1 98.5 255 ASP B N 1
ATOM 5127 C CA . ASP B 1 255 ? 1.936 6.766 8.977 1 98.5 255 ASP B CA 1
ATOM 5128 C C . ASP B 1 255 ? 2.977 6.105 9.875 1 98.5 255 ASP B C 1
ATOM 5130 O O . ASP B 1 255 ? 2.852 6.125 11.102 1 98.5 255 ASP B O 1
ATOM 5134 N N . SER B 1 256 ? 4.082 5.598 9.289 1 98.69 256 SER B N 1
ATOM 5135 C CA . SER B 1 256 ? 5.125 4.98 10.102 1 98.69 256 SER B CA 1
ATOM 5136 C C . SER B 1 256 ? 6.164 6.008 10.539 1 98.69 256 SER B C 1
ATOM 5138 O O . SER B 1 256 ? 7.078 5.688 11.297 1 98.69 256 SER B O 1
ATOM 5140 N N . VAL B 1 257 ? 6.062 7.242 10.062 1 98.88 257 VAL B N 1
ATOM 5141 C CA . VAL B 1 257 ? 6.926 8.32 10.531 1 98.88 257 VAL B CA 1
ATOM 5142 C C . VAL B 1 257 ? 6.438 8.828 11.883 1 98.88 257 VAL B C 1
ATOM 5144 O O . VAL B 1 257 ? 5.973 9.969 11.992 1 98.88 257 VAL B O 1
ATOM 5147 N N . ARG B 1 258 ? 6.551 8.039 12.852 1 98.69 258 ARG B N 1
ATOM 5148 C CA . ARG B 1 258 ? 6.059 8.25 14.203 1 98.69 258 ARG B CA 1
ATOM 5149 C C . ARG B 1 258 ? 7.145 7.957 15.234 1 98.69 258 ARG B C 1
ATOM 5151 O O . ARG B 1 258 ? 8.305 7.734 14.875 1 98.69 258 ARG B O 1
ATOM 5158 N N . GLU B 1 259 ? 6.816 8.102 16.516 1 98.81 259 GLU B N 1
ATOM 5159 C CA . GLU B 1 259 ? 7.77 7.848 17.594 1 98.81 259 GLU B CA 1
ATOM 5160 C C . GLU B 1 259 ? 8.508 6.527 17.375 1 98.81 259 GLU B C 1
ATOM 5162 O O . GLU B 1 259 ? 7.887 5.504 17.094 1 98.81 259 GLU B O 1
ATOM 5167 N N . GLY B 1 260 ? 9.844 6.602 17.359 1 98.69 260 GLY B N 1
ATOM 5168 C CA . GLY B 1 260 ? 10.656 5.402 17.25 1 98.69 260 GLY B CA 1
ATOM 5169 C C . GLY B 1 260 ? 11.219 5.184 15.852 1 98.69 260 GLY B C 1
ATOM 5170 O O . GLY B 1 260 ? 12.031 4.285 15.641 1 98.69 260 GLY B O 1
ATOM 5171 N N . CYS B 1 261 ? 10.852 5.977 14.922 1 98.81 261 CYS B N 1
ATOM 5172 C CA . CYS B 1 261 ? 11.391 5.809 13.578 1 98.81 261 CYS B CA 1
ATOM 5173 C C . CYS B 1 261 ? 12.641 6.656 13.375 1 98.81 261 CYS B C 1
ATOM 5175 O O . CYS B 1 261 ? 12.969 7.492 14.219 1 98.81 261 CYS B O 1
ATOM 5177 N N . ILE B 1 262 ? 13.375 6.434 12.305 1 98.94 262 ILE B N 1
ATOM 5178 C CA . ILE B 1 262 ? 14.477 7.254 11.82 1 98.94 262 ILE B CA 1
ATOM 5179 C C . ILE B 1 262 ? 14.227 7.645 10.367 1 98.94 262 ILE B C 1
ATOM 5181 O O . ILE B 1 262 ? 13.906 6.797 9.531 1 98.94 262 ILE B O 1
ATOM 5185 N N . VAL B 1 263 ? 14.273 8.898 10.109 1 98.94 263 VAL B N 1
ATOM 5186 C CA . VAL B 1 263 ? 14.258 9.406 8.742 1 98.94 263 VAL B CA 1
ATOM 5187 C C . VAL B 1 263 ? 15.641 9.953 8.383 1 98.94 263 VAL B C 1
ATOM 5189 O O . VAL B 1 263 ? 16.234 10.711 9.148 1 98.94 263 VAL B O 1
ATOM 5192 N N . ILE B 1 264 ? 16.203 9.531 7.32 1 98.94 264 ILE B N 1
ATOM 5193 C CA . ILE B 1 264 ? 17.422 10.109 6.754 1 98.94 264 ILE B CA 1
ATOM 5194 C C . ILE B 1 264 ? 17.047 10.992 5.559 1 98.94 264 ILE B C 1
ATOM 5196 O O . ILE B 1 264 ? 16.547 10.5 4.547 1 98.94 264 ILE B O 1
ATOM 5200 N N . ALA B 1 265 ? 17.328 12.258 5.652 1 98.94 265 ALA B N 1
ATOM 5201 C CA . ALA B 1 265 ? 16.844 13.227 4.672 1 98.94 265 ALA B CA 1
ATOM 5202 C C . ALA B 1 265 ? 18.016 13.836 3.893 1 98.94 265 ALA B C 1
ATOM 5204 O O . ALA B 1 265 ? 19.094 14.031 4.438 1 98.94 265 ALA B O 1
ATOM 5205 N N . PRO B 1 266 ? 17.781 14.164 2.664 1 98.75 266 PRO B N 1
ATOM 5206 C CA . PRO B 1 266 ? 18.844 14.766 1.854 1 98.75 266 PRO B CA 1
ATOM 5207 C C . PRO B 1 266 ? 19.109 16.219 2.236 1 98.75 266 PRO B C 1
ATOM 5209 O O . PRO B 1 266 ? 18.203 16.938 2.67 1 98.75 266 PRO B O 1
ATOM 5212 N N . VAL B 1 267 ? 20.344 16.656 2.078 1 98.81 267 VAL B N 1
ATOM 5213 C CA . VAL B 1 267 ? 20.703 18.062 2.266 1 98.81 267 VAL B CA 1
ATOM 5214 C C . VAL B 1 267 ? 20.891 18.734 0.908 1 98.81 267 VAL B C 1
ATOM 5216 O O . VAL B 1 267 ? 21.828 18.406 0.175 1 98.81 267 VAL B O 1
ATOM 5219 N N . LYS B 1 268 ? 20 19.625 0.617 1 98.44 268 LYS B N 1
ATOM 5220 C CA . LYS B 1 268 ? 20.078 20.312 -0.667 1 98.44 268 LYS B CA 1
ATOM 5221 C C . LYS B 1 268 ? 20.391 21.797 -0.479 1 98.44 268 LYS B C 1
ATOM 5223 O O . LYS B 1 268 ? 20.594 22.516 -1.453 1 98.44 268 LYS B O 1
ATOM 5228 N N . VAL B 1 269 ? 20.359 22.266 0.728 1 98.12 269 VAL B N 1
ATOM 5229 C CA . VAL B 1 269 ? 20.797 23.578 1.181 1 98.12 269 VAL B CA 1
ATOM 5230 C C . VAL B 1 269 ? 21.719 23.438 2.387 1 98.12 269 VAL B C 1
ATOM 5232 O O . VAL B 1 269 ? 21.469 22.625 3.275 1 98.12 269 VAL B O 1
ATOM 5235 N N . ASP B 1 270 ? 22.859 24.297 2.41 1 98 270 ASP B N 1
ATOM 5236 C CA . ASP B 1 270 ? 23.719 24.25 3.584 1 98 270 ASP B CA 1
ATOM 5237 C C . ASP B 1 270 ? 22.922 24.406 4.871 1 98 270 ASP B C 1
ATOM 5239 O O . ASP B 1 270 ? 22.016 25.25 4.938 1 98 270 ASP B O 1
ATOM 5243 N N . GLY B 1 271 ? 23.172 23.5 5.875 1 98.12 271 GLY B N 1
ATOM 5244 C CA . GLY B 1 271 ? 22.422 23.484 7.125 1 98.12 271 GLY B CA 1
ATOM 5245 C C . GLY B 1 271 ? 21.234 22.547 7.098 1 98.12 271 GLY B C 1
ATOM 5246 O O . GLY B 1 271 ? 20.688 22.188 8.141 1 98.12 271 GLY B O 1
ATOM 5247 N N . GLY B 1 272 ? 20.766 22.188 5.848 1 98.56 272 GLY B N 1
ATOM 5248 C CA . GLY B 1 272 ? 19.703 21.203 5.648 1 98.56 272 GLY B CA 1
ATOM 5249 C C . GLY B 1 272 ? 18.312 21.781 5.871 1 98.56 272 GLY B C 1
ATOM 5250 O O . GLY B 1 272 ? 17.406 21.578 5.055 1 98.56 272 GLY B O 1
ATOM 5251 N N . GLY B 1 273 ? 18.234 22.547 7.051 1 98.62 273 GLY B N 1
ATOM 5252 C CA . GLY B 1 273 ? 16.938 23.094 7.398 1 98.62 273 GLY B CA 1
ATOM 5253 C C . GLY B 1 273 ? 15.906 22.031 7.75 1 98.62 273 GLY B C 1
ATOM 5254 O O . GLY B 1 273 ? 14.922 21.859 7.027 1 98.62 273 GLY B O 1
ATOM 5255 N N . VAL B 1 274 ? 16.047 21.406 8.914 1 98.94 274 VAL B N 1
ATOM 5256 C CA . VAL B 1 274 ? 15.117 20.391 9.367 1 98.94 274 VAL B CA 1
ATOM 5257 C C . VAL B 1 274 ? 13.805 21.047 9.805 1 98.94 274 VAL B C 1
ATOM 5259 O O . VAL B 1 274 ? 13.812 22.016 10.562 1 98.94 274 VAL B O 1
ATOM 5262 N N . TYR B 1 275 ? 12.703 20.562 9.266 1 98.75 275 TYR B N 1
ATOM 5263 C CA . TYR B 1 275 ? 11.398 21.094 9.641 1 98.75 275 TYR B CA 1
ATOM 5264 C C . TYR B 1 275 ? 10.406 19.953 9.875 1 98.75 275 TYR B C 1
ATOM 5266 O O . TYR B 1 275 ? 10.648 18.812 9.469 1 98.75 275 TYR B O 1
ATOM 5274 N N . ALA B 1 276 ? 9.344 20.203 10.586 1 98.75 276 ALA B N 1
ATOM 5275 C CA . ALA B 1 276 ? 8.289 19.25 10.914 1 98.75 276 ALA B CA 1
ATOM 5276 C C . ALA B 1 276 ? 6.93 19.938 11.008 1 98.75 276 ALA B C 1
ATOM 5278 O O . ALA B 1 276 ? 6.852 21.141 11.266 1 98.75 276 ALA B O 1
ATOM 5279 N N . GLY B 1 277 ? 5.941 19.234 10.781 1 98.19 277 GLY B N 1
ATOM 5280 C CA . GLY B 1 277 ? 4.578 19.719 10.93 1 98.19 277 GLY B CA 1
ATOM 5281 C C . GLY B 1 277 ? 3.539 18.766 10.383 1 98.19 277 GLY B C 1
ATOM 5282 O O . GLY B 1 277 ? 3.842 17.594 10.125 1 98.19 277 GLY B O 1
ATOM 5283 N N . ASP B 1 278 ? 2.279 19.266 10.375 1 98 278 ASP B N 1
ATOM 5284 C CA . ASP B 1 278 ? 1.178 18.484 9.828 1 98 278 ASP B CA 1
ATOM 5285 C C . ASP B 1 278 ? 1.031 17.156 10.555 1 98 278 ASP B C 1
ATOM 5287 O O . ASP B 1 278 ? 1.027 16.094 9.93 1 98 278 ASP B O 1
ATOM 5291 N N . VAL B 1 279 ? 1.05 17.203 11.891 1 98.75 279 VAL B N 1
ATOM 5292 C CA . VAL B 1 279 ? 0.925 15.992 12.68 1 98.75 279 VAL B CA 1
ATOM 5293 C C . VAL B 1 279 ? -0.487 15.43 12.547 1 98.75 279 VAL B C 1
ATOM 5295 O O . VAL B 1 279 ? -1.47 16.141 12.781 1 98.75 279 VAL B O 1
ATOM 5298 N N . HIS B 1 280 ? -0.549 14.219 12.086 1 98.75 280 HIS B N 1
ATOM 5299 C CA . HIS B 1 280 ? -1.799 13.469 12 1 98.75 280 HIS B CA 1
ATOM 5300 C C . HIS B 1 280 ? -2.068 12.695 13.281 1 98.75 280 HIS B C 1
ATOM 5302 O O . HIS B 1 280 ? -1.202 11.961 13.766 1 98.75 280 HIS B O 1
ATOM 5308 N N . ALA B 1 281 ? -3.297 12.852 13.828 1 98.81 281 ALA B N 1
ATOM 5309 C CA . ALA B 1 281 ? -3.666 12.008 14.961 1 98.81 281 ALA B CA 1
ATOM 5310 C C . ALA B 1 281 ? -3.672 10.539 14.578 1 98.81 281 ALA B C 1
ATOM 5312 O O . ALA B 1 281 ? -3.297 9.68 15.375 1 98.81 281 ALA B O 1
ATOM 5313 N N . MET B 1 282 ? -4.152 10.289 13.445 1 98.69 282 MET B N 1
ATOM 5314 C CA . MET B 1 282 ? -4.105 8.984 12.797 1 98.69 282 MET B CA 1
ATOM 5315 C C . MET B 1 282 ? -4.309 9.117 11.289 1 98.69 282 MET B C 1
ATOM 5317 O O . MET B 1 282 ? -4.824 10.125 10.82 1 98.69 282 MET B O 1
ATOM 5321 N N . GLN B 1 283 ? -3.904 8.148 10.617 1 98.56 283 GLN B N 1
ATOM 5322 C CA . GLN B 1 283 ? -4.098 8.109 9.172 1 98.56 283 GLN B CA 1
ATOM 5323 C C . GLN B 1 283 ? -3.977 6.684 8.641 1 98.56 283 GLN B C 1
ATOM 5325 O O . GLN B 1 283 ? -2.998 5.988 8.922 1 98.56 283 GLN B O 1
ATOM 5330 N N . GLY B 1 284 ? -4.988 6.246 7.961 1 98.5 284 GLY B N 1
ATOM 5331 C CA . GLY B 1 284 ? -4.812 5.055 7.148 1 98.5 284 GLY B CA 1
ATOM 5332 C C . GLY B 1 284 ? -3.98 5.297 5.906 1 98.5 284 GLY B C 1
ATOM 5333 O O . GLY B 1 284 ? -4.031 6.379 5.32 1 98.5 284 GLY B O 1
ATOM 5334 N N . ASP B 1 285 ? -3.289 4.223 5.438 1 98.5 285 ASP B N 1
ATOM 5335 C CA . ASP B 1 285 ? -2.52 4.336 4.203 1 98.5 285 ASP B CA 1
ATOM 5336 C C . ASP B 1 285 ? -3.375 4.891 3.068 1 98.5 285 ASP B C 1
ATOM 5338 O O . ASP B 1 285 ? -4.527 4.48 2.895 1 98.5 285 ASP B O 1
ATOM 5342 N N . GLY B 1 286 ? -2.744 5.832 2.387 1 98.19 286 GLY B N 1
ATOM 5343 C CA . GLY B 1 286 ? -3.398 6.457 1.246 1 98.19 286 GLY B CA 1
ATOM 5344 C C . GLY B 1 286 ? -3.963 7.828 1.559 1 98.19 286 GLY B C 1
ATOM 5345 O O . GLY B 1 286 ? -3.984 8.711 0.695 1 98.19 286 GLY B O 1
ATOM 5346 N N . GLU B 1 287 ? -4.461 7.984 2.871 1 98.12 287 GLU B N 1
ATOM 5347 C CA . GLU B 1 287 ? -5.133 9.227 3.225 1 98.12 287 GLU B CA 1
ATOM 5348 C C . GLU B 1 287 ? -6.184 9.602 2.182 1 98.12 287 GLU B C 1
ATOM 5350 O O . GLU B 1 287 ? -6.168 10.711 1.647 1 98.12 287 GLU B O 1
ATOM 5355 N N . VAL B 1 288 ? -7.109 8.828 1.997 1 98.25 288 VAL B N 1
ATOM 5356 C CA . VAL B 1 288 ? -7.836 8.773 0.731 1 98.25 288 VAL B CA 1
ATOM 5357 C C . VAL B 1 288 ? -8.922 9.852 0.713 1 98.25 288 VAL B C 1
ATOM 5359 O O . VAL B 1 288 ? -9.477 10.156 -0.342 1 98.25 288 VAL B O 1
ATOM 5362 N N . ALA B 1 289 ? -9.242 10.406 1.829 1 97.81 289 ALA B N 1
ATOM 5363 C CA . ALA B 1 289 ? -10.195 11.516 1.857 1 97.81 289 ALA B CA 1
ATOM 5364 C C . ALA B 1 289 ? -9.523 12.828 1.471 1 97.81 289 ALA B C 1
ATOM 5366 O O . ALA B 1 289 ? -10.195 13.852 1.326 1 97.81 289 ALA B O 1
ATOM 5367 N N . GLY B 1 290 ? -8.211 12.75 1.327 1 94.19 290 GLY B N 1
ATOM 5368 C CA . GLY B 1 290 ? -7.465 13.961 1.014 1 94.19 290 GLY B CA 1
ATOM 5369 C C . GLY B 1 290 ? -6.824 14.602 2.232 1 94.19 290 GLY B C 1
ATOM 5370 O O . GLY B 1 290 ? -5.754 15.203 2.133 1 94.19 290 GLY B O 1
ATOM 5371 N N . HIS B 1 291 ? -7.523 14.469 3.309 1 95.31 291 HIS B N 1
ATOM 5372 C CA . HIS B 1 291 ? -7.09 15.031 4.582 1 95.31 291 HIS B CA 1
ATOM 5373 C C . HIS B 1 291 ? -7.41 14.086 5.738 1 95.31 291 HIS B C 1
ATOM 5375 O O . HIS B 1 291 ? -8.312 13.25 5.633 1 95.31 291 HIS B O 1
ATOM 5381 N N . THR B 1 292 ? -6.609 14.141 6.711 1 97.06 292 THR B N 1
ATOM 5382 C CA . THR B 1 292 ? -6.875 13.344 7.902 1 97.06 292 THR B CA 1
ATOM 5383 C C . THR B 1 292 ? -7.051 14.234 9.125 1 97.06 292 THR B C 1
ATOM 5385 O O . THR B 1 292 ? -7.309 15.438 8.992 1 97.06 292 THR B O 1
ATOM 5388 N N . ALA B 1 293 ? -7.09 13.641 10.367 1 97.62 293 ALA B N 1
ATOM 5389 C CA . ALA B 1 293 ? -7.258 14.406 11.602 1 97.62 293 ALA B CA 1
ATOM 5390 C C . ALA B 1 293 ? -5.938 15.031 12.039 1 97.62 293 ALA B C 1
ATOM 5392 O O . ALA B 1 293 ? -5.18 14.43 12.805 1 97.62 293 ALA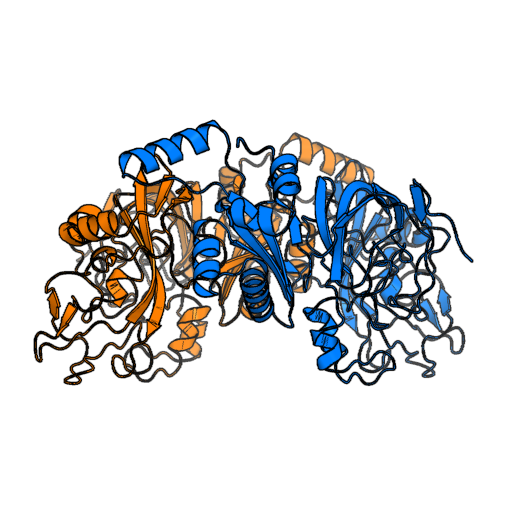 B O 1
ATOM 5393 N N . ASP B 1 294 ? -5.777 16.25 11.609 1 98.31 294 ASP B N 1
ATOM 5394 C CA . ASP B 1 294 ? -4.562 16.984 11.969 1 98.31 294 ASP B CA 1
ATOM 5395 C C . ASP B 1 294 ? -4.676 17.594 13.359 1 98.31 294 ASP B C 1
ATOM 5397 O O . ASP B 1 294 ? -5.738 18.094 13.734 1 98.31 294 ASP B O 1
ATOM 5401 N N . VAL B 1 295 ? -3.543 17.609 14.07 1 98.81 295 VAL B N 1
ATOM 5402 C CA . VAL B 1 295 ? -3.582 18.062 15.453 1 98.81 295 VAL B CA 1
ATOM 5403 C C . VAL B 1 295 ? -2.359 18.938 15.75 1 98.81 295 VAL B C 1
ATOM 5405 O O . VAL B 1 295 ? -1.336 18.828 15.07 1 98.81 295 VAL B O 1
ATOM 5408 N N . SER B 1 296 ? -2.525 19.812 16.688 1 98.62 296 SER B N 1
ATOM 5409 C CA . SER B 1 296 ? -1.358 20.422 17.312 1 98.62 296 SER B CA 1
ATOM 5410 C C . SER B 1 296 ? -0.573 19.391 18.125 1 98.62 296 SER B C 1
ATOM 5412 O O . SER B 1 296 ? -1.159 18.516 18.75 1 98.62 296 SER B O 1
ATOM 5414 N N . ALA B 1 297 ? 0.719 19.562 18.062 1 98.69 297 ALA B N 1
ATOM 5415 C CA . ALA B 1 297 ? 1.535 18.562 18.75 1 98.69 297 ALA B CA 1
ATOM 5416 C C . ALA B 1 297 ? 2.9 19.141 19.125 1 98.69 297 ALA B C 1
ATOM 5418 O O . ALA B 1 297 ? 3.344 20.125 18.531 1 98.69 297 ALA B O 1
ATOM 5419 N N . GLU B 1 298 ? 3.453 18.625 20.125 1 98.75 298 GLU B N 1
ATOM 5420 C CA . GLU B 1 298 ? 4.859 18.797 20.469 1 98.75 298 GLU B CA 1
ATOM 5421 C C . GLU B 1 298 ? 5.68 17.562 20.109 1 98.75 298 GLU B C 1
ATOM 5423 O O . GLU B 1 298 ? 5.379 16.453 20.578 1 98.75 298 GLU B O 1
ATOM 5428 N N . THR B 1 299 ? 6.656 17.734 19.25 1 98.81 299 THR B N 1
ATOM 5429 C CA . THR B 1 299 ? 7.488 16.641 18.781 1 98.81 299 THR B CA 1
ATOM 5430 C C . THR B 1 299 ? 8.953 16.891 19.125 1 98.81 299 THR B C 1
ATOM 5432 O O . THR B 1 299 ? 9.469 17.984 18.906 1 98.81 299 THR B O 1
ATOM 5435 N N . THR B 1 300 ? 9.633 15.891 19.625 1 98.94 300 THR B N 1
ATOM 5436 C CA . THR B 1 300 ? 11.07 15.945 19.875 1 98.94 300 THR B CA 1
ATOM 5437 C C . THR B 1 300 ? 11.805 15.008 18.922 1 98.94 300 THR B C 1
ATOM 5439 O O . THR B 1 300 ? 11.469 13.828 18.828 1 98.94 300 THR B O 1
ATOM 5442 N N . VAL B 1 301 ? 12.805 15.57 18.266 1 98.94 301 VAL B N 1
ATOM 5443 C CA . VAL B 1 301 ? 13.648 14.75 17.406 1 98.94 301 VAL B CA 1
ATOM 5444 C C . VAL B 1 301 ? 15.117 14.977 17.766 1 98.94 301 VAL B C 1
ATOM 5446 O O . VAL B 1 301 ? 15.484 16.047 18.25 1 98.94 301 VAL B O 1
ATOM 5449 N N . SER B 1 302 ? 15.945 14.008 17.562 1 98.88 302 SER B N 1
ATOM 5450 C CA . SER B 1 302 ? 17.391 14.172 17.547 1 98.88 302 SER B CA 1
ATOM 5451 C C . SER B 1 302 ? 17.938 14.109 16.125 1 98.88 302 SER B C 1
ATOM 5453 O O . SER B 1 302 ? 17.406 13.398 15.273 1 98.88 302 SER B O 1
ATOM 5455 N N . VAL B 1 303 ? 19.047 14.883 15.891 1 98.88 303 VAL B N 1
ATOM 5456 C CA . VAL B 1 303 ? 19.562 14.984 14.531 1 98.88 303 VAL B CA 1
ATOM 5457 C C . VAL B 1 303 ? 21.078 14.734 14.531 1 98.88 303 VAL B C 1
ATOM 5459 O O . VAL B 1 303 ? 21.766 15.07 15.492 1 98.88 303 VAL B O 1
ATOM 5462 N N . SER B 1 304 ? 21.562 14.172 13.484 1 98.69 304 SER B N 1
ATOM 5463 C CA . SER B 1 304 ? 22.984 14.023 13.242 1 98.69 304 SER B CA 1
ATOM 5464 C C . SER B 1 304 ? 23.297 14.062 11.742 1 98.69 304 SER B C 1
ATOM 5466 O O . SER B 1 304 ? 22.484 13.609 10.93 1 98.69 304 SER B O 1
ATOM 5468 N N . VAL B 1 305 ? 24.453 14.586 11.406 1 98.75 305 VAL B N 1
ATOM 5469 C CA . VAL B 1 305 ? 24.844 14.742 10.016 1 98.75 305 VAL B CA 1
ATOM 5470 C C . VAL B 1 305 ? 25.594 13.492 9.547 1 98.75 305 VAL B C 1
ATOM 5472 O O . VAL B 1 305 ? 26.469 12.992 10.25 1 98.75 305 VAL B O 1
ATOM 5475 N N . LEU B 1 306 ? 25.172 12.938 8.492 1 98.56 306 LEU B N 1
ATOM 5476 C CA . LEU B 1 306 ? 25.906 11.906 7.77 1 98.56 306 LEU B CA 1
ATOM 5477 C C . LEU B 1 306 ? 26.641 12.5 6.574 1 98.56 306 LEU B C 1
ATOM 5479 O O . LEU B 1 306 ? 26.031 12.773 5.535 1 98.56 306 LEU B O 1
ATOM 5483 N N . LYS B 1 307 ? 27.938 12.578 6.719 1 98 307 LYS B N 1
ATOM 5484 C CA . LYS B 1 307 ? 28.734 13.25 5.695 1 98 307 LYS B CA 1
ATOM 5485 C C . LYS B 1 307 ? 28.828 12.406 4.426 1 98 307 LYS B C 1
ATOM 5487 O O . LYS B 1 307 ? 29.031 11.195 4.488 1 98 307 LYS B O 1
ATOM 5492 N N . GLY B 1 308 ? 28.594 13.008 3.293 1 97.44 308 GLY B N 1
ATOM 5493 C CA . GLY B 1 308 ? 28.906 12.43 1.998 1 97.44 308 GLY B CA 1
ATOM 5494 C C . GLY B 1 308 ? 27.828 11.5 1.486 1 97.44 308 GLY B C 1
ATOM 5495 O O . GLY B 1 308 ? 27.953 10.922 0.403 1 97.44 308 GLY B O 1
ATOM 5496 N N . LEU B 1 309 ? 26.797 11.258 2.238 1 97.81 309 LEU B N 1
ATOM 5497 C CA . LEU B 1 309 ? 25.688 10.438 1.729 1 97.81 309 LEU B CA 1
ATOM 5498 C C . LEU B 1 309 ? 24.734 11.273 0.884 1 97.81 309 LEU B C 1
ATOM 5500 O O . LEU B 1 309 ? 23.875 11.977 1.423 1 97.81 309 LEU B O 1
ATOM 5504 N N . GLN B 1 310 ? 24.859 11.086 -0.394 1 95.81 310 GLN B N 1
ATOM 5505 C CA . GLN B 1 310 ? 24 11.797 -1.33 1 95.81 310 GLN B CA 1
ATOM 5506 C C . GLN B 1 310 ? 22.766 10.961 -1.675 1 95.81 310 GLN B C 1
ATOM 5508 O O . GLN B 1 310 ? 22.875 9.883 -2.26 1 95.81 310 GLN B O 1
ATOM 5513 N N . ILE B 1 311 ? 21.609 11.453 -1.298 1 97.56 311 ILE B N 1
ATOM 5514 C CA . ILE B 1 311 ? 20.375 10.742 -1.597 1 97.56 311 ILE B CA 1
ATOM 5515 C C . ILE B 1 311 ? 19.391 11.695 -2.26 1 97.56 311 ILE B C 1
ATOM 5517 O O . ILE B 1 311 ? 19.438 12.906 -2.037 1 97.56 311 ILE B O 1
ATOM 5521 N N . GLU B 1 312 ? 18.438 11.156 -3.074 1 94.88 312 GLU B N 1
ATOM 5522 C CA . GLU B 1 312 ? 17.469 11.945 -3.83 1 94.88 312 GLU B CA 1
ATOM 5523 C C . GLU B 1 312 ? 16.188 12.164 -3.029 1 94.88 312 GLU B C 1
ATOM 5525 O O . GLU B 1 312 ? 15.445 13.109 -3.293 1 94.88 312 GLU B O 1
ATOM 5530 N N . GLY B 1 313 ? 15.898 11.336 -2.189 1 96.81 313 GLY B N 1
ATOM 5531 C CA . GLY B 1 313 ? 14.773 11.352 -1.271 1 96.81 313 GLY B CA 1
ATOM 5532 C C . GLY B 1 313 ? 15.07 10.664 0.05 1 96.81 313 GLY B C 1
ATOM 5533 O O . GLY B 1 313 ? 16.172 10.148 0.25 1 96.81 313 GLY B O 1
ATOM 5534 N N . PRO B 1 314 ? 14.125 10.656 0.901 1 98.69 314 PRO B N 1
ATOM 5535 C CA . PRO B 1 314 ? 14.383 10.141 2.246 1 98.69 314 PRO B CA 1
ATOM 5536 C C . PRO B 1 314 ? 14.516 8.617 2.277 1 98.69 314 PRO B C 1
ATOM 5538 O O . PRO B 1 314 ? 13.969 7.93 1.415 1 98.69 314 PRO B O 1
ATOM 5541 N N . ILE B 1 315 ? 15.305 8.195 3.189 1 98.88 315 ILE B N 1
ATOM 5542 C CA . ILE B 1 315 ? 15.328 6.816 3.67 1 98.88 315 ILE B CA 1
ATOM 5543 C C . ILE B 1 315 ? 14.602 6.723 5.012 1 98.88 315 ILE B C 1
ATOM 5545 O O . ILE B 1 315 ? 14.711 7.625 5.844 1 98.88 315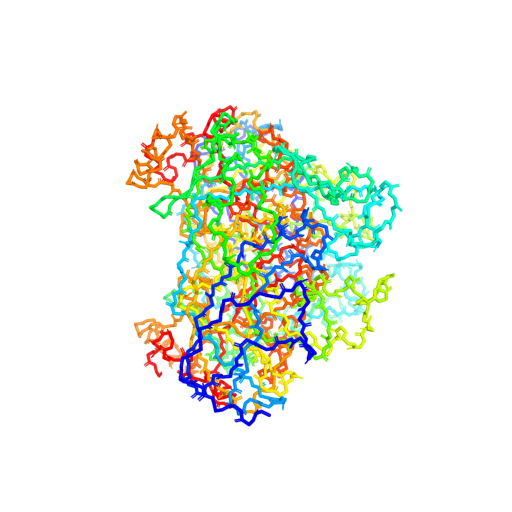 ILE B O 1
ATOM 5549 N N . LEU B 1 316 ? 13.852 5.688 5.18 1 98.94 316 LEU B N 1
ATOM 5550 C CA . LEU B 1 316 ? 13.094 5.516 6.414 1 98.94 316 LEU B CA 1
ATOM 5551 C C . LEU B 1 316 ? 13.438 4.191 7.086 1 98.94 316 LEU B C 1
ATOM 5553 O O . LEU B 1 316 ? 13.484 3.15 6.426 1 98.94 316 LEU B O 1
ATOM 5557 N N . LEU B 1 317 ? 13.844 4.207 8.289 1 98.94 317 LEU B N 1
ATOM 5558 C CA . LEU B 1 317 ? 13.836 3.062 9.195 1 98.94 317 LEU B CA 1
ATOM 5559 C C . LEU B 1 317 ? 12.648 3.135 10.148 1 98.94 317 LEU B C 1
ATOM 5561 O O . LEU B 1 317 ? 12.758 3.713 11.234 1 98.94 317 LEU B O 1
ATOM 5565 N N . PRO B 1 318 ? 11.531 2.547 9.773 1 98.88 318 PRO B N 1
ATOM 5566 C CA . PRO B 1 318 ? 10.344 2.613 10.625 1 98.88 318 PRO B CA 1
ATOM 5567 C C . PRO B 1 318 ? 10.453 1.725 11.867 1 98.88 318 PRO B C 1
ATOM 5569 O O . PRO B 1 318 ? 11.383 0.919 11.969 1 98.88 318 PRO B O 1
ATOM 5572 N N . PRO B 1 319 ? 9.531 1.943 12.859 1 98.62 319 PRO B N 1
ATOM 5573 C CA . PRO B 1 319 ? 9.461 0.931 13.914 1 98.62 319 PRO B CA 1
ATOM 5574 C C . PRO B 1 319 ? 9.258 -0.48 13.375 1 98.62 319 PRO B C 1
ATOM 5576 O O . PRO B 1 319 ? 8.547 -0.665 12.383 1 98.62 319 PRO B O 1
ATOM 5579 N N . GLU B 1 320 ? 9.852 -1.409 14.062 1 98.12 320 GLU B N 1
ATOM 5580 C CA . GLU B 1 320 ? 9.828 -2.791 13.594 1 98.12 320 GLU B CA 1
ATOM 5581 C C . GLU B 1 320 ? 8.398 -3.248 13.305 1 98.12 320 GLU B C 1
ATOM 5583 O O . GLU B 1 320 ? 8.156 -3.932 12.305 1 98.12 320 GLU B O 1
ATOM 5588 N N . GLU B 1 321 ? 7.445 -2.859 14.133 1 97.38 321 GLU B N 1
ATOM 5589 C CA . GLU B 1 321 ? 6.074 -3.34 14.016 1 97.38 321 GLU B CA 1
ATOM 5590 C C . GLU B 1 321 ? 5.414 -2.816 12.742 1 97.38 321 GLU B C 1
ATOM 5592 O O . GLU B 1 321 ? 4.387 -3.344 12.305 1 97.38 321 GLU B O 1
ATOM 5597 N N . ASP B 1 322 ? 6.008 -1.795 12.141 1 98.12 322 ASP B N 1
ATOM 5598 C CA . ASP B 1 322 ? 5.398 -1.174 10.969 1 98.12 322 ASP B CA 1
ATOM 5599 C C . ASP B 1 322 ? 6.012 -1.712 9.68 1 98.12 322 ASP B C 1
ATOM 5601 O O . ASP B 1 322 ? 5.59 -1.343 8.586 1 98.12 322 ASP B O 1
ATOM 5605 N N . LEU B 1 323 ? 7.039 -2.58 9.789 1 98.62 323 LEU B N 1
ATOM 5606 C CA . LEU B 1 323 ? 7.637 -3.207 8.617 1 98.62 323 LEU B CA 1
ATOM 5607 C C . LEU B 1 323 ? 6.73 -4.305 8.062 1 98.62 323 LEU B C 1
ATOM 5609 O O . LEU B 1 323 ? 6.086 -5.023 8.836 1 98.62 323 LEU B O 1
ATOM 5613 N N . PRO B 1 324 ? 6.656 -4.395 6.711 1 98.31 324 PRO B N 1
ATOM 5614 C CA . PRO B 1 324 ? 5.938 -5.555 6.176 1 98.31 324 PRO B CA 1
ATOM 5615 C C . PRO B 1 324 ? 6.582 -6.879 6.566 1 98.31 324 PRO B C 1
ATOM 5617 O O . PRO B 1 324 ? 7.773 -6.922 6.883 1 98.31 324 PRO B O 1
ATOM 5620 N N . PRO B 1 325 ? 5.859 -7.938 6.543 1 97.62 325 PRO B N 1
ATOM 5621 C CA . PRO B 1 325 ? 6.285 -9.219 7.113 1 97.62 325 PRO B CA 1
ATOM 5622 C C . PRO B 1 325 ? 7.625 -9.695 6.555 1 97.62 325 PRO B C 1
ATOM 5624 O O . PRO B 1 325 ? 8.484 -10.148 7.309 1 97.62 325 PRO B O 1
ATOM 5627 N N . LEU B 1 326 ? 7.859 -9.562 5.273 1 98.5 326 LEU B N 1
ATOM 5628 C CA . LEU B 1 326 ? 9.047 -10.141 4.66 1 98.5 326 LEU B CA 1
ATOM 5629 C C . LEU B 1 326 ? 10.266 -9.242 4.879 1 98.5 326 LEU B C 1
ATOM 5631 O O . LEU B 1 326 ? 11.398 -9.664 4.664 1 98.5 326 LEU B O 1
ATOM 5635 N N . ALA B 1 327 ? 10.016 -8.023 5.352 1 98.62 327 ALA B N 1
ATOM 5636 C CA . ALA B 1 327 ? 11.117 -7.086 5.539 1 98.62 327 ALA B CA 1
ATOM 5637 C C . ALA B 1 327 ? 11.516 -6.996 7.012 1 98.62 327 ALA B C 1
ATOM 5639 O O . ALA B 1 327 ? 12.469 -6.289 7.359 1 98.62 327 ALA B O 1
ATOM 5640 N N . LYS B 1 328 ? 10.836 -7.684 7.91 1 98.44 328 LYS B N 1
ATOM 5641 C CA . LYS B 1 328 ? 11.148 -7.629 9.336 1 98.44 328 LYS B CA 1
ATOM 5642 C C . LYS B 1 328 ? 12.57 -8.094 9.609 1 98.44 328 LYS B C 1
ATOM 5644 O O . LYS B 1 328 ? 13.102 -8.953 8.898 1 98.44 328 LYS B O 1
ATOM 5649 N N . PRO B 1 329 ? 13.211 -7.5 10.602 1 98.5 329 PRO B N 1
ATOM 5650 C CA . PRO B 1 329 ? 14.586 -7.887 10.914 1 98.5 329 PRO B CA 1
ATOM 5651 C C . PRO B 1 329 ? 14.711 -9.352 11.344 1 98.5 329 PRO B C 1
ATOM 5653 O O . PRO B 1 329 ? 13.805 -9.883 11.992 1 98.5 329 PRO B O 1
ATOM 5656 N N . TRP B 1 330 ? 15.82 -9.938 10.961 1 97.81 330 TRP B N 1
ATOM 5657 C CA . TRP B 1 330 ? 16.094 -11.312 11.375 1 97.81 330 TRP B CA 1
ATOM 5658 C C . TRP B 1 330 ? 16.484 -11.367 12.852 1 97.81 330 TRP B C 1
ATOM 5660 O O . TRP B 1 330 ? 17.25 -10.539 13.336 1 97.81 330 TRP B O 1
ATOM 5670 N N . ARG B 1 331 ? 15.852 -12.25 13.531 1 97.19 331 ARG B N 1
ATOM 5671 C CA . ARG B 1 331 ? 16.234 -12.508 14.914 1 97.19 331 ARG B CA 1
ATOM 5672 C C . ARG B 1 331 ? 17.203 -13.68 15.008 1 97.19 331 ARG B C 1
ATOM 5674 O O . ARG B 1 331 ? 17.359 -14.445 14.055 1 97.19 331 ARG B O 1
ATOM 5681 N N . LYS B 1 332 ? 17.891 -13.805 16.156 1 96.88 332 LYS B N 1
ATOM 5682 C CA . LYS B 1 332 ? 18.984 -14.742 16.328 1 96.88 332 LYS B CA 1
ATOM 5683 C C . LYS B 1 332 ? 18.562 -16.156 15.945 1 96.88 332 LYS B C 1
ATOM 5685 O O . LYS B 1 332 ? 19.266 -16.844 15.203 1 96.88 332 LYS B O 1
ATOM 5690 N N . ASP B 1 333 ? 17.422 -16.625 16.438 1 96.75 333 ASP B N 1
ATOM 5691 C CA . ASP B 1 333 ? 16.953 -17.984 16.188 1 96.75 333 ASP B CA 1
ATOM 5692 C C . ASP B 1 333 ? 16.641 -18.188 14.703 1 96.75 333 ASP B C 1
ATOM 5694 O O . ASP B 1 333 ? 16.984 -19.234 14.133 1 96.75 333 ASP B O 1
ATOM 5698 N N . GLU B 1 334 ? 15.984 -17.25 14.062 1 96.69 334 GLU B N 1
ATOM 5699 C CA . GLU B 1 334 ? 15.695 -17.312 12.633 1 96.69 334 GLU B CA 1
ATOM 5700 C C . GLU B 1 334 ? 16.984 -17.328 11.812 1 96.69 334 GLU B C 1
ATOM 5702 O O . GLU B 1 334 ? 17.109 -18.094 10.859 1 96.69 334 GLU B O 1
ATOM 5707 N N . TRP B 1 335 ? 17.891 -16.438 12.242 1 96.88 335 TRP B N 1
ATOM 5708 C CA . TRP B 1 335 ? 19.156 -16.328 11.5 1 96.88 335 TRP B CA 1
ATOM 5709 C C . TRP B 1 335 ? 19.938 -17.641 11.578 1 96.88 335 TRP B C 1
ATOM 5711 O O . TRP B 1 335 ? 20.5 -18.094 10.586 1 96.88 335 TRP B O 1
ATOM 5721 N N . ASP B 1 336 ? 20 -18.203 12.781 1 96.94 336 ASP B N 1
ATOM 5722 C CA . ASP B 1 336 ? 20.688 -19.484 12.938 1 96.94 336 ASP B CA 1
ATOM 5723 C C . ASP B 1 336 ? 20.078 -20.547 12.023 1 96.94 336 ASP B C 1
ATOM 5725 O O . ASP B 1 336 ? 20.797 -21.359 11.438 1 96.94 336 ASP B O 1
ATOM 5729 N N . ALA B 1 337 ? 18.781 -20.562 11.891 1 97.25 337 ALA B N 1
ATOM 5730 C CA . ALA B 1 337 ? 18.094 -21.531 11.055 1 97.25 337 ALA B CA 1
ATOM 5731 C C . ALA B 1 337 ? 18.453 -21.344 9.586 1 97.25 337 ALA B C 1
ATOM 5733 O O . ALA B 1 337 ? 18.781 -22.297 8.891 1 97.25 337 ALA B O 1
ATOM 5734 N N . VAL B 1 338 ? 18.391 -20.094 9.078 1 97.38 338 VAL B N 1
ATOM 5735 C CA . VAL B 1 338 ? 18.672 -19.859 7.664 1 97.38 338 VAL B CA 1
ATOM 5736 C C . VAL B 1 338 ? 20.156 -20.094 7.383 1 97.38 338 VAL B C 1
ATOM 5738 O O . VAL B 1 338 ? 20.531 -20.5 6.281 1 97.38 338 VAL B O 1
ATOM 5741 N N . ALA B 1 339 ? 21.016 -19.75 8.312 1 96.75 339 ALA B N 1
ATOM 5742 C CA . ALA B 1 339 ? 22.438 -20.016 8.156 1 96.75 339 ALA B CA 1
ATOM 5743 C C . ALA B 1 339 ? 22.703 -21.516 8.031 1 96.75 339 ALA B C 1
ATOM 5745 O O . ALA B 1 339 ? 23.578 -21.938 7.258 1 96.75 339 ALA B O 1
ATOM 5746 N N . ARG B 1 340 ? 22.047 -22.297 8.812 1 97.56 340 ARG B N 1
ATOM 5747 C CA . ARG B 1 340 ? 22.188 -23.75 8.742 1 97.56 340 ARG B CA 1
ATOM 5748 C C . ARG B 1 340 ? 21.75 -24.266 7.375 1 97.56 340 ARG B C 1
ATOM 5750 O O . ARG B 1 340 ? 22.406 -25.109 6.785 1 97.56 340 ARG B O 1
ATOM 5757 N N . ILE B 1 341 ? 20.578 -23.797 6.891 1 97.75 341 ILE B N 1
ATOM 5758 C CA . ILE B 1 341 ? 20.078 -24.188 5.578 1 97.75 341 ILE B CA 1
ATOM 5759 C C . ILE B 1 341 ? 21.094 -23.812 4.504 1 97.75 341 ILE B C 1
ATOM 5761 O O . ILE B 1 341 ? 21.375 -24.609 3.602 1 97.75 341 ILE B O 1
ATOM 5765 N N . ALA B 1 342 ? 21.625 -22.609 4.609 1 97.56 342 ALA B N 1
ATOM 5766 C CA . ALA B 1 342 ? 22.625 -22.141 3.656 1 97.56 342 ALA B CA 1
ATOM 5767 C C . ALA B 1 342 ? 23.859 -23.031 3.678 1 97.56 342 ALA B C 1
ATOM 5769 O O . ALA B 1 342 ? 24.344 -23.453 2.627 1 97.56 342 ALA B O 1
ATOM 5770 N N . GLU B 1 343 ? 24.359 -23.297 4.844 1 97.19 343 GLU B N 1
ATOM 5771 C CA . GLU B 1 343 ? 25.547 -24.109 5.004 1 97.19 343 GLU B CA 1
ATOM 5772 C C . GLU B 1 343 ? 25.344 -25.516 4.43 1 97.19 343 GLU B C 1
ATOM 5774 O O . GLU B 1 343 ? 26.234 -26.062 3.764 1 97.19 343 GLU B O 1
ATOM 5779 N N . LYS B 1 344 ? 24.234 -26.094 4.719 1 96.94 344 LYS B N 1
ATOM 5780 C CA . LYS B 1 344 ? 23.891 -27.406 4.203 1 96.94 344 LYS B CA 1
ATOM 5781 C C . LYS B 1 344 ? 23.969 -27.453 2.682 1 96.94 344 LYS B C 1
ATOM 5783 O O . LYS B 1 344 ? 24.234 -28.5 2.092 1 96.94 344 LYS B O 1
ATOM 5788 N N . ASN B 1 345 ? 23.719 -26.344 2.035 1 95.69 345 ASN B N 1
ATOM 5789 C CA . ASN B 1 345 ? 23.703 -26.266 0.579 1 95.69 345 ASN B CA 1
ATOM 5790 C C . ASN B 1 345 ? 24.984 -25.625 0.043 1 95.69 345 ASN B C 1
ATOM 5792 O O . ASN B 1 345 ? 25.047 -25.234 -1.123 1 95.69 345 ASN B O 1
ATOM 5796 N N . GLY B 1 346 ? 25.969 -25.375 0.87 1 95.44 346 GLY B N 1
ATOM 5797 C CA . GLY B 1 346 ? 27.266 -24.875 0.463 1 95.44 346 GLY B CA 1
ATOM 5798 C C . GLY B 1 346 ? 27.25 -23.391 0.158 1 95.44 346 GLY B C 1
ATOM 5799 O O . GLY B 1 346 ? 28.016 -22.922 -0.692 1 95.44 346 GLY B O 1
ATOM 5800 N N . ILE B 1 347 ? 26.359 -22.688 0.71 1 95.12 347 ILE B N 1
ATOM 5801 C CA . ILE B 1 347 ? 26.219 -21.266 0.464 1 95.12 347 ILE B CA 1
ATOM 5802 C C . ILE B 1 347 ? 26.375 -20.5 1.777 1 95.12 347 ILE B C 1
ATOM 5804 O O . ILE B 1 347 ? 26.219 -21.062 2.857 1 95.12 347 ILE B O 1
ATOM 5808 N N . GLU B 1 348 ? 26.812 -19.312 1.659 1 94.88 348 GLU B N 1
ATOM 5809 C CA . GLU B 1 348 ? 26.828 -18.422 2.811 1 94.88 348 GLU B CA 1
ATOM 5810 C C . GLU B 1 348 ? 25.641 -17.469 2.781 1 94.88 348 GLU B C 1
ATOM 5812 O O . GLU B 1 348 ? 25.422 -16.766 1.789 1 94.88 348 GLU B O 1
ATOM 5817 N N . ALA B 1 349 ? 24.875 -17.516 3.869 1 97 349 ALA B N 1
ATOM 5818 C CA . ALA B 1 349 ? 23.75 -16.578 3.979 1 97 349 ALA B CA 1
ATOM 5819 C C . ALA B 1 349 ? 24.234 -15.141 4.051 1 97 349 ALA B C 1
ATOM 5821 O O . ALA B 1 349 ? 25.234 -14.852 4.727 1 97 349 ALA B O 1
ATOM 5822 N N . GLU B 1 350 ? 23.625 -14.266 3.338 1 96.88 350 GLU B N 1
ATOM 5823 C CA . GLU B 1 350 ? 24.016 -12.859 3.273 1 96.88 350 GLU B CA 1
ATOM 5824 C C . GLU B 1 350 ? 23.375 -12.062 4.402 1 96.88 350 GLU B C 1
ATOM 5826 O O . GLU B 1 350 ? 22.156 -11.938 4.465 1 96.88 350 GLU B O 1
ATOM 5831 N N . PRO B 1 351 ? 24.203 -11.484 5.363 1 97.5 351 PRO B N 1
ATOM 5832 C CA . PRO B 1 351 ? 23.609 -10.609 6.383 1 97.5 351 PRO B CA 1
ATOM 5833 C C . PRO B 1 351 ? 22.953 -9.367 5.781 1 97.5 351 PRO B C 1
ATOM 5835 O O . PRO B 1 351 ? 23.531 -8.727 4.898 1 97.5 351 PRO B O 1
ATOM 5838 N N . VAL B 1 352 ? 21.75 -9.047 6.23 1 98.56 352 VAL B N 1
ATOM 5839 C CA . VAL B 1 352 ? 20.953 -7.969 5.641 1 98.56 352 VAL B CA 1
ATOM 5840 C C . VAL B 1 352 ? 20.297 -7.141 6.742 1 98.56 352 VAL B C 1
ATOM 5842 O O . VAL B 1 352 ? 20.25 -7.562 7.898 1 98.56 352 VAL B O 1
ATOM 5845 N N . ALA B 1 353 ? 19.797 -5.957 6.453 1 98.75 353 ALA B N 1
ATOM 5846 C CA . ALA B 1 353 ? 18.984 -5.113 7.316 1 98.75 353 ALA B CA 1
ATOM 5847 C C . ALA B 1 353 ? 17.844 -4.473 6.531 1 98.75 353 ALA B C 1
ATOM 5849 O O . ALA B 1 353 ? 17.984 -4.156 5.348 1 98.75 353 ALA B O 1
ATOM 5850 N N . PRO B 1 354 ? 16.719 -4.316 7.238 1 98.69 354 PRO B N 1
ATOM 5851 C CA . PRO B 1 354 ? 15.602 -3.65 6.559 1 98.69 354 PRO B CA 1
ATOM 5852 C C . PRO B 1 354 ? 15.836 -2.156 6.359 1 98.69 354 PRO B C 1
ATOM 5854 O O . PRO B 1 354 ? 16.25 -1.464 7.293 1 98.69 354 PRO B O 1
ATOM 5857 N N . VAL B 1 355 ? 15.594 -1.683 5.18 1 98.75 355 VAL B N 1
ATOM 5858 C CA . VAL B 1 355 ? 15.641 -0.264 4.84 1 98.75 355 VAL B CA 1
ATOM 5859 C C . VAL B 1 355 ? 14.477 0.085 3.916 1 98.75 355 VAL B C 1
ATOM 5861 O O . VAL B 1 355 ? 14.086 -0.721 3.068 1 98.75 355 VAL B O 1
ATOM 5864 N N . GLN B 1 356 ? 13.867 1.205 4.133 1 98.94 356 GLN B N 1
ATOM 5865 C CA . GLN B 1 356 ? 12.852 1.693 3.205 1 98.94 356 GLN B CA 1
ATOM 5866 C C . GLN B 1 356 ? 13.359 2.906 2.428 1 98.94 356 GLN B C 1
ATOM 5868 O O . GLN B 1 356 ? 14 3.789 2.994 1 98.94 356 GLN B O 1
ATOM 5873 N N . VAL B 1 357 ? 13.141 2.914 1.17 1 98.88 357 VAL B N 1
ATOM 5874 C CA . VAL B 1 357 ? 13.359 4.066 0.303 1 98.88 357 VAL B CA 1
ATOM 5875 C C . VAL B 1 357 ? 12.023 4.688 -0.087 1 98.88 357 VAL B C 1
ATOM 5877 O O . VAL B 1 357 ? 11.125 3.992 -0.557 1 98.88 357 VAL B O 1
ATOM 5880 N N . ILE B 1 358 ? 11.898 5.969 0.117 1 98.88 358 ILE B N 1
ATOM 5881 C CA . ILE B 1 358 ? 10.664 6.66 -0.225 1 98.88 358 ILE B CA 1
ATOM 5882 C C . ILE B 1 358 ? 10.648 6.984 -1.716 1 98.88 358 ILE B C 1
ATOM 5884 O O . ILE B 1 358 ? 11.609 7.543 -2.244 1 98.88 358 ILE B O 1
ATOM 5888 N N . GLY B 1 359 ? 9.609 6.539 -2.428 1 98.75 359 GLY B N 1
ATOM 5889 C CA . GLY B 1 359 ? 9.328 6.984 -3.783 1 98.75 359 GLY B CA 1
ATOM 5890 C C . GLY B 1 359 ? 8.172 7.965 -3.857 1 98.75 359 GLY B C 1
ATOM 5891 O O . GLY B 1 359 ? 7.199 7.844 -3.107 1 98.75 359 GLY B O 1
ATOM 5892 N N . SER B 1 360 ? 8.266 8.938 -4.727 1 98.62 360 SER B N 1
ATOM 5893 C CA . SER B 1 360 ? 7.199 9.914 -4.914 1 98.62 360 SER B CA 1
ATOM 5894 C C . SER B 1 360 ? 7.02 10.258 -6.387 1 98.62 360 SER B C 1
ATOM 5896 O O . SER B 1 360 ? 7.984 10.242 -7.156 1 98.62 360 SER B O 1
ATOM 5898 N N . GLY B 1 361 ? 5.844 10.508 -6.809 1 98.31 361 GLY B N 1
ATOM 5899 C CA . GLY B 1 361 ? 5.48 10.883 -8.172 1 98.31 361 GLY B CA 1
ATOM 5900 C C . GLY B 1 361 ? 4.008 11.211 -8.328 1 98.31 361 GLY B C 1
ATOM 5901 O O . GLY B 1 361 ? 3.26 11.211 -7.344 1 98.31 361 GLY B O 1
ATOM 5902 N N . PRO B 1 362 ? 3.594 11.516 -9.531 1 98 362 PRO B N 1
ATOM 5903 C CA . PRO B 1 362 ? 2.211 11.938 -9.766 1 98 362 PRO B CA 1
ATOM 5904 C C . PRO B 1 362 ? 1.196 10.836 -9.477 1 98 362 PRO B C 1
ATOM 5906 O O . PRO B 1 362 ? 0.031 11.125 -9.195 1 98 362 PRO B O 1
ATOM 5909 N N . THR B 1 363 ? 1.571 9.562 -9.641 1 98.56 363 THR B N 1
ATOM 5910 C CA . THR B 1 363 ? 0.729 8.406 -9.359 1 98.56 363 THR B CA 1
ATOM 5911 C C . THR B 1 363 ? 1.488 7.379 -8.523 1 98.56 363 THR B C 1
ATOM 5913 O O . THR B 1 363 ? 2.715 7.441 -8.422 1 98.56 363 THR B O 1
ATOM 5916 N N . ILE B 1 364 ? 0.763 6.469 -7.898 1 98.75 364 ILE B N 1
ATOM 5917 C CA . ILE B 1 364 ? 1.392 5.422 -7.098 1 98.75 364 ILE B CA 1
ATOM 5918 C C . ILE B 1 364 ? 2.316 4.586 -7.977 1 98.75 364 ILE B C 1
ATOM 5920 O O . ILE B 1 364 ? 3.42 4.223 -7.562 1 98.75 364 ILE B O 1
ATOM 5924 N N . ASN B 1 365 ? 1.883 4.277 -9.203 1 98.75 365 ASN B N 1
ATOM 5925 C CA . ASN B 1 365 ? 2.711 3.482 -10.109 1 98.75 365 ASN B CA 1
ATOM 5926 C C . ASN B 1 365 ? 4.012 4.203 -10.453 1 98.75 365 ASN B C 1
ATOM 5928 O O . ASN B 1 365 ? 5.09 3.6 -10.414 1 98.75 365 ASN B O 1
ATOM 5932 N N . GLU B 1 366 ? 3.963 5.434 -10.742 1 98.62 366 GLU B N 1
ATOM 5933 C CA . GLU B 1 366 ? 5.16 6.207 -11.047 1 98.62 366 GLU B CA 1
ATOM 5934 C C . GLU B 1 366 ? 6.039 6.383 -9.812 1 98.62 366 GLU B C 1
ATOM 5936 O O . GLU B 1 366 ? 7.27 6.359 -9.914 1 98.62 366 GLU B O 1
ATOM 5941 N N . ALA B 1 367 ? 5.398 6.609 -8.68 1 98.75 367 ALA B N 1
ATOM 5942 C CA . ALA B 1 367 ? 6.141 6.727 -7.426 1 98.75 367 ALA B CA 1
ATOM 5943 C C . ALA B 1 367 ? 6.934 5.457 -7.137 1 98.75 367 ALA B C 1
ATOM 5945 O O . ALA B 1 367 ? 8.078 5.523 -6.684 1 98.75 367 ALA B O 1
ATOM 5946 N N . ALA B 1 368 ? 6.301 4.312 -7.355 1 98.81 368 ALA B N 1
ATOM 5947 C CA . ALA B 1 368 ? 6.98 3.035 -7.152 1 98.81 368 ALA B CA 1
ATOM 5948 C C . ALA B 1 368 ? 8.195 2.912 -8.062 1 98.81 368 ALA B C 1
ATOM 5950 O O . ALA B 1 368 ? 9.289 2.549 -7.605 1 98.81 368 ALA B O 1
ATOM 5951 N N . GLU B 1 369 ? 8 3.211 -9.352 1 98.56 369 GLU B N 1
ATOM 5952 C CA . GLU B 1 369 ? 9.109 3.152 -10.297 1 98.56 369 GLU B CA 1
ATOM 5953 C C . GLU B 1 369 ? 10.273 4.035 -9.844 1 98.56 369 GLU B C 1
ATOM 5955 O O . GLU B 1 369 ? 11.43 3.613 -9.883 1 98.56 369 GLU B O 1
ATOM 5960 N N . ARG B 1 370 ? 9.953 5.223 -9.422 1 98.38 370 ARG B N 1
ATOM 5961 C CA . ARG B 1 370 ? 10.992 6.133 -8.945 1 98.38 370 ARG B CA 1
ATOM 5962 C C . ARG B 1 370 ? 11.664 5.586 -7.691 1 98.38 370 ARG B C 1
ATOM 5964 O O . ARG B 1 370 ? 12.875 5.75 -7.508 1 98.38 370 ARG B O 1
ATOM 5971 N N . GLY B 1 371 ? 10.852 5.02 -6.781 1 98.75 371 GLY B N 1
ATOM 5972 C CA . GLY B 1 371 ? 11.422 4.391 -5.602 1 98.75 371 GLY B CA 1
ATOM 5973 C C . GLY B 1 371 ? 12.406 3.285 -5.93 1 98.75 371 GLY B C 1
ATOM 5974 O O . GLY B 1 371 ? 13.469 3.188 -5.305 1 98.75 371 GLY B O 1
ATOM 5975 N N . PHE B 1 372 ? 12.039 2.443 -6.914 1 98.81 372 PHE B N 1
ATOM 5976 C CA . PHE B 1 372 ? 12.93 1.375 -7.34 1 98.81 372 PHE B CA 1
ATOM 5977 C C . PHE B 1 372 ? 14.219 1.947 -7.918 1 98.81 372 PHE B C 1
ATOM 5979 O O . PHE B 1 372 ? 15.312 1.453 -7.625 1 98.81 372 PHE B O 1
ATOM 5986 N N . GLU B 1 373 ? 14.102 2.938 -8.719 1 98.69 373 GLU B N 1
ATOM 5987 C CA . GLU B 1 373 ? 15.258 3.572 -9.336 1 98.69 373 GLU B CA 1
ATOM 5988 C C . GLU B 1 373 ? 16.172 4.211 -8.289 1 98.69 373 GLU B C 1
ATOM 5990 O O . GLU B 1 373 ? 17.391 4.113 -8.375 1 98.69 373 GLU B O 1
ATOM 5995 N N . ARG B 1 374 ? 15.57 4.891 -7.332 1 98.44 374 ARG B N 1
ATOM 5996 C CA . ARG B 1 374 ? 16.328 5.477 -6.234 1 98.44 374 ARG B CA 1
ATOM 5997 C C . ARG B 1 374 ? 17.109 4.402 -5.473 1 98.44 374 ARG B C 1
ATOM 5999 O O . ARG B 1 374 ? 18.266 4.598 -5.125 1 98.44 374 ARG B O 1
ATOM 6006 N N . ALA B 1 375 ? 16.438 3.312 -5.203 1 98.75 375 ALA B N 1
ATOM 6007 C CA . ALA B 1 375 ? 17.078 2.209 -4.492 1 98.75 375 ALA B CA 1
ATOM 6008 C C . ALA B 1 375 ? 18.234 1.638 -5.305 1 98.75 375 ALA B C 1
ATOM 6010 O O . ALA B 1 375 ? 19.328 1.398 -4.762 1 98.75 375 ALA B O 1
ATOM 6011 N N . ALA B 1 376 ? 17.953 1.38 -6.59 1 98.81 376 ALA B N 1
ATOM 6012 C CA . ALA B 1 376 ? 18.984 0.832 -7.461 1 98.81 376 ALA B CA 1
ATOM 6013 C C . ALA B 1 376 ? 20.234 1.716 -7.457 1 98.81 376 ALA B C 1
ATOM 6015 O O . ALA B 1 376 ? 21.359 1.22 -7.32 1 98.81 376 ALA B O 1
ATOM 6016 N N . LYS B 1 377 ? 20.047 3 -7.605 1 98.31 377 LYS B N 1
ATOM 6017 C CA . LYS B 1 377 ? 21.141 3.961 -7.609 1 98.31 377 LYS B CA 1
ATOM 6018 C C . LYS B 1 377 ? 21.844 4.008 -6.254 1 98.31 377 LYS B C 1
ATOM 6020 O O . LYS B 1 377 ? 23.078 3.971 -6.184 1 98.31 377 LYS B O 1
ATOM 6025 N N . LEU B 1 378 ? 21.125 4.094 -5.207 1 98.38 378 LEU B N 1
ATOM 6026 C CA . LEU B 1 378 ? 21.641 4.223 -3.85 1 98.38 378 LEU B CA 1
ATOM 6027 C C . LEU B 1 378 ? 22.5 3.014 -3.479 1 98.38 378 LEU B C 1
ATOM 6029 O O . LEU B 1 378 ? 23.562 3.162 -2.877 1 98.38 378 LEU B O 1
ATOM 6033 N N . PHE B 1 379 ? 22 1.863 -3.83 1 98.38 379 PHE B N 1
ATOM 6034 C CA . PHE B 1 379 ? 22.641 0.643 -3.355 1 98.38 379 PHE B CA 1
ATOM 6035 C C . PHE B 1 379 ? 23.594 0.09 -4.402 1 98.38 379 PHE B C 1
ATOM 6037 O O . PHE B 1 379 ? 24.266 -0.921 -4.172 1 98.38 379 PHE B O 1
ATOM 6044 N N . GLY B 1 380 ? 23.719 0.719 -5.586 1 97.88 380 GLY B N 1
ATOM 6045 C CA . GLY B 1 380 ? 24.578 0.236 -6.652 1 97.88 380 GLY B CA 1
ATOM 6046 C C . GLY B 1 380 ? 24.156 -1.113 -7.199 1 97.88 380 GLY B C 1
ATOM 6047 O O . GLY B 1 380 ? 25 -1.997 -7.402 1 97.88 380 GLY B O 1
ATOM 6048 N N . MET B 1 381 ? 22.844 -1.333 -7.355 1 97.94 381 MET B N 1
ATOM 6049 C CA . MET B 1 381 ? 22.266 -2.576 -7.852 1 97.94 381 MET B CA 1
ATOM 6050 C C . MET B 1 381 ? 21.625 -2.371 -9.219 1 97.94 381 MET B C 1
ATOM 6052 O O . MET B 1 381 ? 21.203 -1.267 -9.555 1 97.94 381 MET B O 1
ATOM 6056 N N . ARG B 1 382 ? 21.625 -3.533 -9.906 1 97.56 382 ARG B N 1
ATOM 6057 C CA . ARG B 1 382 ? 20.734 -3.545 -11.062 1 97.56 382 ARG B CA 1
ATOM 6058 C C . ARG B 1 382 ? 19.281 -3.355 -10.641 1 97.56 382 ARG B C 1
ATOM 6060 O O . ARG B 1 382 ? 18.859 -3.865 -9.602 1 97.56 382 ARG B O 1
ATOM 6067 N N . LEU B 1 383 ? 18.594 -2.574 -11.484 1 98.62 383 LEU B N 1
ATOM 6068 C CA . LEU B 1 383 ? 17.172 -2.402 -11.203 1 98.62 383 LEU B CA 1
ATOM 6069 C C . LEU B 1 383 ? 16.484 -3.75 -10.992 1 98.62 383 LEU B C 1
ATOM 6071 O O . LEU B 1 383 ? 15.664 -3.902 -10.086 1 98.62 383 LEU B O 1
ATOM 6075 N N . GLU B 1 384 ? 16.781 -4.77 -11.805 1 98.62 384 GLU B N 1
ATOM 6076 C CA . GLU B 1 384 ? 16.172 -6.094 -11.727 1 98.62 384 GLU B CA 1
ATOM 6077 C C . GLU B 1 384 ? 16.453 -6.754 -10.383 1 98.62 384 GLU B C 1
ATOM 6079 O O . GLU B 1 384 ? 15.617 -7.484 -9.852 1 98.62 384 GLU B O 1
ATOM 6084 N N . GLU B 1 385 ? 17.609 -6.539 -9.859 1 98.69 385 GLU B N 1
ATOM 6085 C CA . GLU B 1 385 ? 17.938 -7.09 -8.547 1 98.69 385 GLU B CA 1
ATOM 6086 C C . GLU B 1 385 ? 17.062 -6.457 -7.457 1 98.69 385 GLU B C 1
ATOM 6088 O O . GLU B 1 385 ? 16.594 -7.148 -6.555 1 98.69 385 GLU B O 1
ATOM 6093 N N . VAL B 1 386 ? 16.906 -5.113 -7.531 1 98.88 386 VAL B N 1
ATOM 6094 C CA . VAL B 1 386 ? 16.031 -4.418 -6.586 1 98.88 386 VAL B CA 1
ATOM 6095 C C . VAL B 1 386 ? 14.625 -5 -6.645 1 98.88 386 VAL B C 1
ATOM 6097 O O . VAL B 1 386 ? 14.039 -5.324 -5.609 1 98.88 386 VAL B O 1
ATOM 6100 N N . LEU B 1 387 ? 14.117 -5.164 -7.828 1 98.88 387 LEU B N 1
ATOM 6101 C CA . LEU B 1 387 ? 12.773 -5.699 -8.008 1 98.88 387 LEU B CA 1
ATOM 6102 C C . LEU B 1 387 ? 12.664 -7.105 -7.43 1 98.88 387 LEU B C 1
ATOM 6104 O O . LEU B 1 387 ? 11.672 -7.434 -6.766 1 98.88 387 LEU B O 1
ATOM 6108 N N . ASN B 1 388 ? 13.641 -7.941 -7.684 1 98.75 388 ASN B N 1
ATOM 6109 C CA . ASN B 1 388 ? 13.648 -9.297 -7.145 1 98.75 388 ASN B CA 1
ATOM 6110 C C . ASN B 1 388 ? 13.68 -9.297 -5.617 1 98.75 388 ASN B C 1
ATOM 6112 O O . ASN B 1 388 ? 12.906 -10.008 -4.977 1 98.75 388 ASN B O 1
ATOM 6116 N N . ARG B 1 389 ? 14.57 -8.477 -5.035 1 98.81 389 ARG B N 1
ATOM 6117 C CA . ARG B 1 389 ? 14.711 -8.43 -3.584 1 98.81 389 ARG B CA 1
ATOM 6118 C C . ARG B 1 389 ? 13.445 -7.895 -2.928 1 98.81 389 ARG B C 1
ATOM 6120 O O . ARG B 1 389 ? 12.984 -8.445 -1.924 1 98.81 389 ARG B O 1
ATOM 6127 N N . VAL B 1 390 ? 12.883 -6.832 -3.473 1 98.88 390 VAL B N 1
ATOM 6128 C CA . VAL B 1 390 ? 11.648 -6.27 -2.924 1 98.88 390 VAL B CA 1
ATOM 6129 C C . VAL B 1 390 ? 10.539 -7.316 -2.967 1 98.88 390 VAL B C 1
ATOM 6131 O O . VAL B 1 390 ? 9.719 -7.395 -2.051 1 98.88 390 VAL B O 1
ATOM 6134 N N . THR B 1 391 ? 10.492 -8.141 -3.928 1 98.75 391 THR B N 1
ATOM 6135 C CA . THR B 1 391 ? 9.422 -9.102 -4.156 1 98.75 391 THR B CA 1
ATOM 6136 C C . THR B 1 391 ? 9.477 -10.227 -3.123 1 98.75 391 THR B C 1
ATOM 6138 O O . THR B 1 391 ? 8.438 -10.703 -2.664 1 98.75 391 THR B O 1
ATOM 6141 N N . ILE B 1 392 ? 10.648 -10.656 -2.682 1 98.5 392 ILE B N 1
ATOM 6142 C CA . ILE B 1 392 ? 10.641 -11.867 -1.86 1 98.5 392 ILE B CA 1
ATOM 6143 C C . ILE B 1 392 ? 11.188 -11.547 -0.47 1 98.5 392 ILE B C 1
ATOM 6145 O O . ILE B 1 392 ? 11.125 -12.383 0.436 1 98.5 392 ILE B O 1
ATOM 6149 N N . THR B 1 393 ? 11.758 -10.281 -0.239 1 98.62 393 THR B N 1
ATOM 6150 C CA . THR B 1 393 ? 12.281 -9.914 1.072 1 98.62 393 THR B CA 1
ATOM 6151 C C . THR B 1 393 ? 11.836 -8.508 1.464 1 98.62 393 THR B C 1
ATOM 6153 O O . THR B 1 393 ? 12.398 -7.906 2.379 1 98.62 393 THR B O 1
ATOM 6156 N N . GLY B 1 394 ? 10.883 -7.953 0.822 1 98.69 394 GLY B N 1
ATOM 6157 C CA . GLY B 1 394 ? 10.43 -6.59 1.049 1 98.69 394 GLY B CA 1
ATOM 6158 C C . GLY B 1 394 ? 8.969 -6.375 0.69 1 98.69 394 GLY B C 1
ATOM 6159 O O . GLY B 1 394 ? 8.125 -7.234 0.964 1 98.69 394 GLY B O 1
ATOM 6160 N N . ALA B 1 395 ? 8.648 -5.176 0.148 1 98.88 395 ALA B N 1
ATOM 6161 C CA . ALA B 1 395 ? 7.305 -4.785 -0.27 1 98.88 395 ALA B CA 1
ATOM 6162 C C . ALA B 1 395 ? 7.27 -3.332 -0.731 1 98.88 395 ALA B C 1
ATOM 6164 O O . ALA B 1 395 ? 8.18 -2.559 -0.431 1 98.88 395 ALA B O 1
ATOM 6165 N N . VAL B 1 396 ? 6.277 -3.006 -1.495 1 98.81 396 VAL B N 1
ATOM 6166 C CA . VAL B 1 396 ? 5.93 -1.615 -1.766 1 98.81 396 VAL B CA 1
ATOM 6167 C C . VAL B 1 396 ? 4.582 -1.287 -1.123 1 98.81 396 VAL B C 1
ATOM 6169 O O . VAL B 1 396 ? 3.592 -1.987 -1.349 1 98.81 396 VAL B O 1
ATOM 6172 N N . GLU B 1 397 ? 4.535 -0.331 -0.296 1 98.62 397 GLU B N 1
ATOM 6173 C CA . GLU B 1 397 ? 3.324 0.095 0.396 1 98.62 397 GLU B CA 1
ATOM 6174 C C . GLU B 1 397 ? 2.984 1.546 0.069 1 98.62 397 GLU B C 1
ATOM 6176 O O . GLU B 1 397 ? 3.863 2.33 -0.291 1 98.62 397 GLU B O 1
ATOM 6181 N N . ILE B 1 398 ? 1.701 1.851 0.206 1 98.75 398 ILE B N 1
ATOM 6182 C CA . ILE B 1 398 ? 1.241 3.209 -0.061 1 98.75 398 ILE B CA 1
ATOM 6183 C C . ILE B 1 398 ? 1.425 4.07 1.188 1 98.75 398 ILE B C 1
ATOM 6185 O O . ILE B 1 398 ? 1.028 3.674 2.285 1 98.75 398 ILE B O 1
ATOM 6189 N N . GLY B 1 399 ? 2.096 5.172 1.076 1 98.38 399 GLY B N 1
ATOM 6190 C CA . GLY B 1 399 ? 2.025 6.211 2.092 1 98.38 399 GLY B CA 1
ATOM 6191 C C . GLY B 1 399 ? 0.812 7.105 1.943 1 98.38 399 GLY B C 1
ATOM 6192 O O . GLY B 1 399 ? -0.125 7.031 2.742 1 98.38 399 GLY B O 1
ATOM 6193 N N . ARG B 1 400 ? 0.833 7.73 0.822 1 97.81 400 ARG B N 1
ATOM 6194 C CA . ARG B 1 400 ? -0.263 8.633 0.49 1 97.81 400 ARG B CA 1
ATOM 6195 C C . ARG B 1 400 ? -0.679 8.484 -0.969 1 97.81 400 ARG B C 1
ATOM 6197 O O . ARG B 1 400 ? 0.171 8.422 -1.859 1 97.81 400 ARG B O 1
ATOM 6204 N N . LEU B 1 401 ? -1.97 8.336 -1.193 1 96.81 401 LEU B N 1
ATOM 6205 C CA . LEU B 1 401 ? -2.535 8.516 -2.525 1 96.81 401 LEU B CA 1
ATOM 6206 C C . LEU B 1 401 ? -2.658 10 -2.865 1 96.81 401 LEU B C 1
ATOM 6208 O O . LEU B 1 401 ? -3.213 10.773 -2.082 1 96.81 401 LEU B O 1
ATOM 6212 N N . PRO B 1 402 ? -1.963 10.594 -3.924 1 94.38 402 PRO B N 1
ATOM 6213 C CA . PRO B 1 402 ? -1.927 9.836 -5.176 1 94.38 402 PRO B CA 1
ATOM 6214 C C . PRO B 1 402 ? -0.557 9.219 -5.449 1 94.38 402 PRO B C 1
ATOM 6216 O O . PRO B 1 402 ? -0.429 8.352 -6.32 1 94.38 402 PRO B O 1
ATOM 6219 N N . GLY B 1 403 ? 0.557 9.688 -4.641 1 98.25 403 GLY B N 1
ATOM 6220 C CA . GLY B 1 403 ? 1.787 9.227 -5.258 1 98.25 403 GLY B CA 1
ATOM 6221 C C . GLY B 1 403 ? 2.967 9.211 -4.305 1 98.25 403 GLY B C 1
ATOM 6222 O O . GLY B 1 403 ? 4.059 9.656 -4.652 1 98.25 403 GLY B O 1
ATOM 6223 N N . ILE B 1 404 ? 2.855 8.727 -3.029 1 98.75 404 ILE B N 1
ATOM 6224 C CA . ILE B 1 404 ? 3.959 8.461 -2.113 1 98.75 404 ILE B CA 1
ATOM 6225 C C . ILE B 1 404 ? 3.982 6.977 -1.758 1 98.75 404 ILE B C 1
ATOM 6227 O O . ILE B 1 404 ? 2.953 6.398 -1.397 1 98.75 404 ILE B O 1
ATOM 6231 N N . VAL B 1 405 ? 5.16 6.363 -1.851 1 98.88 405 VAL B N 1
ATOM 6232 C CA . VAL B 1 405 ? 5.262 4.949 -1.52 1 98.88 405 VAL B CA 1
ATOM 6233 C C . VAL B 1 405 ? 6.488 4.707 -0.646 1 98.88 405 VAL B C 1
ATOM 6235 O O . VAL B 1 405 ? 7.406 5.531 -0.614 1 98.88 405 VAL B O 1
ATOM 6238 N N . GLN B 1 406 ? 6.453 3.664 0.12 1 98.81 406 GLN B N 1
ATOM 6239 C CA . GLN B 1 406 ? 7.602 3.078 0.804 1 98.81 406 GLN B CA 1
ATOM 6240 C C . GLN B 1 406 ? 8.07 1.81 0.1 1 98.81 406 GLN B C 1
ATOM 6242 O O . GLN B 1 406 ? 7.305 0.857 -0.053 1 98.81 406 GLN B O 1
ATOM 6247 N N . VAL B 1 407 ? 9.258 1.827 -0.329 1 98.88 407 VAL B N 1
ATOM 6248 C CA . VAL B 1 407 ? 9.875 0.618 -0.872 1 98.88 407 VAL B CA 1
ATOM 6249 C C . VAL B 1 407 ? 10.734 -0.05 0.198 1 98.88 407 VAL B C 1
ATOM 6251 O O . VAL B 1 407 ? 11.828 0.426 0.509 1 98.88 407 VAL B O 1
ATOM 6254 N N . SER B 1 408 ? 10.258 -1.139 0.735 1 98.88 408 SER B N 1
ATOM 6255 C CA . SER B 1 408 ? 10.977 -1.889 1.76 1 98.88 408 SER B CA 1
ATOM 6256 C C . SER B 1 408 ? 11.867 -2.957 1.137 1 98.88 408 SER B C 1
ATOM 6258 O O . SER B 1 408 ? 11.445 -3.67 0.222 1 98.88 408 SER B O 1
ATOM 6260 N N . MET B 1 409 ? 13.031 -3.072 1.643 1 97.94 409 MET B N 1
ATOM 6261 C CA . MET B 1 409 ? 13.977 -4.066 1.139 1 97.94 409 MET B CA 1
ATOM 6262 C C . MET B 1 409 ? 14.898 -4.547 2.25 1 97.94 409 MET B C 1
ATOM 6264 O O . MET B 1 409 ? 15.195 -3.805 3.189 1 97.94 409 MET B O 1
ATOM 6268 N N . GLN B 1 410 ? 15.297 -5.793 2.178 1 98.69 410 GLN B N 1
ATOM 6269 C CA . GLN B 1 410 ? 16.453 -6.277 2.928 1 98.69 410 GLN B CA 1
ATOM 6270 C C . GLN B 1 410 ? 17.75 -6.012 2.168 1 98.69 410 GLN B C 1
ATOM 6272 O O . GLN B 1 410 ? 17.984 -6.602 1.112 1 98.69 410 GLN B O 1
ATOM 6277 N N . VAL B 1 411 ? 18.547 -5.184 2.693 1 98.75 411 VAL B N 1
ATOM 6278 C CA . VAL B 1 411 ? 19.75 -4.746 1.994 1 98.75 411 VAL B CA 1
ATOM 6279 C C . VAL B 1 411 ? 20.984 -5.395 2.629 1 98.75 411 VAL B C 1
ATOM 6281 O O . VAL B 1 411 ? 21.125 -5.395 3.852 1 98.75 411 VAL B O 1
ATOM 6284 N N . PRO B 1 412 ? 21.875 -5.965 1.816 1 98.56 412 PRO B N 1
ATOM 6285 C CA . PRO B 1 412 ? 23.109 -6.523 2.375 1 98.56 412 PRO B CA 1
ATOM 6286 C C . PRO B 1 412 ? 23.859 -5.523 3.25 1 98.56 412 PRO B C 1
ATOM 6288 O O . PRO B 1 412 ? 24.031 -4.363 2.859 1 98.56 412 PRO B O 1
ATOM 6291 N N . LEU B 1 413 ? 24.344 -5.934 4.375 1 98.25 413 LEU B N 1
ATOM 6292 C CA . LEU B 1 413 ? 25.016 -5.062 5.328 1 98.25 413 LEU B CA 1
ATOM 6293 C C . LEU B 1 413 ? 26.266 -4.441 4.707 1 98.25 413 LEU B C 1
ATOM 6295 O O . LEU B 1 413 ? 26.625 -3.301 5.023 1 98.25 413 LEU B O 1
ATOM 6299 N N . ARG B 1 414 ? 26.969 -5.199 3.881 1 97.75 414 ARG B N 1
ATOM 6300 C CA . ARG B 1 414 ? 28.172 -4.695 3.246 1 97.75 414 ARG B CA 1
ATOM 6301 C C . ARG B 1 414 ? 27.891 -3.436 2.434 1 97.75 414 ARG B C 1
ATOM 6303 O O . ARG B 1 414 ? 28.734 -2.539 2.35 1 97.75 414 ARG B O 1
ATOM 6310 N N . ILE B 1 415 ? 26.734 -3.381 1.822 1 98.56 415 ILE B N 1
ATOM 6311 C CA . ILE B 1 415 ? 26.344 -2.205 1.052 1 98.56 415 ILE B CA 1
ATOM 6312 C C . ILE B 1 415 ? 26.031 -1.047 1.998 1 98.56 415 ILE B C 1
ATOM 6314 O O . ILE B 1 415 ? 26.438 0.091 1.749 1 98.56 415 ILE B O 1
ATOM 6318 N N . LEU B 1 416 ? 25.344 -1.322 3.109 1 98.56 416 LEU B N 1
ATOM 6319 C CA . LEU B 1 416 ? 25 -0.295 4.086 1 98.56 416 LEU B CA 1
ATOM 6320 C C . LEU B 1 416 ? 26.25 0.25 4.766 1 98.56 416 LEU B C 1
ATOM 6322 O O . LEU B 1 416 ? 26.297 1.424 5.141 1 98.56 416 LEU B O 1
ATOM 6326 N N . GLU B 1 417 ? 27.25 -0.593 4.938 1 98.06 417 GLU B N 1
ATOM 6327 C CA . GLU B 1 417 ? 28.531 -0.151 5.48 1 98.06 417 GLU B CA 1
ATOM 6328 C C . GLU B 1 417 ? 29.188 0.876 4.566 1 98.06 417 GLU B C 1
ATOM 6330 O O . GLU B 1 417 ? 29.703 1.896 5.035 1 98.06 417 GLU B O 1
ATOM 6335 N N . ARG B 1 418 ? 29.141 0.584 3.295 1 97.38 418 ARG B N 1
ATOM 6336 C CA . ARG B 1 418 ? 29.719 1.51 2.324 1 97.38 418 ARG B CA 1
ATOM 6337 C C . ARG B 1 418 ? 29 2.854 2.355 1 97.38 418 ARG B C 1
ATOM 6339 O O . ARG B 1 418 ? 29.609 3.898 2.125 1 97.38 418 ARG B O 1
ATOM 6346 N N . LEU B 1 419 ? 27.734 2.801 2.705 1 97.5 419 LEU B N 1
ATOM 6347 C CA . LEU B 1 419 ? 26.906 4.004 2.73 1 97.5 419 LEU B CA 1
ATOM 6348 C C . LEU B 1 419 ? 27 4.695 4.086 1 97.5 419 LEU B C 1
ATOM 6350 O O . LEU B 1 419 ? 26.5 5.809 4.254 1 97.5 419 LEU B O 1
ATOM 6354 N N . GLY B 1 420 ? 27.562 4.066 5.062 1 97.5 420 GLY B N 1
ATOM 6355 C CA . GLY B 1 420 ? 27.75 4.656 6.379 1 97.5 420 GLY B CA 1
ATOM 6356 C C . GLY B 1 420 ? 26.516 4.566 7.258 1 97.5 420 GLY B C 1
ATOM 6357 O O . GLY B 1 420 ? 26.375 5.316 8.227 1 97.5 420 GLY B O 1
ATOM 6358 N N . ILE B 1 421 ? 25.547 3.635 6.91 1 97.94 421 ILE B N 1
ATOM 6359 C CA . ILE B 1 421 ? 24.312 3.605 7.707 1 97.94 421 ILE B CA 1
ATOM 6360 C C . ILE B 1 421 ? 24.109 2.205 8.273 1 97.94 421 ILE B C 1
ATOM 6362 O O . ILE B 1 421 ? 23.031 1.895 8.797 1 97.94 421 ILE B O 1
ATOM 6366 N N . ALA B 1 422 ? 25.094 1.28 8.172 1 98 422 ALA B N 1
ATOM 6367 C CA . ALA B 1 422 ? 24.953 -0.078 8.688 1 98 422 ALA B CA 1
ATOM 6368 C C . ALA B 1 422 ? 24.734 -0.066 10.203 1 98 422 ALA B C 1
ATOM 6370 O O . ALA B 1 422 ? 23.844 -0.753 10.711 1 98 422 ALA B O 1
ATOM 6371 N N . GLU B 1 423 ? 25.562 0.678 10.914 1 97.44 423 GLU B N 1
ATOM 6372 C CA . GLU B 1 423 ? 25.453 0.723 12.367 1 97.44 423 GLU B CA 1
ATOM 6373 C C . GLU B 1 423 ? 24.109 1.262 12.812 1 97.44 423 GLU B C 1
ATOM 6375 O O . GLU B 1 423 ? 23.547 0.803 13.812 1 97.44 423 GLU B O 1
ATOM 6380 N N . LEU B 1 424 ? 23.641 2.27 12.109 1 97.81 424 LEU B N 1
ATOM 6381 C CA . LEU B 1 424 ? 22.344 2.852 12.398 1 97.81 424 LEU B CA 1
ATOM 6382 C C . LEU B 1 424 ? 21.234 1.796 12.312 1 97.81 424 LEU B C 1
ATOM 6384 O O . LEU B 1 424 ? 20.406 1.688 13.211 1 97.81 424 LEU B O 1
ATOM 6388 N N . ALA B 1 425 ? 21.219 0.999 11.25 1 98.38 425 ALA B N 1
ATOM 6389 C CA . ALA B 1 425 ? 20.203 -0.03 11.039 1 98.38 425 ALA B CA 1
ATOM 6390 C C . ALA B 1 425 ? 20.344 -1.16 12.055 1 98.38 425 ALA B C 1
ATOM 6392 O O . ALA B 1 425 ? 19.344 -1.653 12.586 1 98.38 425 ALA B O 1
ATOM 6393 N N . VAL B 1 426 ? 21.609 -1.578 12.328 1 98.19 426 VAL B N 1
ATOM 6394 C CA . VAL B 1 426 ? 21.875 -2.672 13.258 1 98.19 426 VAL B CA 1
ATOM 6395 C C . VAL B 1 426 ? 21.406 -2.291 14.656 1 98.19 426 VAL B C 1
ATOM 6397 O O . VAL B 1 426 ? 20.75 -3.092 15.344 1 98.19 426 VAL B O 1
ATOM 6400 N N . GLU B 1 427 ? 21.719 -1.104 15.055 1 98 427 GLU B N 1
ATOM 6401 C CA . GLU B 1 427 ? 21.312 -0.635 16.375 1 98 427 GLU B CA 1
ATOM 6402 C C . GLU B 1 427 ? 19.797 -0.459 16.469 1 98 427 GLU B C 1
ATOM 6404 O O . GLU B 1 427 ? 19.172 -0.885 17.438 1 98 427 GLU B O 1
ATOM 6409 N N . HIS B 1 428 ? 19.219 0.127 15.453 1 98.5 428 HIS B N 1
ATOM 6410 C CA . HIS B 1 428 ? 17.797 0.423 15.43 1 98.5 428 HIS B CA 1
ATOM 6411 C C . HIS B 1 428 ? 16.969 -0.851 15.547 1 98.5 428 HIS B C 1
ATOM 6413 O O . HIS B 1 428 ? 15.945 -0.873 16.234 1 98.5 428 HIS B O 1
ATOM 6419 N N . TYR B 1 429 ? 17.406 -1.911 14.867 1 98.5 429 TYR B N 1
ATOM 6420 C CA . TYR B 1 429 ? 16.594 -3.125 14.797 1 98.5 429 TYR B CA 1
ATOM 6421 C C . TYR B 1 429 ? 17.203 -4.23 15.664 1 98.5 429 TYR B C 1
ATOM 6423 O O . TYR B 1 429 ? 16.703 -5.359 15.664 1 98.5 429 TYR B O 1
ATOM 6431 N N . LYS B 1 430 ? 18.328 -3.957 16.391 1 97.44 430 LYS B N 1
ATOM 6432 C CA . LYS B 1 430 ? 18.969 -4.918 17.281 1 97.44 430 LYS B CA 1
ATOM 6433 C C . LYS B 1 430 ? 19.281 -6.223 16.547 1 97.44 430 LYS B C 1
ATOM 6435 O O . LYS B 1 430 ? 18.906 -7.305 17 1 97.44 430 LYS B O 1
ATOM 6440 N N . LEU B 1 431 ? 19.938 -6.105 15.438 1 96.88 431 LEU B N 1
ATOM 6441 C CA . LEU B 1 431 ? 20.234 -7.266 14.602 1 96.88 431 LEU B CA 1
ATOM 6442 C C . LEU B 1 431 ? 21.297 -8.148 15.258 1 96.88 431 LEU B C 1
ATOM 6444 O O . LEU B 1 431 ? 22.172 -7.656 15.969 1 96.88 431 LEU B O 1
ATOM 6448 N N . PRO B 1 432 ? 21.234 -9.383 15.086 1 91.38 432 PRO B N 1
ATOM 6449 C CA . PRO B 1 432 ? 22.062 -10.344 15.828 1 91.38 432 PRO B CA 1
ATOM 6450 C C . PRO B 1 432 ? 23.484 -10.43 15.297 1 91.38 432 PRO B C 1
ATOM 6452 O O . PRO B 1 432 ? 24.297 -11.203 15.812 1 91.38 432 PRO B O 1
ATOM 6455 N N . TYR B 1 433 ? 23.844 -9.82 14.336 1 81.62 433 TYR B N 1
ATOM 6456 C CA . TYR B 1 433 ? 25.188 -9.914 13.773 1 81.62 433 TYR B CA 1
ATOM 6457 C C . TYR B 1 433 ? 25.828 -8.539 13.656 1 81.62 433 TYR B C 1
ATOM 6459 O O . TYR B 1 433 ? 25.125 -7.52 13.617 1 81.62 433 TYR B O 1
#

Radius of gyration: 27.7 Å; Cα contacts (8 Å, |Δi|>4): 2707; chains: 2; bounding box: 58×80×66 Å

Solvent-accessible surface area (backbone atoms only — not comparable to full-atom values): 39272 Å² total; per-residue (Å²): 130,91,70,73,54,28,60,65,35,76,28,54,45,50,35,60,7,52,38,22,77,86,47,71,67,43,48,40,20,28,62,66,15,31,41,38,39,44,24,28,35,20,45,57,14,21,38,42,23,38,60,38,47,6,28,27,31,29,26,26,27,28,25,33,51,87,35,35,63,42,12,22,36,40,37,34,31,68,40,70,42,78,56,27,44,32,33,38,38,34,27,73,42,79,39,85,62,13,36,48,93,36,61,50,43,36,32,18,25,56,77,77,57,42,65,39,37,60,66,42,78,55,84,57,33,83,63,11,37,17,26,60,85,78,58,38,59,26,38,21,52,42,72,80,42,29,30,23,29,41,48,56,96,60,29,32,36,25,31,42,49,72,55,18,45,56,44,15,77,42,17,62,67,35,33,38,57,49,88,59,58,82,55,50,51,49,34,25,41,29,38,32,75,48,52,15,43,66,31,59,50,52,55,19,36,24,22,50,34,24,29,24,57,50,66,33,42,47,66,32,25,21,39,33,52,29,56,65,26,46,74,33,86,45,95,56,40,40,49,69,66,46,59,74,67,26,44,25,41,17,42,46,42,30,64,52,47,20,63,63,14,34,40,35,21,24,18,58,31,73,23,22,25,41,32,41,20,30,26,25,37,25,54,14,33,16,31,64,25,75,43,50,38,28,24,6,30,42,33,35,34,37,37,34,65,40,82,72,37,69,53,79,35,30,36,38,41,53,36,71,89,71,45,55,83,48,22,44,70,61,46,60,71,58,45,54,50,50,40,48,56,22,48,76,68,75,37,64,57,58,62,58,42,48,42,26,31,47,10,43,14,70,33,42,62,52,1,43,55,45,17,47,52,50,45,14,63,73,64,73,43,54,58,55,54,47,27,43,41,21,11,45,16,8,22,40,41,44,17,22,60,57,7,26,25,39,36,28,25,55,40,49,40,72,55,30,49,76,62,71,46,32,66,59,47,34,63,74,64,62,41,74,114,131,89,70,74,55,28,60,65,36,75,27,54,46,50,34,60,8,54,38,22,77,84,46,70,66,44,49,42,20,28,63,67,16,32,40,39,39,43,23,28,36,19,46,56,14,20,39,42,23,36,60,38,47,6,28,28,33,29,25,27,27,28,25,32,51,87,35,36,62,43,12,22,36,41,37,34,33,71,39,71,42,77,56,27,43,32,34,37,39,32,25,73,45,77,40,85,64,13,37,49,91,38,61,49,44,37,30,18,24,56,77,79,57,43,64,39,36,61,66,44,78,54,84,59,32,83,61,13,35,17,24,60,86,78,59,38,58,27,38,21,52,42,72,79,42,28,29,22,30,42,48,57,96,60,30,32,35,24,32,43,50,70,54,18,44,56,44,16,78,42,17,61,67,34,32,39,59,49,87,59,58,83,56,48,51,49,36,23,40,29,38,33,75,50,53,14,44,66,29,60,51,52,56,17,36,23,21,53,33,25,31,25,58,50,65,32,42,45,65,31,25,20,40,32,53,29,56,64,26,46,73,34,88,43,95,58,41,39,50,66,66,45,60,76,68,26,44,24,43,16,42,45,43,31,64,52,48,20,63,61,14,35,40,34,19,24,18,57,30,73,22,23,24,42,32,42,20,30,27,25,36,24,54,13,33,16,31,66,25,76,44,50,35,27,24,7,30,43,34,35,31,38,37,35,66,39,83,72,37,69,52,77,34,28,35,38,43,53,35,71,89,70,45,55,81,48,22,45,70,62,45,60,71,58,44,53,52,50,40,51,56,20,49,77,67,76,36,63,56,57,62,57,42,51,42,26,33,47,10,43,14,71,34,42,63,52,1,44,54,45,17,47,50,50,45,13,63,72,64,74,45,54,58,56,54,46,27,42,41,21,11,46,17,8,23,42,40,47,16,21,60,57,7,25,24,38,37,30,25,53,41,49,40,72,55,31,49,77,63,70,46,32,66,59,47,35,63,74,63,63,42,73,114

Secondary structure (DSSP, 8-state):
-----EEEEEE--B-SSEESTTSPP-EEEEEEEEEEEEE---THHHHH-TT--SS--PBPPEEETT--TT-EEEEEEEEEEE--SEEEEEEEEEPTTSBSS-TTT-BB-TTT--BS--EEE-SSSTT-EEETTT-SB--SEEEEEEEEEEEETTEEEE--HHHHHHHHHTHHHHHT--TT--PPPGGGG---SSTT-EEE---EEEEEE---SS-EEGGGSSHHHHGGGBT-SSTT-B-HHHHHHT----B---TT-STT-EEEEE--STT--BEEEEEES---TB-TTS---EE-EEEEEEEEEETT---SS-EEE--GGGS-GGGSPPPHHHHHHHHHHHHHTT-----EEEEEEEEE-SSHHHHHHHHHHHHHHHHT--HHHHHHHHHHH-EEEEEETTTEEEEEEEEEHHHHHHHT-HHHHHHHHT---/-----EEEEEE--B-SSEESTTSPP-EEEEEEEEEEEEE---THHHHH-TT--SS--PBPPEEETT--TT-EEEEEEEEEEE--SEEEEEEEEEPTTSBSS-TTT-BB-TTT--BS--EEE-SSSTT-EEETTT-SB--SEEEEEEEEEEEETTEEEE--HHHHHHHHHTHHHHHT--TT--PPPGGGG---SSTT-EEE---EEEEEE---SS-EEGGGSSHHHHGGGBT-SSTT-B-HHHHHHT----B---TT-STT-EEEEE--STT--BEEEEEES---TB-TTS---EE-EEEEEEEEEETT---SS-EEE--GGGS-GGGSPPPHHHHHHHHHHHHHTT-----EEEEEEEEE-SSHHHHHHHHHHHHHHHHT--HHHHHHHHHHH-EEEEEETTTEEEEEEEEEHHHHHHHT-HHHHHHHHT---

Nearest PDB structures (foldseek):
  2f4l-assembly2_C  TM=7.825E-01  e=1.328E-19  Thermotoga maritima MSB8
  3tkk-assembly2_D  TM=7.281E-01  e=1.607E-20  Caldanaerobacter subterraneus subsp. tengcongensis
  2f4l-assembly1_B  TM=7.767E-01  e=1.239E-18  Thermotoga maritima MSB8
  2ii1-assembly2_B  TM=7.286E-01  e=1.890E-18  Halalkalibacterium halodurans
  5ubu-assembly1_A  TM=6.884E-01  e=5.322E-19  Yersinia enterocolitica subsp. palearctica Y11

Organism: NCBI:txid113653

pLDDT: mean 97.03, std 4.97, range [32.84, 98.94]

Foldseek 3Di:
DPDDADQEFEWAAWALQKFADPFDAREEHEFFHKYKYWAFAFAQQSQQQLQRQARGTWTGFYFYPPADALWKKKKAWAAKFFDAQKFKDAFKDFDPQQAALDSRGFGAASPPGHTSADWAACAFASQRTAGPVPGGRRRGMDHPAMFMWGDDDQKIFTAALVVLNVCLVVVCVNQVHRPNDPTDGSSSNSHHRDGGDMDGFQKAFQFKAFTWNAMARSLLLFAANVVSLDVGPDDRRDHPVSSQATRWHRRFLASLRHNLKMKMTGQRDNSRGIMTYNMARDADFANPSVHGGTGTIIIMMTMHMGPNQHARYMKMGGAQVPFPPLQHADDPVNVVVVQVVQVVVPHGDFQWFKMKFKFWHNAQVNSVVRSLVRVCVNQVHDSVVLVVQCVRRHHWGGSHPGTIIIRMGTHGLVSVVVSVCSVVRCVSNVHPD/DPDDADQEFEWAAWDLQKFADPFDAREEHEFFHKYKYWAFAFAPQSQQQQQRQARGTWTGFYFYPPADALWKKKKAWAAKFFDAQKFKDAFKDFDPQQAALDSRGFGAASPPGHTSADWAACAFAPQRTAGPVPGGRRRGMDHPAMFMWGDDDQKIFTAALVVLNVCLVVVCVNQVHRPNDPTDGSSSNSHRRDGGDMDGFQKAFQFKAFTWNAMARSLLLFAANVVSLDVGPDDRRDHPVSSQATRWHRRFLASLRHNLKMKMTGQRHNSRGIMTYNMARDADFANPSVHGGTGTIIIMMTMHMGPNQHARYMKMGGAQVPFPPLQHADDPVNVVVVQVVQVVVPHGDFQWFKMKFKFWHNAQVNSVVRSLVRVCVNQVHDSVVLVVQCVRRHHWGGSHPGTIIIRMGTHGLVSVVVSVCSVVRCVSNVHPD

InterPro domains:
  IPR004304 Acetamidase/Formamidase [PF03069] (47-416)
  IPR004304 Acetamidase/Formamidase [PTHR31891] (53-315)

Sequence (866 aa):
MSSNAEDVVYCDTLTDGIIGPDVRRGGRVADGGRIVFVTSPGCWGPMITPNIRGGHEVAAPVEVEGAEVGDAIVIRVESIRVLSKAASSGVDEPVEGAFTGDPFVAKRCPGCGEEWPDYDVVGTGQEAVRCKKCGSPASPFRMVHGYTLVIEDGFAVSVSRDVAEKIAENAWEYAALPKSSKQVPVLIFGKADIPGMVSRVRPHLGQLGTIPSVNIPDSHNAGDFGTFLIGAPHRYAITREQYQTSLTDGHLDVDSVREGCIVIAPVKVDGGGVYAGDVHAMQGDGEVAGHTADVSAETTVSVSVLKGLQIEGPILLPPEEDLPPLAKPWRKDEWDAVARIAEKNGIEAEPVAPVQVIGSGPTINEAAERGFERAAKLFGMRLEEVLNRVTITGAVEIGRLPGIVQVSMQVPLRILERLGIAELAVEHYKLPYMSSNAEDVVYCDTLTDGIIGPDVRRGGRVADGGRIVFVTSPGCWGPMITPNIRGGHEVAAPVEVEGAEVGDAIVIRVESIRVLSKAASSGVDEPVEGAFTGDPFVAKRCPGCGEEWPDYDVVGTGQEAVRCKKCGSPASPFRMVHGYTLVIEDGFAVSVSRDVAEKIAENAWEYAALPKSSKQVPVLIFGKADIPGMVSRVRPHLGQLGTIPSVNIPDSHNAGDFGTFLIGAPHRYAITREQYQTSLTDGHLDVDSVREGCIVIAPVKVDGGGVYAGDVHAMQGDGEVAGHTADVSAETTVSVSVLKGLQIEGPILLPPEEDLPPLAKPWRKDEWDAVARIAEKNGIEAEPVAPVQVIGSGPTINEAAERGFERAAKLFGMRLEEVLNRVTITGAVEIGRLPGIVQVSMQVPLRILERLGIAELAVEHYKLPY